Protein 5IKY (pdb70)

Sequence (1048 aa):
VKTFYITAAPVGAVPKFLDPLEPKFIPHALLELLPADRREATIKALEANGWEAVPAGGIVREYGYDAPIDLTDYASATVHDALRNNGWTPSGSVWHRTQTSPSLAQPPLITRNTLERLSSVDLVRQIVLQLTTFGWTATEDGSLTWAHDRIHTYLSPDFVERMRADNAAVLDSLFENGWRMCGAGHWQPGKARSPYLPITANGIVDASREALREGAAVVHLHTRATDDQATLAIPGLNTPIGIGSQRNHIVLDDYDRIMPTLLDLEPSAILNLSTSARGDRRASQSPLRRAHLKRYGHAQLAPDVASFSPGPVVFQAGGGYDNPNAFLADQLAHFAEVGVRPEIEVFNHTIVENSVTLYQSPLVKAGVPVLFMLVAAVDQYHRDPVSGDTSDDSLIDVPTRKAIAKLLQAGTDDAHEKAVELAATQLRPTVEKLRDNFPSCKISLLLPGPFQALLVDVAIALDLDGIRVGLEDALNVFDARVPGGVRKACGTGDQVRWLRRELERRGIGIVDAETLRDELGMSRPDVALFRQAEAALAHYPADERLVSADTILDALHPIVDTYRKIEDRLAAHLASAPADPAALAEHVLTAARSFGITIRSFVEELDRYEDHEYLVARYIQIPQALNFARELLVPRGYSIEAYDRALEDYSYSVRVDQFKPLPLRCLEYLVGIPCRYNSDYSNVVNLGLRQSPRYSATMALLYHALRELTLELRDRSNASRKACGPLWTVLETVRRDVAPDELAAAIASVDWVVLPSTPTTNYPLGIKLSNGMAQLFHGFVAQIAADPPLRLLAITHSGRRDDGETVIEASMLHNRFALNADPSGIYFSEESQLIYERLILPRLVDKPAKLAYTERQLRINAEQIERLPLLKCFAHSSGIATAQQLDVQACRDGERLGLTGDELRAFFDRALLVSFGSAADIHLDWLGTSVVDVTAFNDVRSLAGTTSRHYVIQPGEHADVLQHCLVHTQPADYRYDHATPVWQDGRQGKIVARLTGVFLLDDHARLDDGHSIRRYLAASPLWLRQWIARFHDAPADTGAHAILRELQ

CATH classification: 3.20.20.70

Radius of gyration: 34.57 Å; Cα contacts (8 Å, |Δi|>4): 2018; chains: 1; bounding box: 98×86×72 Å

B-factor: mean 77.92, std 25.6, range [35.19, 280.39]

Secondary structure (DSSP, 8-state):
--EEEEEE--S-SS-EE--TTS-SEEEHHHHHTS-HHHHHHHHHHHHHTT-EEE-S--EEEEES-B--EEGGG---HHHHHHHHHTTEEEETTEEEE------SSS--EE-HHHHHT-S-HHHHHHHHHHHHHTT-EE-TTS-EE--SS-EEEEE-HHHHHHHHHHHTTTHHHHHHTT-EE--SEEE---TTEETT---SHHHHHHHHHHHHHTT-SEEEE--B--TT-EEE--TTBSSPEEE----B---HHHHHHHHHHHHHH-TTPEEEE----TT-GGGTT-THHHHT-S-BTTTTBPPSEEEE-SS-EEBTTS-EE---HHHHHHHHHHHHHHTPEEEEEE-BHHHHHHHTTTTHHHHHHT-SSEEEEEETT--BEEE-TTT--EEE-BSS-HHHHHHHHHHHHH--HHHHHHHHHHHHHHHHHHHHHHHHH-SSEEEEEE--GGGGGGHHHHHHHTT-SEEEESTTT-SEEE-TTSTTSEEE-SSHHHHHHHHHHHHHHTT-EE--HHHHHHHTT---HHHHHHHHHHHHTTTS-S-TTS--HHHHHHHTHHHHHHHHHHHHHHHHHHT----SSTTHHHHHHHHHHHTT------GGGGGG-TT-TT--STT-HHHHHHHHHHHHHGGGT---SSS-GGGG----PPPGGGSPPHHHHHHHHHTTSTTEE-TTSS-EE--GGGGSTTHHHHHHHHHHHHHHHHHHHHTTTTPPPP-BS-EEEEEE---EEE--SS-SHHHHH-SEEE---SS--SSHHHHHHHHHHHHHHHHHHHHHHS-----EEEEE--SB-TT--B--HHHHHHHHHHHHT-SSS----HHHHHHHHHHTGGGGSSS---B-TTS-B----GGGTTTSPPEEEEEEETHHHHHHHHHHHHHHHHHHH---HHHHHHHHTTEEEEEEEE-S---TTSS--EEEEE--TT-HHHHHT---GGG---SSHHHHHHHHHHH-S-GGG---TT-EEEEEE-TTS-EEEEEES-----TTSSS-STT-HHHHHHT--HHHHHHHHHHHS--S--HHHHHHHTT-

Solvent-accessible surface area: 42222 Å² total; per-residue (Å²): 190,58,61,0,17,0,3,0,0,0,0,0,17,78,8,53,64,9,48,28,76,23,0,3,6,0,22,98,4,8,5,70,21,8,50,72,80,120,63,61,57,14,48,145,22,0,90,78,17,31,8,68,69,17,92,59,21,0,0,8,8,21,71,30,3,57,22,98,1,45,41,107,98,76,107,54,82,76,8,59,90,33,3,125,133,42,13,8,46,44,74,75,50,51,5,73,47,81,50,96,13,74,55,25,85,147,78,17,81,17,53,65,115,25,3,94,148,8,96,45,83,73,2,7,89,58,5,0,43,24,0,4,7,2,7,1,54,32,40,92,100,0,4,0,26,3,87,71,119,85,0,11,1,0,2,6,11,80,14,3,106,79,2,115,90,41,41,66,31,6,3,69,36,9,79,87,76,12,9,92,94,18,28,41,4,14,24,4,4,3,140,59,20,0,15,61,5,12,22,83,18,120,24,0,11,80,10,0,50,56,0,21,111,27,6,5,0,9,0,2,0,9,2,3,9,80,111,62,119,47,94,25,83,7,6,3,21,60,25,62,2,34,30,15,52,32,62,11,52,15,34,67,112,28,2,63,49,0,0,36,49,0,20,54,27,23,15,14,4,1,0,1,0,6,4,10,9,64,49,49,188,97,28,9,122,32,88,48,10,48,41,0,1,84,116,8,34,72,53,84,33,16,0,14,4,0,4,4,6,1,5,61,1,37,9,50,108,43,55,5,11,64,6,33,100,76,10,4,57,74,2,22,66,54,3,80,75,17,59,6,23,3,13,0,11,0,16,2,76,30,0,3,96,38,0,16,91,133,19,46,76,51,1,57,185,30,23,78,16,3,10,1,0,0,9,0,7,33,28,0,71,75,131,49,122,142,76,32,99,54,64,62,17,5,3,3,41,19,94,19,44,123,42,1,30,149,46,33,156,64,64,70,116,115,9,52,126,42,0,22,55,65,2,3,88,54,0,94,81,3,7,91,90,0,73,119,48,3,132,48,16,45,0,0,0,7,2,31,27,91,15,9,36,2,0,6,33,0,0,64,47,11,92,0,28,0,0,8,0,0,2,40,20,7,24,49,7,85,13,101,137,3,10,19,23,15,26,18,0,65,5,1,4,28,1,0,78,45,0,10,143,30,0,95,178,89,63,15,34,48,12,68,12,37,63,0,7,69,81,3,60,20,44,20,81,24,13,44,10,0,92,81,0,22,71,39,0,38,180,64,53,17,30,52,176,119,16,56,4,110,51,0,30,110,24,0,132,79,0,16,57,52,3,78,117,44,0,44,107,0,0,48,58,15,42,71,118,131,42,82,94,62,46,6,10,60,76,0,46,78,5,0,65,24,16,23,8,72,32,46,96,52,52,22,19,34,18,25,9,94,64,40,101,95,24,71,49,222,42,26,67,32,7,23,0,10,4,25,0,16,6,0,0,52,81,76,68,85,84,35,89,67,9,60,34,10,96,91,56,111,86,28,40,0,37,96,83,7,24,21,56,48,43,1,20,0,1,42,17,0,18,27,2,4,6,42,38,0,37,50,44,13,58,5,7,4,25,40,5,1,61,28,139,64,0,12,8,0,1,0,0,0,27,9,0,9,14,79,22,42,12,94,8,20,113,119,28,73,17,34,83,9,50,94,15,16,65,37,18,27,7,43,128,141,26,71,68,64,87,32,102,105,56,74,77,14,35,88,79,18,50,0,2,4,3,2,2,1,34,3,0,8,7,92,59,0,56,57,67,7,60,33,19,0,99,78,0,13,41,16,0,38,58,17,74,90,67,178,169,22,13,1,1,3,2,4,2,1,0,77,47,113,119,34,53,20,0,4,35,3,1,9,5,3,10,3,1,7,0,20,41,13,118,63,34,122,23,79,12,50,3,1,67,27,0,2,31,44,3,18,36,71,32,30,48,86,69,143,90,66,78,57,120,71,54,26,42,123,68,84,64,71,104,49,21,74,77,30,83,32,15,19,11,0,0,12,1,4,0,0,1,7,6,3,0,7,12,9,8,0,28,60,50,2,71,91,55,29,41,66,45,74,20,12,111,45,11,13,38,16,14,2,4,1,0,0,0,0,0,0,24,12,27,40,78,31,35,7,11,12,1,2,0,0,3,0,10,0,0,34,66,0,0,14,1,0,41,22,172,72,7,34,29,121,44,20,146,40,21,46,46,18,52,131,22,16,120,45,90,61,38,105,101,24,121,0,81,44,7,65,40,48,64,37,112,12,199,69,42,4,24,0,0,14,1,18,5,2,0,1,12,12,108,147,9,80,0,51,74,4,38,32,15,42,58,0,9,72,10,0,0,143,66,0,62,115,34,1,32,62,11,38,118,41,104,97,51,26,2,38,56,33,2,58,73,37,93,134

Foldseek 3Di:
DFAFAEEAEAAAFFFAADALPDAFWDAPLLLVLADPVVSVVQVVQCVVFQKDWAFWQKKKFWADWFDKFQSVVGHDPVNVVQCVVVAWDDDPRIIGHPDGWDFCPDKDKAAQVLLVLFDDLVLSVLVQAQLVQSPWDADLLQITIDDDRTHHGMDGSVNRVSCCVRPVVSNVVCVVRGMDIGGIGIGHSQVSYHNQRDAALVSLLVLVVLQQQLRHQEYEDWHFDCPFWDWADTGGTPDTHTGDDSGTDQDQVSLLRNVLVCCQAPVLRQYEYELFCWRHQVCQLPPSSCPNQFFHFLQRAGHAEYEAFPAWWAAPVGTTYGHDDVSSVVVLVSCQVHNYQYAYECFFVVSLVCCLPVCLVVNVVSAPPHHYEDAALTWTWDADPPPRDTDTGGLQGPVLSVQLVVLLVVVDPVSLVVSLCSRLVSNQVSLVSCCVSRVTYAYEYEAAESCVSNQPVNCVSSVGRYYYDYSNRYQKAADPSHSSRIHGQNHSSSRSNRVQVVCVVVVYHYDHSQRVCVVRVNHDPLLVLLVQLLVLCVPPFLDLVGDALVRSLVSCVVSLVVVLVLLVSLLVVLLPDCDQPLCRLVVQQLSCVSSLHHQDDDPCPLLQPAPSVQAPCVPLSSLSSLLVSVLSHVVVPGDSPSGVSVVVDRVSHGDPLLRQDSSLSSLSSSLQSAQHARSPQFDTDNLVLLQDPSQLSSQLSSLSSNLVRNLVSSVPGPGWQFAFFKWKWKFFDCTDIDTDDADPVLQVVALEEEFAAQQLEGTDSNVVVQVVLQNLVQVLLVVLVPPCSHMYMTMGFTQADPVGRGRHNSNLLSLQSSLQNDPALADADPRLQSCQCRRPVVLADDDDADADPSRGGPHCPLVCLLVQAAHEYEAAHSRLVSQSNSLSVCCVVHVVNNDDLVSLLSNQQSYAYEYALQLHEDPQADRHHAYEYHHALLSSNSSSSYNDPQNHDGNDDLSVVLVVLQPDPDQLVAAPPVWDWDWDAYNSGHIYTDTHSHAFADNNSRRPPGRDVNRSSSNYDPLVSVLVVCSSPDDSDTNCVSVVVSVD

Structure (mmCIF, N/CA/C/O backbone):
data_5IKY
#
_entry.id   5IKY
#
_cell.length_a   230.810
_cell.length_b   230.810
_cell.length_c   253.732
_cell.angle_alpha   90.000
_cell.angle_beta   90.000
_cell.angle_gamma   120.000
#
_symmetry.space_group_name_H-M   'H 3 2'
#
loop_
_entity.id
_entity.type
_entity.pdbx_description
1 polymer 'Oxalate biosynthetic component 1'
2 non-polymer 'MAGNESIUM ION'
3 water water
#
loop_
_atom_site.group_PDB
_atom_site.id
_atom_site.type_symbol
_atom_site.label_atom_id
_atom_site.label_alt_id
_atom_site.label_comp_id
_atom_site.label_asym_id
_atom_site.label_entity_id
_atom_site.label_seq_id
_atom_site.pdbx_PDB_ins_code
_atom_site.Cartn_x
_atom_site.Cartn_y
_atom_site.Cartn_z
_atom_site.occupancy
_atom_site.B_iso_or_equiv
_atom_site.auth_seq_id
_atom_site.auth_comp_id
_atom_site.auth_asym_id
_atom_site.auth_atom_id
_atom_site.pdbx_PDB_model_num
ATOM 1 N N . VAL A 1 2 ? 23.808 -35.036 6.293 1.00 92.76 2 VAL A N 1
ATOM 2 C CA . VAL A 1 2 ? 23.237 -33.956 5.497 1.00 97.43 2 VAL A CA 1
ATOM 3 C C . VAL A 1 2 ? 21.714 -34.084 5.408 1.00 103.10 2 VAL A C 1
ATOM 4 O O . VAL A 1 2 ? 20.991 -33.104 5.591 1.00 117.47 2 VAL A O 1
ATOM 8 N N . LYS A 1 3 ? 21.233 -35.294 5.140 1.00 83.19 3 LYS A N 1
ATOM 9 C CA . LYS A 1 3 ? 19.797 -35.554 5.081 1.00 74.79 3 LYS A CA 1
ATOM 10 C C . LYS A 1 3 ? 19.241 -35.895 6.461 1.00 66.05 3 LYS A C 1
ATOM 11 O O . LYS A 1 3 ? 19.776 -36.756 7.160 1.00 72.74 3 LYS A O 1
ATOM 17 N N . THR A 1 4 ? 18.170 -35.212 6.854 1.00 69.05 4 THR A N 1
ATOM 18 C CA . THR A 1 4 ? 17.541 -35.459 8.148 1.00 66.53 4 THR A CA 1
ATOM 19 C C . THR A 1 4 ? 16.028 -35.593 8.034 1.00 55.68 4 THR A C 1
ATOM 20 O O . THR A 1 4 ? 15.394 -34.929 7.216 1.00 60.87 4 THR A O 1
ATOM 24 N N . PHE A 1 5 ? 15.460 -36.459 8.866 1.00 58.39 5 PHE A N 1
ATOM 25 C CA . PHE A 1 5 ? 14.014 -36.551 9.026 1.00 53.11 5 PHE A CA 1
ATOM 26 C C . PHE A 1 5 ? 13.635 -36.099 10.427 1.00 58.36 5 PHE A C 1
ATOM 27 O O . PHE A 1 5 ? 14.447 -36.189 11.345 1.00 54.84 5 PHE A O 1
ATOM 35 N N . TYR A 1 6 ? 12.409 -35.619 10.603 1.00 55.02 6 TYR A N 1
ATOM 36 C CA . TYR A 1 6 ? 11.883 -35.470 11.953 1.00 41.46 6 TYR A CA 1
ATOM 37 C C . TYR A 1 6 ? 10.847 -36.563 12.193 1.00 44.24 6 TYR A C 1
ATOM 38 O O . TYR A 1 6 ? 10.037 -36.865 11.319 1.00 57.31 6 TYR A O 1
ATOM 47 N N . ILE A 1 7 ? 10.899 -37.175 13.371 1.00 53.52 7 ILE A N 1
ATOM 48 C CA . ILE A 1 7 ? 10.047 -38.317 13.670 1.00 39.34 7 ILE A CA 1
ATOM 49 C C . ILE A 1 7 ? 8.823 -37.927 14.485 1.00 42.49 7 ILE A C 1
ATOM 50 O O . ILE A 1 7 ? 8.936 -37.303 15.542 1.00 48.07 7 ILE A O 1
ATOM 55 N N . THR A 1 8 ? 7.652 -38.299 13.978 1.00 42.61 8 THR A N 1
ATOM 56 C CA . THR A 1 8 ? 6.407 -38.133 14.712 1.00 46.08 8 THR A CA 1
ATOM 57 C C . THR A 1 8 ? 6.025 -39.456 15.360 1.00 44.72 8 THR A C 1
ATOM 58 O O . THR A 1 8 ? 6.054 -40.501 14.711 1.00 51.01 8 THR A O 1
ATOM 62 N N . ALA A 1 9 ? 5.683 -39.409 16.643 1.00 44.60 9 ALA A N 1
ATOM 63 C CA . ALA A 1 9 ? 5.255 -40.602 17.364 1.00 38.68 9 ALA A CA 1
ATOM 64 C C . ALA A 1 9 ? 3.762 -40.532 17.664 1.00 55.77 9 ALA A C 1
ATOM 65 O O . ALA A 1 9 ? 3.277 -39.533 18.199 1.00 47.03 9 ALA A O 1
ATOM 67 N N . ALA A 1 10 ? 3.042 -41.592 17.307 1.00 47.38 10 ALA A N 1
ATOM 68 C CA . ALA A 1 10 ? 1.598 -41.661 17.516 1.00 45.05 10 ALA A CA 1
ATOM 69 C C . ALA A 1 10 ? 1.239 -42.859 18.395 1.00 44.88 10 ALA A C 1
ATOM 70 O O . ALA A 1 10 ? 0.911 -43.932 17.886 1.00 45.89 10 ALA A O 1
ATOM 72 N N . PRO A 1 11 ? 1.301 -42.674 19.721 1.00 43.65 11 PRO A N 1
ATOM 73 C CA . PRO A 1 11 ? 1.216 -43.777 20.688 1.00 45.36 11 PRO A CA 1
ATOM 74 C C . PRO A 1 11 ? -0.183 -44.333 20.975 1.00 47.03 11 PRO A C 1
ATOM 75 O O . PRO A 1 11 ? -0.268 -45.402 21.574 1.00 63.53 11 PRO A O 1
ATOM 79 N N . VAL A 1 12 ? -1.250 -43.648 20.573 1.00 51.31 12 VAL A N 1
ATOM 80 C CA . VAL A 1 12 ? -2.587 -44.073 20.990 1.00 48.05 12 VAL A CA 1
ATOM 81 C C . VAL A 1 12 ? -3.491 -44.460 19.824 1.00 47.79 12 VAL A C 1
ATOM 82 O O . VAL A 1 12 ? -3.849 -45.628 19.665 1.00 54.82 12 VAL A O 1
ATOM 86 N N . GLY A 1 13 ? -3.881 -43.476 19.024 1.00 54.55 13 GLY A N 1
ATOM 87 C CA . GLY A 1 13 ? -4.704 -43.738 17.860 1.00 41.22 13 GLY A CA 1
ATOM 88 C C . GLY A 1 13 ? -6.172 -43.962 18.167 1.00 44.33 13 GLY A C 1
ATOM 89 O O . GLY A 1 13 ? -6.637 -43.698 19.277 1.00 49.24 13 GLY A O 1
ATOM 90 N N . ALA A 1 14 ? -6.898 -44.467 17.176 1.00 50.43 14 ALA A N 1
ATOM 91 C CA . ALA A 1 14 ? -8.343 -44.631 17.281 1.00 62.78 14 ALA A CA 1
ATOM 92 C C . ALA A 1 14 ? -8.772 -46.097 17.253 1.00 52.28 14 ALA A C 1
ATOM 93 O O . ALA A 1 14 ? -9.737 -46.481 17.915 1.00 61.00 14 ALA A O 1
ATOM 95 N N . VAL A 1 15 ? -8.057 -46.911 16.484 1.00 47.00 15 VAL A N 1
ATOM 96 C CA . VAL A 1 15 ? -8.496 -48.280 16.210 1.00 61.06 15 VAL A CA 1
ATOM 97 C C . VAL A 1 15 ? -7.974 -49.355 17.178 1.00 62.43 15 VAL A C 1
ATOM 98 O O . VAL A 1 15 ? -8.777 -50.115 17.725 1.00 65.62 15 VAL A O 1
ATOM 102 N N . PRO A 1 16 ? -6.644 -49.438 17.394 1.00 50.72 16 PRO A N 1
ATOM 103 C CA . PRO A 1 16 ? -6.188 -50.566 18.219 1.00 44.72 16 PRO A CA 1
ATOM 104 C C . PRO A 1 16 ? -6.707 -50.496 19.651 1.00 47.05 16 PRO A C 1
ATOM 105 O O . PRO A 1 16 ? -7.093 -49.422 20.113 1.00 47.36 16 PRO A O 1
ATOM 109 N N . LYS A 1 17 ? -6.721 -51.631 20.340 1.00 44.35 17 LYS A N 1
ATOM 110 C CA . LYS A 1 17 ? -7.242 -51.685 21.701 1.00 48.55 17 LYS A CA 1
ATOM 111 C C . LYS A 1 17 ? -6.242 -52.301 22.669 1.00 55.19 17 LYS A C 1
ATOM 112 O O . LYS A 1 17 ? -5.370 -53.074 22.273 1.00 49.44 17 LYS A O 1
ATOM 118 N N . PHE A 1 18 ? -6.379 -51.952 23.943 1.00 45.28 18 PHE A N 1
ATOM 119 C CA . PHE A 1 18 ? -5.552 -52.538 24.988 1.00 49.70 18 PHE A CA 1
ATOM 120 C C . PHE A 1 18 ? -6.080 -53.909 25.403 1.00 43.61 18 PHE A C 1
ATOM 121 O O . PHE A 1 18 ? -7.283 -54.091 25.587 1.00 66.80 18 PHE A O 1
ATOM 129 N N . LEU A 1 19 ? -5.173 -54.872 25.536 1.00 47.44 19 LEU A N 1
ATOM 130 C CA . LEU A 1 19 ? -5.524 -56.202 26.023 1.00 50.94 19 LEU A CA 1
ATOM 131 C C . LEU A 1 19 ? -4.664 -56.576 27.230 1.00 52.64 19 LEU A C 1
ATOM 132 O O . LEU A 1 19 ? -3.449 -56.733 27.113 1.00 56.55 19 LEU A O 1
ATOM 137 N N . ASP A 1 20 ? -5.305 -56.712 28.387 1.00 50.64 20 ASP A N 1
ATOM 138 C CA . ASP A 1 20 ? -4.611 -57.029 29.633 1.00 46.05 20 ASP A CA 1
ATOM 139 C C . ASP A 1 20 ? -3.953 -58.408 29.574 1.00 53.54 20 ASP A C 1
ATOM 140 O O . ASP A 1 20 ? -4.637 -59.419 29.409 1.00 55.89 20 ASP A O 1
ATOM 145 N N . PRO A 1 21 ? -2.617 -58.453 29.721 1.00 48.82 21 PRO A N 1
ATOM 146 C CA . PRO A 1 21 ? -1.872 -59.715 29.686 1.00 52.35 21 PRO A CA 1
ATOM 147 C C . PRO A 1 21 ? -2.255 -60.641 30.831 1.00 55.33 21 PRO A C 1
ATOM 148 O O . PRO A 1 21 ? -2.020 -61.844 30.748 1.00 56.28 21 PRO A O 1
ATOM 152 N N . LEU A 1 22 ? -2.829 -60.074 31.889 1.00 49.28 22 LEU A N 1
ATOM 153 C CA . LEU A 1 22 ? -3.156 -60.836 33.087 1.00 55.07 22 LEU A CA 1
ATOM 154 C C . LEU A 1 22 ? -4.622 -61.263 33.121 1.00 55.22 22 LEU A C 1
ATOM 155 O O . LEU A 1 22 ? -5.127 -61.690 34.158 1.00 79.94 22 LEU A O 1
ATOM 160 N N . GLU A 1 23 ? -5.300 -61.145 31.985 1.00 54.60 23 GLU A N 1
ATOM 161 C CA . GLU A 1 23 ? -6.655 -61.661 31.842 1.00 54.04 23 GLU A CA 1
ATOM 162 C C . GLU A 1 23 ? -6.616 -63.033 31.188 1.00 55.29 23 GLU A C 1
ATOM 163 O O . GLU A 1 23 ? -5.760 -63.289 30.340 1.00 65.14 23 GLU A O 1
ATOM 169 N N . PRO A 1 24 ? -7.536 -63.925 31.586 1.00 57.83 24 PRO A N 1
ATOM 170 C CA . PRO A 1 24 ? -7.652 -65.229 30.923 1.00 66.36 24 PRO A CA 1
ATOM 171 C C . PRO A 1 24 ? -7.877 -65.074 29.420 1.00 62.45 24 PRO A C 1
ATOM 172 O O . PRO A 1 24 ? -8.550 -64.137 28.991 1.00 51.65 24 PRO A O 1
ATOM 176 N N . LYS A 1 25 ? -7.303 -65.980 28.635 1.00 56.05 25 LYS A N 1
ATOM 177 C CA . LYS A 1 25 ? -7.377 -65.892 27.182 1.00 64.68 25 LYS A CA 1
ATOM 178 C C . LYS A 1 25 ? -8.186 -67.042 26.591 1.00 64.27 25 LYS A C 1
ATOM 179 O O . LYS A 1 25 ? -8.305 -67.169 25.372 1.00 72.25 25 LYS A O 1
ATOM 185 N N . PHE A 1 26 ? -8.742 -67.876 27.462 1.00 69.18 26 PHE A N 1
ATOM 186 C CA . PHE A 1 26 ? -9.568 -68.994 27.026 1.00 64.19 26 PHE A CA 1
ATOM 187 C C . PHE A 1 26 ? -10.631 -69.324 28.063 1.00 65.42 26 PHE A C 1
ATOM 188 O O . PHE A 1 26 ? -10.343 -69.411 29.255 1.00 60.82 26 PHE A O 1
ATOM 196 N N . ILE A 1 27 ? -11.865 -69.494 27.601 1.00 67.09 27 ILE A N 1
ATOM 197 C CA . ILE A 1 27 ? -12.952 -69.916 28.472 1.00 70.00 27 ILE A CA 1
ATOM 198 C C . ILE A 1 27 ? -13.581 -71.199 27.949 1.00 68.52 27 ILE A C 1
ATOM 199 O O . ILE A 1 27 ? -14.246 -71.188 26.911 1.00 80.14 27 ILE A O 1
ATOM 204 N N . PRO A 1 28 ? -13.363 -72.312 28.666 1.00 72.28 28 PRO A N 1
ATOM 205 C CA . PRO A 1 28 ? -13.921 -73.618 28.304 1.00 77.91 28 PRO A CA 1
ATOM 206 C C . PRO A 1 28 ? -15.435 -73.563 28.183 1.00 81.36 28 PRO A C 1
ATOM 207 O O . PRO A 1 28 ? -16.072 -72.773 28.886 1.00 73.76 28 PRO A O 1
ATOM 211 N N . HIS A 1 29 ? -15.998 -74.387 27.307 1.00 85.12 29 HIS A N 1
ATOM 212 C CA . HIS A 1 29 ? -17.439 -74.427 27.117 1.00 74.84 29 HIS A CA 1
ATOM 213 C C . HIS A 1 29 ? -18.201 -74.610 28.430 1.00 80.15 29 HIS A C 1
ATOM 214 O O . HIS A 1 29 ? -19.141 -73.861 28.712 1.00 67.27 29 HIS A O 1
ATOM 221 N N . ALA A 1 30 ? -17.782 -75.593 29.226 1.00 65.13 30 ALA A N 1
ATOM 222 C CA . ALA A 1 30 ? -18.433 -75.929 30.497 1.00 75.19 30 ALA A CA 1
ATOM 223 C C . ALA A 1 30 ? -18.670 -74.737 31.427 1.00 77.35 30 ALA A C 1
ATOM 224 O O . ALA A 1 30 ? -19.724 -74.644 32.056 1.00 88.84 30 ALA A O 1
ATOM 226 N N . LEU A 1 31 ? -17.697 -73.835 31.517 1.00 84.99 31 LEU A N 1
ATOM 227 C CA . LEU A 1 31 ? -17.801 -72.703 32.434 1.00 79.61 31 LEU A CA 1
ATOM 228 C C . LEU A 1 31 ? -18.964 -71.785 32.063 1.00 77.69 31 LEU A C 1
ATOM 229 O O . LEU A 1 31 ? -19.649 -71.251 32.937 1.00 84.05 31 LEU A O 1
ATOM 234 N N . LEU A 1 32 ? -19.188 -71.616 30.763 1.00 75.70 32 LEU A N 1
ATOM 235 C CA . LEU A 1 32 ? -20.288 -70.790 30.274 1.00 79.68 32 LEU A CA 1
ATOM 236 C C . LEU A 1 32 ? -21.618 -71.537 30.328 1.00 85.07 32 LEU A C 1
ATOM 237 O O . LEU A 1 32 ? -22.633 -70.982 30.748 1.00 81.25 32 LEU A O 1
ATOM 242 N N . GLU A 1 33 ? -21.598 -72.801 29.909 1.00 80.39 33 GLU A N 1
ATOM 243 C CA . GLU A 1 33 ? -22.794 -73.644 29.881 1.00 82.99 33 GLU A CA 1
ATOM 244 C C . GLU A 1 33 ? -23.381 -73.823 31.278 1.00 84.67 33 GLU A C 1
ATOM 245 O O . GLU A 1 33 ? -24.542 -74.197 31.440 1.00 96.47 33 GLU A O 1
ATOM 251 N N . LEU A 1 34 ? -22.555 -73.546 32.280 1.00 88.92 34 LEU A N 1
ATOM 252 C CA . LEU A 1 34 ? -22.926 -73.657 33.682 1.00 81.16 34 LEU A CA 1
ATOM 253 C C . LEU A 1 34 ? -23.842 -72.510 34.123 1.00 83.28 34 LEU A C 1
ATOM 254 O O . LEU A 1 34 ? -24.539 -72.609 35.133 1.00 93.02 34 LEU A O 1
ATOM 259 N N . LEU A 1 35 ? -23.836 -71.424 33.357 1.00 94.34 35 LEU A N 1
ATOM 260 C CA . LEU A 1 35 ? -24.680 -70.266 33.644 1.00 91.21 35 LEU A CA 1
ATOM 261 C C . LEU A 1 35 ? -26.140 -70.521 33.276 1.00 92.29 35 LEU A C 1
ATOM 262 O O . LEU A 1 35 ? -26.435 -71.418 32.488 1.00 104.77 35 LEU A O 1
ATOM 267 N N . PRO A 1 36 ? -27.064 -69.739 33.860 1.00 82.99 36 PRO A N 1
ATOM 268 C CA . PRO A 1 36 ? -28.449 -69.766 33.380 1.00 79.24 36 PRO A CA 1
ATOM 269 C C . PRO A 1 36 ? -28.534 -69.258 31.942 1.00 95.54 36 PRO A C 1
ATOM 270 O O . PRO A 1 36 ? -27.689 -68.460 31.532 1.00 93.48 36 PRO A O 1
ATOM 274 N N . ALA A 1 37 ? -29.539 -69.713 31.200 1.00 101.89 37 ALA A N 1
ATOM 275 C CA . ALA A 1 37 ? -29.657 -69.430 29.769 1.00 91.68 37 ALA A CA 1
ATOM 276 C C . ALA A 1 37 ? -29.607 -67.940 29.438 1.00 97.99 37 ALA A C 1
ATOM 277 O O . ALA A 1 37 ? -28.982 -67.538 28.456 1.00 95.24 37 ALA A O 1
ATOM 279 N N . ASP A 1 38 ? -30.270 -67.127 30.253 1.00 102.27 38 ASP A N 1
ATOM 280 C CA . ASP A 1 38 ? -30.291 -65.685 30.034 1.00 93.04 38 ASP A CA 1
ATOM 281 C C . ASP A 1 38 ? -28.896 -65.087 30.192 1.00 96.95 38 ASP A C 1
ATOM 282 O O . ASP A 1 38 ? -28.385 -64.434 29.283 1.00 98.01 38 ASP A O 1
ATOM 284 N N . ARG A 1 39 ? -28.283 -65.321 31.348 1.00 108.47 39 ARG A N 1
ATOM 285 C CA . ARG A 1 39 ? -26.957 -64.787 31.639 1.00 89.15 39 ARG A CA 1
ATOM 286 C C . ARG A 1 39 ? -25.890 -65.364 30.712 1.00 85.07 39 ARG A C 1
ATOM 287 O O . ARG A 1 39 ? -24.922 -64.683 30.374 1.00 83.61 39 ARG A O 1
ATOM 295 N N . ARG A 1 40 ? -26.064 -66.618 30.305 1.00 77.15 40 ARG A N 1
ATOM 296 C CA . ARG A 1 40 ? -25.121 -67.245 29.384 1.00 71.71 40 ARG A CA 1
ATOM 297 C C . ARG A 1 40 ? -25.153 -66.552 28.025 1.00 75.30 40 ARG A C 1
ATOM 298 O O . ARG A 1 40 ? -24.111 -66.323 27.409 1.00 77.99 40 ARG A O 1
ATOM 306 N N . GLU A 1 41 ? -26.353 -66.208 27.568 1.00 77.32 41 GLU A N 1
ATOM 307 C CA . GLU A 1 41 ? -26.523 -65.533 26.287 1.00 78.48 41 GLU A CA 1
ATOM 308 C C . GLU A 1 41 ? -25.899 -64.141 26.313 1.00 74.62 41 GLU A C 1
ATOM 309 O O . GLU A 1 41 ? -25.233 -63.730 25.362 1.00 75.55 41 GLU A O 1
ATOM 311 N N . ALA A 1 42 ? -26.117 -63.421 27.408 1.00 67.72 42 ALA A N 1
ATOM 312 C CA . ALA A 1 42 ? -25.579 -62.074 27.562 1.00 67.77 42 ALA A CA 1
ATOM 313 C C . ALA A 1 42 ? -24.054 -62.093 27.626 1.00 74.52 42 ALA A C 1
ATOM 314 O O . ALA A 1 42 ? -23.386 -61.283 26.982 1.00 75.00 42 ALA A O 1
ATOM 316 N N . THR A 1 43 ? -23.514 -63.023 28.406 1.00 72.71 43 THR A N 1
ATOM 317 C CA . THR A 1 43 ? -22.070 -63.160 28.564 1.00 66.37 43 THR A CA 1
ATOM 318 C C . THR A 1 43 ? -21.385 -63.481 27.237 1.00 69.98 43 THR A C 1
ATOM 319 O O . THR A 1 43 ? -20.394 -62.846 26.870 1.00 70.76 43 THR A O 1
ATOM 323 N N . ILE A 1 44 ? -21.924 -64.462 26.518 1.00 68.75 44 ILE A N 1
ATOM 324 C CA . ILE A 1 44 ? -21.328 -64.904 25.262 1.00 73.92 44 ILE A CA 1
ATOM 325 C C . ILE A 1 44 ? -21.344 -63.803 24.204 1.00 72.35 44 ILE A C 1
ATOM 326 O O . ILE A 1 44 ? -20.338 -63.568 23.533 1.00 75.57 44 ILE A O 1
ATOM 331 N N . LYS A 1 45 ? -22.474 -63.117 24.063 1.00 75.31 45 LYS A N 1
ATOM 332 C CA . LYS A 1 45 ? -22.582 -62.067 23.055 1.00 82.64 45 LYS A CA 1
ATOM 333 C C . LYS A 1 45 ? -21.708 -60.869 23.416 1.00 81.24 45 LYS A C 1
ATOM 334 O O . LYS A 1 45 ? -21.261 -60.132 22.536 1.00 84.37 45 LYS A O 1
ATOM 340 N N . ALA A 1 46 ? -21.457 -60.681 24.709 1.00 72.14 46 ALA A N 1
ATOM 341 C CA . ALA A 1 46 ? -20.573 -59.611 25.159 1.00 62.23 46 ALA A CA 1
ATOM 342 C C . ALA A 1 46 ? -19.124 -59.975 24.864 1.00 75.22 46 ALA A C 1
ATOM 343 O O . ALA A 1 46 ? -18.328 -59.124 24.471 1.00 73.57 46 ALA A O 1
ATOM 345 N N . LEU A 1 47 ? -18.790 -61.249 25.053 1.00 69.37 47 LEU A N 1
ATOM 346 C CA . LEU A 1 47 ? -17.454 -61.745 24.746 1.00 57.18 47 LEU A CA 1
ATOM 347 C C . LEU A 1 47 ? -17.160 -61.638 23.252 1.00 70.98 47 LEU A C 1
ATOM 348 O O . LEU A 1 47 ? -16.110 -61.132 22.850 1.00 63.54 47 LEU A O 1
ATOM 353 N N . GLU A 1 48 ? -18.097 -62.108 22.434 1.00 71.55 48 GLU A N 1
ATOM 354 C CA . GLU A 1 48 ? -17.911 -62.123 20.987 1.00 75.54 48 GLU A CA 1
ATOM 355 C C . GLU A 1 48 ? -17.842 -60.711 20.411 1.00 77.13 48 GLU A C 1
ATOM 356 O O . GLU A 1 48 ? -17.218 -60.487 19.373 1.00 77.20 48 GLU A O 1
ATOM 362 N N . ALA A 1 49 ? -18.472 -59.760 21.093 1.00 57.78 49 ALA A N 1
ATOM 363 C CA . ALA A 1 49 ? -18.416 -58.362 20.679 1.00 56.65 49 ALA A CA 1
ATOM 364 C C . ALA A 1 49 ? -17.059 -57.753 21.015 1.00 65.77 49 ALA A C 1
ATOM 365 O O . ALA A 1 49 ? -16.691 -56.706 20.485 1.00 67.60 49 ALA A O 1
ATOM 367 N N . ASN A 1 50 ? -16.318 -58.414 21.899 1.00 68.07 50 ASN A N 1
ATOM 368 C CA . ASN A 1 50 ? -15.005 -57.929 22.307 1.00 55.69 50 ASN A CA 1
ATOM 369 C C . ASN A 1 50 ? -13.867 -58.811 21.796 1.00 56.44 50 ASN A C 1
ATOM 370 O O . ASN A 1 50 ? -12.812 -58.905 22.425 1.00 67.58 50 ASN A O 1
ATOM 375 N N . GLY A 1 51 ? -14.089 -59.459 20.656 1.00 56.84 51 GLY A N 1
ATOM 376 C CA . GLY A 1 51 ? -13.034 -60.193 19.979 1.00 49.53 51 GLY A CA 1
ATOM 377 C C . GLY A 1 51 ? -12.983 -61.688 20.241 1.00 76.63 51 GLY A C 1
ATOM 378 O O . GLY A 1 51 ? -12.284 -62.416 19.536 1.00 65.11 51 GLY A O 1
ATOM 379 N N . TRP A 1 52 ? -13.711 -62.153 21.252 1.00 51.09 52 TRP A N 1
ATOM 380 C CA . TRP A 1 52 ? -13.706 -63.573 21.588 1.00 70.12 52 TRP A CA 1
ATOM 381 C C . TRP A 1 52 ? -14.349 -64.408 20.487 1.00 70.38 52 TRP A C 1
ATOM 382 O O . TRP A 1 52 ? -15.423 -64.075 19.988 1.00 64.70 52 TRP A O 1
ATOM 393 N N . GLU A 1 53 ? -13.675 -65.491 20.112 1.00 69.54 53 GLU A N 1
ATOM 394 C CA . GLU A 1 53 ? -14.158 -66.370 19.055 1.00 64.79 53 GLU A CA 1
ATOM 395 C C . GLU A 1 53 ? -14.403 -67.780 19.572 1.00 62.29 53 GLU A C 1
ATOM 396 O O . GLU A 1 53 ? -13.541 -68.367 20.229 1.00 88.63 53 GLU A O 1
ATOM 402 N N . ALA A 1 54 ? -15.582 -68.318 19.279 1.00 75.90 54 ALA A N 1
ATOM 403 C CA . ALA A 1 54 ? -15.885 -69.704 19.614 1.00 69.13 54 ALA A CA 1
ATOM 404 C C . ALA A 1 54 ? -14.928 -70.619 18.860 1.00 66.50 54 ALA A C 1
ATOM 405 O O . ALA A 1 54 ? -14.590 -70.361 17.704 1.00 68.69 54 ALA A O 1
ATOM 407 N N . VAL A 1 55 ? -14.484 -71.680 19.520 1.00 60.17 55 VAL A N 1
ATOM 408 C CA . VAL A 1 55 ? -13.439 -72.522 18.962 1.00 64.46 55 VAL A CA 1
ATOM 409 C C . VAL A 1 55 ? -13.631 -73.973 19.415 1.00 73.19 55 VAL A C 1
ATOM 410 O O . VAL A 1 55 ? -13.974 -74.229 20.571 1.00 97.71 55 VAL A O 1
ATOM 414 N N . PRO A 1 56 ? -13.453 -74.932 18.490 1.00 77.76 56 PRO A N 1
ATOM 415 C CA . PRO A 1 56 ? -13.613 -76.350 18.839 1.00 78.02 56 PRO A CA 1
ATOM 416 C C . PRO A 1 56 ? -12.484 -76.882 19.719 1.00 74.28 56 PRO A C 1
ATOM 417 O O . PRO A 1 56 ? -11.519 -76.171 19.996 1.00 84.70 56 PRO A O 1
ATOM 421 N N . ALA A 1 57 ? -12.614 -78.131 20.150 1.00 69.45 57 ALA A N 1
ATOM 422 C CA . ALA A 1 57 ? -11.572 -78.783 20.933 1.00 78.90 57 ALA A CA 1
ATOM 423 C C . ALA A 1 57 ? -10.312 -78.971 20.095 1.00 84.12 57 ALA A C 1
ATOM 424 O O . ALA A 1 57 ? -10.357 -78.894 18.866 1.00 87.09 57 ALA A O 1
ATOM 426 N N . GLY A 1 58 ? -9.186 -79.211 20.762 1.00 70.97 58 GLY A N 1
ATOM 427 C CA . GLY A 1 58 ? -7.935 -79.446 20.064 1.00 80.15 58 GLY A CA 1
ATOM 428 C C . GLY A 1 58 ? -6.853 -78.417 20.331 1.00 87.95 58 GLY A C 1
ATOM 429 O O . GLY A 1 58 ? -5.711 -78.592 19.907 1.00 87.44 58 GLY A O 1
ATOM 430 N N . GLY A 1 59 ? -7.208 -77.342 21.030 1.00 80.43 59 GLY A N 1
ATOM 431 C CA . GLY A 1 59 ? -6.250 -76.309 21.381 1.00 75.93 59 GLY A CA 1
ATOM 432 C C . GLY A 1 59 ? -5.479 -76.632 22.649 1.00 91.69 59 GLY A C 1
ATOM 433 O O . GLY A 1 59 ? -5.914 -77.457 23.452 1.00 117.06 59 GLY A O 1
ATOM 434 N N . ILE A 1 60 ? -4.332 -75.982 22.832 1.00 80.39 60 ILE A N 1
ATOM 435 C CA . ILE A 1 60 ? -3.511 -76.208 24.019 1.00 82.91 60 ILE A CA 1
ATOM 436 C C . ILE A 1 60 ? -3.452 -74.966 24.902 1.00 72.33 60 ILE A C 1
ATOM 437 O O . ILE A 1 60 ? -3.590 -73.844 24.416 1.00 64.92 60 ILE A O 1
ATOM 442 N N . VAL A 1 61 ? -3.247 -75.169 26.201 1.00 76.08 61 VAL A N 1
ATOM 443 C CA . VAL A 1 61 ? -3.211 -74.056 27.145 1.00 68.20 61 VAL A CA 1
ATOM 444 C C . VAL A 1 61 ? -2.111 -74.222 28.195 1.00 73.43 61 VAL A C 1
ATOM 445 O O . VAL A 1 61 ? -1.759 -75.339 28.581 1.00 84.31 61 VAL A O 1
ATOM 449 N N . ARG A 1 62 ? -1.554 -73.096 28.628 1.00 59.73 62 ARG A N 1
ATOM 450 C CA . ARG A 1 62 ? -0.626 -73.060 29.750 1.00 59.95 62 ARG A CA 1
ATOM 451 C C . ARG A 1 62 ? -1.187 -72.118 30.805 1.00 63.91 62 ARG A C 1
ATOM 452 O O . ARG A 1 62 ? -1.034 -70.900 30.704 1.00 77.08 62 ARG A O 1
ATOM 460 N N . GLU A 1 63 ? -1.853 -72.682 31.807 1.00 63.71 63 GLU A N 1
ATOM 461 C CA . GLU A 1 63 ? -2.530 -71.873 32.812 1.00 59.27 63 GLU A CA 1
ATOM 462 C C . GLU A 1 63 ? -2.043 -72.167 34.225 1.00 60.02 63 GLU A C 1
ATOM 463 O O . GLU A 1 63 ? -1.664 -73.293 34.540 1.00 72.25 63 GLU A O 1
ATOM 469 N N . TYR A 1 64 ? -2.062 -71.137 35.066 1.00 61.73 64 TYR A N 1
ATOM 470 C CA . TYR A 1 64 ? -1.734 -71.272 36.480 1.00 59.97 64 TYR A CA 1
ATOM 471 C C . TYR A 1 64 ? -2.142 -70.018 37.248 1.00 69.05 64 TYR A C 1
ATOM 472 O O . TYR A 1 64 ? -1.740 -68.908 36.897 1.00 65.84 64 TYR A O 1
ATOM 481 N N . GLY A 1 65 ? -2.951 -70.202 38.287 1.00 59.65 65 GLY A N 1
ATOM 482 C CA . GLY A 1 65 ? -3.293 -69.126 39.201 1.00 59.06 65 GLY A CA 1
ATOM 483 C C . GLY A 1 65 ? -4.627 -68.443 38.959 1.00 58.31 65 GLY A C 1
ATOM 484 O O . GLY A 1 65 ? -4.930 -67.441 39.601 1.00 57.74 65 GLY A O 1
ATOM 485 N N . TYR A 1 66 ? -5.437 -68.984 38.055 1.00 58.39 66 TYR A N 1
ATOM 486 C CA . TYR A 1 66 ? -6.676 -68.312 37.664 1.00 57.68 66 TYR A CA 1
ATOM 487 C C . TYR A 1 66 ? -7.948 -69.036 38.101 1.00 60.91 66 TYR A C 1
ATOM 488 O O . TYR A 1 66 ? -9.044 -68.682 37.663 1.00 71.32 66 TYR A O 1
ATOM 497 N N . ASP A 1 67 ? -7.804 -70.036 38.967 1.00 60.17 67 ASP A N 1
ATOM 498 C CA . ASP A 1 67 ? -8.947 -70.822 39.422 1.00 61.07 67 ASP A CA 1
ATOM 499 C C . ASP A 1 67 ? -9.752 -70.113 40.510 1.00 61.09 67 ASP A C 1
ATOM 500 O O . ASP A 1 67 ? -9.207 -69.361 41.315 1.00 60.75 67 ASP A O 1
ATOM 505 N N . ALA A 1 68 ? -11.056 -70.365 40.518 1.00 61.56 68 ALA A N 1
ATOM 506 C CA . ALA A 1 68 ? -11.948 -69.880 41.565 1.00 61.87 68 ALA A CA 1
ATOM 507 C C . ALA A 1 68 ? -13.050 -70.912 41.785 1.00 63.21 68 ALA A C 1
ATOM 508 O O . ALA A 1 68 ? -13.476 -71.569 40.836 1.00 69.00 68 ALA A O 1
ATOM 510 N N . PRO A 1 69 ? -13.514 -71.068 43.034 1.00 64.22 69 PRO A N 1
ATOM 511 C CA . PRO A 1 69 ? -14.526 -72.096 43.293 1.00 66.04 69 PRO A CA 1
ATOM 512 C C . PRO A 1 69 ? -15.848 -71.772 42.610 1.00 66.74 69 PRO A C 1
ATOM 513 O O . PRO A 1 69 ? -16.197 -70.602 42.464 1.00 64.27 69 PRO A O 1
ATOM 517 N N . ILE A 1 70 ? -16.566 -72.804 42.189 1.00 71.24 70 ILE A N 1
ATOM 518 C CA . ILE A 1 70 ? -17.860 -72.616 41.552 1.00 72.00 70 ILE A CA 1
ATOM 519 C C . ILE A 1 70 ? -18.987 -73.104 42.451 1.00 72.28 70 ILE A C 1
ATOM 520 O O . ILE A 1 70 ? -19.148 -74.307 42.656 1.00 83.54 70 ILE A O 1
ATOM 525 N N . ASP A 1 71 ? -19.760 -72.168 42.990 1.00 78.89 71 ASP A N 1
ATOM 526 C CA . ASP A 1 71 ? -20.933 -72.517 43.780 1.00 77.83 71 ASP A CA 1
ATOM 527 C C . ASP A 1 71 ? -22.168 -72.462 42.889 1.00 75.07 71 ASP A C 1
ATOM 528 O O . ASP A 1 71 ? -22.576 -71.388 42.456 1.00 87.52 71 ASP A O 1
ATOM 533 N N . LEU A 1 72 ? -22.759 -73.621 42.618 1.00 93.88 72 LEU A N 1
ATOM 534 C CA . LEU A 1 72 ? -23.919 -73.699 41.734 1.00 92.30 72 LEU A CA 1
ATOM 535 C C . LEU A 1 72 ? -25.144 -73.020 42.339 1.00 100.44 72 LEU A C 1
ATOM 536 O O . LEU A 1 72 ? -26.112 -72.729 41.636 1.00 109.12 72 LEU A O 1
ATOM 541 N N . THR A 1 73 ? -25.096 -72.771 43.645 1.00 103.46 73 THR A N 1
ATOM 542 C CA . THR A 1 73 ? -26.157 -72.045 44.331 1.00 107.43 73 THR A CA 1
ATOM 543 C C . THR A 1 73 ? -26.236 -70.609 43.814 1.00 118.35 73 THR A C 1
ATOM 544 O O . THR A 1 73 ? -27.302 -69.992 43.812 1.00 119.96 73 THR A O 1
ATOM 548 N N . ASP A 1 74 ? -25.097 -70.088 43.365 1.00 115.42 74 ASP A N 1
ATOM 549 C CA . ASP A 1 74 ? -25.034 -68.757 42.770 1.00 97.63 74 ASP A CA 1
ATOM 550 C C . ASP A 1 74 ? -25.831 -68.682 41.471 1.00 100.39 74 ASP A C 1
ATOM 551 O O . ASP A 1 74 ? -26.255 -67.604 41.053 1.00 96.36 74 ASP A O 1
ATOM 556 N N . TYR A 1 75 ? -26.029 -69.832 40.836 1.00 110.03 75 TYR A N 1
ATOM 557 C CA . TYR A 1 75 ? -26.693 -69.885 39.540 1.00 100.70 75 TYR A CA 1
ATOM 558 C C . TYR A 1 75 ? -27.952 -70.745 39.593 1.00 109.88 75 TYR A C 1
ATOM 559 O O . TYR A 1 75 ? -28.264 -71.468 38.646 1.00 116.98 75 TYR A O 1
ATOM 568 N N . ALA A 1 80 ? -26.683 -79.827 38.919 1.00 103.66 80 ALA A N 1
ATOM 569 C CA . ALA A 1 80 ? -25.893 -79.611 37.713 1.00 110.36 80 ALA A CA 1
ATOM 570 C C . ALA A 1 80 ? -26.509 -80.327 36.515 1.00 134.62 80 ALA A C 1
ATOM 571 O O . ALA A 1 80 ? -27.667 -80.741 36.556 1.00 140.85 80 ALA A O 1
ATOM 573 N N . SER A 1 81 ? -25.727 -80.466 35.449 1.00 137.31 81 SER A N 1
ATOM 574 C CA . SER A 1 81 ? -26.180 -81.156 34.246 1.00 116.18 81 SER A CA 1
ATOM 575 C C . SER A 1 81 ? -25.176 -82.223 33.830 1.00 115.68 81 SER A C 1
ATOM 576 O O . SER A 1 81 ? -23.969 -82.026 33.956 1.00 121.62 81 SER A O 1
ATOM 578 N N . ALA A 1 82 ? -25.684 -83.347 33.332 1.00 108.35 82 ALA A N 1
ATOM 579 C CA . ALA A 1 82 ? -24.843 -84.466 32.917 1.00 100.62 82 ALA A CA 1
ATOM 580 C C . ALA A 1 82 ? -23.825 -84.047 31.858 1.00 108.49 82 ALA A C 1
ATOM 581 O O . ALA A 1 82 ? -22.677 -84.492 31.881 1.00 98.01 82 ALA A O 1
ATOM 583 N N . THR A 1 83 ? -24.251 -83.190 30.936 1.00 122.17 83 THR A N 1
ATOM 584 C CA . THR A 1 83 ? -23.357 -82.661 29.913 1.00 128.39 83 THR A CA 1
ATOM 585 C C . THR A 1 83 ? -22.310 -81.757 30.552 1.00 146.54 83 THR A C 1
ATOM 586 O O . THR A 1 83 ? -21.137 -81.785 30.178 1.00 148.15 83 THR A O 1
ATOM 588 N N . VAL A 1 84 ? -22.743 -80.958 31.520 1.00 149.62 84 VAL A N 1
ATOM 589 C CA . VAL A 1 84 ? -21.836 -80.091 32.258 1.00 128.18 84 VAL A CA 1
ATOM 590 C C . VAL A 1 84 ? -20.943 -80.912 33.189 1.00 118.52 84 VAL A C 1
ATOM 591 O O . VAL A 1 84 ? -19.727 -80.939 33.021 1.00 112.39 84 VAL A O 1
ATOM 593 N N . HIS A 1 85 ? -21.570 -81.590 34.150 1.00 105.70 85 HIS A N 1
ATOM 594 C CA . HIS A 1 85 ? -20.885 -82.343 35.206 1.00 94.48 85 HIS A CA 1
ATOM 595 C C . HIS A 1 85 ? -19.677 -83.170 34.736 1.00 93.39 85 HIS A C 1
ATOM 596 O O . HIS A 1 85 ? -18.667 -83.259 35.439 1.00 85.15 85 HIS A O 1
ATOM 603 N N . ASP A 1 86 ? -19.800 -83.791 33.563 1.00 105.61 86 ASP A N 1
ATOM 604 C CA . ASP A 1 86 ? -18.733 -84.629 33.008 1.00 112.27 86 ASP A CA 1
ATOM 605 C C . ASP A 1 86 ? -17.592 -83.797 32.445 1.00 96.93 86 ASP A C 1
ATOM 606 O O . ASP A 1 86 ? -16.431 -84.184 32.547 1.00 93.15 86 ASP A O 1
ATOM 611 N N . ALA A 1 87 ? -17.946 -82.666 31.850 1.00 96.05 87 ALA A N 1
ATOM 612 C CA . ALA A 1 87 ? -16.976 -81.744 31.317 1.00 91.82 87 ALA A CA 1
ATOM 613 C C . ALA A 1 87 ? -16.114 -81.165 32.422 1.00 95.78 87 ALA A C 1
ATOM 614 O O . ALA A 1 87 ? -14.899 -81.071 32.269 1.00 84.27 87 ALA A O 1
ATOM 616 N N . LEU A 1 88 ? -16.756 -80.748 33.513 1.00 99.14 88 LEU A N 1
ATOM 617 C CA . LEU A 1 88 ? -16.045 -80.193 34.659 1.00 90.45 88 LEU A CA 1
ATOM 618 C C . LEU A 1 88 ? -15.051 -81.193 35.237 1.00 83.44 88 LEU A C 1
ATOM 619 O O . LEU A 1 88 ? -13.913 -80.840 35.553 1.00 82.07 88 LEU A O 1
ATOM 624 N N . ARG A 1 89 ? -15.485 -82.440 35.373 1.00 87.54 89 ARG A N 1
ATOM 625 C CA . ARG A 1 89 ? -14.629 -83.484 35.919 1.00 102.83 89 ARG A CA 1
ATOM 626 C C . ARG A 1 89 ? -13.498 -83.820 34.950 1.00 100.39 89 ARG A C 1
ATOM 627 O O . ARG A 1 89 ? -12.376 -84.117 35.367 1.00 84.17 89 ARG A O 1
ATOM 635 N N . ASN A 1 90 ? -13.799 -83.762 33.657 1.00 108.81 90 ASN A N 1
ATOM 636 C CA . ASN A 1 90 ? -12.804 -84.038 32.630 1.00 123.57 90 ASN A CA 1
ATOM 637 C C . ASN A 1 90 ? -11.791 -82.902 32.537 1.00 126.10 90 ASN A C 1
ATOM 638 O O . ASN A 1 90 ? -10.623 -83.122 32.221 1.00 130.92 90 ASN A O 1
ATOM 643 N N . ASN A 1 91 ? -12.249 -81.686 32.824 1.00 118.93 91 ASN A N 1
ATOM 644 C CA . ASN A 1 91 ? -11.372 -80.522 32.874 1.00 100.82 91 ASN A CA 1
ATOM 645 C C . ASN A 1 91 ? -10.781 -80.306 34.267 1.00 94.38 91 ASN A C 1
ATOM 646 O O . ASN A 1 91 ? -10.229 -79.244 34.555 1.00 87.25 91 ASN A O 1
ATOM 651 N N . GLY A 1 92 ? -10.919 -81.307 35.131 1.00 86.86 92 GLY A N 1
ATOM 652 C CA . GLY A 1 92 ? -10.216 -81.324 36.402 1.00 75.23 92 GLY A CA 1
ATOM 653 C C . GLY A 1 92 ? -10.909 -80.697 37.598 1.00 78.75 92 GLY A C 1
ATOM 654 O O . GLY A 1 92 ? -10.248 -80.259 38.540 1.00 78.45 92 GLY A O 1
ATOM 655 N N . TRP A 1 93 ? -12.237 -80.661 37.577 1.00 75.31 93 TRP A N 1
ATOM 656 C CA . TRP A 1 93 ? -12.992 -80.137 38.711 1.00 81.00 93 TRP A CA 1
ATOM 657 C C . TRP A 1 93 ? -13.649 -81.262 39.507 1.00 86.47 93 TRP A C 1
ATOM 658 O O . TRP A 1 93 ? -14.202 -82.198 38.931 1.00 98.95 93 TRP A O 1
ATOM 669 N N . THR A 1 94 ? -13.583 -81.171 40.831 1.00 73.69 94 THR A N 1
ATOM 670 C CA . THR A 1 94 ? -14.272 -82.128 41.690 1.00 87.22 94 THR A CA 1
ATOM 671 C C . THR A 1 94 ? -15.372 -81.437 42.481 1.00 82.13 94 THR A C 1
ATOM 672 O O . THR A 1 94 ? -15.174 -80.337 42.998 1.00 85.09 94 THR A O 1
ATOM 676 N N . PRO A 1 95 ? -16.543 -82.083 42.574 1.00 88.80 95 PRO A N 1
ATOM 677 C CA . PRO A 1 95 ? -17.687 -81.515 43.288 1.00 83.40 95 PRO A CA 1
ATOM 678 C C . PRO A 1 95 ? -17.625 -81.770 44.788 1.00 84.86 95 PRO A C 1
ATOM 679 O O . PRO A 1 95 ? -16.943 -82.685 45.246 1.00 80.19 95 PRO A O 1
ATOM 683 N N . SER A 1 96 ? -18.343 -80.950 45.542 1.00 90.35 96 SER A N 1
ATOM 684 C CA . SER A 1 96 ? -18.450 -81.112 46.982 1.00 78.84 96 SER A CA 1
ATOM 685 C C . SER A 1 96 ? -19.764 -80.482 47.421 1.00 96.05 96 SER A C 1
ATOM 686 O O . SER A 1 96 ? -19.788 -79.421 48.049 1.00 81.56 96 SER A O 1
ATOM 689 N N . GLY A 1 97 ? -20.860 -81.147 47.068 1.00 85.07 97 GLY A N 1
ATOM 690 C CA . GLY A 1 97 ? -22.184 -80.591 47.254 1.00 80.06 97 GLY A CA 1
ATOM 691 C C . GLY A 1 97 ? -22.509 -79.647 46.114 1.00 89.91 97 GLY A C 1
ATOM 692 O O . GLY A 1 97 ? -22.527 -80.044 44.949 1.00 92.20 97 GLY A O 1
ATOM 693 N N . SER A 1 98 ? -22.757 -78.387 46.451 1.00 87.32 98 SER A N 1
ATOM 694 C CA . SER A 1 98 ? -23.051 -77.373 45.448 1.00 83.92 98 SER A CA 1
ATOM 695 C C . SER A 1 98 ? -21.775 -76.707 44.938 1.00 92.31 98 SER A C 1
ATOM 696 O O . SER A 1 98 ? -21.789 -76.023 43.914 1.00 97.13 98 SER A O 1
ATOM 699 N N . VAL A 1 99 ? -20.674 -76.915 45.655 1.00 87.67 99 VAL A N 1
ATOM 700 C CA . VAL A 1 99 ? -19.422 -76.227 45.354 1.00 77.17 99 VAL A CA 1
ATOM 701 C C . VAL A 1 99 ? -18.443 -77.079 44.550 1.00 72.76 99 VAL A C 1
ATOM 702 O O . VAL A 1 99 ? -18.078 -78.180 44.958 1.00 82.10 99 VAL A O 1
ATOM 706 N N . TRP A 1 100 ? -18.020 -76.553 43.405 1.00 84.07 100 TRP A N 1
ATOM 707 C CA . TRP A 1 100 ? -16.965 -77.169 42.611 1.00 79.91 100 TRP A CA 1
ATOM 708 C C . TRP A 1 100 ? -15.650 -76.427 42.827 1.00 85.10 100 TRP A C 1
ATOM 709 O O . TRP A 1 100 ? -15.642 -75.212 43.022 1.00 90.47 100 TRP A O 1
ATOM 720 N N . HIS A 1 101 ? -14.542 -77.158 42.789 1.00 78.27 101 HIS A N 1
ATOM 721 C CA . HIS A 1 101 ? -13.223 -76.539 42.872 1.00 73.26 101 HIS A CA 1
ATOM 722 C C . HIS A 1 101 ? -12.187 -77.397 42.156 1.00 73.66 101 HIS A C 1
ATOM 723 O O . HIS A 1 101 ? -12.352 -78.610 42.036 1.00 71.93 101 HIS A O 1
ATOM 730 N N . ARG A 1 102 ? -11.123 -76.763 41.672 1.00 73.43 102 ARG A N 1
ATOM 731 C CA . ARG A 1 102 ? -10.102 -77.478 40.915 1.00 73.27 102 ARG A CA 1
ATOM 732 C C . ARG A 1 102 ? -9.074 -78.154 41.809 1.00 86.37 102 ARG A C 1
ATOM 733 O O . ARG A 1 102 ? -8.384 -77.501 42.591 1.00 97.61 102 ARG A O 1
ATOM 741 N N . THR A 1 103 ? -8.980 -79.471 41.675 1.00 110.28 103 THR A N 1
ATOM 742 C CA . THR A 1 103 ? -8.002 -80.259 42.411 1.00 109.57 103 THR A CA 1
ATOM 743 C C . THR A 1 103 ? -6.836 -80.613 41.496 1.00 103.59 103 THR A C 1
ATOM 744 O O . THR A 1 103 ? -5.716 -80.843 41.954 1.00 98.86 103 THR A O 1
ATOM 748 N N . GLN A 1 104 ? -7.117 -80.662 40.198 1.00 99.08 104 GLN A N 1
ATOM 749 C CA . GLN A 1 104 ? -6.078 -80.759 39.182 1.00 108.27 104 GLN A CA 1
ATOM 750 C C . GLN A 1 104 ? -5.314 -79.444 39.127 1.00 114.40 104 GLN A C 1
ATOM 751 O O . GLN A 1 104 ? -5.920 -78.374 39.137 1.00 142.54 104 GLN A O 1
ATOM 757 N N . THR A 1 105 ? -3.988 -79.513 39.074 1.00 115.35 105 THR A N 1
ATOM 758 C CA . THR A 1 105 ? -3.186 -78.297 39.026 1.00 131.29 105 THR A CA 1
ATOM 759 C C . THR A 1 105 ? -1.957 -78.472 38.134 1.00 120.37 105 THR A C 1
ATOM 760 O O . THR A 1 105 ? -1.320 -79.526 38.132 1.00 124.15 105 THR A O 1
ATOM 764 N N . SER A 1 106 ? -1.643 -77.423 37.379 1.00 107.12 106 SER A N 1
ATOM 765 C CA . SER A 1 106 ? -0.522 -77.413 36.446 1.00 97.00 106 SER A CA 1
ATOM 766 C C . SER A 1 106 ? 0.792 -77.097 37.166 1.00 84.07 106 SER A C 1
ATOM 767 O O . SER A 1 106 ? 0.777 -76.753 38.349 1.00 72.12 106 SER A O 1
ATOM 770 N N . PRO A 1 107 ? 1.934 -77.233 36.465 1.00 77.70 107 PRO A N 1
ATOM 771 C CA . PRO A 1 107 ? 3.200 -76.778 37.053 1.00 74.09 107 PRO A CA 1
ATOM 772 C C . PRO A 1 107 ? 3.170 -75.300 37.427 1.00 69.58 107 PRO A C 1
ATOM 773 O O . PRO A 1 107 ? 2.603 -74.489 36.694 1.00 64.02 107 PRO A O 1
ATOM 777 N N . SER A 1 108 ? 3.773 -74.963 38.562 1.00 70.05 108 SER A N 1
ATOM 778 C CA . SER A 1 108 ? 3.830 -73.583 39.020 1.00 73.42 108 SER A CA 1
ATOM 779 C C . SER A 1 108 ? 4.778 -72.765 38.156 1.00 72.87 108 SER A C 1
ATOM 780 O O . SER A 1 108 ? 5.428 -73.295 37.257 1.00 77.52 108 SER A O 1
ATOM 783 N N . LEU A 1 109 ? 4.857 -71.471 38.441 1.00 71.65 109 LEU A N 1
ATOM 784 C CA . LEU A 1 109 ? 5.760 -70.586 37.719 1.00 61.23 109 LEU A CA 1
ATOM 785 C C . LEU A 1 109 ? 6.995 -70.248 38.540 1.00 61.68 109 LEU A C 1
ATOM 786 O O . LEU A 1 109 ? 7.475 -69.114 38.509 1.00 86.53 109 LEU A O 1
ATOM 791 N N . ALA A 1 110 ? 7.499 -71.235 39.276 1.00 76.88 110 ALA A N 1
ATOM 792 C CA . ALA A 1 110 ? 8.702 -71.064 40.086 1.00 81.95 110 ALA A CA 1
ATOM 793 C C . ALA A 1 110 ? 9.870 -70.700 39.208 1.00 93.02 110 ALA A C 1
ATOM 794 O O . ALA A 1 110 ? 10.787 -70.002 39.611 1.00 107.23 110 ALA A O 1
ATOM 796 N N . GLN A 1 111 ? 9.796 -71.190 37.981 1.00 91.04 111 GLN A N 1
ATOM 797 C CA . GLN A 1 111 ? 10.854 -71.024 37.010 1.00 101.78 111 GLN A CA 1
ATOM 798 C C . GLN A 1 111 ? 10.150 -70.618 35.705 1.00 82.85 111 GLN A C 1
ATOM 799 O O . GLN A 1 111 ? 9.224 -71.305 35.259 1.00 83.05 111 GLN A O 1
ATOM 805 N N . PRO A 1 112 ? 10.505 -69.414 35.179 1.00 67.17 112 PRO A N 1
ATOM 806 C CA . PRO A 1 112 ? 9.751 -68.809 34.066 1.00 72.66 112 PRO A CA 1
ATOM 807 C C . PRO A 1 112 ? 9.597 -69.732 32.870 1.00 62.67 112 PRO A C 1
ATOM 808 O O . PRO A 1 112 ? 10.582 -70.349 32.485 1.00 75.19 112 PRO A O 1
ATOM 812 N N . PRO A 1 113 ? 8.376 -69.830 32.308 1.00 66.84 113 PRO A N 1
ATOM 813 C CA . PRO A 1 113 ? 8.140 -70.556 31.055 1.00 63.42 113 PRO A CA 1
ATOM 814 C C . PRO A 1 113 ? 9.045 -70.043 29.943 1.00 63.50 113 PRO A C 1
ATOM 815 O O . PRO A 1 113 ? 9.110 -68.835 29.720 1.00 75.34 113 PRO A O 1
ATOM 819 N N . LEU A 1 114 ? 9.740 -70.947 29.263 1.00 70.22 114 LEU A N 1
ATOM 820 C CA . LEU A 1 114 ? 10.691 -70.550 28.236 1.00 66.66 114 LEU A CA 1
ATOM 821 C C . LEU A 1 114 ? 10.587 -71.435 27.005 1.00 60.82 114 LEU A C 1
ATOM 822 O O . LEU A 1 114 ? 10.783 -72.648 27.080 1.00 73.67 114 LEU A O 1
ATOM 827 N N . ILE A 1 115 ? 10.263 -70.817 25.876 1.00 59.94 115 ILE A N 1
ATOM 828 C CA . ILE A 1 115 ? 10.310 -71.491 24.589 1.00 65.44 115 ILE A CA 1
ATOM 829 C C . ILE A 1 115 ? 11.570 -71.036 23.862 1.00 70.82 115 ILE A C 1
ATOM 830 O O . ILE A 1 115 ? 11.636 -69.916 23.349 1.00 65.78 115 ILE A O 1
ATOM 835 N N . THR A 1 116 ? 12.572 -71.908 23.839 1.00 70.79 116 THR A N 1
ATOM 836 C CA . THR A 1 116 ? 13.890 -71.553 23.324 1.00 77.91 116 THR A CA 1
ATOM 837 C C . THR A 1 116 ? 13.879 -71.256 21.830 1.00 79.87 116 THR A C 1
ATOM 838 O O . THR A 1 116 ? 13.023 -71.742 21.091 1.00 82.22 116 THR A O 1
ATOM 842 N N . ARG A 1 117 ? 14.846 -70.451 21.403 1.00 77.25 117 ARG A N 1
ATOM 843 C CA . ARG A 1 117 ? 15.016 -70.108 19.997 1.00 78.39 117 ARG A CA 1
ATOM 844 C C . ARG A 1 117 ? 15.247 -71.358 19.153 1.00 77.96 117 ARG A C 1
ATOM 845 O O . ARG A 1 117 ? 14.742 -71.467 18.035 1.00 78.14 117 ARG A O 1
ATOM 853 N N . ASN A 1 118 ? 16.003 -72.305 19.700 1.00 78.40 118 ASN A N 1
ATOM 854 C CA . ASN A 1 118 ? 16.263 -73.566 19.016 1.00 85.04 118 ASN A CA 1
ATOM 855 C C . ASN A 1 118 ? 14.986 -74.370 18.784 1.00 88.17 118 ASN A C 1
ATOM 856 O O . ASN A 1 118 ? 14.831 -75.014 17.746 1.00 100.90 118 ASN A O 1
ATOM 861 N N . THR A 1 119 ? 14.075 -74.329 19.751 1.00 77.72 119 THR A N 1
ATOM 862 C CA . THR A 1 119 ? 12.801 -75.032 19.632 1.00 78.33 119 THR A CA 1
ATOM 863 C C . THR A 1 119 ? 11.962 -74.466 18.490 1.00 86.29 119 THR A C 1
ATOM 864 O O . THR A 1 119 ? 11.392 -75.214 17.695 1.00 92.41 119 THR A O 1
ATOM 868 N N . LEU A 1 120 ? 11.898 -73.142 18.411 1.00 80.86 120 LEU A N 1
ATOM 869 C CA . LEU A 1 120 ? 11.128 -72.473 17.369 1.00 93.60 120 LEU A CA 1
ATOM 870 C C . LEU A 1 120 ? 11.735 -72.693 15.986 1.00 91.43 120 LEU A C 1
ATOM 871 O O . LEU A 1 120 ? 11.014 -72.908 15.011 1.00 86.60 120 LEU A O 1
ATOM 876 N N . GLU A 1 121 ? 13.061 -72.643 15.909 1.00 84.52 121 GLU A N 1
ATOM 877 C CA . GLU A 1 121 ? 13.759 -72.785 14.634 1.00 89.90 121 GLU A CA 1
ATOM 878 C C . GLU A 1 121 ? 13.629 -74.194 14.063 1.00 92.94 121 GLU A C 1
ATOM 879 O O . GLU A 1 121 ? 13.911 -74.422 12.885 1.00 99.42 121 GLU A O 1
ATOM 885 N N . ARG A 1 122 ? 13.202 -75.135 14.900 1.00 78.81 122 ARG A N 1
ATOM 886 C CA . ARG A 1 122 ? 12.942 -76.498 14.450 1.00 82.60 122 ARG A CA 1
ATOM 887 C C . ARG A 1 122 ? 11.801 -76.537 13.442 1.00 88.79 122 ARG A C 1
ATOM 888 O O . ARG A 1 122 ? 11.781 -77.380 12.545 1.00 101.50 122 ARG A O 1
ATOM 896 N N . LEU A 1 123 ? 10.847 -75.626 13.601 1.00 79.68 123 LEU A N 1
ATOM 897 C CA . LEU A 1 123 ? 9.719 -75.537 12.685 1.00 80.96 123 LEU A CA 1
ATOM 898 C C . LEU A 1 123 ? 10.188 -75.116 11.295 1.00 84.33 123 LEU A C 1
ATOM 899 O O . LEU A 1 123 ? 11.019 -74.219 11.153 1.00 90.94 123 LEU A O 1
ATOM 904 N N . SER A 1 124 ? 9.655 -75.777 10.273 1.00 85.51 124 SER A N 1
ATOM 905 C CA . SER A 1 124 ? 10.056 -75.512 8.897 1.00 80.90 124 SER A CA 1
ATOM 906 C C . SER A 1 124 ? 9.444 -74.216 8.379 1.00 84.93 124 SER A C 1
ATOM 907 O O . SER A 1 124 ? 10.151 -73.343 7.876 1.00 84.57 124 SER A O 1
ATOM 910 N N . SER A 1 125 ? 8.126 -74.100 8.508 1.00 87.89 125 SER A N 1
ATOM 911 C CA . SER A 1 125 ? 7.400 -72.932 8.021 1.00 89.14 125 SER A CA 1
ATOM 912 C C . SER A 1 125 ? 7.770 -71.672 8.795 1.00 101.07 125 SER A C 1
ATOM 913 O O . SER A 1 125 ? 7.579 -71.601 10.008 1.00 121.87 125 SER A O 1
ATOM 916 N N . VAL A 1 126 ? 8.296 -70.677 8.088 1.00 97.01 126 VAL A N 1
ATOM 917 C CA . VAL A 1 126 ? 8.668 -69.414 8.714 1.00 84.30 126 VAL A CA 1
ATOM 918 C C . VAL A 1 126 ? 7.420 -68.584 9.020 1.00 81.20 126 VAL A C 1
ATOM 919 O O . VAL A 1 126 ? 7.423 -67.752 9.928 1.00 84.60 126 VAL A O 1
ATOM 923 N N . ASP A 1 127 ? 6.347 -68.827 8.274 1.00 72.71 127 ASP A N 1
ATOM 924 C CA . ASP A 1 127 ? 5.100 -68.104 8.487 1.00 77.75 127 ASP A CA 1
ATOM 925 C C . ASP A 1 127 ? 4.433 -68.563 9.777 1.00 89.33 127 ASP A C 1
ATOM 926 O O . ASP A 1 127 ? 3.839 -67.761 10.499 1.00 101.13 127 ASP A O 1
ATOM 931 N N . LEU A 1 128 ? 4.538 -69.857 10.062 1.00 92.03 128 LEU A N 1
ATOM 932 C CA . LEU A 1 128 ? 3.989 -70.422 11.288 1.00 78.81 128 LEU A CA 1
ATOM 933 C C . LEU A 1 128 ? 4.708 -69.867 12.514 1.00 77.58 128 LEU A C 1
ATOM 934 O O . LEU A 1 128 ? 4.078 -69.548 13.521 1.00 85.71 128 LEU A O 1
ATOM 939 N N . VAL A 1 129 ? 6.030 -69.754 12.417 1.00 77.65 129 VAL A N 1
ATOM 940 C CA . VAL A 1 129 ? 6.844 -69.236 13.511 1.00 75.98 129 VAL A CA 1
ATOM 941 C C . VAL A 1 129 ? 6.432 -67.815 13.886 1.00 79.15 129 VAL A C 1
ATOM 942 O O . VAL A 1 129 ? 6.289 -67.494 15.067 1.00 69.90 129 VAL A O 1
ATOM 946 N N . ARG A 1 130 ? 6.233 -66.974 12.874 1.00 70.00 130 ARG A N 1
ATOM 947 C CA . ARG A 1 130 ? 5.826 -65.589 13.089 1.00 63.44 130 ARG A CA 1
ATOM 948 C C . ARG A 1 130 ? 4.516 -65.494 13.856 1.00 78.11 130 ARG A C 1
ATOM 949 O O . ARG A 1 130 ? 4.413 -64.756 14.836 1.00 92.34 130 ARG A O 1
ATOM 957 N N . GLN A 1 131 ? 3.519 -66.244 13.399 1.00 64.01 131 GLN A N 1
ATOM 958 C CA . GLN A 1 131 ? 2.198 -66.215 14.011 1.00 72.93 131 GLN A CA 1
ATOM 959 C C . GLN A 1 131 ? 2.253 -66.683 15.460 1.00 78.02 131 GLN A C 1
ATOM 960 O O . GLN A 1 131 ? 1.511 -66.189 16.308 1.00 79.82 131 GLN A O 1
ATOM 966 N N . ILE A 1 132 ? 3.145 -67.629 15.738 1.00 62.47 132 ILE A N 1
ATOM 967 C CA . ILE A 1 132 ? 3.369 -68.090 17.101 1.00 60.38 132 ILE A CA 1
ATOM 968 C C . ILE A 1 132 ? 3.999 -66.980 17.934 1.00 64.49 132 ILE A C 1
ATOM 969 O O . ILE A 1 132 ? 3.506 -66.640 19.010 1.00 66.88 132 ILE A O 1
ATOM 974 N N . VAL A 1 133 ? 5.089 -66.415 17.423 1.00 58.28 133 VAL A N 1
ATOM 975 C CA . VAL A 1 133 ? 5.771 -65.313 18.090 1.00 64.38 133 VAL A CA 1
ATOM 976 C C . VAL A 1 133 ? 4.833 -64.125 18.286 1.00 63.69 133 VAL A C 1
ATOM 977 O O . VAL A 1 133 ? 4.817 -63.510 19.352 1.00 62.08 133 VAL A O 1
ATOM 981 N N . LEU A 1 134 ? 4.040 -63.817 17.265 1.00 69.48 134 LEU A N 1
ATOM 982 C CA . LEU A 1 134 ? 3.106 -62.699 17.349 1.00 59.05 134 LEU A CA 1
ATOM 983 C C . LEU A 1 134 ? 1.973 -62.974 18.334 1.00 57.08 134 LEU A C 1
ATOM 984 O O . LEU A 1 134 ? 1.521 -62.066 19.029 1.00 61.95 134 LEU A O 1
ATOM 989 N N . GLN A 1 135 ? 1.516 -64.222 18.397 1.00 57.26 135 GLN A N 1
ATOM 990 C CA . GLN A 1 135 ? 0.446 -64.577 19.325 1.00 54.90 135 GLN A CA 1
ATOM 991 C C . GLN A 1 135 ? 0.908 -64.520 20.775 1.00 62.08 135 GLN A C 1
ATOM 992 O O . GLN A 1 135 ? 0.219 -63.964 21.630 1.00 55.18 135 GLN A O 1
ATOM 998 N N . LEU A 1 136 ? 2.073 -65.096 21.051 1.00 52.12 136 LEU A N 1
ATOM 999 C CA . LEU A 1 136 ? 2.578 -65.133 22.417 1.00 61.11 136 LEU A CA 1
ATOM 1000 C C . LEU A 1 136 ? 2.945 -63.734 22.906 1.00 62.76 136 LEU A C 1
ATOM 1001 O O . LEU A 1 136 ? 2.671 -63.385 24.054 1.00 58.47 136 LEU A O 1
ATOM 1006 N N . THR A 1 137 ? 3.547 -62.927 22.038 1.00 50.39 137 THR A N 1
ATOM 1007 C CA . THR A 1 137 ? 3.935 -61.575 22.431 1.00 60.07 137 THR A CA 1
ATOM 1008 C C . THR A 1 137 ? 2.712 -60.671 22.577 1.00 48.97 137 THR A C 1
ATOM 1009 O O . THR A 1 137 ? 2.736 -59.711 23.350 1.00 50.46 137 THR A O 1
ATOM 1013 N N . THR A 1 138 ? 1.649 -60.978 21.838 1.00 48.50 138 THR A N 1
ATOM 1014 C CA . THR A 1 138 ? 0.373 -60.289 22.015 1.00 47.82 138 THR A CA 1
ATOM 1015 C C . THR A 1 138 ? -0.177 -60.597 23.403 1.00 51.56 138 THR A C 1
ATOM 1016 O O . THR A 1 138 ? -0.793 -59.746 24.042 1.00 49.94 138 THR A O 1
ATOM 1020 N N . PHE A 1 139 ? 0.074 -61.817 23.870 1.00 48.97 139 PHE A N 1
ATOM 1021 C CA . PHE A 1 139 ? -0.421 -62.272 25.162 1.00 54.12 139 PHE A CA 1
ATOM 1022 C C . PHE A 1 139 ? 0.454 -61.816 26.323 1.00 62.63 139 PHE A C 1
ATOM 1023 O O . PHE A 1 139 ? 0.127 -62.066 27.483 1.00 52.49 139 PHE A O 1
ATOM 1031 N N . GLY A 1 140 ? 1.568 -61.159 26.016 1.00 48.71 140 GLY A N 1
ATOM 1032 C CA . GLY A 1 140 ? 2.441 -60.645 27.056 1.00 54.26 140 GLY A CA 1
ATOM 1033 C C . GLY A 1 140 ? 3.770 -61.365 27.208 1.00 54.16 140 GLY A C 1
ATOM 1034 O O . GLY A 1 140 ? 4.582 -60.991 28.057 1.00 56.13 140 GLY A O 1
ATOM 1035 N N . TRP A 1 141 ? 3.995 -62.403 26.406 1.00 52.09 141 TRP A N 1
ATOM 1036 C CA . TRP A 1 141 ? 5.305 -63.047 26.362 1.00 63.90 141 TRP A CA 1
ATOM 1037 C C . TRP A 1 141 ? 6.312 -62.063 25.784 1.00 58.89 141 TRP A C 1
ATOM 1038 O O . TRP A 1 141 ? 5.951 -61.195 24.992 1.00 57.06 141 TRP A O 1
ATOM 1049 N N . THR A 1 142 ? 7.573 -62.191 26.176 1.00 53.65 142 THR A N 1
ATOM 1050 C CA . THR A 1 142 ? 8.602 -61.297 25.660 1.00 53.75 142 THR A CA 1
ATOM 1051 C C . THR A 1 142 ? 9.744 -62.063 25.006 1.00 67.13 142 THR A C 1
ATOM 1052 O O . THR A 1 142 ? 9.938 -63.253 25.257 1.00 76.02 142 THR A O 1
ATOM 1056 N N . ALA A 1 143 ? 10.495 -61.364 24.162 1.00 64.64 143 ALA A N 1
ATOM 1057 C CA . ALA A 1 143 ? 11.648 -61.947 23.493 1.00 58.57 143 ALA A CA 1
ATOM 1058 C C . ALA A 1 143 ? 12.916 -61.690 24.297 1.00 61.94 143 ALA A C 1
ATOM 1059 O O . ALA A 1 143 ? 13.163 -60.569 24.742 1.00 54.46 143 ALA A O 1
ATOM 1061 N N . THR A 1 144 ? 13.714 -62.734 24.488 1.00 62.76 144 THR A N 1
ATOM 1062 C CA . THR A 1 144 ? 14.985 -62.596 25.185 1.00 63.34 144 THR A CA 1
ATOM 1063 C C . THR A 1 144 ? 16.051 -62.101 24.215 1.00 75.62 144 THR A C 1
ATOM 1064 O O . THR A 1 144 ? 15.826 -62.068 23.004 1.00 71.78 144 THR A O 1
ATOM 1068 N N . GLU A 1 145 ? 17.207 -61.711 24.746 1.00 83.50 145 GLU A N 1
ATOM 1069 C CA . GLU A 1 145 ? 18.328 -61.297 23.909 1.00 77.80 145 GLU A CA 1
ATOM 1070 C C . GLU A 1 145 ? 18.753 -62.458 23.020 1.00 77.99 145 GLU A C 1
ATOM 1071 O O . GLU A 1 145 ? 19.188 -62.267 21.884 1.00 85.05 145 GLU A O 1
ATOM 1073 N N . ASP A 1 146 ? 18.606 -63.663 23.557 1.00 82.24 146 ASP A N 1
ATOM 1074 C CA . ASP A 1 146 ? 18.893 -64.897 22.838 1.00 81.19 146 ASP A CA 1
ATOM 1075 C C . ASP A 1 146 ? 17.975 -65.068 21.629 1.00 81.45 146 ASP A C 1
ATOM 1076 O O . ASP A 1 146 ? 18.376 -65.617 20.604 1.00 83.72 146 ASP A O 1
ATOM 1081 N N . GLY A 1 147 ? 16.740 -64.593 21.757 1.00 85.23 147 GLY A N 1
ATOM 1082 C CA . GLY A 1 147 ? 15.758 -64.733 20.699 1.00 69.99 147 GLY A CA 1
ATOM 1083 C C . GLY A 1 147 ? 14.665 -65.718 21.066 1.00 75.92 147 GLY A C 1
ATOM 1084 O O . GLY A 1 147 ? 13.894 -66.152 20.213 1.00 73.77 147 GLY A O 1
ATOM 1085 N N . SER A 1 148 ? 14.604 -66.074 22.346 1.00 78.00 148 SER A N 1
ATOM 1086 C CA . SER A 1 148 ? 13.593 -67.000 22.842 1.00 58.94 148 SER A CA 1
ATOM 1087 C C . SER A 1 148 ? 12.372 -66.252 23.365 1.00 68.33 148 SER A C 1
ATOM 1088 O O . SER A 1 148 ? 12.398 -65.031 23.510 1.00 70.46 148 SER A O 1
ATOM 1091 N N . LEU A 1 149 ? 11.304 -66.991 23.646 1.00 70.19 149 LEU A N 1
ATOM 1092 C CA . LEU A 1 149 ? 10.096 -66.407 24.218 1.00 61.88 149 LEU A CA 1
ATOM 1093 C C . LEU A 1 149 ? 9.955 -66.819 25.681 1.00 63.03 149 LEU A C 1
ATOM 1094 O O . LEU A 1 149 ? 10.156 -67.984 26.027 1.00 71.95 149 LEU A O 1
ATOM 1099 N N . THR A 1 150 ? 9.615 -65.862 26.539 1.00 62.53 150 THR A N 1
ATOM 1100 C CA . THR A 1 150 ? 9.511 -66.131 27.968 1.00 63.34 150 THR A CA 1
ATOM 1101 C C . THR A 1 150 ? 8.347 -65.388 28.619 1.00 62.82 150 THR A C 1
ATOM 1102 O O . THR A 1 150 ? 7.828 -64.414 28.072 1.00 63.31 150 THR A O 1
ATOM 1106 N N . TRP A 1 151 ? 7.951 -65.861 29.796 1.00 77.06 151 TRP A N 1
ATOM 1107 C CA . TRP A 1 151 ? 6.854 -65.273 30.556 1.00 62.18 151 TRP A CA 1
ATOM 1108 C C . TRP A 1 151 ? 7.331 -64.934 31.967 1.00 66.42 151 TRP A C 1
ATOM 1109 O O . TRP A 1 151 ? 7.870 -65.791 32.667 1.00 69.20 151 TRP A O 1
ATOM 1120 N N . ALA A 1 152 ? 7.125 -63.687 32.384 1.00 57.50 152 ALA A N 1
ATOM 1121 C CA . ALA A 1 152 ? 7.753 -63.178 33.604 1.00 59.22 152 ALA A CA 1
ATOM 1122 C C . ALA A 1 152 ? 6.830 -63.115 34.823 1.00 57.79 152 ALA A C 1
ATOM 1123 O O . ALA A 1 152 ? 7.303 -63.036 35.957 1.00 73.08 152 ALA A O 1
ATOM 1125 N N . HIS A 1 153 ? 5.522 -63.149 34.594 1.00 57.52 153 HIS A N 1
ATOM 1126 C CA . HIS A 1 153 ? 4.554 -62.914 35.665 1.00 53.08 153 HIS A CA 1
ATOM 1127 C C . HIS A 1 153 ? 4.274 -64.165 36.502 1.00 64.74 153 HIS A C 1
ATOM 1128 O O . HIS A 1 153 ? 4.612 -65.278 36.097 1.00 61.97 153 HIS A O 1
ATOM 1135 N N . ASP A 1 154 ? 3.661 -63.977 37.670 1.00 62.80 154 ASP A N 1
ATOM 1136 C CA . ASP A 1 154 ? 3.442 -65.082 38.606 1.00 76.07 154 ASP A CA 1
ATOM 1137 C C . ASP A 1 154 ? 2.134 -65.821 38.333 1.00 56.23 154 ASP A C 1
ATOM 1138 O O . ASP A 1 154 ? 1.807 -66.797 39.007 1.00 73.50 154 ASP A O 1
ATOM 1143 N N . ARG A 1 155 ? 1.385 -65.330 37.354 1.00 73.27 155 ARG A N 1
ATOM 1144 C CA . ARG A 1 155 ? 0.222 -66.033 36.831 1.00 64.64 155 ARG A CA 1
ATOM 1145 C C . ARG A 1 155 ? 0.443 -66.260 35.346 1.00 63.69 155 ARG A C 1
ATOM 1146 O O . ARG A 1 155 ? 1.265 -65.582 34.730 1.00 75.13 155 ARG A O 1
ATOM 1154 N N . ILE A 1 156 ? -0.285 -67.206 34.768 1.00 55.59 156 ILE A N 1
ATOM 1155 C CA . ILE A 1 156 ? -0.243 -67.390 33.326 1.00 55.27 156 ILE A CA 1
ATOM 1156 C C . ILE A 1 156 ? -1.541 -68.014 32.829 1.00 55.59 156 ILE A C 1
ATOM 1157 O O . ILE A 1 156 ? -2.182 -68.794 33.530 1.00 64.80 156 ILE A O 1
ATOM 1162 N N . HIS A 1 157 ? -1.933 -67.630 31.621 1.00 54.88 157 HIS A N 1
ATOM 1163 C CA . HIS A 1 157 ? -3.133 -68.148 30.988 1.00 61.48 157 HIS A CA 1
ATOM 1164 C C . HIS A 1 157 ? -3.014 -67.960 29.482 1.00 54.69 157 HIS A C 1
ATOM 1165 O O . HIS A 1 157 ? -3.685 -67.115 28.893 1.00 65.45 157 HIS A O 1
ATOM 1172 N N . THR A 1 158 ? -2.140 -68.752 28.869 1.00 58.22 158 THR A N 1
ATOM 1173 C CA . THR A 1 158 ? -1.854 -68.634 27.445 1.00 58.21 158 THR A CA 1
ATOM 1174 C C . THR A 1 158 ? -2.443 -69.804 26.667 1.00 62.89 158 THR A C 1
ATOM 1175 O O . THR A 1 158 ? -2.204 -70.965 26.995 1.00 64.54 158 THR A O 1
ATOM 1179 N N . TYR A 1 159 ? -3.211 -69.485 25.630 1.00 56.23 159 TYR A N 1
ATOM 1180 C CA . TYR A 1 159 ? -3.905 -70.497 24.844 1.00 62.40 159 TYR A CA 1
ATOM 1181 C C . TYR A 1 159 ? -3.551 -70.395 23.364 1.00 62.37 159 TYR A C 1
ATOM 1182 O O . TYR A 1 159 ? -3.305 -69.307 22.847 1.00 60.37 159 TYR A O 1
ATOM 1191 N N . LEU A 1 160 ? -3.525 -71.540 22.690 1.00 65.90 160 LEU A N 1
ATOM 1192 C CA . LEU A 1 160 ? -3.335 -71.578 21.246 1.00 64.51 160 LEU A CA 1
ATOM 1193 C C . LEU A 1 160 ? -4.451 -72.391 20.602 1.00 63.72 160 LEU A C 1
ATOM 1194 O O . LEU A 1 160 ? -4.786 -73.478 21.070 1.00 69.98 160 LEU A O 1
ATOM 1199 N N . SER A 1 161 ? -5.021 -71.854 19.529 1.00 66.40 161 SER A N 1
ATOM 1200 C CA . SER A 1 161 ? -6.137 -72.493 18.838 1.00 68.82 161 SER A CA 1
ATOM 1201 C C . SER A 1 161 ? -5.757 -73.849 18.245 1.00 72.35 161 SER A C 1
ATOM 1202 O O . SER A 1 161 ? -4.579 -74.113 18.000 1.00 64.95 161 SER A O 1
ATOM 1205 N N . PRO A 1 162 ? -6.757 -74.722 18.034 1.00 69.69 162 PRO A N 1
ATOM 1206 C CA . PRO A 1 162 ? -6.566 -76.005 17.350 1.00 76.05 162 PRO A CA 1
ATOM 1207 C C . PRO A 1 162 ? -5.793 -75.831 16.051 1.00 83.29 162 PRO A C 1
ATOM 1208 O O . PRO A 1 162 ? -4.949 -76.659 15.714 1.00 84.67 162 PRO A O 1
ATOM 1212 N N . ASP A 1 163 ? -6.088 -74.744 15.343 1.00 86.51 163 ASP A N 1
ATOM 1213 C CA . ASP A 1 163 ? -5.419 -74.419 14.092 1.00 92.44 163 ASP A CA 1
ATOM 1214 C C . ASP A 1 163 ? -3.907 -74.327 14.288 1.00 87.18 163 ASP A C 1
ATOM 1215 O O . ASP A 1 163 ? -3.135 -74.819 13.464 1.00 87.27 163 ASP A O 1
ATOM 1220 N N . PHE A 1 164 ? -3.493 -73.701 15.386 1.00 78.30 164 PHE A N 1
ATOM 1221 C CA . PHE A 1 164 ? -2.078 -73.632 15.740 1.00 70.01 164 PHE A CA 1
ATOM 1222 C C . PHE A 1 164 ? -1.506 -75.019 16.009 1.00 79.19 164 PHE A C 1
ATOM 1223 O O . PHE A 1 164 ? -0.421 -75.357 15.536 1.00 93.31 164 PHE A O 1
ATOM 1231 N N . VAL A 1 165 ? -2.248 -75.816 16.772 1.00 64.96 165 VAL A N 1
ATOM 1232 C CA . VAL A 1 165 ? -1.789 -77.132 17.199 1.00 77.07 165 VAL A CA 1
ATOM 1233 C C . VAL A 1 165 ? -1.597 -78.084 16.020 1.00 82.68 165 VAL A C 1
ATOM 1234 O O . VAL A 1 165 ? -0.598 -78.803 15.952 1.00 88.05 165 VAL A O 1
ATOM 1238 N N . GLU A 1 166 ? -2.555 -78.084 15.097 1.00 85.89 166 GLU A N 1
ATOM 1239 C CA . GLU A 1 166 ? -2.482 -78.928 13.907 1.00 90.19 166 GLU A CA 1
ATOM 1240 C C . GLU A 1 166 ? -1.243 -78.617 13.080 1.00 90.82 166 GLU A C 1
ATOM 1241 O O . GLU A 1 166 ? -0.441 -79.502 12.781 1.00 108.19 166 GLU A O 1
ATOM 1247 N N . ARG A 1 167 ? -1.101 -77.348 12.712 1.00 87.81 167 ARG A N 1
ATOM 1248 C CA . ARG A 1 167 ? 0.013 -76.900 11.889 1.00 86.64 167 ARG A CA 1
ATOM 1249 C C . ARG A 1 167 ? 1.346 -77.154 12.583 1.00 82.35 167 ARG A C 1
ATOM 1250 O O . ARG A 1 167 ? 2.337 -77.480 11.933 1.00 92.28 167 ARG A O 1
ATOM 1258 N N . MET A 1 168 ? 1.361 -77.016 13.905 1.00 82.75 168 MET A N 1
ATOM 1259 C CA . MET A 1 168 ? 2.551 -77.330 14.686 1.00 84.53 168 MET A CA 1
ATOM 1260 C C . MET A 1 168 ? 2.864 -78.820 14.601 1.00 95.55 168 MET A C 1
ATOM 1261 O O . MET A 1 168 ? 4.009 -79.209 14.375 1.00 97.57 168 MET A O 1
ATOM 1266 N N . ARG A 1 169 ? 1.838 -79.648 14.778 1.00 87.27 169 ARG A N 1
ATOM 1267 C CA . ARG A 1 169 ? 1.999 -81.097 14.718 1.00 93.11 169 ARG A CA 1
ATOM 1268 C C . ARG A 1 169 ? 2.382 -81.560 13.316 1.00 102.19 169 ARG A C 1
ATOM 1269 O O . ARG A 1 169 ? 3.177 -82.485 13.153 1.00 94.15 169 ARG A O 1
ATOM 1277 N N . ALA A 1 170 ? 1.807 -80.911 12.307 1.00 98.53 170 ALA A N 1
ATOM 1278 C CA . ALA A 1 170 ? 2.077 -81.259 10.917 1.00 80.43 170 ALA A CA 1
ATOM 1279 C C . ALA A 1 170 ? 3.489 -80.852 10.509 1.00 92.00 170 ALA A C 1
ATOM 1280 O O . ALA A 1 170 ? 4.231 -81.652 9.937 1.00 109.54 170 ALA A O 1
ATOM 1282 N N . ASP A 1 171 ? 3.852 -79.606 10.803 1.00 91.89 171 ASP A N 1
ATOM 1283 C CA . ASP A 1 171 ? 5.190 -79.103 10.504 1.00 97.07 171 ASP A CA 1
ATOM 1284 C C . ASP A 1 171 ? 6.241 -79.897 11.267 1.00 92.35 171 ASP A C 1
ATOM 1285 O O . ASP A 1 171 ? 7.210 -80.386 10.687 1.00 99.08 171 ASP A O 1
ATOM 1290 N N . ASN A 1 172 ? 6.047 -80.017 12.575 1.00 95.98 172 ASN A N 1
ATOM 1291 C CA . ASN A 1 172 ? 6.977 -80.767 13.404 1.00 99.61 172 ASN A CA 1
ATOM 1292 C C . ASN A 1 172 ? 6.296 -81.247 14.687 1.00 100.70 172 ASN A C 1
ATOM 1293 O O . ASN A 1 172 ? 6.166 -80.488 15.655 1.00 104.93 172 ASN A O 1
ATOM 1298 N N . ALA A 1 173 ? 5.863 -82.507 14.681 1.00 109.70 173 ALA A N 1
ATOM 1299 C CA . ALA A 1 173 ? 5.175 -83.097 15.820 1.00 105.55 173 ALA A CA 1
ATOM 1300 C C . ALA A 1 173 ? 6.092 -83.216 17.059 1.00 101.55 173 ALA A C 1
ATOM 1301 O O . ALA A 1 173 ? 5.633 -83.583 18.131 1.00 108.41 173 ALA A O 1
ATOM 1303 N N . ALA A 1 174 ? 7.378 -82.896 16.915 1.00 96.97 174 ALA A N 1
ATOM 1304 C CA . ALA A 1 174 ? 8.221 -82.611 18.068 1.00 87.46 174 ALA A CA 1
ATOM 1305 C C . ALA A 1 174 ? 7.710 -81.306 18.661 1.00 107.83 174 ALA A C 1
ATOM 1306 O O . ALA A 1 174 ? 6.683 -81.327 19.331 1.00 128.14 174 ALA A O 1
ATOM 1308 N N . VAL A 1 175 ? 8.396 -80.188 18.394 1.00 94.62 175 VAL A N 1
ATOM 1309 C CA . VAL A 1 175 ? 8.037 -78.824 18.879 1.00 93.76 175 VAL A CA 1
ATOM 1310 C C . VAL A 1 175 ? 6.787 -78.704 19.765 1.00 89.91 175 VAL A C 1
ATOM 1311 O O . VAL A 1 175 ? 6.838 -78.096 20.846 1.00 98.15 175 VAL A O 1
ATOM 1315 N N . LEU A 1 176 ? 5.686 -79.311 19.318 1.00 73.92 176 LEU A N 1
ATOM 1316 C CA . LEU A 1 176 ? 4.489 -79.478 20.146 1.00 76.10 176 LEU A CA 1
ATOM 1317 C C . LEU A 1 176 ? 4.788 -80.325 21.388 1.00 100.05 176 LEU A C 1
ATOM 1318 O O . LEU A 1 176 ? 4.040 -80.311 22.359 1.00 99.37 176 LEU A O 1
ATOM 1323 N N . ASP A 1 177 ? 5.884 -81.072 21.340 1.00 110.46 177 ASP A N 1
ATOM 1324 C CA . ASP A 1 177 ? 6.231 -82.020 22.388 1.00 99.30 177 ASP A CA 1
ATOM 1325 C C . ASP A 1 177 ? 6.577 -81.274 23.639 1.00 89.42 177 ASP A C 1
ATOM 1326 O O . ASP A 1 177 ? 6.160 -81.645 24.743 1.00 87.00 177 ASP A O 1
ATOM 1331 N N . SER A 1 178 ? 7.391 -80.243 23.429 1.00 95.80 178 SER A N 1
ATOM 1332 C CA . SER A 1 178 ? 8.044 -79.535 24.509 1.00 86.80 178 SER A CA 1
ATOM 1333 C C . SER A 1 178 ? 7.033 -78.758 25.335 1.00 80.04 178 SER A C 1
ATOM 1334 O O . SER A 1 178 ? 7.201 -78.563 26.545 1.00 90.39 178 SER A O 1
ATOM 1337 N N . LEU A 1 179 ? 5.985 -78.298 24.668 1.00 69.91 179 LEU A N 1
ATOM 1338 C CA . LEU A 1 179 ? 4.930 -77.584 25.358 1.00 83.00 179 LEU A CA 1
ATOM 1339 C C . LEU A 1 179 ? 4.245 -78.528 26.336 1.00 80.41 179 LEU A C 1
ATOM 1340 O O . LEU A 1 179 ? 4.028 -78.183 27.497 1.00 82.89 179 LEU A O 1
ATOM 1345 N N . PHE A 1 180 ? 3.930 -79.728 25.862 1.00 69.97 180 PHE A N 1
ATOM 1346 C CA . PHE A 1 180 ? 3.358 -80.768 26.707 1.00 84.50 180 PHE A CA 1
ATOM 1347 C C . PHE A 1 180 ? 4.300 -81.144 27.850 1.00 75.86 180 PHE A C 1
ATOM 1348 O O . PHE A 1 180 ? 3.861 -81.360 28.979 1.00 73.91 180 PHE A O 1
ATOM 1356 N N . GLU A 1 181 ? 5.595 -81.206 27.555 1.00 72.88 181 GLU A N 1
ATOM 1357 C CA . GLU A 1 181 ? 6.594 -81.537 28.565 1.00 76.96 181 GLU A CA 1
ATOM 1358 C C . GLU A 1 181 ? 6.847 -80.365 29.514 1.00 88.26 181 GLU A C 1
ATOM 1359 O O . GLU A 1 181 ? 7.480 -80.528 30.558 1.00 91.64 181 GLU A O 1
ATOM 1361 N N . ASN A 1 182 ? 6.348 -79.186 29.149 1.00 73.87 182 ASN A N 1
ATOM 1362 C CA . ASN A 1 182 ? 6.533 -77.991 29.969 1.00 79.44 182 ASN A CA 1
ATOM 1363 C C . ASN A 1 182 ? 5.232 -77.427 30.534 1.00 79.48 182 ASN A C 1
ATOM 1364 O O . ASN A 1 182 ? 5.145 -76.233 30.821 1.00 87.90 182 ASN A O 1
ATOM 1369 N N . GLY A 1 183 ? 4.222 -78.277 30.686 1.00 73.30 183 GLY A N 1
ATOM 1370 C CA . GLY A 1 183 ? 3.006 -77.882 31.375 1.00 74.36 183 GLY A CA 1
ATOM 1371 C C . GLY A 1 183 ? 1.795 -77.551 30.519 1.00 75.07 183 GLY A C 1
ATOM 1372 O O . GLY A 1 183 ? 0.694 -77.401 31.047 1.00 87.48 183 GLY A O 1
ATOM 1373 N N . TRP A 1 184 ? 1.983 -77.421 29.209 1.00 70.72 184 TRP A N 1
ATOM 1374 C CA . TRP A 1 184 ? 0.857 -77.165 28.313 1.00 69.83 184 TRP A CA 1
ATOM 1375 C C . TRP A 1 184 ? -0.011 -78.414 28.207 1.00 66.37 184 TRP A C 1
ATOM 1376 O O . TRP A 1 184 ? 0.488 -79.532 28.330 1.00 72.98 184 TRP A O 1
ATOM 1387 N N . ARG A 1 185 ? -1.306 -78.229 27.970 1.00 69.95 185 ARG A N 1
ATOM 1388 C CA . ARG A 1 185 ? -2.213 -79.366 27.871 1.00 66.71 185 ARG A CA 1
ATOM 1389 C C . ARG A 1 185 ? -3.422 -79.084 26.979 1.00 70.77 185 ARG A C 1
ATOM 1390 O O . ARG A 1 185 ? -3.776 -77.930 26.738 1.00 74.80 185 ARG A O 1
ATOM 1398 N N . MET A 1 186 ? -4.048 -80.155 26.496 1.00 78.30 186 MET A N 1
ATOM 1399 C CA . MET A 1 186 ? -5.168 -80.062 25.562 1.00 80.50 186 MET A CA 1
ATOM 1400 C C . MET A 1 186 ? -6.433 -79.511 26.212 1.00 76.20 186 MET A C 1
ATOM 1401 O O . MET A 1 186 ? -6.675 -79.720 27.401 1.00 82.66 186 MET A O 1
ATOM 1406 N N . CYS A 1 187 ? -7.242 -78.817 25.417 1.00 65.98 187 CYS A N 1
ATOM 1407 C CA . CYS A 1 187 ? -8.485 -78.229 25.904 1.00 68.37 187 CYS A CA 1
ATOM 1408 C C . CYS A 1 187 ? -9.685 -78.739 25.121 1.00 73.36 187 CYS A C 1
ATOM 1409 O O . CYS A 1 187 ? -9.537 -79.296 24.032 1.00 72.28 187 CYS A O 1
ATOM 1412 N N . GLY A 1 188 ? -10.874 -78.533 25.676 1.00 69.50 188 GLY A N 1
ATOM 1413 C CA . GLY A 1 188 ? -12.101 -78.829 24.963 1.00 71.27 188 GLY A CA 1
ATOM 1414 C C . GLY A 1 188 ? -12.536 -77.629 24.146 1.00 75.50 188 GLY A C 1
ATOM 1415 O O . GLY A 1 188 ? -11.737 -76.734 23.867 1.00 75.23 188 GLY A O 1
ATOM 1416 N N . ALA A 1 189 ? -13.804 -77.606 23.754 1.00 78.58 189 ALA A N 1
ATOM 1417 C CA . ALA A 1 189 ? -14.349 -76.461 23.041 1.00 68.93 189 ALA A CA 1
ATOM 1418 C C . ALA A 1 189 ? -14.558 -75.304 24.011 1.00 78.50 189 ALA A C 1
ATOM 1419 O O . ALA A 1 189 ? -14.593 -75.502 25.226 1.00 83.18 189 ALA A O 1
ATOM 1421 N N . GLY A 1 190 ? -14.693 -74.097 23.471 1.00 82.91 190 GLY A N 1
ATOM 1422 C CA . GLY A 1 190 ? -14.899 -72.917 24.291 1.00 80.62 190 GLY A CA 1
ATOM 1423 C C . GLY A 1 190 ? -14.648 -71.637 23.521 1.00 78.05 190 GLY A C 1
ATOM 1424 O O . GLY A 1 190 ? -14.706 -71.622 22.292 1.00 68.95 190 GLY A O 1
ATOM 1425 N N . HIS A 1 191 ? -14.370 -70.557 24.242 1.00 76.77 191 HIS A N 1
ATOM 1426 C CA . HIS A 1 191 ? -14.102 -69.274 23.604 1.00 63.42 191 HIS A CA 1
ATOM 1427 C C . HIS A 1 191 ? -12.662 -68.823 23.821 1.00 66.24 191 HIS A C 1
ATOM 1428 O O . HIS A 1 191 ? -12.028 -69.158 24.821 1.00 67.08 191 HIS A O 1
ATOM 1435 N N . TRP A 1 192 ? -12.167 -68.045 22.868 1.00 74.17 192 TRP A N 1
ATOM 1436 C CA . TRP A 1 192 ? -10.755 -67.710 22.776 1.00 55.25 192 TRP A CA 1
ATOM 1437 C C . TRP A 1 192 ? -10.585 -66.236 22.432 1.00 64.21 192 TRP A C 1
ATOM 1438 O O . TRP A 1 192 ? -11.364 -65.688 21.655 1.00 64.70 192 TRP A O 1
ATOM 1449 N N . GLN A 1 193 ? -9.579 -65.595 23.019 1.00 62.47 193 GLN A N 1
ATOM 1450 C CA . GLN A 1 193 ? -9.261 -64.206 22.698 1.00 55.57 193 GLN A CA 1
ATOM 1451 C C . GLN A 1 193 ? -7.963 -64.127 21.895 1.00 60.08 193 GLN A C 1
ATOM 1452 O O . GLN A 1 193 ? -6.872 -64.162 22.463 1.00 67.01 193 GLN A O 1
ATOM 1458 N N . PRO A 1 194 ? -8.082 -64.030 20.561 1.00 66.23 194 PRO A N 1
ATOM 1459 C CA . PRO A 1 194 ? -6.933 -63.951 19.651 1.00 60.05 194 PRO A CA 1
ATOM 1460 C C . PRO A 1 194 ? -6.151 -62.649 19.810 1.00 60.40 194 PRO A C 1
ATOM 1461 O O . PRO A 1 194 ? -4.960 -62.602 19.506 1.00 66.78 194 PRO A O 1
ATOM 1465 N N . GLY A 1 195 ? -6.821 -61.602 20.280 1.00 49.17 195 GLY A N 1
ATOM 1466 C CA . GLY A 1 195 ? -6.184 -60.311 20.454 1.00 56.44 195 GLY A CA 1
ATOM 1467 C C . GLY A 1 195 ? -5.903 -59.622 19.133 1.00 69.33 195 GLY A C 1
ATOM 1468 O O . GLY A 1 195 ? -4.870 -58.973 18.968 1.00 63.51 195 GLY A O 1
ATOM 1469 N N . LYS A 1 196 ? -6.822 -59.764 18.184 1.00 58.22 196 LYS A N 1
ATOM 1470 C CA . LYS A 1 196 ? -6.670 -59.121 16.886 1.00 54.13 196 LYS A CA 1
ATOM 1471 C C . LYS A 1 196 ? -6.832 -57.613 17.020 1.00 59.01 196 LYS A C 1
ATOM 1472 O O . LYS A 1 196 ? -7.760 -57.136 17.678 1.00 58.71 196 LYS A O 1
ATOM 1478 N N . ALA A 1 197 ? -5.911 -56.875 16.400 1.00 57.15 197 ALA A N 1
ATOM 1479 C CA . ALA A 1 197 ? -5.846 -55.418 16.513 1.00 54.27 197 ALA A CA 1
ATOM 1480 C C . ALA A 1 197 ? -5.779 -54.982 17.975 1.00 50.66 197 ALA A C 1
ATOM 1481 O O . ALA A 1 197 ? -6.302 -53.932 18.347 1.00 54.27 197 ALA A O 1
ATOM 1483 N N . ARG A 1 198 ? -5.138 -55.804 18.799 1.00 56.15 198 ARG A N 1
ATOM 1484 C CA . ARG A 1 198 ? -5.000 -55.511 20.220 1.00 56.59 198 ARG A CA 1
ATOM 1485 C C . ARG A 1 198 ? -3.558 -55.683 20.672 1.00 51.80 198 ARG A C 1
ATOM 1486 O O . ARG A 1 198 ? -2.781 -56.404 20.044 1.00 50.48 198 ARG A O 1
ATOM 1494 N N . SER A 1 199 ? -3.207 -55.008 21.760 1.00 44.00 199 SER A N 1
ATOM 1495 C CA . SER A 1 199 ? -1.856 -55.064 22.297 1.00 44.00 199 SER A CA 1
ATOM 1496 C C . SER A 1 199 ? -1.853 -54.775 23.790 1.00 58.11 199 SER A C 1
ATOM 1497 O O . SER A 1 199 ? -2.617 -53.934 24.264 1.00 53.14 199 SER A O 1
ATOM 1500 N N . PRO A 1 200 ? -0.990 -55.475 24.537 1.00 44.31 200 PRO A N 1
ATOM 1501 C CA . PRO A 1 200 ? -0.829 -55.237 25.973 1.00 51.89 200 PRO A CA 1
ATOM 1502 C C . PRO A 1 200 ? -0.044 -53.960 26.268 1.00 54.98 200 PRO A C 1
ATOM 1503 O O . PRO A 1 200 ? 0.158 -53.619 27.432 1.00 49.60 200 PRO A O 1
ATOM 1507 N N . TYR A 1 201 ? 0.390 -53.263 25.223 1.00 43.04 201 TYR A N 1
ATOM 1508 C CA . TYR A 1 201 ? 1.249 -52.099 25.400 1.00 58.12 201 TYR A CA 1
ATOM 1509 C C . TYR A 1 201 ? 0.565 -50.801 24.984 1.00 47.64 201 TYR A C 1
ATOM 1510 O O . TYR A 1 201 ? 1.147 -49.723 25.098 1.00 47.55 201 TYR A O 1
ATOM 1519 N N . LEU A 1 202 ? -0.671 -50.905 24.508 1.00 41.59 202 LEU A N 1
ATOM 1520 C CA . LEU A 1 202 ? -1.409 -49.720 24.093 1.00 61.08 202 LEU A CA 1
ATOM 1521 C C . LEU A 1 202 ? -1.916 -48.937 25.297 1.00 57.65 202 LEU A C 1
ATOM 1522 O O . LEU A 1 202 ? -2.662 -49.465 26.120 1.00 54.61 202 LEU A O 1
ATOM 1527 N N . PRO A 1 203 ? -1.510 -47.666 25.397 1.00 50.84 203 PRO A N 1
ATOM 1528 C CA . PRO A 1 203 ? -1.916 -46.785 26.495 1.00 42.03 203 PRO A CA 1
ATOM 1529 C C . PRO A 1 203 ? -3.268 -46.122 26.231 1.00 44.35 203 PRO A C 1
ATOM 1530 O O . PRO A 1 203 ? -3.434 -45.464 25.205 1.00 55.40 203 PRO A O 1
ATOM 1534 N N . ILE A 1 204 ? -4.223 -46.293 27.140 1.00 52.58 204 ILE A N 1
ATOM 1535 C CA . ILE A 1 204 ? -5.537 -45.672 26.974 1.00 58.15 204 ILE A CA 1
ATOM 1536 C C . ILE A 1 204 ? -5.925 -44.816 28.179 1.00 57.83 204 ILE A C 1
ATOM 1537 O O . ILE A 1 204 ? -6.994 -44.208 28.197 1.00 66.08 204 ILE A O 1
ATOM 1542 N N . THR A 1 205 ? -5.056 -44.771 29.183 1.00 54.91 205 THR A N 1
ATOM 1543 C CA . THR A 1 205 ? -5.265 -43.886 30.324 1.00 54.08 205 THR A CA 1
ATOM 1544 C C . THR A 1 205 ? -4.287 -42.724 30.256 1.00 59.60 205 THR A C 1
ATOM 1545 O O . THR A 1 205 ? -3.268 -42.807 29.571 1.00 52.22 205 THR A O 1
ATOM 1549 N N . ALA A 1 206 ? -4.603 -41.646 30.969 1.00 50.56 206 ALA A N 1
ATOM 1550 C CA . ALA A 1 206 ? -3.776 -40.444 30.967 1.00 44.30 206 ALA A CA 1
ATOM 1551 C C . ALA A 1 206 ? -2.319 -40.746 31.317 1.00 53.05 206 ALA A C 1
ATOM 1552 O O . ALA A 1 206 ? -1.405 -40.360 30.585 1.00 60.22 206 ALA A O 1
ATOM 1554 N N . ASN A 1 207 ? -2.110 -41.442 32.431 1.00 47.13 207 ASN A N 1
ATOM 1555 C CA . ASN A 1 207 ? -0.762 -41.784 32.875 1.00 62.39 207 ASN A CA 1
ATOM 1556 C C . ASN A 1 207 ? -0.031 -42.682 31.884 1.00 59.39 207 ASN A C 1
ATOM 1557 O O . ASN A 1 207 ? 1.165 -42.512 31.651 1.00 44.34 207 ASN A O 1
ATOM 1562 N N . GLY A 1 208 ? -0.751 -43.636 31.303 1.00 40.31 208 GLY A N 1
ATOM 1563 C CA . GLY A 1 208 ? -0.172 -44.509 30.299 1.00 39.66 208 GLY A CA 1
ATOM 1564 C C . GLY A 1 208 ? 0.281 -43.729 29.079 1.00 57.31 208 GLY A C 1
ATOM 1565 O O . GLY A 1 208 ? 1.352 -43.985 28.526 1.00 42.48 208 GLY A O 1
ATOM 1566 N N . ILE A 1 209 ? -0.541 -42.768 28.668 1.00 44.00 209 ILE A N 1
ATOM 1567 C CA . ILE A 1 209 ? -0.262 -41.946 27.495 1.00 41.60 209 ILE A CA 1
ATOM 1568 C C . ILE A 1 209 ? 0.938 -41.029 27.729 1.00 49.94 209 ILE A C 1
ATOM 1569 O O . ILE A 1 209 ? 1.782 -40.855 26.846 1.00 48.81 209 ILE A O 1
ATOM 1574 N N . VAL A 1 210 ? 1.016 -40.448 28.921 1.00 51.28 210 VAL A N 1
ATOM 1575 C CA . VAL A 1 210 ? 2.173 -39.643 29.294 1.00 49.88 210 VAL A CA 1
ATOM 1576 C C . VAL A 1 210 ? 3.454 -40.470 29.215 1.00 55.52 210 VAL A C 1
ATOM 1577 O O . VAL A 1 210 ? 4.445 -40.038 28.630 1.00 46.42 210 VAL A O 1
ATOM 1581 N N . ASP A 1 211 ? 3.421 -41.671 29.786 1.00 46.98 211 ASP A N 1
ATOM 1582 C CA . ASP A 1 211 ? 4.589 -42.546 29.780 1.00 40.95 211 ASP A CA 1
ATOM 1583 C C . ASP A 1 211 ? 4.998 -42.960 28.368 1.00 51.96 211 ASP A C 1
ATOM 1584 O O . ASP A 1 211 ? 6.180 -42.934 28.029 1.00 43.58 211 ASP A O 1
ATOM 1589 N N . ALA A 1 212 ? 4.022 -43.337 27.548 1.00 42.76 212 ALA A N 1
ATOM 1590 C CA . ALA A 1 212 ? 4.305 -43.755 26.179 1.00 42.09 212 ALA A CA 1
ATOM 1591 C C . ALA A 1 212 ? 4.935 -42.615 25.384 1.00 50.59 212 ALA A C 1
ATOM 1592 O O . ALA A 1 212 ? 5.819 -42.837 24.554 1.00 49.38 212 ALA A O 1
ATOM 1594 N N . SER A 1 213 ? 4.479 -41.396 25.650 1.00 44.91 213 SER A N 1
ATOM 1595 C CA . SER A 1 213 ? 5.013 -40.212 24.988 1.00 37.67 213 SER A CA 1
ATOM 1596 C C . SER A 1 213 ? 6.466 -39.966 25.381 1.00 43.88 213 SER A C 1
ATOM 1597 O O . SER A 1 213 ? 7.317 -39.716 24.524 1.00 43.59 213 SER A O 1
ATOM 1600 N N . ARG A 1 214 ? 6.741 -40.040 26.681 1.00 41.14 214 ARG A N 1
ATOM 1601 C CA . ARG A 1 214 ? 8.090 -39.840 27.200 1.00 38.58 214 ARG A CA 1
ATOM 1602 C C . ARG A 1 214 ? 9.081 -40.836 26.599 1.00 43.79 214 ARG A C 1
ATOM 1603 O O . ARG A 1 214 ? 10.204 -40.470 26.239 1.00 45.80 214 ARG A O 1
ATOM 1611 N N . GLU A 1 215 ? 8.661 -42.093 26.491 1.00 44.54 215 GLU A N 1
ATOM 1612 C CA . GLU A 1 215 ? 9.505 -43.140 25.920 1.00 42.76 215 GLU A CA 1
ATOM 1613 C C . GLU A 1 215 ? 9.842 -42.832 24.467 1.00 54.07 215 GLU A C 1
ATOM 1614 O O . GLU A 1 215 ? 10.974 -43.018 24.025 1.00 59.74 215 GLU A O 1
ATOM 1620 N N . ALA A 1 216 ? 8.845 -42.355 23.732 1.00 46.42 216 ALA A N 1
ATOM 1621 C CA . ALA A 1 216 ? 9.015 -42.023 22.327 1.00 46.21 216 ALA A CA 1
ATOM 1622 C C . ALA A 1 216 ? 9.972 -40.849 22.147 1.00 56.88 216 ALA A C 1
ATOM 1623 O O . ALA A 1 216 ? 10.809 -40.850 21.244 1.00 42.51 216 ALA A O 1
ATOM 1625 N N . LEU A 1 217 ? 9.847 -39.852 23.018 1.00 41.00 217 LEU A N 1
ATOM 1626 C CA . LEU A 1 217 ? 10.660 -38.644 22.926 1.00 49.72 217 LEU A CA 1
ATOM 1627 C C . LEU A 1 217 ? 12.139 -38.903 23.225 1.00 56.46 217 LEU A C 1
ATOM 1628 O O . LEU A 1 217 ? 13.015 -38.344 22.562 1.00 56.24 217 LEU A O 1
ATOM 1633 N N . ARG A 1 218 ? 12.422 -39.750 24.211 1.00 48.98 218 ARG A N 1
ATOM 1634 C CA . ARG A 1 218 ? 13.811 -40.015 24.574 1.00 57.51 218 ARG A CA 1
ATOM 1635 C C . ARG A 1 218 ? 14.490 -40.911 23.541 1.00 49.53 218 ARG A C 1
ATOM 1636 O O . ARG A 1 218 ? 15.717 -40.998 23.497 1.00 60.66 218 ARG A O 1
ATOM 1644 N N . GLU A 1 219 ? 13.691 -41.563 22.702 1.00 46.56 219 GLU A N 1
ATOM 1645 C CA . GLU A 1 219 ? 14.238 -42.390 21.632 1.00 45.51 219 GLU A CA 1
ATOM 1646 C C . GLU A 1 219 ? 14.474 -41.592 20.352 1.00 50.77 219 GLU A C 1
ATOM 1647 O O . GLU A 1 219 ? 15.041 -42.109 19.392 1.00 48.55 219 GLU A O 1
ATOM 1653 N N . GLY A 1 220 ? 14.033 -40.337 20.333 1.00 44.27 220 GLY A N 1
ATOM 1654 C CA . GLY A 1 220 ? 14.336 -39.462 19.216 1.00 42.89 220 GLY A CA 1
ATOM 1655 C C . GLY A 1 220 ? 13.168 -38.761 18.546 1.00 45.18 220 GLY A C 1
ATOM 1656 O O . GLY A 1 220 ? 13.377 -37.950 17.650 1.00 50.04 220 GLY A O 1
ATOM 1657 N N . ALA A 1 221 ? 11.944 -39.064 18.965 1.00 46.03 221 ALA A N 1
ATOM 1658 C CA . ALA A 1 221 ? 10.774 -38.411 18.384 1.00 41.30 221 ALA A CA 1
ATOM 1659 C C . ALA A 1 221 ? 10.764 -36.925 18.719 1.00 48.96 221 ALA A C 1
ATOM 1660 O O . ALA A 1 221 ? 11.111 -36.531 19.832 1.00 49.75 221 ALA A O 1
ATOM 1662 N N . ALA A 1 222 ? 10.365 -36.106 17.750 1.00 43.56 222 ALA A N 1
ATOM 1663 C CA . ALA A 1 222 ? 10.283 -34.665 17.950 1.00 47.19 222 ALA A CA 1
ATOM 1664 C C . ALA A 1 222 ? 8.840 -34.222 18.155 1.00 44.14 222 ALA A C 1
ATOM 1665 O O . ALA A 1 222 ? 8.577 -33.216 18.812 1.00 41.66 222 ALA A O 1
ATOM 1667 N N . VAL A 1 223 ? 7.906 -34.973 17.579 1.00 42.44 223 VAL A N 1
ATOM 1668 C CA . VAL A 1 223 ? 6.489 -34.641 17.677 1.00 36.49 223 VAL A CA 1
ATOM 1669 C C . VAL A 1 223 ? 5.695 -35.806 18.267 1.00 52.65 223 VAL A C 1
ATOM 1670 O O . VAL A 1 223 ? 5.960 -36.962 17.972 1.00 39.39 223 VAL A O 1
ATOM 1674 N N . VAL A 1 224 ? 4.706 -35.506 19.096 1.00 42.02 224 VAL A N 1
ATOM 1675 C CA . VAL A 1 224 ? 3.856 -36.555 19.641 1.00 42.13 224 VAL A CA 1
ATOM 1676 C C . VAL A 1 224 ? 2.413 -36.353 19.182 1.00 48.91 224 VAL A C 1
ATOM 1677 O O . VAL A 1 224 ? 1.788 -35.397 19.504 1.00 44.87 224 VAL A O 1
ATOM 1681 N N . HIS A 1 225 ? 1.887 -37.312 18.434 1.00 56.50 225 HIS A N 1
ATOM 1682 C CA . HIS A 1 225 ? 0.481 -37.289 18.032 1.00 51.50 225 HIS A CA 1
ATOM 1683 C C . HIS A 1 225 ? -0.391 -37.863 19.147 1.00 47.21 225 HIS A C 1
ATOM 1684 O O . HIS A 1 225 ? -0.241 -39.052 19.427 1.00 58.83 225 HIS A O 1
ATOM 1691 N N . LEU A 1 226 ? -1.385 -37.125 19.655 1.00 47.46 226 LEU A N 1
ATOM 1692 C CA . LEU A 1 226 ? -2.179 -37.743 20.708 1.00 43.28 226 LEU A CA 1
ATOM 1693 C C . LEU A 1 226 ? -3.662 -37.985 20.381 1.00 45.31 226 LEU A C 1
ATOM 1694 O O . LEU A 1 226 ? -4.305 -37.190 19.692 1.00 45.35 226 LEU A O 1
ATOM 1699 N N . HIS A 1 227 ? -4.178 -39.102 20.901 1.00 40.29 227 HIS A N 1
ATOM 1700 C CA . HIS A 1 227 ? -5.615 -39.385 20.978 1.00 37.20 227 HIS A CA 1
ATOM 1701 C C . HIS A 1 227 ? -6.001 -39.709 22.428 1.00 47.96 227 HIS A C 1
ATOM 1702 O O . HIS A 1 227 ? -5.136 -39.982 23.268 1.00 40.99 227 HIS A O 1
ATOM 1709 N N . THR A 1 228 ? -7.299 -39.708 22.714 1.00 37.59 228 THR A N 1
ATOM 1710 C CA . THR A 1 228 ? -7.799 -40.212 23.991 1.00 42.22 228 THR A CA 1
ATOM 1711 C C . THR A 1 228 ? -8.954 -41.187 23.758 1.00 46.03 228 THR A C 1
ATOM 1712 O O . THR A 1 228 ? -9.546 -41.214 22.680 1.00 55.91 228 THR A O 1
ATOM 1716 N N . ARG A 1 229 ? -9.266 -41.993 24.768 1.00 52.69 229 ARG A N 1
ATOM 1717 C CA . ARG A 1 229 ? -10.295 -43.020 24.632 1.00 42.81 229 ARG A CA 1
ATOM 1718 C C . ARG A 1 229 ? -11.357 -42.906 25.718 1.00 43.39 229 ARG A C 1
ATOM 1719 O O . ARG A 1 229 ? -11.038 -42.745 26.896 1.00 49.61 229 ARG A O 1
ATOM 1727 N N . ALA A 1 230 ? -12.620 -43.005 25.315 1.00 53.40 230 ALA A N 1
ATOM 1728 C CA . ALA A 1 230 ? -13.734 -42.947 26.253 1.00 46.48 230 ALA A CA 1
ATOM 1729 C C . ALA A 1 230 ? -13.802 -44.208 27.105 1.00 55.70 230 ALA A C 1
ATOM 1730 O O . ALA A 1 230 ? -13.330 -45.268 26.697 1.00 58.62 230 ALA A O 1
ATOM 1732 N N . THR A 1 231 ? -14.397 -44.086 28.288 1.00 66.84 231 THR A N 1
ATOM 1733 C CA . THR A 1 231 ? -14.560 -45.218 29.194 1.00 59.71 231 THR A CA 1
ATOM 1734 C C . THR A 1 231 ? -16.000 -45.336 29.686 1.00 63.22 231 THR A C 1
ATOM 1735 O O . THR A 1 231 ? -16.263 -45.956 30.716 1.00 68.35 231 THR A O 1
ATOM 1739 N N . ASP A 1 232 ? -16.928 -44.742 28.944 1.00 70.13 232 ASP A N 1
ATOM 1740 C CA . ASP A 1 232 ? -18.326 -44.689 29.362 1.00 67.23 232 ASP A CA 1
ATOM 1741 C C . ASP A 1 232 ? -19.004 -46.059 29.333 1.00 68.09 232 ASP A C 1
ATOM 1742 O O . ASP A 1 232 ? -19.946 -46.306 30.086 1.00 77.75 232 ASP A O 1
ATOM 1747 N N . ASP A 1 233 ? -18.526 -46.946 28.466 1.00 53.44 233 ASP A N 1
ATOM 1748 C CA . ASP A 1 233 ? -19.106 -48.282 28.351 1.00 58.66 233 ASP A CA 1
ATOM 1749 C C . ASP A 1 233 ? -18.178 -49.353 28.924 1.00 67.01 233 ASP A C 1
ATOM 1750 O O . ASP A 1 233 ? -18.225 -50.514 28.517 1.00 65.67 233 ASP A O 1
ATOM 1755 N N . GLN A 1 234 ? -17.341 -48.954 29.875 1.00 75.47 234 GLN A N 1
ATOM 1756 C CA . GLN A 1 234 ? -16.373 -49.858 30.483 1.00 66.33 234 GLN A CA 1
ATOM 1757 C C . GLN A 1 234 ? -17.047 -50.789 31.485 1.00 68.44 234 GLN A C 1
ATOM 1758 O O . GLN A 1 234 ? -17.794 -50.340 32.354 1.00 85.36 234 GLN A O 1
ATOM 1764 N N . ALA A 1 235 ? -16.779 -52.085 31.361 1.00 64.25 235 ALA A N 1
ATOM 1765 C CA . ALA A 1 235 ? -17.367 -53.077 32.254 1.00 63.86 235 ALA A CA 1
ATOM 1766 C C . ALA A 1 235 ? -16.486 -54.318 32.367 1.00 66.34 235 ALA A C 1
ATOM 1767 O O . ALA A 1 235 ? -15.545 -54.493 31.594 1.00 63.51 235 ALA A O 1
ATOM 1769 N N . THR A 1 236 ? -16.793 -55.174 33.339 1.00 77.55 236 THR A N 1
ATOM 1770 C CA . THR A 1 236 ? -16.070 -56.429 33.516 1.00 80.19 236 THR A CA 1
ATOM 1771 C C . THR A 1 236 ? -17.028 -57.614 33.583 1.00 77.01 236 THR A C 1
ATOM 1772 O O . THR A 1 236 ? -18.067 -57.547 34.238 1.00 74.76 236 THR A O 1
ATOM 1776 N N . LEU A 1 237 ? -16.672 -58.696 32.897 1.00 67.97 237 LEU A N 1
ATOM 1777 C CA . LEU A 1 237 ? -17.448 -59.929 32.950 1.00 59.64 237 LEU A CA 1
ATOM 1778 C C . LEU A 1 237 ? -16.895 -60.878 34.001 1.00 72.99 237 LEU A C 1
ATOM 1779 O O . LEU A 1 237 ? -15.705 -61.188 33.995 1.00 72.28 237 LEU A O 1
ATOM 1784 N N . ALA A 1 238 ? -17.759 -61.341 34.899 1.00 62.86 238 ALA A N 1
ATOM 1785 C CA . ALA A 1 238 ? -17.381 -62.379 35.850 1.00 64.86 238 ALA A CA 1
ATOM 1786 C C . ALA A 1 238 ? -17.682 -63.752 35.264 1.00 60.44 238 ALA A C 1
ATOM 1787 O O . ALA A 1 238 ? -18.832 -64.067 34.961 1.00 83.27 238 ALA A O 1
ATOM 1789 N N . ILE A 1 239 ? -16.642 -64.563 35.100 1.00 62.83 239 ILE A N 1
ATOM 1790 C CA . ILE A 1 239 ? -16.789 -65.907 34.550 1.00 63.95 239 ILE A CA 1
ATOM 1791 C C . ILE A 1 239 ? -16.658 -66.959 35.655 1.00 65.19 239 ILE A C 1
ATOM 1792 O O . ILE A 1 239 ? -15.725 -66.907 36.458 1.00 66.49 239 ILE A O 1
ATOM 1797 N N . PRO A 1 240 ? -17.605 -67.910 35.711 1.00 66.37 240 PRO A N 1
ATOM 1798 C CA . PRO A 1 240 ? -17.550 -68.987 36.708 1.00 61.69 240 PRO A CA 1
ATOM 1799 C C . PRO A 1 240 ? -16.242 -69.773 36.648 1.00 69.10 240 PRO A C 1
ATOM 1800 O O . PRO A 1 240 ? -15.829 -70.194 35.566 1.00 69.16 240 PRO A O 1
ATOM 1804 N N . GLY A 1 241 ? -15.594 -69.950 37.796 1.00 64.03 241 GLY A N 1
ATOM 1805 C CA . GLY A 1 241 ? -14.364 -70.718 37.865 1.00 61.44 241 GLY A CA 1
ATOM 1806 C C . GLY A 1 241 ? -13.099 -69.930 37.576 1.00 60.22 241 GLY A C 1
ATOM 1807 O O . GLY A 1 241 ? -11.998 -70.476 37.637 1.00 65.64 241 GLY A O 1
ATOM 1808 N N . LEU A 1 242 ? -13.252 -68.648 37.257 1.00 61.23 242 LEU A N 1
ATOM 1809 C CA . LEU A 1 242 ? -12.105 -67.787 36.984 1.00 59.85 242 LEU A CA 1
ATOM 1810 C C . LEU A 1 242 ? -12.003 -66.657 38.005 1.00 57.24 242 LEU A C 1
ATOM 1811 O O . LEU A 1 242 ? -12.974 -65.942 38.246 1.00 63.69 242 LEU A O 1
ATOM 1816 N N . ASN A 1 243 ? -10.827 -66.498 38.605 1.00 57.12 243 ASN A N 1
ATOM 1817 C CA . ASN A 1 243 ? -10.647 -65.494 39.650 1.00 56.76 243 ASN A CA 1
ATOM 1818 C C . ASN A 1 243 ? -10.288 -64.118 39.098 1.00 55.31 243 ASN A C 1
ATOM 1819 O O . ASN A 1 243 ? -10.026 -63.187 39.858 1.00 69.65 243 ASN A O 1
ATOM 1824 N N . THR A 1 244 ? -10.267 -63.999 37.775 1.00 54.58 244 THR A N 1
ATOM 1825 C CA . THR A 1 244 ? -10.019 -62.717 37.131 1.00 53.24 244 THR A CA 1
ATOM 1826 C C . THR A 1 244 ? -11.087 -62.436 36.082 1.00 65.25 244 THR A C 1
ATOM 1827 O O . THR A 1 244 ? -11.283 -63.230 35.162 1.00 66.15 244 THR A O 1
ATOM 1831 N N . PRO A 1 245 ? -11.786 -61.300 36.221 1.00 61.85 245 PRO A N 1
ATOM 1832 C CA . PRO A 1 245 ? -12.864 -60.948 35.294 1.00 51.88 245 PRO A CA 1
ATOM 1833 C C . PRO A 1 245 ? -12.344 -60.514 33.929 1.00 58.54 245 PRO A C 1
ATOM 1834 O O . PRO A 1 245 ? -11.186 -60.113 33.813 1.00 58.79 245 PRO A O 1
ATOM 1838 N N . ILE A 1 246 ? -13.193 -60.596 32.909 1.00 57.40 246 ILE A N 1
ATOM 1839 C CA . ILE A 1 246 ? -12.819 -60.161 31.567 1.00 51.73 246 ILE A CA 1
ATOM 1840 C C . ILE A 1 246 ? -13.216 -58.708 31.329 1.00 61.72 246 ILE A C 1
ATOM 1841 O O . ILE A 1 246 ? -14.382 -58.343 31.473 1.00 62.29 246 ILE A O 1
ATOM 1846 N N . GLY A 1 247 ? -12.243 -57.881 30.966 1.00 53.14 247 GLY A N 1
ATOM 1847 C CA . GLY A 1 247 ? -12.507 -56.483 30.686 1.00 50.83 247 GLY A CA 1
ATOM 1848 C C . GLY A 1 247 ? -13.156 -56.296 29.330 1.00 55.87 247 GLY A C 1
ATOM 1849 O O . GLY A 1 247 ? -12.635 -56.760 28.314 1.00 57.66 247 GLY A O 1
ATOM 1850 N N . ILE A 1 248 ? -14.303 -55.624 29.315 1.00 48.48 248 ILE A N 1
ATOM 1851 C CA . ILE A 1 248 ? -15.005 -55.332 28.070 1.00 50.37 248 ILE A CA 1
ATOM 1852 C C . ILE A 1 248 ? -15.262 -53.833 27.928 1.00 64.26 248 ILE A C 1
ATOM 1853 O O . ILE A 1 248 ? -15.275 -53.095 28.913 1.00 63.41 248 ILE A O 1
ATOM 1858 N N . GLY A 1 249 ? -15.468 -53.393 26.692 1.00 51.90 249 GLY A N 1
ATOM 1859 C CA . GLY A 1 249 ? -15.665 -51.985 26.406 1.00 48.24 249 GLY A CA 1
ATOM 1860 C C . GLY A 1 249 ? -15.182 -51.661 25.010 1.00 56.97 249 GLY A C 1
ATOM 1861 O O . GLY A 1 249 ? -14.356 -52.381 24.449 1.00 66.82 249 GLY A O 1
ATOM 1862 N N . SER A 1 250 ? -15.695 -50.575 24.445 1.00 56.68 250 SER A N 1
ATOM 1863 C CA . SER A 1 250 ? -15.353 -50.197 23.079 1.00 53.76 250 SER A CA 1
ATOM 1864 C C . SER A 1 250 ? -13.966 -49.574 22.982 1.00 50.89 250 SER A C 1
ATOM 1865 O O . SER A 1 250 ? -13.328 -49.644 21.928 1.00 53.82 250 SER A O 1
ATOM 1868 N N . GLN A 1 251 ? -13.507 -48.974 24.081 1.00 50.17 251 GLN A N 1
ATOM 1869 C CA . GLN A 1 251 ? -12.283 -48.172 24.082 1.00 54.90 251 GLN A CA 1
ATOM 1870 C C . GLN A 1 251 ? -12.337 -47.179 22.926 1.00 57.06 251 GLN A C 1
ATOM 1871 O O . GLN A 1 251 ? -11.367 -47.007 22.188 1.00 54.70 251 GLN A O 1
ATOM 1877 N N . ARG A 1 252 ? -13.492 -46.538 22.780 1.00 55.03 252 ARG A N 1
ATOM 1878 C CA . ARG A 1 252 ? -13.802 -45.731 21.605 1.00 47.29 252 ARG A CA 1
ATOM 1879 C C . ARG A 1 252 ? -12.968 -44.464 21.514 1.00 52.06 252 ARG A C 1
ATOM 1880 O O . ARG A 1 252 ? -12.745 -43.780 22.514 1.00 53.86 252 ARG A O 1
ATOM 1888 N N . ASN A 1 253 ? -12.512 -44.158 20.304 1.00 51.03 253 ASN A N 1
ATOM 1889 C CA . ASN A 1 253 ? -11.842 -42.892 20.050 1.00 39.83 253 ASN A CA 1
ATOM 1890 C C . ASN A 1 253 ? -12.775 -41.746 20.391 1.00 40.80 253 ASN A C 1
ATOM 1891 O O . ASN A 1 253 ? -13.881 -41.652 19.861 1.00 53.58 253 ASN A O 1
ATOM 1896 N N . HIS A 1 254 ? -12.326 -40.887 21.296 1.00 40.57 254 HIS A N 1
ATOM 1897 C CA . HIS A 1 254 ? -13.156 -39.816 21.816 1.00 40.46 254 HIS A CA 1
ATOM 1898 C C . HIS A 1 254 ? -12.275 -38.771 22.473 1.00 51.83 254 HIS A C 1
ATOM 1899 O O . HIS A 1 254 ? -11.277 -39.104 23.110 1.00 57.22 254 HIS A O 1
ATOM 1906 N N . ILE A 1 255 ? -12.641 -37.507 22.320 1.00 44.39 255 ILE A N 1
ATOM 1907 C CA . ILE A 1 255 ? -11.877 -36.434 22.934 1.00 44.89 255 ILE A CA 1
ATOM 1908 C C . ILE A 1 255 ? -12.306 -36.278 24.392 1.00 47.66 255 ILE A C 1
ATOM 1909 O O . ILE A 1 255 ? -13.420 -35.842 24.682 1.00 52.06 255 ILE A O 1
ATOM 1914 N N . VAL A 1 256 ? -11.421 -36.673 25.303 1.00 49.50 256 VAL A N 1
ATOM 1915 C CA . VAL A 1 256 ? -11.708 -36.635 26.735 1.00 40.25 256 VAL A CA 1
ATOM 1916 C C . VAL A 1 256 ? -10.988 -35.457 27.380 1.00 45.72 256 VAL A C 1
ATOM 1917 O O . VAL A 1 256 ? -9.761 -35.455 27.494 1.00 47.49 256 VAL A O 1
ATOM 1921 N N . LEU A 1 257 ? -11.754 -34.458 27.802 1.00 43.57 257 LEU A N 1
ATOM 1922 C CA . LEU A 1 257 ? -11.176 -33.210 28.283 1.00 57.87 257 LEU A CA 1
ATOM 1923 C C . LEU A 1 257 ? -10.436 -33.383 29.607 1.00 52.22 257 LEU A C 1
ATOM 1924 O O . LEU A 1 257 ? -9.407 -32.746 29.834 1.00 60.02 257 LEU A O 1
ATOM 1929 N N . ASP A 1 258 ? -10.952 -34.246 30.475 1.00 47.27 258 ASP A N 1
ATOM 1930 C CA . ASP A 1 258 ? -10.310 -34.498 31.762 1.00 63.11 258 ASP A CA 1
ATOM 1931 C C . ASP A 1 258 ? -8.954 -35.178 31.593 1.00 56.23 258 ASP A C 1
ATOM 1932 O O . ASP A 1 258 ? -8.026 -34.915 32.356 1.00 55.97 258 ASP A O 1
ATOM 1937 N N . ASP A 1 259 ? -8.839 -36.051 30.596 1.00 49.74 259 ASP A N 1
ATOM 1938 C CA . ASP A 1 259 ? -7.559 -36.689 30.301 1.00 38.20 259 ASP A CA 1
ATOM 1939 C C . ASP A 1 259 ? -6.528 -35.665 29.833 1.00 49.09 259 ASP A C 1
ATOM 1940 O O . ASP A 1 259 ? -5.388 -35.672 30.297 1.00 48.25 259 ASP A O 1
ATOM 1945 N N . TYR A 1 260 ? -6.931 -34.778 28.927 1.00 37.87 260 TYR A N 1
ATOM 1946 C CA . TYR A 1 260 ? -6.018 -33.760 28.419 1.00 51.81 260 TYR A CA 1
ATOM 1947 C C . TYR A 1 260 ? -5.677 -32.727 29.489 1.00 41.40 260 TYR A C 1
ATOM 1948 O O . TYR A 1 260 ? -4.591 -32.147 29.472 1.00 54.60 260 TYR A O 1
ATOM 1957 N N . ASP A 1 261 ? -6.599 -32.507 30.422 1.00 44.30 261 ASP A N 1
ATOM 1958 C CA . ASP A 1 261 ? -6.345 -31.611 31.547 1.00 42.85 261 ASP A CA 1
ATOM 1959 C C . ASP A 1 261 ? -5.233 -32.163 32.432 1.00 46.74 261 ASP A C 1
ATOM 1960 O O . ASP A 1 261 ? -4.602 -31.419 33.183 1.00 54.30 261 ASP A O 1
ATOM 1965 N N . ARG A 1 262 ? -5.005 -33.470 32.341 1.00 45.72 262 ARG A N 1
ATOM 1966 C CA . ARG A 1 262 ? -3.936 -34.125 33.091 1.00 55.01 262 ARG A CA 1
ATOM 1967 C C . ARG A 1 262 ? -2.700 -34.335 32.218 1.00 44.80 262 ARG A C 1
ATOM 1968 O O . ARG A 1 262 ? -1.582 -34.019 32.626 1.00 56.76 262 ARG A O 1
ATOM 1970 N N . ILE A 1 263 ? -2.911 -34.860 31.015 1.00 46.66 263 ILE A N 1
ATOM 1971 C CA . ILE A 1 263 ? -1.818 -35.159 30.091 1.00 43.78 263 ILE A CA 1
ATOM 1972 C C . ILE A 1 263 ? -0.974 -33.935 29.726 1.00 44.20 263 ILE A C 1
ATOM 1973 O O . ILE A 1 263 ? 0.253 -33.959 29.850 1.00 45.17 263 ILE A O 1
ATOM 1978 N N . MET A 1 264 ? -1.632 -32.869 29.281 1.00 37.10 264 MET A N 1
ATOM 1979 C CA . MET A 1 264 ? -0.924 -31.704 28.754 1.00 36.40 264 MET A CA 1
ATOM 1980 C C . MET A 1 264 ? -0.031 -30.985 29.774 1.00 46.86 264 MET A C 1
ATOM 1981 O O . MET A 1 264 ? 1.138 -30.735 29.481 1.00 51.02 264 MET A O 1
ATOM 1986 N N . PRO A 1 265 ? -0.560 -30.648 30.970 1.00 52.85 265 PRO A N 1
ATOM 1987 C CA . PRO A 1 265 ? 0.344 -29.981 31.916 1.00 47.19 265 PRO A CA 1
ATOM 1988 C C . PRO A 1 265 ? 1.533 -30.850 32.320 1.00 40.99 265 PRO A C 1
ATOM 1989 O O . PRO A 1 265 ? 2.629 -30.328 32.523 1.00 49.78 265 PRO A O 1
ATOM 1993 N N . THR A 1 266 ? 1.316 -32.157 32.426 1.00 44.13 266 THR A N 1
ATOM 1994 C CA . THR A 1 266 ? 2.388 -33.086 32.774 1.00 39.06 266 THR A CA 1
ATOM 1995 C C . THR A 1 266 ? 3.486 -33.086 31.713 1.00 45.25 266 THR A C 1
ATOM 1996 O O . THR A 1 266 ? 4.670 -32.995 32.034 1.00 54.00 266 THR A O 1
ATOM 2000 N N . LEU A 1 267 ? 3.085 -33.178 30.448 1.00 43.41 267 LEU A N 1
ATOM 2001 C CA . LEU A 1 267 ? 4.039 -33.171 29.345 1.00 45.24 267 LEU A CA 1
ATOM 2002 C C . LEU A 1 267 ? 4.760 -31.830 29.225 1.00 50.56 267 LEU A C 1
ATOM 2003 O O . LEU A 1 267 ? 5.951 -31.791 28.928 1.00 49.31 267 LEU A O 1
ATOM 2008 N N . LEU A 1 268 ? 4.041 -30.735 29.456 1.00 45.82 268 LEU A N 1
ATOM 2009 C CA . LEU A 1 268 ? 4.652 -29.408 29.438 1.00 48.83 268 LEU A CA 1
ATOM 2010 C C . LEU A 1 268 ? 5.728 -29.277 30.519 1.00 51.04 268 LEU A C 1
ATOM 2011 O O . LEU A 1 268 ? 6.720 -28.573 30.335 1.00 58.89 268 LEU A O 1
ATOM 2016 N N . ASP A 1 269 ? 5.521 -29.958 31.644 1.00 47.96 269 ASP A N 1
ATOM 2017 C CA . ASP A 1 269 ? 6.477 -29.946 32.751 1.00 47.35 269 ASP A CA 1
ATOM 2018 C C . ASP A 1 269 ? 7.673 -30.861 32.503 1.00 49.57 269 ASP A C 1
ATOM 2019 O O . ASP A 1 269 ? 8.821 -30.471 32.720 1.00 48.43 269 ASP A O 1
ATOM 2024 N N . LEU A 1 270 ? 7.396 -32.082 32.056 1.00 44.93 270 LEU A N 1
ATOM 2025 C CA . LEU A 1 270 ? 8.428 -33.102 31.899 1.00 52.51 270 LEU A CA 1
ATOM 2026 C C . LEU A 1 270 ? 9.114 -33.044 30.535 1.00 64.48 270 LEU A C 1
ATOM 2027 O O . LEU A 1 270 ? 10.275 -33.435 30.400 1.00 61.68 270 LEU A O 1
ATOM 2032 N N . GLU A 1 271 ? 8.390 -32.569 29.526 1.00 48.31 271 GLU A N 1
ATOM 2033 C CA . GLU A 1 271 ? 8.914 -32.507 28.163 1.00 45.12 271 GLU A CA 1
ATOM 2034 C C . GLU A 1 271 ? 8.605 -31.159 27.505 1.00 43.15 271 GLU A C 1
ATOM 2035 O O . GLU A 1 271 ? 7.826 -31.100 26.556 1.00 48.41 271 GLU A O 1
ATOM 2041 N N . PRO A 1 272 ? 9.233 -30.078 27.999 1.00 56.74 272 PRO A N 1
ATOM 2042 C CA . PRO A 1 272 ? 8.904 -28.697 27.614 1.00 40.36 272 PRO A CA 1
ATOM 2043 C C . PRO A 1 272 ? 9.063 -28.388 26.124 1.00 39.27 272 PRO A C 1
ATOM 2044 O O . PRO A 1 272 ? 8.334 -27.544 25.600 1.00 47.72 272 PRO A O 1
ATOM 2048 N N . SER A 1 273 ? 10.001 -29.049 25.453 1.00 51.43 273 SER A N 1
ATOM 2049 C CA . SER A 1 273 ? 10.288 -28.737 24.055 1.00 42.38 273 SER A CA 1
ATOM 2050 C C . SER A 1 273 ? 9.508 -29.613 23.079 1.00 46.51 273 SER A C 1
ATOM 2051 O O . SER A 1 273 ? 9.419 -29.299 21.891 1.00 49.59 273 SER A O 1
ATOM 2054 N N . ALA A 1 274 ? 8.945 -30.705 23.584 1.00 41.54 274 ALA A N 1
ATOM 2055 C CA . ALA A 1 274 ? 8.205 -31.644 22.749 1.00 50.43 274 ALA A CA 1
ATOM 2056 C C . ALA A 1 274 ? 7.069 -30.952 22.011 1.00 44.15 274 ALA A C 1
ATOM 2057 O O . ALA A 1 274 ? 6.256 -30.257 22.618 1.00 50.52 274 ALA A O 1
ATOM 2059 N N . ILE A 1 275 ? 7.025 -31.136 20.696 1.00 40.33 275 ILE A N 1
ATOM 2060 C CA . ILE A 1 275 ? 5.940 -30.594 19.894 1.00 38.52 275 ILE A CA 1
ATOM 2061 C C . ILE A 1 275 ? 4.719 -31.488 20.064 1.00 40.20 275 ILE A C 1
ATOM 2062 O O . ILE A 1 275 ? 4.758 -32.677 19.753 1.00 44.65 275 ILE A O 1
ATOM 2067 N N . LEU A 1 276 ? 3.643 -30.908 20.581 1.00 38.80 276 LEU A N 1
ATOM 2068 C CA . LEU A 1 276 ? 2.449 -31.671 20.914 1.00 35.39 276 LEU A CA 1
ATOM 2069 C C . LEU A 1 276 ? 1.387 -31.500 19.840 1.00 45.11 276 LEU A C 1
ATOM 2070 O O . LEU A 1 276 ? 1.028 -30.380 19.465 1.00 38.06 276 LEU A O 1
ATOM 2075 N N . ASN A 1 277 ? 0.894 -32.629 19.349 1.00 46.60 277 ASN A N 1
ATOM 2076 C CA . ASN A 1 277 ? -0.063 -32.657 18.253 1.00 38.02 277 ASN A CA 1
ATOM 2077 C C . ASN A 1 277 ? -1.317 -33.415 18.678 1.00 49.19 277 ASN A C 1
ATOM 2078 O O . ASN A 1 277 ? -1.276 -34.628 18.889 1.00 45.26 277 ASN A O 1
ATOM 2083 N N . LEU A 1 278 ? -2.427 -32.696 18.817 1.00 38.73 278 LEU A N 1
ATOM 2084 C CA . LEU A 1 278 ? -3.670 -33.308 19.280 1.00 46.45 278 LEU A CA 1
ATOM 2085 C C . LEU A 1 278 ? -4.606 -33.628 18.123 1.00 46.38 278 LEU A C 1
ATOM 2086 O O . LEU A 1 278 ? -4.776 -32.831 17.200 1.00 50.06 278 LEU A O 1
ATOM 2091 N N . SER A 1 279 ? -5.212 -34.806 18.182 1.00 37.86 279 SER A N 1
ATOM 2092 C CA . SER A 1 279 ? -6.171 -35.227 17.174 1.00 47.71 279 SER A CA 1
ATOM 2093 C C . SER A 1 279 ? -7.499 -34.497 17.350 1.00 48.34 279 SER A C 1
ATOM 2094 O O . SER A 1 279 ? -7.965 -34.306 18.471 1.00 46.61 279 SER A O 1
ATOM 2097 N N . THR A 1 280 ? -8.098 -34.078 16.241 1.00 49.03 280 THR A N 1
ATOM 2098 C CA . THR A 1 280 ? -9.429 -33.484 16.275 1.00 37.40 280 THR A CA 1
ATOM 2099 C C . THR A 1 280 ? -10.411 -34.443 15.618 1.00 49.30 280 THR A C 1
ATOM 2100 O O . THR A 1 280 ? -11.574 -34.110 15.393 1.00 55.64 280 THR A O 1
ATOM 2104 N N . SER A 1 281 ? -9.917 -35.641 15.321 1.00 47.06 281 SER A N 1
ATOM 2105 C CA . SER A 1 281 ? -10.676 -36.660 14.607 1.00 54.05 281 SER A CA 1
ATOM 2106 C C . SER A 1 281 ? -11.971 -37.045 15.314 1.00 65.45 281 SER A C 1
ATOM 2107 O O . SER A 1 281 ? -12.022 -37.136 16.542 1.00 53.17 281 SER A O 1
ATOM 2110 N N . ALA A 1 282 ? -13.017 -37.268 14.525 1.00 63.08 282 ALA A N 1
ATOM 2111 C CA . ALA A 1 282 ? -14.286 -37.751 15.054 1.00 63.72 282 ALA A CA 1
ATOM 2112 C C . ALA A 1 282 ? -14.525 -39.194 14.617 1.00 69.41 282 ALA A C 1
ATOM 2113 O O . ALA A 1 282 ? -15.664 -39.658 14.565 1.00 68.30 282 ALA A O 1
ATOM 2115 N N . ARG A 1 283 ? -13.438 -39.895 14.302 1.00 66.82 283 ARG A N 1
ATOM 2116 C CA . ARG A 1 283 ? -13.499 -41.303 13.919 1.00 71.35 283 ARG A CA 1
ATOM 2117 C C . ARG A 1 283 ? -14.056 -42.151 15.056 1.00 81.72 283 ARG A C 1
ATOM 2118 O O . ARG A 1 283 ? -13.586 -42.066 16.190 1.00 74.58 283 ARG A O 1
ATOM 2126 N N . GLY A 1 284 ? -15.060 -42.966 14.748 1.00 96.72 284 GLY A N 1
ATOM 2127 C CA . GLY A 1 284 ? -15.713 -43.785 15.753 1.00 87.26 284 GLY A CA 1
ATOM 2128 C C . GLY A 1 284 ? -17.000 -43.152 16.244 1.00 94.77 284 GLY A C 1
ATOM 2129 O O . GLY A 1 284 ? -17.758 -43.762 16.998 1.00 96.60 284 GLY A O 1
ATOM 2130 N N . ASP A 1 285 ? -17.244 -41.919 15.808 1.00 89.93 285 ASP A N 1
ATOM 2131 C CA . ASP A 1 285 ? -18.439 -41.178 16.195 1.00 87.90 285 ASP A CA 1
ATOM 2132 C C . ASP A 1 285 ? -18.742 -40.097 15.160 1.00 88.67 285 ASP A C 1
ATOM 2133 O O . ASP A 1 285 ? -18.545 -38.906 15.409 1.00 81.74 285 ASP A O 1
ATOM 2138 N N . ARG A 1 286 ? -19.225 -40.527 13.998 1.00 88.54 286 ARG A N 1
ATOM 2139 C CA . ARG A 1 286 ? -19.443 -39.641 12.857 1.00 74.19 286 ARG A CA 1
ATOM 2140 C C . ARG A 1 286 ? -20.544 -38.608 13.089 1.00 83.41 286 ARG A C 1
ATOM 2141 O O . ARG A 1 286 ? -20.559 -37.556 12.451 1.00 84.13 286 ARG A O 1
ATOM 2149 N N . ARG A 1 287 ? -21.463 -38.908 14.002 1.00 85.23 287 ARG A N 1
ATOM 2150 C CA . ARG A 1 287 ? -22.591 -38.021 14.272 1.00 77.13 287 ARG A CA 1
ATOM 2151 C C . ARG A 1 287 ? -22.164 -36.750 15.010 1.00 84.97 287 ARG A C 1
ATOM 2152 O O . ARG A 1 287 ? -22.960 -35.827 15.183 1.00 94.67 287 ARG A O 1
ATOM 2154 N N . ALA A 1 288 ? -20.907 -36.709 15.440 1.00 78.14 288 ALA A N 1
ATOM 2155 C CA . ALA A 1 288 ? -20.374 -35.550 16.146 1.00 72.32 288 ALA A CA 1
ATOM 2156 C C . ALA A 1 288 ? -19.376 -34.785 15.280 1.00 65.63 288 ALA A C 1
ATOM 2157 O O . ALA A 1 288 ? -18.464 -34.139 15.796 1.00 63.93 288 ALA A O 1
ATOM 2159 N N . SER A 1 289 ? -19.561 -34.855 13.964 1.00 68.29 289 SER A N 1
ATOM 2160 C CA . SER A 1 289 ? -18.616 -34.266 13.017 1.00 61.39 289 SER A CA 1
ATOM 2161 C C . SER A 1 289 ? -18.551 -32.744 13.107 1.00 62.36 289 SER A C 1
ATOM 2162 O O . SER A 1 289 ? -17.518 -32.146 12.806 1.00 67.22 289 SER A O 1
ATOM 2165 N N . GLN A 1 290 ? -19.650 -32.120 13.520 1.00 60.46 290 GLN A N 1
ATOM 2166 C CA . GLN A 1 290 ? -19.703 -30.664 13.618 1.00 58.27 290 GLN A CA 1
ATOM 2167 C C . GLN A 1 290 ? -19.708 -30.182 15.065 1.00 51.52 290 GLN A C 1
ATOM 2168 O O . GLN A 1 290 ? -19.976 -29.011 15.336 1.00 51.42 290 GLN A O 1
ATOM 2174 N N . SER A 1 291 ? -19.411 -31.087 15.990 1.00 45.44 291 SER A N 1
ATOM 2175 C CA . SER A 1 291 ? -19.403 -30.753 17.409 1.00 60.16 291 SER A CA 1
ATOM 2176 C C . SER A 1 291 ? -18.220 -29.869 17.792 1.00 66.03 291 SER A C 1
ATOM 2177 O O . SER A 1 291 ? -17.092 -30.109 17.360 1.00 43.04 291 SER A O 1
ATOM 2180 N N . PRO A 1 292 ? -18.476 -28.844 18.619 1.00 63.57 292 PRO A N 1
ATOM 2181 C CA . PRO A 1 292 ? -17.416 -27.982 19.157 1.00 45.29 292 PRO A CA 1
ATOM 2182 C C . PRO A 1 292 ? -16.423 -28.755 20.031 1.00 48.43 292 PRO A C 1
ATOM 2183 O O . PRO A 1 292 ? -15.369 -28.223 20.381 1.00 50.97 292 PRO A O 1
ATOM 2187 N N . LEU A 1 293 ? -16.760 -29.995 20.375 1.00 44.73 293 LEU A N 1
ATOM 2188 C CA . LEU A 1 293 ? -15.864 -30.841 21.155 1.00 51.52 293 LEU A CA 1
ATOM 2189 C C . LEU A 1 293 ? -14.558 -31.083 20.404 1.00 55.13 293 LEU A C 1
ATOM 2190 O O . LEU A 1 293 ? -13.502 -31.264 21.011 1.00 53.74 293 LEU A O 1
ATOM 2195 N N . ARG A 1 294 ? -14.633 -31.051 19.077 1.00 48.46 294 ARG A N 1
ATOM 2196 C CA . ARG A 1 294 ? -13.472 -31.313 18.232 1.00 48.59 294 ARG A CA 1
ATOM 2197 C C . ARG A 1 294 ? -12.408 -30.214 18.321 1.00 47.31 294 ARG A C 1
ATOM 2198 O O . ARG A 1 294 ? -11.388 -30.281 17.637 1.00 47.45 294 ARG A O 1
ATOM 2206 N N . ARG A 1 295 ? -12.647 -29.211 19.162 1.00 45.08 295 ARG A N 1
ATOM 2207 C CA . ARG A 1 295 ? -11.660 -28.161 19.404 1.00 46.72 295 ARG A CA 1
ATOM 2208 C C . ARG A 1 295 ? -11.632 -27.724 20.871 1.00 42.83 295 ARG A C 1
ATOM 2209 O O . ARG A 1 295 ? -10.875 -26.830 21.242 1.00 48.92 295 ARG A O 1
ATOM 2217 N N . ALA A 1 296 ? -12.449 -28.367 21.699 1.00 38.36 296 ALA A N 1
ATOM 2218 C CA . ALA A 1 296 ? -12.544 -28.016 23.115 1.00 44.28 296 ALA A CA 1
ATOM 2219 C C . ALA A 1 296 ? -11.245 -28.297 23.871 1.00 42.93 296 ALA A C 1
ATOM 2220 O O . ALA A 1 296 ? -10.957 -27.657 24.881 1.00 50.41 296 ALA A O 1
ATOM 2222 N N . HIS A 1 297 ? -10.463 -29.253 23.380 1.00 43.06 297 HIS A N 1
ATOM 2223 C CA . HIS A 1 297 ? -9.186 -29.588 24.005 1.00 43.12 297 HIS A CA 1
ATOM 2224 C C . HIS A 1 297 ? -8.055 -28.685 23.517 1.00 46.75 297 HIS A C 1
ATOM 2225 O O . HIS A 1 297 ? -6.936 -28.747 24.025 1.00 45.20 297 HIS A O 1
ATOM 2232 N N . LEU A 1 298 ? -8.353 -27.837 22.540 1.00 48.66 298 LEU A N 1
ATOM 2233 C CA . LEU A 1 298 ? -7.360 -26.909 22.019 1.00 46.30 298 LEU A CA 1
ATOM 2234 C C . LEU A 1 298 ? -7.416 -25.593 22.784 1.00 40.03 298 LEU A C 1
ATOM 2235 O O . LEU A 1 298 ? -8.071 -24.638 22.369 1.00 45.96 298 LEU A O 1
ATOM 2240 N N . LYS A 1 299 ? -6.729 -25.567 23.919 1.00 48.87 299 LYS A N 1
ATOM 2241 C CA . LYS A 1 299 ? -6.723 -24.410 24.800 1.00 45.90 299 LYS A CA 1
ATOM 2242 C C . LYS A 1 299 ? -5.356 -24.250 25.447 1.00 46.06 299 LYS A C 1
ATOM 2243 O O . LYS A 1 299 ? -4.427 -25.000 25.152 1.00 54.48 299 LYS A O 1
ATOM 2249 N N . ARG A 1 300 ? -5.236 -23.272 26.335 1.00 53.93 300 ARG A N 1
ATOM 2250 C CA . ARG A 1 300 ? -3.990 -23.060 27.059 1.00 43.29 300 ARG A CA 1
ATOM 2251 C C . ARG A 1 300 ? -3.954 -23.928 28.315 1.00 52.00 300 ARG A C 1
ATOM 2252 O O . ARG A 1 300 ? -4.915 -23.955 29.086 1.00 50.61 300 ARG A O 1
ATOM 2260 N N . TYR A 1 301 ? -2.847 -24.645 28.505 1.00 51.36 301 TYR A N 1
ATOM 2261 C CA . TYR A 1 301 ? -2.701 -25.566 29.633 1.00 45.10 301 TYR A CA 1
ATOM 2262 C C . TYR A 1 301 ? -1.609 -25.138 30.608 1.00 47.60 301 TYR A C 1
ATOM 2263 O O . TYR A 1 301 ? -0.620 -24.517 30.218 1.00 49.65 301 TYR A O 1
ATOM 2272 N N . GLY A 1 302 ? -1.793 -25.490 31.877 1.00 61.92 302 GLY A N 1
ATOM 2273 C CA . GLY A 1 302 ? -0.778 -25.282 32.894 1.00 37.90 302 GLY A CA 1
ATOM 2274 C C . GLY A 1 302 ? -0.574 -23.837 33.307 1.00 62.11 302 GLY A C 1
ATOM 2275 O O . GLY A 1 302 ? -1.250 -22.932 32.815 1.00 58.30 302 GLY A O 1
ATOM 2276 N N . HIS A 1 303 ? 0.369 -23.624 34.221 1.00 54.55 303 HIS A N 1
ATOM 2277 C CA . HIS A 1 303 ? 0.685 -22.285 34.707 1.00 64.67 303 HIS A CA 1
ATOM 2278 C C . HIS A 1 303 ? 1.341 -21.443 33.621 1.00 56.46 303 HIS A C 1
ATOM 2279 O O . HIS A 1 303 ? 1.194 -20.223 33.597 1.00 55.65 303 HIS A O 1
ATOM 2286 N N . ALA A 1 304 ? 2.063 -22.103 32.722 1.00 57.58 304 ALA A N 1
ATOM 2287 C CA . ALA A 1 304 ? 2.740 -21.412 31.631 1.00 51.89 304 ALA A CA 1
ATOM 2288 C C . ALA A 1 304 ? 1.749 -20.972 30.557 1.00 61.80 304 ALA A C 1
ATOM 2289 O O . ALA A 1 304 ? 2.104 -20.212 29.654 1.00 61.50 304 ALA A O 1
ATOM 2291 N N . GLN A 1 305 ? 0.512 -21.458 30.666 1.00 50.61 305 GLN A N 1
ATOM 2292 C CA . GLN A 1 305 ? -0.563 -21.113 29.737 1.00 60.30 305 GLN A CA 1
ATOM 2293 C C . GLN A 1 305 ? -0.184 -21.383 28.282 1.00 48.75 305 GLN A C 1
ATOM 2294 O O . GLN A 1 305 ? -0.365 -20.532 27.414 1.00 60.74 305 GLN A O 1
ATOM 2300 N N . LEU A 1 306 ? 0.347 -22.573 28.023 1.00 52.42 306 LEU A N 1
ATOM 2301 C CA . LEU A 1 306 ? 0.753 -22.945 26.675 1.00 46.41 306 LEU A CA 1
ATOM 2302 C C . LEU A 1 306 ? -0.303 -23.812 26.003 1.00 58.39 306 LEU A C 1
ATOM 2303 O O . LEU A 1 306 ? -0.956 -24.635 26.646 1.00 60.14 306 LEU A O 1
ATOM 2308 N N . ALA A 1 307 ? -0.466 -23.611 24.702 1.00 60.63 307 ALA A N 1
ATOM 2309 C CA . ALA A 1 307 ? -1.427 -24.365 23.912 1.00 57.41 307 ALA A CA 1
ATOM 2310 C C . ALA A 1 307 ? -0.719 -25.492 23.178 1.00 35.37 307 ALA A C 1
ATOM 2311 O O . ALA A 1 307 ? 0.507 -25.479 23.064 1.00 61.53 307 ALA A O 1
ATOM 2313 N N . PRO A 1 308 ? -1.481 -26.487 22.697 1.00 47.34 308 PRO A N 1
ATOM 2314 C CA . PRO A 1 308 ? -0.846 -27.462 21.807 1.00 35.70 308 PRO A CA 1
ATOM 2315 C C . PRO A 1 308 ? -0.366 -26.762 20.547 1.00 37.62 308 PRO A C 1
ATOM 2316 O O . PRO A 1 308 ? -0.955 -25.763 20.141 1.00 50.23 308 PRO A O 1
ATOM 2320 N N . ASP A 1 309 ? 0.703 -27.266 19.948 1.00 42.10 309 ASP A N 1
ATOM 2321 C CA . ASP A 1 309 ? 1.311 -26.593 18.815 1.00 35.19 309 ASP A CA 1
ATOM 2322 C C . ASP A 1 309 ? 0.598 -26.939 17.517 1.00 45.05 309 ASP A C 1
ATOM 2323 O O . ASP A 1 309 ? 0.488 -26.112 16.615 1.00 43.36 309 ASP A O 1
ATOM 2328 N N . VAL A 1 310 ? 0.108 -28.169 17.427 1.00 40.57 310 VAL A N 1
ATOM 2329 C CA . VAL A 1 310 ? -0.479 -28.662 16.191 1.00 36.73 310 VAL A CA 1
ATOM 2330 C C . VAL A 1 310 ? -1.774 -29.423 16.463 1.00 39.07 310 VAL A C 1
ATOM 2331 O O . VAL A 1 310 ? -1.894 -30.103 17.479 1.00 43.82 310 VAL A O 1
ATOM 2335 N N . ALA A 1 311 ? -2.748 -29.289 15.565 1.00 42.74 311 ALA A N 1
ATOM 2336 C CA . ALA A 1 311 ? -3.978 -30.071 15.642 1.00 40.61 311 ALA A CA 1
ATOM 2337 C C . ALA A 1 311 ? -4.379 -30.603 14.263 1.00 41.25 311 ALA A C 1
ATOM 2338 O O . ALA A 1 311 ? -4.148 -29.953 13.243 1.00 45.69 311 ALA A O 1
ATOM 2340 N N . SER A 1 312 ? -4.980 -31.788 14.244 1.00 43.81 312 SER A N 1
ATOM 2341 C CA . SER A 1 312 ? -5.391 -32.430 13.000 1.00 41.73 312 SER A CA 1
ATOM 2342 C C . SER A 1 312 ? -6.430 -31.608 12.248 1.00 38.80 312 SER A C 1
ATOM 2343 O O . SER A 1 312 ? -7.296 -30.969 12.846 1.00 49.90 312 SER A O 1
ATOM 2346 N N . PHE A 1 313 ? -6.335 -31.639 10.924 1.00 42.19 313 PHE A N 1
ATOM 2347 C CA . PHE A 1 313 ? -7.200 -30.847 10.067 1.00 43.31 313 PHE A CA 1
ATOM 2348 C C . PHE A 1 313 ? -7.354 -31.548 8.720 1.00 49.35 313 PHE A C 1
ATOM 2349 O O . PHE A 1 313 ? -6.373 -31.758 8.010 1.00 57.72 313 PHE A O 1
ATOM 2357 N N . SER A 1 314 ? -8.582 -31.926 8.378 1.00 46.56 314 SER A N 1
ATOM 2358 C CA . SER A 1 314 ? -8.843 -32.584 7.101 1.00 52.38 314 SER A CA 1
ATOM 2359 C C . SER A 1 314 ? -9.877 -31.816 6.286 1.00 45.74 314 SER A C 1
ATOM 2360 O O . SER A 1 314 ? -11.069 -31.861 6.583 1.00 47.04 314 SER A O 1
ATOM 2363 N N . PRO A 1 315 ? -9.420 -31.100 5.250 1.00 51.66 315 PRO A N 1
ATOM 2364 C CA . PRO A 1 315 ? -10.338 -30.314 4.422 1.00 51.17 315 PRO A CA 1
ATOM 2365 C C . PRO A 1 315 ? -11.151 -31.193 3.474 1.00 58.52 315 PRO A C 1
ATOM 2366 O O . PRO A 1 315 ? -11.012 -31.086 2.256 1.00 61.83 315 PRO A O 1
ATOM 2370 N N . GLY A 1 316 ? -11.988 -32.056 4.041 1.00 46.27 316 GLY A N 1
ATOM 2371 C CA . GLY A 1 316 ? -12.839 -32.933 3.258 1.00 52.11 316 GLY A CA 1
ATOM 2372 C C . GLY A 1 316 ? -13.238 -34.167 4.044 1.00 67.10 316 GLY A C 1
ATOM 2373 O O . GLY A 1 316 ? -12.672 -34.438 5.103 1.00 54.22 316 GLY A O 1
ATOM 2374 N N . PRO A 1 317 ? -14.215 -34.927 3.527 1.00 56.73 317 PRO A N 1
ATOM 2375 C CA . PRO A 1 317 ? -14.714 -36.132 4.199 1.00 52.26 317 PRO A CA 1
ATOM 2376 C C . PRO A 1 317 ? -13.650 -37.218 4.323 1.00 49.69 317 PRO A C 1
ATOM 2377 O O . PRO A 1 317 ? -12.817 -37.370 3.431 1.00 54.86 317 PRO A O 1
ATOM 2381 N N . VAL A 1 318 ? -13.681 -37.962 5.422 1.00 49.13 318 VAL A N 1
ATOM 2382 C CA . VAL A 1 318 ? -12.803 -39.111 5.583 1.00 46.62 318 VAL A CA 1
ATOM 2383 C C . VAL A 1 318 ? -13.653 -40.372 5.635 1.00 57.58 318 VAL A C 1
ATOM 2384 O O . VAL A 1 318 ? -14.380 -40.596 6.600 1.00 61.27 318 VAL A O 1
ATOM 2388 N N . VAL A 1 319 ? -13.575 -41.185 4.587 1.00 59.58 319 VAL A N 1
ATOM 2389 C CA . VAL A 1 319 ? -14.411 -42.375 4.489 1.00 57.40 319 VAL A CA 1
ATOM 2390 C C . VAL A 1 319 ? -13.573 -43.635 4.287 1.00 53.34 319 VAL A C 1
ATOM 2391 O O . VAL A 1 319 ? -13.110 -43.911 3.179 1.00 59.84 319 VAL A O 1
ATOM 2395 N N . PHE A 1 320 ? -13.384 -44.397 5.360 1.00 64.33 320 PHE A N 1
ATOM 2396 C CA . PHE A 1 320 ? -12.597 -45.624 5.295 1.00 62.48 320 PHE A CA 1
ATOM 2397 C C . PHE A 1 320 ? -13.374 -46.737 4.602 1.00 61.80 320 PHE A C 1
ATOM 2398 O O . PHE A 1 320 ? -14.556 -46.943 4.879 1.00 66.38 320 PHE A O 1
ATOM 2406 N N . GLN A 1 321 ? -12.705 -47.452 3.700 1.00 52.64 321 GLN A N 1
ATOM 2407 C CA . GLN A 1 321 ? -13.306 -48.612 3.052 1.00 64.71 321 GLN A CA 1
ATOM 2408 C C . GLN A 1 321 ? -13.580 -49.716 4.067 1.00 70.97 321 GLN A C 1
ATOM 2409 O O . GLN A 1 321 ? -14.541 -50.472 3.931 1.00 99.06 321 GLN A O 1
ATOM 2415 N N . ALA A 1 322 ? -12.729 -49.800 5.085 1.00 81.92 322 ALA A N 1
ATOM 2416 C CA . ALA A 1 322 ? -12.888 -50.788 6.146 1.00 72.16 322 ALA A CA 1
ATOM 2417 C C . ALA A 1 322 ? -14.009 -50.388 7.097 1.00 63.30 322 ALA A C 1
ATOM 2418 O O . ALA A 1 322 ? -14.347 -51.129 8.018 1.00 86.10 322 ALA A O 1
ATOM 2420 N N . GLY A 1 323 ? -14.581 -49.211 6.871 1.00 61.22 323 GLY A N 1
ATOM 2421 C CA . GLY A 1 323 ? -15.705 -48.753 7.662 1.00 50.59 323 GLY A CA 1
ATOM 2422 C C . GLY A 1 323 ? -15.348 -47.625 8.605 1.00 61.27 323 GLY A C 1
ATOM 2423 O O . GLY A 1 323 ? -14.192 -47.471 9.007 1.00 63.38 323 GLY A O 1
ATOM 2424 N N . GLY A 1 324 ? -16.351 -46.835 8.968 1.00 51.94 324 GLY A N 1
ATOM 2425 C CA . GLY A 1 324 ? -16.140 -45.707 9.851 1.00 71.20 324 GLY A CA 1
ATOM 2426 C C . GLY A 1 324 ? -15.708 -44.481 9.076 1.00 86.84 324 GLY A C 1
ATOM 2427 O O . GLY A 1 324 ? -15.728 -44.468 7.843 1.00 66.96 324 GLY A O 1
ATOM 2428 N N . GLY A 1 325 ? -15.308 -43.447 9.805 1.00 74.55 325 GLY A N 1
ATOM 2429 C CA . GLY A 1 325 ? -14.918 -42.194 9.194 1.00 52.18 325 GLY A CA 1
ATOM 2430 C C . GLY A 1 325 ? -15.728 -41.039 9.745 1.00 59.03 325 GLY A C 1
ATOM 2431 O O . GLY A 1 325 ? -16.557 -41.219 10.637 1.00 67.27 325 GLY A O 1
ATOM 2432 N N . TYR A 1 326 ? -15.492 -39.850 9.208 1.00 54.92 326 TYR A N 1
ATOM 2433 C CA . TYR A 1 326 ? -16.153 -38.648 9.696 1.00 52.64 326 TYR A CA 1
ATOM 2434 C C . TYR A 1 326 ? -16.159 -37.576 8.616 1.00 57.09 326 TYR A C 1
ATOM 2435 O O . TYR A 1 326 ? -15.319 -37.580 7.716 1.00 59.36 326 TYR A O 1
ATOM 2444 N N . ASP A 1 327 ? -17.119 -36.664 8.704 1.00 60.45 327 ASP A N 1
ATOM 2445 C CA . ASP A 1 327 ? -17.236 -35.595 7.727 1.00 51.42 327 ASP A CA 1
ATOM 2446 C C . ASP A 1 327 ? -16.588 -34.319 8.259 1.00 69.32 327 ASP A C 1
ATOM 2447 O O . ASP A 1 327 ? -16.454 -34.139 9.469 1.00 61.80 327 ASP A O 1
ATOM 2452 N N . ASN A 1 328 ? -16.172 -33.445 7.351 1.00 60.60 328 ASN A N 1
ATOM 2453 C CA . ASN A 1 328 ? -15.613 -32.156 7.734 1.00 57.53 328 ASN A CA 1
ATOM 2454 C C . ASN A 1 328 ? -16.226 -31.022 6.914 1.00 58.21 328 ASN A C 1
ATOM 2455 O O . ASN A 1 328 ? -15.613 -30.540 5.962 1.00 52.17 328 ASN A O 1
ATOM 2460 N N . PRO A 1 329 ? -17.447 -30.600 7.279 1.00 56.80 329 PRO A N 1
ATOM 2461 C CA . PRO A 1 329 ? -18.144 -29.516 6.578 1.00 52.22 329 PRO A CA 1
ATOM 2462 C C . PRO A 1 329 ? -17.350 -28.212 6.598 1.00 59.67 329 PRO A C 1
ATOM 2463 O O . PRO A 1 329 ? -16.557 -27.985 7.513 1.00 61.24 329 PRO A O 1
ATOM 2467 N N . ASN A 1 330 ? -17.578 -27.367 5.598 1.00 49.76 330 ASN A N 1
ATOM 2468 C CA . ASN A 1 330 ? -16.780 -26.164 5.397 1.00 49.87 330 ASN A CA 1
ATOM 2469 C C . ASN A 1 330 ? -16.920 -25.122 6.508 1.00 61.82 330 ASN A C 1
ATOM 2470 O O . ASN A 1 330 ? -15.924 -24.545 6.945 1.00 74.32 330 ASN A O 1
ATOM 2475 N N . ALA A 1 331 ? -18.148 -24.876 6.958 1.00 49.87 331 ALA A N 1
ATOM 2476 C CA . ALA A 1 331 ? -18.373 -23.915 8.037 1.00 56.98 331 ALA A CA 1
ATOM 2477 C C . ALA A 1 331 ? -17.705 -24.379 9.323 1.00 65.91 331 ALA A C 1
ATOM 2478 O O . ALA A 1 331 ? -17.174 -23.572 10.085 1.00 69.52 331 ALA A O 1
ATOM 2480 N N . PHE A 1 332 ? -17.748 -25.685 9.560 1.00 57.58 332 PHE A N 1
ATOM 2481 C CA . PHE A 1 332 ? -17.093 -26.274 10.718 1.00 50.72 332 PHE A CA 1
ATOM 2482 C C . PHE A 1 332 ? -15.592 -26.041 10.655 1.00 55.86 332 PHE A C 1
ATOM 2483 O O . PHE A 1 332 ? -14.987 -25.559 11.614 1.00 54.53 332 PHE A O 1
ATOM 2491 N N . LEU A 1 333 ? -15.000 -26.386 9.515 1.00 41.23 333 LEU A N 1
ATOM 2492 C CA . LEU A 1 333 ? -13.569 -26.204 9.300 1.00 59.02 333 LEU A CA 1
ATOM 2493 C C . LEU A 1 333 ? -13.154 -24.744 9.434 1.00 55.80 333 LEU A C 1
ATOM 2494 O O . LEU A 1 333 ? -12.056 -24.446 9.904 1.00 55.37 333 LEU A O 1
ATOM 2499 N N . ALA A 1 334 ? -14.037 -23.840 9.025 1.00 41.14 334 ALA A N 1
ATOM 2500 C CA . ALA A 1 334 ? -13.778 -22.411 9.150 1.00 46.90 334 ALA A CA 1
ATOM 2501 C C . ALA A 1 334 ? -13.779 -22.001 10.619 1.00 59.32 334 ALA A C 1
ATOM 2502 O O . ALA A 1 334 ? -12.986 -21.159 11.037 1.00 61.34 334 ALA A O 1
ATOM 2504 N N . ASP A 1 335 ? -14.674 -22.599 11.400 1.00 51.03 335 ASP A N 1
ATOM 2505 C CA . ASP A 1 335 ? -14.707 -22.357 12.838 1.00 59.92 335 ASP A CA 1
ATOM 2506 C C . ASP A 1 335 ? -13.456 -22.917 13.504 1.00 71.37 335 ASP A C 1
ATOM 2507 O O . ASP A 1 335 ? -12.929 -22.328 14.448 1.00 53.93 335 ASP A O 1
ATOM 2512 N N . GLN A 1 336 ? -12.991 -24.061 13.006 1.00 39.32 336 GLN A N 1
ATOM 2513 C CA . GLN A 1 336 ? -11.750 -24.661 13.479 1.00 44.18 336 GLN A CA 1
ATOM 2514 C C . GLN A 1 336 ? -10.579 -23.706 13.263 1.00 55.07 336 GLN A C 1
ATOM 2515 O O . GLN A 1 336 ? -9.899 -23.323 14.215 1.00 55.59 336 GLN A O 1
ATOM 2521 N N . LEU A 1 337 ? -10.361 -23.313 12.011 1.00 48.46 337 LEU A N 1
ATOM 2522 C CA . LEU A 1 337 ? -9.250 -22.431 11.668 1.00 54.45 337 LEU A CA 1
ATOM 2523 C C . LEU A 1 337 ? -9.305 -21.114 12.434 1.00 46.13 337 LEU A C 1
ATOM 2524 O O . LEU A 1 337 ? -8.270 -20.584 12.839 1.00 56.53 337 LEU A O 1
ATOM 2529 N N . ALA A 1 338 ? -10.508 -20.591 12.639 1.00 38.89 338 ALA A N 1
ATOM 2530 C CA . ALA A 1 338 ? -10.663 -19.348 13.384 1.00 43.97 338 ALA A CA 1
ATOM 2531 C C . ALA A 1 338 ? -10.212 -19.553 14.823 1.00 55.13 338 ALA A C 1
ATOM 2532 O O . ALA A 1 338 ? -9.520 -18.711 15.395 1.00 50.76 338 ALA A O 1
ATOM 2534 N N . HIS A 1 339 ? -10.599 -20.691 15.389 1.00 44.63 339 HIS A N 1
ATOM 2535 C CA . HIS A 1 339 ? -10.234 -21.043 16.753 1.00 42.49 339 HIS A CA 1
ATOM 2536 C C . HIS A 1 339 ? -8.739 -21.348 16.889 1.00 51.59 339 HIS A C 1
ATOM 2537 O O . HIS A 1 339 ? -8.104 -20.911 17.850 1.00 47.56 339 HIS A O 1
ATOM 2544 N N . PHE A 1 340 ? -8.187 -22.094 15.931 1.00 45.12 340 PHE A N 1
ATOM 2545 C CA . PHE A 1 340 ? -6.750 -22.384 15.901 1.00 39.92 340 PHE A CA 1
ATOM 2546 C C . PHE A 1 340 ? -5.930 -21.098 16.005 1.00 53.31 340 PHE A C 1
ATOM 2547 O O . PHE A 1 340 ? -4.905 -21.047 16.685 1.00 50.58 340 PHE A O 1
ATOM 2555 N N . ALA A 1 341 ? -6.398 -20.062 15.320 1.00 37.67 341 ALA A N 1
ATOM 2556 C CA . ALA A 1 341 ? -5.675 -18.798 15.232 1.00 52.65 341 ALA A CA 1
ATOM 2557 C C . ALA A 1 341 ? -5.691 -18.033 16.552 1.00 43.30 341 ALA A C 1
ATOM 2558 O O . ALA A 1 341 ? -4.691 -17.430 16.936 1.00 56.32 341 ALA A O 1
ATOM 2560 N N . GLU A 1 342 ? -6.826 -18.058 17.243 1.00 44.46 342 GLU A N 1
ATOM 2561 C CA . GLU A 1 342 ? -6.963 -17.339 18.505 1.00 56.20 342 GLU A CA 1
ATOM 2562 C C . GLU A 1 342 ? -6.136 -17.986 19.612 1.00 44.31 342 GLU A C 1
ATOM 2563 O O . GLU A 1 342 ? -5.771 -17.334 20.588 1.00 68.96 342 GLU A O 1
ATOM 2565 N N . VAL A 1 343 ? -5.837 -19.269 19.450 1.00 45.35 343 VAL A N 1
ATOM 2566 C CA . VAL A 1 343 ? -5.182 -20.041 20.499 1.00 49.89 343 VAL A CA 1
ATOM 2567 C C . VAL A 1 343 ? -3.703 -20.272 20.161 1.00 40.61 343 VAL A C 1
ATOM 2568 O O . VAL A 1 343 ? -2.882 -20.515 21.044 1.00 56.63 343 VAL A O 1
ATOM 2572 N N . GLY A 1 344 ? -3.362 -20.167 18.880 1.00 55.32 344 GLY A N 1
ATOM 2573 C CA . GLY A 1 344 ? -1.981 -20.304 18.450 1.00 35.98 344 GLY A CA 1
ATOM 2574 C C . GLY A 1 344 ? -1.650 -21.694 17.946 1.00 57.14 344 GLY A C 1
ATOM 2575 O O . GLY A 1 344 ? -0.507 -22.145 18.025 1.00 49.34 344 GLY A O 1
ATOM 2576 N N . VAL A 1 345 ? -2.656 -22.376 17.415 1.00 46.73 345 VAL A N 1
ATOM 2577 C CA . VAL A 1 345 ? -2.481 -23.739 16.941 1.00 39.50 345 VAL A CA 1
ATOM 2578 C C . VAL A 1 345 ? -2.303 -23.785 15.424 1.00 51.46 345 VAL A C 1
ATOM 2579 O O . VAL A 1 345 ? -3.064 -23.172 14.679 1.00 42.84 345 VAL A O 1
ATOM 2583 N N . ARG A 1 346 ? -1.279 -24.507 14.982 1.00 35.81 346 ARG A N 1
ATOM 2584 C CA . ARG A 1 346 ? -1.029 -24.732 13.565 1.00 42.74 346 ARG A CA 1
ATOM 2585 C C . ARG A 1 346 ? -1.689 -26.032 13.130 1.00 42.92 346 ARG A C 1
ATOM 2586 O O . ARG A 1 346 ? -1.495 -27.066 13.759 1.00 48.68 346 ARG A O 1
ATOM 2594 N N . PRO A 1 347 ? -2.486 -25.989 12.057 1.00 42.63 347 PRO A N 1
ATOM 2595 C CA . PRO A 1 347 ? -3.111 -27.237 11.607 1.00 42.29 347 PRO A CA 1
ATOM 2596 C C . PRO A 1 347 ? -2.105 -28.193 10.977 1.00 38.06 347 PRO A C 1
ATOM 2597 O O . PRO A 1 347 ? -1.124 -27.747 10.386 1.00 50.57 347 PRO A O 1
ATOM 2601 N N . GLU A 1 348 ? -2.338 -29.493 11.124 1.00 48.19 348 GLU A N 1
ATOM 2602 C CA . GLU A 1 348 ? -1.626 -30.477 10.321 1.00 41.51 348 GLU A CA 1
ATOM 2603 C C . GLU A 1 348 ? -2.622 -31.149 9.403 1.00 50.81 348 GLU A C 1
ATOM 2604 O O . GLU A 1 348 ? -3.566 -31.796 9.860 1.00 50.73 348 GLU A O 1
ATOM 2610 N N . ILE A 1 349 ? -2.415 -30.990 8.104 1.00 50.11 349 ILE A N 1
ATOM 2611 C CA . ILE A 1 349 ? -3.345 -31.541 7.137 1.00 48.07 349 ILE A CA 1
ATOM 2612 C C . ILE A 1 349 ? -3.184 -33.047 7.049 1.00 51.69 349 ILE A C 1
ATOM 2613 O O . ILE A 1 349 ? -2.170 -33.545 6.562 1.00 44.51 349 ILE A O 1
ATOM 2618 N N . GLU A 1 350 ? -4.183 -33.772 7.536 1.00 41.69 350 GLU A N 1
ATOM 2619 C CA . GLU A 1 350 ? -4.191 -35.218 7.396 1.00 45.32 350 GLU A CA 1
ATOM 2620 C C . GLU A 1 350 ? -4.702 -35.561 6.004 1.00 47.37 350 GLU A C 1
ATOM 2621 O O . GLU A 1 350 ? -5.897 -35.462 5.728 1.00 52.41 350 GLU A O 1
ATOM 2627 N N . VAL A 1 351 ? -3.785 -35.935 5.120 1.00 50.23 351 VAL A N 1
ATOM 2628 C CA . VAL A 1 351 ? -4.132 -36.218 3.736 1.00 47.11 351 VAL A CA 1
ATOM 2629 C C . VAL A 1 351 ? -4.574 -37.671 3.571 1.00 47.15 351 VAL A C 1
ATOM 2630 O O . VAL A 1 351 ? -3.759 -38.558 3.317 1.00 57.41 351 VAL A O 1
ATOM 2634 N N . PHE A 1 352 ? -5.872 -37.906 3.727 1.00 63.16 352 PHE A N 1
ATOM 2635 C CA . PHE A 1 352 ? -6.422 -39.252 3.635 1.00 58.45 352 PHE A CA 1
ATOM 2636 C C . PHE A 1 352 ? -6.682 -39.680 2.195 1.00 59.94 352 PHE A C 1
ATOM 2637 O O . PHE A 1 352 ? -6.468 -40.840 1.840 1.00 54.13 352 PHE A O 1
ATOM 2645 N N . ASN A 1 353 ? -7.149 -38.746 1.372 1.00 60.96 353 ASN A N 1
ATOM 2646 C CA . ASN A 1 353 ? -7.569 -39.075 0.012 1.00 58.72 353 ASN A CA 1
ATOM 2647 C C . ASN A 1 353 ? -7.265 -37.967 -0.994 1.00 54.41 353 ASN A C 1
ATOM 2648 O O . ASN A 1 353 ? -6.827 -36.878 -0.621 1.00 68.11 353 ASN A O 1
ATOM 2653 N N . HIS A 1 354 ? -7.511 -38.250 -2.270 1.00 47.06 354 HIS A N 1
ATOM 2654 C CA . HIS A 1 354 ? -7.244 -37.291 -3.339 1.00 49.39 354 HIS A CA 1
ATOM 2655 C C . HIS A 1 354 ? -8.154 -36.068 -3.264 1.00 47.45 354 HIS A C 1
ATOM 2656 O O . HIS A 1 354 ? -7.785 -34.987 -3.722 1.00 49.97 354 HIS A O 1
ATOM 2663 N N . THR A 1 355 ? -9.337 -36.237 -2.685 1.00 47.37 355 THR A N 1
ATOM 2664 C CA . THR A 1 355 ? -10.257 -35.118 -2.519 1.00 58.20 355 THR A CA 1
ATOM 2665 C C . THR A 1 355 ? -9.692 -34.104 -1.523 1.00 52.71 355 THR A C 1
ATOM 2666 O O . THR A 1 355 ? -9.872 -32.897 -1.687 1.00 59.82 355 THR A O 1
ATOM 2670 N N . ILE A 1 356 ? -9.000 -34.601 -0.498 1.00 50.04 356 ILE A N 1
ATOM 2671 C CA . ILE A 1 356 ? -8.319 -33.735 0.461 1.00 48.12 356 ILE A CA 1
ATOM 2672 C C . ILE A 1 356 ? -7.246 -32.904 -0.236 1.00 48.39 356 ILE A C 1
ATOM 2673 O O . ILE A 1 356 ? -7.164 -31.690 -0.044 1.00 47.52 356 ILE A O 1
ATOM 2678 N N . VAL A 1 357 ? -6.425 -33.572 -1.043 1.00 46.60 357 VAL A N 1
ATOM 2679 C CA . VAL A 1 357 ? -5.382 -32.909 -1.821 1.00 58.69 357 VAL A CA 1
ATOM 2680 C C . VAL A 1 357 ? -5.967 -31.799 -2.682 1.00 59.62 357 VAL A C 1
ATOM 2681 O O . VAL A 1 357 ? -5.509 -30.656 -2.661 1.00 60.20 357 VAL A O 1
ATOM 2685 N N . GLU A 1 358 ? -6.999 -32.160 -3.433 1.00 52.48 358 GLU A N 1
ATOM 2686 C CA . GLU A 1 358 ? -7.624 -31.267 -4.394 1.00 55.30 358 GLU A CA 1
ATOM 2687 C C . GLU A 1 358 ? -8.316 -30.090 -3.708 1.00 59.51 358 GLU A C 1
ATOM 2688 O O . GLU A 1 358 ? -8.319 -28.971 -4.227 1.00 68.49 358 GLU A O 1
ATOM 2694 N N . ASN A 1 359 ? -8.883 -30.334 -2.530 1.00 51.61 359 ASN A N 1
ATOM 2695 C CA . ASN A 1 359 ? -9.476 -29.256 -1.747 1.00 45.53 359 ASN A CA 1
ATOM 2696 C C . ASN A 1 359 ? -8.403 -28.361 -1.137 1.00 63.13 359 ASN A C 1
ATOM 2697 O O . ASN A 1 359 ? -8.599 -27.156 -0.986 1.00 56.03 359 ASN A O 1
ATOM 2702 N N . SER A 1 360 ? -7.264 -28.959 -0.798 1.00 46.69 360 SER A N 1
ATOM 2703 C CA . SER A 1 360 ? -6.165 -28.229 -0.174 1.00 44.84 360 SER A CA 1
ATOM 2704 C C . SER A 1 360 ? -5.487 -27.249 -1.126 1.00 51.85 360 SER A C 1
ATOM 2705 O O . SER A 1 360 ? -5.165 -26.128 -0.737 1.00 51.19 360 SER A O 1
ATOM 2708 N N . VAL A 1 361 ? -5.262 -27.670 -2.368 1.00 44.73 361 VAL A N 1
ATOM 2709 C CA . VAL A 1 361 ? -4.491 -26.855 -3.302 1.00 50.45 361 VAL A CA 1
ATOM 2710 C C . VAL A 1 361 ? -5.362 -25.852 -4.049 1.00 58.35 361 VAL A C 1
ATOM 2711 O O . VAL A 1 361 ? -4.856 -25.035 -4.822 1.00 61.01 361 VAL A O 1
ATOM 2715 N N . THR A 1 362 ? -6.669 -25.910 -3.824 1.00 46.19 362 THR A N 1
ATOM 2716 C CA . THR A 1 362 ? -7.569 -24.963 -4.466 1.00 59.17 362 THR A CA 1
ATOM 2717 C C . THR A 1 362 ? -8.264 -24.079 -3.440 1.00 50.54 362 THR A C 1
ATOM 2718 O O . THR A 1 362 ? -7.800 -22.984 -3.129 1.00 63.54 362 THR A O 1
ATOM 2722 N N . LEU A 1 363 ? -9.372 -24.573 -2.906 1.00 46.98 363 LEU A N 1
ATOM 2723 C CA . LEU A 1 363 ? -10.251 -23.765 -2.076 1.00 51.05 363 LEU A CA 1
ATOM 2724 C C . LEU A 1 363 ? -9.646 -23.401 -0.722 1.00 65.36 363 LEU A C 1
ATOM 2725 O O . LEU A 1 363 ? -9.904 -22.319 -0.190 1.00 44.60 363 LEU A O 1
ATOM 2730 N N . TYR A 1 364 ? -8.848 -24.305 -0.165 1.00 56.95 364 TYR A N 1
ATOM 2731 C CA . TYR A 1 364 ? -8.256 -24.089 1.151 1.00 47.18 364 TYR A CA 1
ATOM 2732 C C . TYR A 1 364 ? -6.813 -23.608 1.078 1.00 52.86 364 TYR A C 1
ATOM 2733 O O . TYR A 1 364 ? -6.176 -23.401 2.110 1.00 57.77 364 TYR A O 1
ATOM 2742 N N . GLN A 1 365 ? -6.303 -23.423 -0.136 1.00 54.87 365 GLN A N 1
ATOM 2743 C CA . GLN A 1 365 ? -4.910 -23.030 -0.322 1.00 54.48 365 GLN A CA 1
ATOM 2744 C C . GLN A 1 365 ? -4.594 -21.749 0.435 1.00 55.69 365 GLN A C 1
ATOM 2745 O O . GLN A 1 365 ? -3.639 -21.694 1.209 1.00 57.03 365 GLN A O 1
ATOM 2751 N N . SER A 1 366 ? -5.410 -20.725 0.221 1.00 51.30 366 SER A N 1
ATOM 2752 C CA . SER A 1 366 ? -5.203 -19.443 0.884 1.00 63.21 366 SER A CA 1
ATOM 2753 C C . SER A 1 366 ? -5.498 -19.490 2.399 1.00 52.65 366 SER A C 1
ATOM 2754 O O . SER A 1 366 ? -4.682 -19.013 3.185 1.00 56.01 366 SER A O 1
ATOM 2757 N N . PRO A 1 367 ? -6.650 -20.056 2.820 1.00 46.49 367 PRO A N 1
ATOM 2758 C CA . PRO A 1 367 ? -6.879 -20.122 4.272 1.00 54.47 367 PRO A CA 1
ATOM 2759 C C . PRO A 1 367 ? -5.815 -20.904 5.049 1.00 56.32 367 PRO A C 1
ATOM 2760 O O . PRO A 1 367 ? -5.558 -20.586 6.212 1.00 60.17 367 PRO A O 1
ATOM 2764 N N . LEU A 1 368 ? -5.208 -21.905 4.418 1.00 49.31 368 LEU A N 1
ATOM 2765 C CA . LEU A 1 368 ? -4.194 -22.721 5.084 1.00 43.82 368 LEU A CA 1
ATOM 2766 C C . LEU A 1 368 ? -2.861 -21.991 5.208 1.00 44.25 368 LEU A C 1
ATOM 2767 O O . LEU A 1 368 ? -2.162 -22.131 6.211 1.00 50.10 368 LEU A O 1
ATOM 2772 N N . VAL A 1 369 ? -2.506 -21.220 4.184 1.00 52.09 369 VAL A N 1
ATOM 2773 C CA . VAL A 1 369 ? -1.308 -20.391 4.248 1.00 47.42 369 VAL A CA 1
ATOM 2774 C C . VAL A 1 369 ? -1.474 -19.359 5.357 1.00 58.98 369 VAL A C 1
ATOM 2775 O O . VAL A 1 369 ? -0.580 -19.169 6.185 1.00 43.24 369 VAL A O 1
ATOM 2779 N N . LYS A 1 370 ? -2.641 -18.721 5.383 1.00 43.77 370 LYS A N 1
ATOM 2780 C CA . LYS A 1 370 ? -2.977 -17.738 6.411 1.00 44.12 370 LYS A CA 1
ATOM 2781 C C . LYS A 1 370 ? -2.927 -18.345 7.813 1.00 46.41 370 LYS A C 1
ATOM 2782 O O . LYS A 1 370 ? -2.707 -17.638 8.797 1.00 56.60 370 LYS A O 1
ATOM 2788 N N . ALA A 1 371 ? -3.121 -19.657 7.898 1.00 46.33 371 ALA A N 1
ATOM 2789 C CA . ALA A 1 371 ? -3.117 -20.351 9.182 1.00 38.05 371 ALA A CA 1
ATOM 2790 C C . ALA A 1 371 ? -1.702 -20.517 9.735 1.00 58.14 371 ALA A C 1
ATOM 2791 O O . ALA A 1 371 ? -1.523 -20.969 10.867 1.00 41.50 371 ALA A O 1
ATOM 2793 N N . GLY A 1 372 ? -0.702 -20.161 8.933 1.00 42.95 372 GLY A N 1
ATOM 2794 C CA . GLY A 1 372 ? 0.679 -20.198 9.380 1.00 37.62 372 GLY A CA 1
ATOM 2795 C C . GLY A 1 372 ? 1.594 -21.084 8.554 1.00 44.16 372 GLY A C 1
ATOM 2796 O O . GLY A 1 372 ? 1.231 -22.201 8.180 1.00 58.20 372 GLY A O 1
ATOM 2797 N N . VAL A 1 373 ? 2.794 -20.583 8.282 1.00 53.36 373 VAL A N 1
ATOM 2798 C CA . VAL A 1 373 ? 3.764 -21.297 7.463 1.00 54.44 373 VAL A CA 1
ATOM 2799 C C . VAL A 1 373 ? 5.000 -21.676 8.284 1.00 46.15 373 VAL A C 1
ATOM 2800 O O . VAL A 1 373 ? 5.345 -20.983 9.239 1.00 54.27 373 VAL A O 1
ATOM 2804 N N . PRO A 1 374 ? 5.664 -22.788 7.926 1.00 62.34 374 PRO A N 1
ATOM 2805 C CA . PRO A 1 374 ? 5.325 -23.722 6.842 1.00 56.73 374 PRO A CA 1
ATOM 2806 C C . PRO A 1 374 ? 4.074 -24.561 7.114 1.00 57.44 374 PRO A C 1
ATOM 2807 O O . PRO A 1 374 ? 3.771 -24.891 8.261 1.00 42.38 374 PRO A O 1
ATOM 2811 N N . VAL A 1 375 ? 3.352 -24.882 6.046 1.00 44.56 375 VAL A N 1
ATOM 2812 C CA . VAL A 1 375 ? 2.142 -25.681 6.138 1.00 43.12 375 VAL A CA 1
ATOM 2813 C C . VAL A 1 375 ? 2.527 -27.139 6.335 1.00 42.90 375 VAL A C 1
ATOM 2814 O O . VAL A 1 375 ? 3.402 -27.655 5.643 1.00 49.83 375 VAL A O 1
ATOM 2818 N N . LEU A 1 376 ? 1.881 -27.800 7.289 1.00 41.07 376 LEU A N 1
ATOM 2819 C CA . LEU A 1 376 ? 2.251 -29.164 7.651 1.00 38.01 376 LEU A CA 1
ATOM 2820 C C . LEU A 1 376 ? 1.324 -30.194 7.021 1.00 43.61 376 LEU A C 1
ATOM 2821 O O . LEU A 1 376 ? 0.102 -30.084 7.126 1.00 43.69 376 LEU A O 1
ATOM 2826 N N . PHE A 1 377 ? 1.902 -31.204 6.379 1.00 48.95 377 PHE A N 1
ATOM 2827 C CA . PHE A 1 377 ? 1.105 -32.235 5.727 1.00 50.23 377 PHE A CA 1
ATOM 2828 C C . PHE A 1 377 ? 1.427 -33.633 6.235 1.00 51.02 377 PHE A C 1
ATOM 2829 O O . PHE A 1 377 ? 2.585 -33.974 6.473 1.00 50.26 377 PHE A O 1
ATOM 2837 N N . MET A 1 378 ? 0.376 -34.434 6.385 1.00 61.93 378 MET A N 1
ATOM 2838 C CA . MET A 1 378 ? 0.482 -35.821 6.814 1.00 47.33 378 MET A CA 1
ATOM 2839 C C . MET A 1 378 ? -0.101 -36.742 5.745 1.00 50.47 378 MET A C 1
ATOM 2840 O O . MET A 1 378 ? -1.308 -36.722 5.498 1.00 53.64 378 MET A O 1
ATOM 2845 N N . LEU A 1 379 ? 0.747 -37.543 5.109 1.00 45.61 379 LEU A N 1
ATOM 2846 C CA . LEU A 1 379 ? 0.274 -38.470 4.084 1.00 52.14 379 LEU A CA 1
ATOM 2847 C C . LEU A 1 379 ? -0.153 -39.799 4.688 1.00 54.71 379 LEU A C 1
ATOM 2848 O O . LEU A 1 379 ? 0.683 -40.608 5.091 1.00 55.54 379 LEU A O 1
ATOM 2853 N N . VAL A 1 380 ? -1.462 -40.017 4.747 1.00 48.64 380 VAL A N 1
ATOM 2854 C CA . VAL A 1 380 ? -2.007 -41.279 5.228 1.00 52.37 380 VAL A CA 1
ATOM 2855 C C . VAL A 1 380 ? -2.034 -42.289 4.088 1.00 48.59 380 VAL A C 1
ATOM 2856 O O . VAL A 1 380 ? -3.067 -42.497 3.453 1.00 64.46 380 VAL A O 1
ATOM 2860 N N . ALA A 1 381 ? -0.889 -42.910 3.828 1.00 44.69 381 ALA A N 1
ATOM 2861 C CA . ALA A 1 381 ? -0.737 -43.785 2.670 1.00 48.63 381 ALA A CA 1
ATOM 2862 C C . ALA A 1 381 ? -1.094 -45.234 2.986 1.00 54.12 381 ALA A C 1
ATOM 2863 O O . ALA A 1 381 ? -1.019 -45.663 4.136 1.00 52.89 381 ALA A O 1
ATOM 2865 N N . ALA A 1 382 ? -1.490 -45.968 1.946 1.00 54.60 382 ALA A N 1
ATOM 2866 C CA . ALA A 1 382 ? -1.815 -47.392 2.033 1.00 54.50 382 ALA A CA 1
ATOM 2867 C C . ALA A 1 382 ? -3.027 -47.674 2.923 1.00 46.35 382 ALA A C 1
ATOM 2868 O O . ALA A 1 382 ? -3.206 -48.794 3.395 1.00 58.88 382 ALA A O 1
ATOM 2870 N N . VAL A 1 383 ? -3.857 -46.660 3.140 1.00 52.58 383 VAL A N 1
ATOM 2871 C CA . VAL A 1 383 ? -5.116 -46.832 3.859 1.00 53.80 383 VAL A CA 1
ATOM 2872 C C . VAL A 1 383 ? -6.287 -46.628 2.902 1.00 55.89 383 VAL A C 1
ATOM 2873 O O . VAL A 1 383 ? -6.510 -45.521 2.415 1.00 71.18 383 VAL A O 1
ATOM 2877 N N . ASP A 1 384 ? -7.029 -47.699 2.635 1.00 71.04 384 ASP A N 1
ATOM 2878 C CA . ASP A 1 384 ? -8.088 -47.671 1.627 1.00 70.93 384 ASP A CA 1
ATOM 2879 C C . ASP A 1 384 ? -9.198 -46.675 1.958 1.00 64.65 384 ASP A C 1
ATOM 2880 O O . ASP A 1 384 ? -9.801 -46.728 3.030 1.00 56.02 384 ASP A O 1
ATOM 2885 N N . GLN A 1 385 ? -9.460 -45.775 1.014 1.00 52.80 385 GLN A N 1
ATOM 2886 C CA . GLN A 1 385 ? -10.443 -44.713 1.191 1.00 61.10 385 GLN A CA 1
ATOM 2887 C C . GLN A 1 385 ? -11.537 -44.753 0.129 1.00 60.66 385 GLN A C 1
ATOM 2888 O O . GLN A 1 385 ? -11.314 -45.198 -0.998 1.00 60.65 385 GLN A O 1
ATOM 2894 N N . TYR A 1 386 ? -12.719 -44.277 0.502 1.00 59.78 386 TYR A N 1
ATOM 2895 C CA . TYR A 1 386 ? -13.828 -44.127 -0.432 1.00 58.31 386 TYR A CA 1
ATOM 2896 C C . TYR A 1 386 ? -14.131 -42.657 -0.699 1.00 62.39 386 TYR A C 1
ATOM 2897 O O . TYR A 1 386 ? -14.043 -41.822 0.200 1.00 70.99 386 TYR A O 1
ATOM 2906 N N . HIS A 1 387 ? -14.481 -42.344 -1.939 1.00 62.05 387 HIS A N 1
ATOM 2907 C CA . HIS A 1 387 ? -15.212 -41.119 -2.218 1.00 50.76 387 HIS A CA 1
ATOM 2908 C C . HIS A 1 387 ? -16.658 -41.510 -2.463 1.00 54.67 387 HIS A C 1
ATOM 2909 O O . HIS A 1 387 ? -16.927 -42.499 -3.143 1.00 63.67 387 HIS A O 1
ATOM 2916 N N . ARG A 1 388 ? -17.588 -40.748 -1.903 1.00 56.55 388 ARG A N 1
ATOM 2917 C CA . ARG A 1 388 ? -18.999 -41.058 -2.071 1.00 59.14 388 ARG A CA 1
ATOM 2918 C C . ARG A 1 388 ? -19.716 -39.987 -2.877 1.00 68.62 388 ARG A C 1
ATOM 2919 O O . ARG A 1 388 ? -19.706 -38.810 -2.518 1.00 83.99 388 ARG A O 1
ATOM 2927 N N . ASP A 1 389 ? -20.331 -40.409 -3.976 1.00 72.75 389 ASP A N 1
ATOM 2928 C CA . ASP A 1 389 ? -21.140 -39.514 -4.789 1.00 72.70 389 ASP A CA 1
ATOM 2929 C C . ASP A 1 389 ? -22.360 -39.052 -4.001 1.00 65.74 389 ASP A C 1
ATOM 2930 O O . ASP A 1 389 ? -23.176 -39.869 -3.576 1.00 62.83 389 ASP A O 1
ATOM 2935 N N . PRO A 1 390 ? -22.478 -37.732 -3.793 1.00 69.47 390 PRO A N 1
ATOM 2936 C CA . PRO A 1 390 ? -23.585 -37.151 -3.024 1.00 55.40 390 PRO A CA 1
ATOM 2937 C C . PRO A 1 390 ? -24.958 -37.457 -3.619 1.00 63.18 390 PRO A C 1
ATOM 2938 O O . PRO A 1 390 ? -25.934 -37.546 -2.876 1.00 73.67 390 PRO A O 1
ATOM 2942 N N . VAL A 1 391 ? -25.026 -37.617 -4.937 1.00 60.23 391 VAL A N 1
ATOM 2943 C CA . VAL A 1 391 ? -26.299 -37.833 -5.619 1.00 65.23 391 VAL A CA 1
ATOM 2944 C C . VAL A 1 391 ? -26.782 -39.282 -5.535 1.00 68.81 391 VAL A C 1
ATOM 2945 O O . VAL A 1 391 ? -27.916 -39.540 -5.134 1.00 67.21 391 VAL A O 1
ATOM 2949 N N . SER A 1 392 ? -25.924 -40.223 -5.920 1.00 69.65 392 SER A N 1
ATOM 2950 C CA . SER A 1 392 ? -26.316 -41.630 -5.987 1.00 61.52 392 SER A CA 1
ATOM 2951 C C . SER A 1 392 ? -25.967 -42.386 -4.713 1.00 67.51 392 SER A C 1
ATOM 2952 O O . SER A 1 392 ? -26.714 -43.258 -4.273 1.00 81.15 392 SER A O 1
ATOM 2955 N N . GLY A 1 393 ? -24.827 -42.051 -4.121 1.00 65.40 393 GLY A N 1
ATOM 2956 C CA . GLY A 1 393 ? -24.366 -42.744 -2.933 1.00 57.55 393 GLY A CA 1
ATOM 2957 C C . GLY A 1 393 ? -23.324 -43.785 -3.285 1.00 57.49 393 GLY A C 1
ATOM 2958 O O . GLY A 1 393 ? -22.775 -44.450 -2.409 1.00 70.62 393 GLY A O 1
ATOM 2959 N N . ASP A 1 394 ? -23.059 -43.926 -4.580 1.00 67.68 394 ASP A N 1
ATOM 2960 C CA . ASP A 1 394 ? -22.043 -44.851 -5.067 1.00 71.86 394 ASP A CA 1
ATOM 2961 C C . ASP A 1 394 ? -20.669 -44.474 -4.537 1.00 76.12 394 ASP A C 1
ATOM 2962 O O . ASP A 1 394 ? -20.381 -43.299 -4.305 1.00 85.19 394 ASP A O 1
ATOM 2967 N N . THR A 1 395 ? -19.822 -45.477 -4.347 1.00 60.75 395 THR A N 1
ATOM 2968 C CA . THR A 1 395 ? -18.481 -45.242 -3.839 1.00 55.50 395 THR A CA 1
ATOM 2969 C C . THR A 1 395 ? -17.425 -45.602 -4.875 1.00 68.31 395 THR A C 1
ATOM 2970 O O . THR A 1 395 ? -17.628 -46.480 -5.713 1.00 72.78 395 THR A O 1
ATOM 2974 N N . SER A 1 396 ? -16.298 -44.906 -4.812 1.00 75.40 396 SER A N 1
ATOM 2975 C CA . SER A 1 396 ? -15.167 -45.193 -5.679 1.00 64.61 396 SER A CA 1
ATOM 2976 C C . SER A 1 396 ? -13.881 -45.042 -4.881 1.00 54.07 396 SER A C 1
ATOM 2977 O O . SER A 1 396 ? -13.880 -44.451 -3.802 1.00 67.18 396 SER A O 1
ATOM 2980 N N . ASP A 1 397 ? -12.791 -45.582 -5.412 1.00 64.64 397 ASP A N 1
ATOM 2981 C CA . ASP A 1 397 ? -11.512 -45.562 -4.716 1.00 65.54 397 ASP A CA 1
ATOM 2982 C C . ASP A 1 397 ? -10.860 -44.185 -4.789 1.00 76.29 397 ASP A C 1
ATOM 2983 O O . ASP A 1 397 ? -10.503 -43.715 -5.869 1.00 81.00 397 ASP A O 1
ATOM 2988 N N . ASP A 1 398 ? -10.705 -43.546 -3.633 1.00 71.03 398 ASP A N 1
ATOM 2989 C CA . ASP A 1 398 ? -10.105 -42.219 -3.568 1.00 61.96 398 ASP A CA 1
ATOM 2990 C C . ASP A 1 398 ? -8.765 -42.265 -2.841 1.00 57.22 398 ASP A C 1
ATOM 2991 O O . ASP A 1 398 ? -8.221 -41.230 -2.457 1.00 71.18 398 ASP A O 1
ATOM 2996 N N . SER A 1 399 ? -8.241 -43.472 -2.657 1.00 59.54 399 SER A N 1
ATOM 2997 C CA . SER A 1 399 ? -7.020 -43.678 -1.883 1.00 49.39 399 SER A CA 1
ATOM 2998 C C . SER A 1 399 ? -5.802 -43.069 -2.568 1.00 51.48 399 SER A C 1
ATOM 2999 O O . SER A 1 399 ? -5.736 -43.016 -3.797 1.00 70.06 399 SER A O 1
ATOM 3002 N N . LEU A 1 400 ? -4.844 -42.607 -1.768 1.00 61.06 400 LEU A N 1
ATOM 3003 C CA . LEU A 1 400 ? -3.593 -42.070 -2.294 1.00 57.40 400 LEU A CA 1
ATOM 3004 C C . LEU A 1 400 ? -2.866 -43.141 -3.093 1.00 66.22 400 LEU A C 1
ATOM 3005 O O . LEU A 1 400 ? -2.371 -42.888 -4.190 1.00 66.84 400 LEU A O 1
ATOM 3010 N N . ILE A 1 401 ? -2.808 -44.340 -2.525 1.00 55.67 401 ILE A N 1
ATOM 3011 C CA . ILE A 1 401 ? -2.361 -45.517 -3.253 1.00 60.28 401 ILE A CA 1
ATOM 3012 C C . ILE A 1 401 ? -3.592 -46.348 -3.582 1.00 60.20 401 ILE A C 1
ATOM 3013 O O . ILE A 1 401 ? -4.275 -46.820 -2.674 1.00 69.85 401 ILE A O 1
ATOM 3018 N N . ASP A 1 402 ? -3.891 -46.513 -4.868 1.00 68.74 402 ASP A N 1
ATOM 3019 C CA . ASP A 1 402 ? -5.109 -47.217 -5.258 1.00 77.37 402 ASP A CA 1
ATOM 3020 C C . ASP A 1 402 ? -5.093 -48.641 -4.716 1.00 63.15 402 ASP A C 1
ATOM 3021 O O . ASP A 1 402 ? -4.033 -49.252 -4.580 1.00 71.03 402 ASP A O 1
ATOM 3026 N N . VAL A 1 403 ? -6.278 -49.144 -4.387 1.00 70.91 403 VAL A N 1
ATOM 3027 C CA . VAL A 1 403 ? -6.435 -50.462 -3.777 1.00 75.42 403 VAL A CA 1
ATOM 3028 C C . VAL A 1 403 ? -5.773 -51.607 -4.566 1.00 73.07 403 VAL A C 1
ATOM 3029 O O . VAL A 1 403 ? -5.127 -52.463 -3.959 1.00 90.41 403 VAL A O 1
ATOM 3033 N N . PRO A 1 404 ? -5.920 -51.634 -5.908 1.00 79.39 404 PRO A N 1
ATOM 3034 C CA . PRO A 1 404 ? -5.187 -52.682 -6.632 1.00 78.38 404 PRO A CA 1
ATOM 3035 C C . PRO A 1 404 ? -3.675 -52.624 -6.411 1.00 68.63 404 PRO A C 1
ATOM 3036 O O . PRO A 1 404 ? -3.032 -53.668 -6.299 1.00 81.57 404 PRO A O 1
ATOM 3040 N N . THR A 1 405 ? -3.122 -51.417 -6.341 1.00 65.32 405 THR A N 1
ATOM 3041 C CA . THR A 1 405 ? -1.689 -51.254 -6.132 1.00 67.49 405 THR A CA 1
ATOM 3042 C C . THR A 1 405 ? -1.298 -51.623 -4.702 1.00 73.74 405 THR A C 1
ATOM 3043 O O . THR A 1 405 ? -0.234 -52.201 -4.478 1.00 76.93 405 THR A O 1
ATOM 3047 N N . ARG A 1 406 ? -2.158 -51.302 -3.738 1.00 67.87 406 ARG A N 1
ATOM 3048 C CA . ARG A 1 406 ? -1.887 -51.664 -2.350 1.00 67.27 406 ARG A CA 1
ATOM 3049 C C . ARG A 1 406 ? -1.844 -53.177 -2.186 1.00 79.42 406 ARG A C 1
ATOM 3050 O O . ARG A 1 406 ? -0.952 -53.716 -1.531 1.00 103.48 406 ARG A O 1
ATOM 3058 N N . LYS A 1 407 ? -2.820 -53.854 -2.783 1.00 79.63 407 LYS A N 1
ATOM 3059 C CA . LYS A 1 407 ? -2.896 -55.306 -2.715 1.00 74.17 407 LYS A CA 1
ATOM 3060 C C . LYS A 1 407 ? -1.685 -55.943 -3.386 1.00 72.77 407 LYS A C 1
ATOM 3061 O O . LYS A 1 407 ? -1.162 -56.953 -2.913 1.00 76.48 407 LYS A O 1
ATOM 3067 N N . ALA A 1 408 ? -1.241 -55.340 -4.483 1.00 61.60 408 ALA A N 1
ATOM 3068 C CA . ALA A 1 408 ? -0.042 -55.796 -5.174 1.00 65.22 408 ALA A CA 1
ATOM 3069 C C . ALA A 1 408 ? 1.179 -55.654 -4.271 1.00 77.14 408 ALA A C 1
ATOM 3070 O O . ALA A 1 408 ? 1.915 -56.617 -4.058 1.00 93.82 408 ALA A O 1
ATOM 3072 N N . ILE A 1 409 ? 1.376 -54.450 -3.738 1.00 87.41 409 ILE A N 1
ATOM 3073 C CA . ILE A 1 409 ? 2.492 -54.154 -2.841 1.00 80.13 409 ILE A CA 1
ATOM 3074 C C . ILE A 1 409 ? 2.542 -55.097 -1.637 1.00 76.07 409 ILE A C 1
ATOM 3075 O O . ILE A 1 409 ? 3.614 -55.569 -1.250 1.00 69.98 409 ILE A O 1
ATOM 3080 N N . ALA A 1 410 ? 1.377 -55.377 -1.060 1.00 71.10 410 ALA A N 1
ATOM 3081 C CA . ALA A 1 410 ? 1.280 -56.259 0.098 1.00 68.21 410 ALA A CA 1
ATOM 3082 C C . ALA A 1 410 ? 1.812 -57.656 -0.212 1.00 83.43 410 ALA A C 1
ATOM 3083 O O . ALA A 1 410 ? 2.365 -58.325 0.662 1.00 95.75 410 ALA A O 1
ATOM 3085 N N . LYS A 1 411 ? 1.646 -58.092 -1.457 1.00 70.95 411 LYS A N 1
ATOM 3086 C CA . LYS A 1 411 ? 2.114 -59.413 -1.862 1.00 86.96 411 LYS A CA 1
ATOM 3087 C C . LYS A 1 411 ? 3.632 -59.474 -1.994 1.00 92.26 411 LYS A C 1
ATOM 3088 O O . LYS A 1 411 ? 4.254 -60.466 -1.615 1.00 110.35 411 LYS A O 1
ATOM 3094 N N . LEU A 1 412 ? 4.226 -58.415 -2.536 1.00 84.15 412 LEU A N 1
ATOM 3095 C CA . LEU A 1 412 ? 5.675 -58.364 -2.694 1.00 86.60 412 LEU A CA 1
ATOM 3096 C C . LEU A 1 412 ? 6.366 -58.322 -1.335 1.00 86.72 412 LEU A C 1
ATOM 3097 O O . LEU A 1 412 ? 7.474 -58.835 -1.175 1.00 84.98 412 LEU A O 1
ATOM 3102 N N . LEU A 1 413 ? 5.704 -57.712 -0.359 1.00 80.03 413 LEU A N 1
ATOM 3103 C CA . LEU A 1 413 ? 6.225 -57.666 1.001 1.00 82.14 413 LEU A CA 1
ATOM 3104 C C . LEU A 1 413 ? 6.291 -59.068 1.597 1.00 81.67 413 LEU A C 1
ATOM 3105 O O . LEU A 1 413 ? 7.219 -59.395 2.336 1.00 80.24 413 LEU A O 1
ATOM 3110 N N . GLN A 1 414 ? 5.303 -59.892 1.262 1.00 84.51 414 GLN A N 1
ATOM 3111 C CA . GLN A 1 414 ? 5.253 -61.267 1.746 1.00 87.34 414 GLN A CA 1
ATOM 3112 C C . GLN A 1 414 ? 6.328 -62.133 1.097 1.00 88.94 414 GLN A C 1
ATOM 3113 O O . GLN A 1 414 ? 6.789 -63.107 1.691 1.00 98.13 414 GLN A O 1
ATOM 3119 N N . ALA A 1 415 ? 6.720 -61.775 -0.123 1.00 86.78 415 ALA A N 1
ATOM 3120 C CA . ALA A 1 415 ? 7.769 -62.496 -0.837 1.00 79.16 415 ALA A CA 1
ATOM 3121 C C . ALA A 1 415 ? 9.086 -62.436 -0.069 1.00 94.19 415 ALA A C 1
ATOM 3122 O O . ALA A 1 415 ? 9.890 -63.367 -0.119 1.00 97.30 415 ALA A O 1
ATOM 3124 N N . GLY A 1 416 ? 9.302 -61.329 0.636 1.00 89.64 416 GLY A N 1
ATOM 3125 C CA . GLY A 1 416 ? 10.436 -61.195 1.532 1.00 89.70 416 GLY A CA 1
ATOM 3126 C C . GLY A 1 416 ? 11.789 -61.023 0.866 1.00 91.29 416 GLY A C 1
ATOM 3127 O O . GLY A 1 416 ? 12.787 -60.773 1.542 1.00 95.84 416 GLY A O 1
ATOM 3128 N N . THR A 1 417 ? 11.831 -61.155 -0.456 1.00 88.59 417 THR A N 1
ATOM 3129 C CA . THR A 1 417 ? 13.087 -61.017 -1.182 1.00 96.86 417 THR A CA 1
ATOM 3130 C C . THR A 1 417 ? 13.393 -59.550 -1.472 1.00 96.23 417 THR A C 1
ATOM 3131 O O . THR A 1 417 ? 12.490 -58.713 -1.516 1.00 94.88 417 THR A O 1
ATOM 3135 N N . ASP A 1 418 ? 14.674 -59.247 -1.659 1.00 99.10 418 ASP A N 1
ATOM 3136 C CA . ASP A 1 418 ? 15.127 -57.876 -1.873 1.00 100.29 418 ASP A CA 1
ATOM 3137 C C . ASP A 1 418 ? 14.582 -57.274 -3.165 1.00 96.17 418 ASP A C 1
ATOM 3138 O O . ASP A 1 418 ? 14.385 -56.062 -3.257 1.00 97.99 418 ASP A O 1
ATOM 3143 N N . ASP A 1 419 ? 14.343 -58.121 -4.160 1.00 98.33 419 ASP A N 1
ATOM 3144 C CA . ASP A 1 419 ? 13.839 -57.654 -5.447 1.00 103.38 419 ASP A CA 1
ATOM 3145 C C . ASP A 1 419 ? 12.365 -57.273 -5.366 1.00 101.89 419 ASP A C 1
ATOM 3146 O O . ASP A 1 419 ? 11.925 -56.327 -6.022 1.00 92.37 419 ASP A O 1
ATOM 3151 N N . ALA A 1 420 ? 11.604 -58.007 -4.561 1.00 91.60 420 ALA A N 1
ATOM 3152 C CA . ALA A 1 420 ? 10.199 -57.683 -4.355 1.00 82.31 420 ALA A CA 1
ATOM 3153 C C . ALA A 1 420 ? 10.070 -56.403 -3.542 1.00 84.35 420 ALA A C 1
ATOM 3154 O O . ALA A 1 420 ? 9.077 -55.684 -3.650 1.00 88.68 420 ALA A O 1
ATOM 3156 N N . HIS A 1 421 ? 11.083 -56.125 -2.729 1.00 82.06 421 HIS A N 1
ATOM 3157 C CA . HIS A 1 421 ? 11.097 -54.923 -1.908 1.00 80.60 421 HIS A CA 1
ATOM 3158 C C . HIS A 1 421 ? 11.226 -53.673 -2.769 1.00 90.01 421 HIS A C 1
ATOM 3159 O O . HIS A 1 421 ? 10.469 -52.717 -2.603 1.00 95.53 421 HIS A O 1
ATOM 3166 N N . GLU A 1 422 ? 12.192 -53.687 -3.684 1.00 81.53 422 GLU A N 1
ATOM 3167 C CA . GLU A 1 422 ? 12.427 -52.555 -4.575 1.00 75.12 422 GLU A CA 1
ATOM 3168 C C . GLU A 1 422 ? 11.205 -52.268 -5.440 1.00 76.73 422 GLU A C 1
ATOM 3169 O O . GLU A 1 422 ? 10.822 -51.112 -5.622 1.00 84.61 422 GLU A O 1
ATOM 3175 N N . LYS A 1 423 ? 10.597 -53.326 -5.967 1.00 67.28 423 LYS A N 1
ATOM 3176 C CA . LYS A 1 423 ? 9.383 -53.189 -6.763 1.00 84.58 423 LYS A CA 1
ATOM 3177 C C . LYS A 1 423 ? 8.254 -52.619 -5.911 1.00 83.64 423 LYS A C 1
ATOM 3178 O O . LYS A 1 423 ? 7.435 -51.835 -6.391 1.00 81.85 423 LYS A O 1
ATOM 3180 N N . ALA A 1 424 ? 8.222 -53.010 -4.641 1.00 62.77 424 ALA A N 1
ATOM 3181 C CA . ALA A 1 424 ? 7.228 -52.491 -3.710 1.00 61.60 424 ALA A CA 1
ATOM 3182 C C . ALA A 1 424 ? 7.454 -51.004 -3.454 1.00 72.34 424 ALA A C 1
ATOM 3183 O O . ALA A 1 424 ? 6.502 -50.225 -3.383 1.00 69.08 424 ALA A O 1
ATOM 3185 N N . VAL A 1 425 ? 8.719 -50.618 -3.319 1.00 71.76 425 VAL A N 1
ATOM 3186 C CA . VAL A 1 425 ? 9.076 -49.224 -3.080 1.00 67.91 425 VAL A CA 1
ATOM 3187 C C . VAL A 1 425 ? 8.726 -48.360 -4.285 1.00 71.46 425 VAL A C 1
ATOM 3188 O O . VAL A 1 425 ? 8.154 -47.278 -4.139 1.00 82.33 425 VAL A O 1
ATOM 3192 N N . GLU A 1 426 ? 9.063 -48.848 -5.475 1.00 77.61 426 GLU A N 1
ATOM 3193 C CA . GLU A 1 426 ? 8.778 -48.125 -6.709 1.00 74.62 426 GLU A CA 1
ATOM 3194 C C . GLU A 1 426 ? 7.277 -47.927 -6.896 1.00 81.18 426 GLU A C 1
ATOM 3195 O O . GLU A 1 426 ? 6.830 -46.848 -7.285 1.00 82.46 426 GLU A O 1
ATOM 3197 N N . LEU A 1 427 ? 6.504 -48.972 -6.613 1.00 64.50 427 LEU A N 1
ATOM 3198 C CA . LEU A 1 427 ? 5.050 -48.904 -6.725 1.00 66.71 427 LEU A CA 1
ATOM 3199 C C . LEU A 1 427 ? 4.472 -47.844 -5.793 1.00 78.19 427 LEU A C 1
ATOM 3200 O O . LEU A 1 427 ? 3.611 -47.059 -6.187 1.00 77.23 427 LEU A O 1
ATOM 3205 N N . ALA A 1 428 ? 4.957 -47.827 -4.556 1.00 72.43 428 ALA A N 1
ATOM 3206 C CA . ALA A 1 428 ? 4.471 -46.885 -3.555 1.00 63.39 428 ALA A CA 1
ATOM 3207 C C . ALA A 1 428 ? 4.868 -45.451 -3.898 1.00 64.10 428 ALA A C 1
ATOM 3208 O O . ALA A 1 428 ? 4.054 -44.532 -3.794 1.00 58.25 428 ALA A O 1
ATOM 3210 N N . ALA A 1 429 ? 6.117 -45.268 -4.314 1.00 58.88 429 ALA A N 1
ATOM 3211 C CA . ALA A 1 429 ? 6.637 -43.941 -4.627 1.00 57.21 429 ALA A CA 1
ATOM 3212 C C . ALA A 1 429 ? 5.979 -43.337 -5.867 1.00 60.12 429 ALA A C 1
ATOM 3213 O O . ALA A 1 429 ? 5.649 -42.151 -5.888 1.00 74.43 429 ALA A O 1
ATOM 3215 N N . THR A 1 430 ? 5.792 -44.156 -6.897 1.00 69.03 430 THR A N 1
ATOM 3216 C CA . THR A 1 430 ? 5.190 -43.698 -8.147 1.00 67.65 430 THR A CA 1
ATOM 3217 C C . THR A 1 430 ? 3.750 -43.232 -7.935 1.00 69.72 430 THR A C 1
ATOM 3218 O O . THR A 1 430 ? 3.297 -42.273 -8.559 1.00 81.94 430 THR A O 1
ATOM 3222 N N . GLN A 1 431 ? 3.041 -43.907 -7.036 1.00 56.55 431 GLN A N 1
ATOM 3223 C CA . GLN A 1 431 ? 1.659 -43.560 -6.725 1.00 55.54 431 GLN A CA 1
ATOM 3224 C C . GLN A 1 431 ? 1.554 -42.293 -5.876 1.00 71.24 431 GLN A C 1
ATOM 3225 O O . GLN A 1 431 ? 0.598 -41.528 -6.004 1.00 68.90 431 GLN A O 1
ATOM 3231 N N . LEU A 1 432 ? 2.538 -42.078 -5.008 1.00 59.74 432 LEU A N 1
ATOM 3232 C CA . LEU A 1 432 ? 2.503 -40.955 -4.077 1.00 53.19 432 LEU A CA 1
ATOM 3233 C C . LEU A 1 432 ? 3.115 -39.687 -4.664 1.00 63.21 432 LEU A C 1
ATOM 3234 O O . LEU A 1 432 ? 2.736 -38.577 -4.285 1.00 57.25 432 LEU A O 1
ATOM 3239 N N . ARG A 1 433 ? 4.059 -39.859 -5.586 1.00 62.24 433 ARG A N 1
ATOM 3240 C CA . ARG A 1 433 ? 4.792 -38.736 -6.175 1.00 68.66 433 ARG A CA 1
ATOM 3241 C C . ARG A 1 433 ? 3.916 -37.609 -6.750 1.00 65.70 433 ARG A C 1
ATOM 3242 O O . ARG A 1 433 ? 4.221 -36.435 -6.527 1.00 61.80 433 ARG A O 1
ATOM 3250 N N . PRO A 1 434 ? 2.838 -37.945 -7.491 1.00 61.54 434 PRO A N 1
ATOM 3251 C CA . PRO A 1 434 ? 2.009 -36.840 -7.994 1.00 62.02 434 PRO A CA 1
ATOM 3252 C C . PRO A 1 434 ? 1.381 -36.021 -6.871 1.00 64.41 434 PRO A C 1
ATOM 3253 O O . PRO A 1 434 ? 1.277 -34.800 -6.992 1.00 64.05 434 PRO A O 1
ATOM 3257 N N . THR A 1 435 ? 0.974 -36.688 -5.795 1.00 61.30 435 THR A N 1
ATOM 3258 C CA . THR A 1 435 ? 0.392 -36.001 -4.647 1.00 54.98 435 THR A CA 1
ATOM 3259 C C . THR A 1 435 ? 1.423 -35.108 -3.957 1.00 63.52 435 THR A C 1
ATOM 3260 O O . THR A 1 435 ? 1.142 -33.948 -3.648 1.00 61.37 435 THR A O 1
ATOM 3264 N N . VAL A 1 436 ? 2.615 -35.651 -3.724 1.00 46.40 436 VAL A N 1
ATOM 3265 C CA . VAL A 1 436 ? 3.695 -34.887 -3.113 1.00 54.09 436 VAL A CA 1
ATOM 3266 C C . VAL A 1 436 ? 4.032 -33.656 -3.949 1.00 57.33 436 VAL A C 1
ATOM 3267 O O . VAL A 1 436 ? 4.059 -32.536 -3.439 1.00 59.51 436 VAL A O 1
ATOM 3271 N N . GLU A 1 437 ? 4.275 -33.869 -5.238 1.00 56.55 437 GLU A N 1
ATOM 3272 C CA . GLU A 1 437 ? 4.617 -32.778 -6.143 1.00 65.20 437 GLU A CA 1
ATOM 3273 C C . GLU A 1 437 ? 3.512 -31.728 -6.218 1.00 54.51 437 GLU A C 1
ATOM 3274 O O . GLU A 1 437 ? 3.788 -30.532 -6.291 1.00 48.95 437 GLU A O 1
ATOM 3280 N N . LYS A 1 438 ? 2.263 -32.177 -6.187 1.00 53.81 438 LYS A N 1
ATOM 3281 C CA . LYS A 1 438 ? 1.127 -31.265 -6.238 1.00 53.46 438 LYS A CA 1
ATOM 3282 C C . LYS A 1 438 ? 1.106 -30.340 -5.022 1.00 58.65 438 LYS A C 1
ATOM 3283 O O . LYS A 1 438 ? 0.831 -29.146 -5.146 1.00 58.87 438 LYS A O 1
ATOM 3289 N N . LEU A 1 439 ? 1.410 -30.895 -3.853 1.00 53.45 439 LEU A N 1
ATOM 3290 C CA . LEU A 1 439 ? 1.419 -30.122 -2.613 1.00 52.26 439 LEU A CA 1
ATOM 3291 C C . LEU A 1 439 ? 2.566 -29.109 -2.574 1.00 44.22 439 LEU A C 1
ATOM 3292 O O . LEU A 1 439 ? 2.381 -27.976 -2.136 1.00 67.59 439 LEU A O 1
ATOM 3297 N N . ARG A 1 440 ? 3.746 -29.521 -3.029 1.00 57.97 440 ARG A N 1
ATOM 3298 C CA . ARG A 1 440 ? 4.903 -28.626 -3.078 1.00 64.45 440 ARG A CA 1
ATOM 3299 C C . ARG A 1 440 ? 4.692 -27.480 -4.069 1.00 62.93 440 ARG A C 1
ATOM 3300 O O . ARG A 1 440 ? 5.148 -26.361 -3.839 1.00 69.21 440 ARG A O 1
ATOM 3308 N N . ASP A 1 441 ? 4.006 -27.764 -5.173 1.00 56.36 441 ASP A N 1
ATOM 3309 C CA . ASP A 1 441 ? 3.789 -26.763 -6.215 1.00 55.29 441 ASP A CA 1
ATOM 3310 C C . ASP A 1 441 ? 2.810 -25.675 -5.783 1.00 52.23 441 ASP A C 1
ATOM 3311 O O . ASP A 1 441 ? 2.909 -24.531 -6.226 1.00 78.65 441 ASP A O 1
ATOM 3316 N N . ASN A 1 442 ? 1.867 -26.033 -4.918 1.00 60.49 442 ASN A N 1
ATOM 3317 C CA . ASN A 1 442 ? 0.867 -25.079 -4.452 1.00 54.17 442 ASN A CA 1
ATOM 3318 C C . ASN A 1 442 ? 1.175 -24.508 -3.069 1.00 61.55 442 ASN A C 1
ATOM 3319 O O . ASN A 1 442 ? 0.492 -23.599 -2.599 1.00 67.11 442 ASN A O 1
ATOM 3324 N N . PHE A 1 443 ? 2.207 -25.036 -2.422 1.00 47.17 443 PHE A N 1
ATOM 3325 C CA . PHE A 1 443 ? 2.622 -24.530 -1.120 1.00 51.57 443 PHE A CA 1
ATOM 3326 C C . PHE A 1 443 ? 4.135 -24.352 -1.083 1.00 64.06 443 PHE A C 1
ATOM 3327 O O . PHE A 1 443 ? 4.868 -25.296 -0.782 1.00 56.59 443 PHE A O 1
ATOM 3335 N N . PRO A 1 444 ? 4.604 -23.134 -1.400 1.00 64.92 444 PRO A N 1
ATOM 3336 C CA . PRO A 1 444 ? 6.034 -22.803 -1.458 1.00 76.53 444 PRO A CA 1
ATOM 3337 C C . PRO A 1 444 ? 6.761 -23.104 -0.150 1.00 67.42 444 PRO A C 1
ATOM 3338 O O . PRO A 1 444 ? 7.941 -23.451 -0.170 1.00 88.84 444 PRO A O 1
ATOM 3342 N N . SER A 1 445 ? 6.060 -22.977 0.971 1.00 58.93 445 SER A N 1
ATOM 3343 C CA . SER A 1 445 ? 6.630 -23.335 2.265 1.00 51.90 445 SER A CA 1
ATOM 3344 C C . SER A 1 445 ? 5.777 -24.398 2.951 1.00 56.49 445 SER A C 1
ATOM 3345 O O . SER A 1 445 ? 4.729 -24.089 3.520 1.00 57.55 445 SER A O 1
ATOM 3348 N N . CYS A 1 446 ? 6.221 -25.650 2.894 1.00 50.28 446 CYS A N 1
ATOM 3349 C CA . CYS A 1 446 ? 5.468 -26.735 3.509 1.00 63.57 446 CYS A CA 1
ATOM 3350 C C . CYS A 1 446 ? 6.343 -27.920 3.907 1.00 43.89 446 CYS A C 1
ATOM 3351 O O . CYS A 1 446 ? 7.389 -28.166 3.309 1.00 62.35 446 CYS A O 1
ATOM 3354 N N . LYS A 1 447 ? 5.894 -28.649 4.924 1.00 58.36 447 LYS A N 1
ATOM 3355 C CA . LYS A 1 447 ? 6.541 -29.886 5.353 1.00 43.67 447 LYS A CA 1
ATOM 3356 C C . LYS A 1 447 ? 5.613 -31.062 5.094 1.00 48.07 447 LYS A C 1
ATOM 3357 O O . LYS A 1 447 ? 4.414 -30.981 5.358 1.00 55.01 447 LYS A O 1
ATOM 3363 N N . ILE A 1 448 ? 6.166 -32.154 4.574 1.00 57.59 448 ILE A N 1
ATOM 3364 C CA . ILE A 1 448 ? 5.371 -33.340 4.280 1.00 48.52 448 ILE A CA 1
ATOM 3365 C C . ILE A 1 448 ? 5.928 -34.572 4.981 1.00 53.03 448 ILE A C 1
ATOM 3366 O O . ILE A 1 448 ? 7.104 -34.904 4.827 1.00 46.50 448 ILE A O 1
ATOM 3371 N N . SER A 1 449 ? 5.079 -35.246 5.751 1.00 40.52 449 SER A N 1
ATOM 3372 C CA . SER A 1 449 ? 5.477 -36.469 6.437 1.00 47.99 449 SER A CA 1
ATOM 3373 C C . SER A 1 449 ? 4.697 -37.677 5.925 1.00 53.29 449 SER A C 1
ATOM 3374 O O . SER A 1 449 ? 3.656 -37.536 5.281 1.00 44.62 449 SER A O 1
ATOM 3377 N N . LEU A 1 450 ? 5.209 -38.867 6.225 1.00 52.91 450 LEU A N 1
ATOM 3378 C CA . LEU A 1 450 ? 4.608 -40.107 5.752 1.00 41.49 450 LEU A CA 1
ATOM 3379 C C . LEU A 1 450 ? 4.295 -41.072 6.890 1.00 41.81 450 LEU A C 1
ATOM 3380 O O . LEU A 1 450 ? 5.088 -41.230 7.819 1.00 47.56 450 LEU A O 1
ATOM 3385 N N . LEU A 1 451 ? 3.134 -41.714 6.815 1.00 45.32 451 LEU A N 1
ATOM 3386 C CA . LEU A 1 451 ? 2.830 -42.830 7.699 1.00 64.64 451 LEU A CA 1
ATOM 3387 C C . LEU A 1 451 ? 2.401 -44.030 6.861 1.00 60.17 451 LEU A C 1
ATOM 3388 O O . LEU A 1 451 ? 1.853 -43.875 5.771 1.00 58.70 451 LEU A O 1
ATOM 3393 N N . LEU A 1 452 ? 2.665 -45.226 7.370 1.00 68.63 452 LEU A N 1
ATOM 3394 C CA . LEU A 1 452 ? 2.234 -46.451 6.715 1.00 43.46 452 LEU A CA 1
ATOM 3395 C C . LEU A 1 452 ? 1.738 -47.438 7.767 1.00 54.32 452 LEU A C 1
ATOM 3396 O O . LEU A 1 452 ? 2.383 -47.622 8.798 1.00 69.86 452 LEU A O 1
ATOM 3401 N N . PRO A 1 453 ? 0.583 -48.071 7.508 1.00 73.70 453 PRO A N 1
ATOM 3402 C CA . PRO A 1 453 ? -0.060 -49.004 8.441 1.00 63.47 453 PRO A CA 1
ATOM 3403 C C . PRO A 1 453 ? 0.506 -50.422 8.386 1.00 56.69 453 PRO A C 1
ATOM 3404 O O . PRO A 1 453 ? 0.721 -50.956 7.298 1.00 86.25 453 PRO A O 1
ATOM 3408 N N . GLY A 1 454 ? 0.763 -51.006 9.553 1.00 69.94 454 GLY A N 1
ATOM 3409 C CA . GLY A 1 454 ? 1.139 -52.407 9.663 1.00 64.89 454 GLY A CA 1
ATOM 3410 C C . GLY A 1 454 ? 2.355 -52.871 8.879 1.00 65.90 454 GLY A C 1
ATOM 3411 O O . GLY A 1 454 ? 3.468 -52.400 9.111 1.00 83.71 454 GLY A O 1
ATOM 3412 N N . PRO A 1 455 ? 2.142 -53.810 7.944 1.00 73.30 455 PRO A N 1
ATOM 3413 C CA . PRO A 1 455 ? 3.190 -54.488 7.167 1.00 79.01 455 PRO A CA 1
ATOM 3414 C C . PRO A 1 455 ? 3.997 -53.562 6.260 1.00 73.77 455 PRO A C 1
ATOM 3415 O O . PRO A 1 455 ? 5.179 -53.815 6.024 1.00 75.86 455 PRO A O 1
ATOM 3419 N N . PHE A 1 456 ? 3.365 -52.505 5.761 1.00 58.65 456 PHE A N 1
ATOM 3420 C CA . PHE A 1 456 ? 4.001 -51.611 4.797 1.00 55.62 456 PHE A CA 1
ATOM 3421 C C . PHE A 1 456 ? 5.128 -50.777 5.411 1.00 58.54 456 PHE A C 1
ATOM 3422 O O . PHE A 1 456 ? 5.841 -50.072 4.697 1.00 75.44 456 PHE A O 1
ATOM 3430 N N . GLN A 1 457 ? 5.291 -50.859 6.730 1.00 53.66 457 GLN A N 1
ATOM 3431 C CA . GLN A 1 457 ? 6.306 -50.070 7.429 1.00 62.01 457 GLN A CA 1
ATOM 3432 C C . GLN A 1 457 ? 7.724 -50.454 7.018 1.00 70.27 457 GLN A C 1
ATOM 3433 O O . GLN A 1 457 ? 8.681 -49.745 7.329 1.00 82.63 457 GLN A O 1
ATOM 3439 N N . ALA A 1 458 ? 7.853 -51.571 6.312 1.00 64.87 458 ALA A N 1
ATOM 3440 C CA . ALA A 1 458 ? 9.130 -51.960 5.736 1.00 64.44 458 ALA A CA 1
ATOM 3441 C C . ALA A 1 458 ? 9.496 -51.032 4.579 1.00 62.84 458 ALA A C 1
ATOM 3442 O O . ALA A 1 458 ? 10.647 -50.986 4.150 1.00 80.84 458 ALA A O 1
ATOM 3444 N N . LEU A 1 459 ? 8.507 -50.292 4.083 1.00 66.40 459 LEU A N 1
ATOM 3445 C CA . LEU A 1 459 ? 8.709 -49.368 2.970 1.00 65.03 459 LEU A CA 1
ATOM 3446 C C . LEU A 1 459 ? 8.892 -47.935 3.451 1.00 66.52 459 LEU A C 1
ATOM 3447 O O . LEU A 1 459 ? 9.211 -47.043 2.666 1.00 65.23 459 LEU A O 1
ATOM 3452 N N . LEU A 1 460 ? 8.688 -47.730 4.747 1.00 57.53 460 LEU A N 1
ATOM 3453 C CA . LEU A 1 460 ? 8.624 -46.396 5.331 1.00 55.29 460 LEU A CA 1
ATOM 3454 C C . LEU A 1 460 ? 9.847 -45.537 5.019 1.00 56.36 460 LEU A C 1
ATOM 3455 O O . LEU A 1 460 ? 9.719 -44.437 4.484 1.00 57.74 460 LEU A O 1
ATOM 3460 N N . VAL A 1 461 ? 11.031 -46.042 5.340 1.00 57.96 461 VAL A N 1
ATOM 3461 C CA . VAL A 1 461 ? 12.257 -45.280 5.128 1.00 50.50 461 VAL A CA 1
ATOM 3462 C C . VAL A 1 461 ? 12.570 -45.086 3.643 1.00 56.77 461 VAL A C 1
ATOM 3463 O O . VAL A 1 461 ? 12.814 -43.964 3.201 1.00 59.84 461 VAL A O 1
ATOM 3467 N N . ASP A 1 462 ? 12.551 -46.174 2.878 1.00 62.46 462 ASP A N 1
ATOM 3468 C CA . ASP A 1 462 ? 12.907 -46.123 1.460 1.00 60.19 462 ASP A CA 1
ATOM 3469 C C . ASP A 1 462 ? 11.979 -45.214 0.655 1.00 70.33 462 ASP A C 1
ATOM 3470 O O . ASP A 1 462 ? 12.436 -44.468 -0.212 1.00 72.96 462 ASP A O 1
ATOM 3475 N N . VAL A 1 463 ? 10.682 -45.274 0.940 1.00 60.66 463 VAL A N 1
ATOM 3476 C CA . VAL A 1 463 ? 9.719 -44.433 0.235 1.00 61.40 463 VAL A CA 1
ATOM 3477 C C . VAL A 1 463 ? 9.894 -42.967 0.623 1.00 68.34 463 VAL A C 1
ATOM 3478 O O . VAL A 1 463 ? 9.864 -42.084 -0.237 1.00 65.88 463 VAL A O 1
ATOM 3482 N N . ALA A 1 464 ? 10.093 -42.715 1.915 1.00 53.45 464 ALA A N 1
ATOM 3483 C CA . ALA A 1 464 ? 10.287 -41.353 2.408 1.00 45.09 464 ALA A CA 1
ATOM 3484 C C . ALA A 1 464 ? 11.525 -40.702 1.798 1.00 60.22 464 ALA A C 1
ATOM 3485 O O . ALA A 1 464 ? 11.515 -39.512 1.478 1.00 55.63 464 ALA A O 1
ATOM 3487 N N . ILE A 1 465 ? 12.591 -41.483 1.643 1.00 56.04 465 ILE A N 1
ATOM 3488 C CA . ILE A 1 465 ? 13.807 -40.996 1.000 1.00 58.22 465 ILE A CA 1
ATOM 3489 C C . ILE A 1 465 ? 13.550 -40.674 -0.466 1.00 57.90 465 ILE A C 1
ATOM 3490 O O . ILE A 1 465 ? 13.945 -39.615 -0.957 1.00 50.13 465 ILE A O 1
ATOM 3495 N N . ALA A 1 466 ? 12.879 -41.594 -1.154 1.00 59.40 466 ALA A N 1
ATOM 3496 C CA . ALA A 1 466 ? 12.604 -41.458 -2.583 1.00 65.74 466 ALA A CA 1
ATOM 3497 C C . ALA A 1 466 ? 11.796 -40.205 -2.894 1.00 56.30 466 ALA A C 1
ATOM 3498 O O . ALA A 1 466 ? 12.018 -39.549 -3.910 1.00 79.60 466 ALA A O 1
ATOM 3500 N N . LEU A 1 467 ? 10.859 -39.878 -2.013 1.00 64.93 467 LEU A N 1
ATOM 3501 C CA . LEU A 1 467 ? 9.989 -38.729 -2.211 1.00 55.82 467 LEU A CA 1
ATOM 3502 C C . LEU A 1 467 ? 10.591 -37.467 -1.603 1.00 57.52 467 LEU A C 1
ATOM 3503 O O . LEU A 1 467 ? 10.007 -36.387 -1.697 1.00 58.82 467 LEU A O 1
ATOM 3508 N N . ASP A 1 468 ? 11.762 -37.617 -0.987 1.00 58.35 468 ASP A N 1
ATOM 3509 C CA . ASP A 1 468 ? 12.463 -36.504 -0.351 1.00 55.51 468 ASP A CA 1
ATOM 3510 C C . ASP A 1 468 ? 11.562 -35.808 0.667 1.00 49.27 468 ASP A C 1
ATOM 3511 O O . ASP A 1 468 ? 11.449 -34.582 0.681 1.00 61.21 468 ASP A O 1
ATOM 3516 N N . LEU A 1 469 ? 10.914 -36.601 1.513 1.00 58.76 469 LEU A N 1
ATOM 3517 C CA . LEU A 1 469 ? 9.984 -36.058 2.495 1.00 43.11 469 LEU A CA 1
ATOM 3518 C C . LEU A 1 469 ? 10.715 -35.485 3.702 1.00 43.91 469 LEU A C 1
ATOM 3519 O O . LEU A 1 469 ? 11.918 -35.690 3.872 1.00 42.93 469 LEU A O 1
ATOM 3524 N N . ASP A 1 470 ? 9.979 -34.766 4.541 1.00 44.44 470 ASP A N 1
ATOM 3525 C CA . ASP A 1 470 ? 10.578 -34.058 5.663 1.00 41.21 470 ASP A CA 1
ATOM 3526 C C . ASP A 1 470 ? 10.480 -34.846 6.963 1.00 49.54 470 ASP A C 1
ATOM 3527 O O . ASP A 1 470 ? 11.339 -34.726 7.838 1.00 50.34 470 ASP A O 1
ATOM 3532 N N . GLY A 1 471 ? 9.435 -35.659 7.084 1.00 45.65 471 GLY A N 1
ATOM 3533 C CA . GLY A 1 471 ? 9.186 -36.382 8.315 1.00 45.45 471 GLY A CA 1
ATOM 3534 C C . GLY A 1 471 ? 8.652 -37.787 8.122 1.00 49.61 471 GLY A C 1
ATOM 3535 O O . GLY A 1 471 ? 8.066 -38.113 7.092 1.00 46.85 471 GLY A O 1
ATOM 3536 N N . ILE A 1 472 ? 8.871 -38.625 9.129 1.00 52.82 472 ILE A N 1
ATOM 3537 C CA . ILE A 1 472 ? 8.360 -39.989 9.131 1.00 43.06 472 ILE A CA 1
ATOM 3538 C C . ILE A 1 472 ? 7.600 -40.239 10.427 1.00 48.64 472 ILE A C 1
ATOM 3539 O O . ILE A 1 472 ? 8.072 -39.879 11.507 1.00 48.34 472 ILE A O 1
ATOM 3544 N N . ARG A 1 473 ? 6.423 -40.846 10.322 1.00 50.61 473 ARG A N 1
ATOM 3545 C CA . ARG A 1 473 ? 5.617 -41.139 11.501 1.00 55.40 473 ARG A CA 1
ATOM 3546 C C . ARG A 1 473 ? 5.543 -42.635 11.801 1.00 55.10 473 ARG A C 1
ATOM 3547 O O . ARG A 1 473 ? 5.370 -43.450 10.897 1.00 47.71 473 ARG A O 1
ATOM 3555 N N . VAL A 1 474 ? 5.685 -42.983 13.077 1.00 46.22 474 VAL A N 1
ATOM 3556 C CA . VAL A 1 474 ? 5.463 -44.348 13.550 1.00 47.75 474 VAL A CA 1
ATOM 3557 C C . VAL A 1 474 ? 4.650 -44.323 14.845 1.00 48.48 474 VAL A C 1
ATOM 3558 O O . VAL A 1 474 ? 4.347 -43.255 15.377 1.00 50.28 474 VAL A O 1
ATOM 3562 N N . GLY A 1 475 ? 4.303 -45.500 15.353 1.00 49.71 475 GLY A N 1
ATOM 3563 C CA . GLY A 1 475 ? 3.552 -45.590 16.593 1.00 44.88 475 GLY A CA 1
ATOM 3564 C C . GLY A 1 475 ? 2.530 -46.708 16.582 1.00 50.19 475 GLY A C 1
ATOM 3565 O O . GLY A 1 475 ? 2.228 -47.276 15.531 1.00 52.26 475 GLY A O 1
ATOM 3566 N N . LEU A 1 476 ? 1.989 -47.022 17.756 1.00 49.97 476 LEU A N 1
ATOM 3567 C CA . LEU A 1 476 ? 1.020 -48.105 17.880 1.00 40.48 476 LEU A CA 1
ATOM 3568 C C . LEU A 1 476 ? -0.273 -47.788 17.135 1.00 50.66 476 LEU A C 1
ATOM 3569 O O . LEU A 1 476 ? -1.022 -48.693 16.770 1.00 47.28 476 LEU A O 1
ATOM 3574 N N . GLU A 1 477 ? -0.527 -46.502 16.910 1.00 42.94 477 GLU A N 1
ATOM 3575 C CA . GLU A 1 477 ? -1.675 -46.077 16.116 1.00 46.61 477 GLU A CA 1
ATOM 3576 C C . GLU A 1 477 ? -1.655 -46.701 14.726 1.00 43.08 477 GLU A C 1
ATOM 3577 O O . GLU A 1 477 ? -2.697 -47.077 14.187 1.00 65.06 477 GLU A O 1
ATOM 3583 N N . ASP A 1 478 ? -0.461 -46.820 14.156 1.00 50.24 478 ASP A N 1
ATOM 3584 C CA . ASP A 1 478 ? -0.309 -47.307 12.789 1.00 52.63 478 ASP A CA 1
ATOM 3585 C C . ASP A 1 478 ? -0.017 -48.803 12.739 1.00 62.36 478 ASP A C 1
ATOM 3586 O O . ASP A 1 478 ? -0.612 -49.533 11.946 1.00 74.85 478 ASP A O 1
ATOM 3591 N N . ALA A 1 479 ? 0.903 -49.255 13.586 1.00 59.89 479 ALA A N 1
ATOM 3592 C CA . ALA A 1 479 ? 1.308 -50.656 13.597 1.00 47.15 479 ALA A CA 1
ATOM 3593 C C . ALA A 1 479 ? 1.584 -51.137 15.014 1.00 55.13 479 ALA A C 1
ATOM 3594 O O . ALA A 1 479 ? 2.093 -50.385 15.844 1.00 61.37 479 ALA A O 1
ATOM 3596 N N . LEU A 1 480 ? 1.256 -52.396 15.283 1.00 61.70 480 LEU A N 1
ATOM 3597 C CA . LEU A 1 480 ? 1.427 -52.961 16.616 1.00 53.54 480 LEU A CA 1
ATOM 3598 C C . LEU A 1 480 ? 2.676 -53.827 16.721 1.00 47.21 480 LEU A C 1
ATOM 3599 O O . LEU A 1 480 ? 3.040 -54.272 17.809 1.00 57.60 480 LEU A O 1
ATOM 3604 N N . ASN A 1 481 ? 3.329 -54.067 15.589 1.00 49.49 481 ASN A N 1
ATOM 3605 C CA . ASN A 1 481 ? 4.534 -54.887 15.572 1.00 54.80 481 ASN A CA 1
ATOM 3606 C C . ASN A 1 481 ? 5.790 -54.060 15.334 1.00 52.87 481 ASN A C 1
ATOM 3607 O O . ASN A 1 481 ? 5.716 -52.882 14.982 1.00 50.88 481 ASN A O 1
ATOM 3612 N N . VAL A 1 482 ? 6.943 -54.689 15.530 1.00 57.52 482 VAL A N 1
ATOM 3613 C CA . VAL A 1 482 ? 8.228 -54.062 15.247 1.00 53.94 482 VAL A CA 1
ATOM 3614 C C . VAL A 1 482 ? 9.191 -55.122 14.714 1.00 58.25 482 VAL A C 1
ATOM 3615 O O . VAL A 1 482 ? 9.157 -56.278 15.140 1.00 58.61 482 VAL A O 1
ATOM 3619 N N . PHE A 1 483 ? 10.033 -54.738 13.763 1.00 61.20 483 PHE A N 1
ATOM 3620 C CA . PHE A 1 483 ? 10.985 -55.679 13.193 1.00 65.07 483 PHE A CA 1
ATOM 3621 C C . PHE A 1 483 ? 12.178 -55.876 14.121 1.00 59.07 483 PHE A C 1
ATOM 3622 O O . PHE A 1 483 ? 12.785 -54.913 14.588 1.00 66.55 483 PHE A O 1
ATOM 3630 N N . ASP A 1 484 ? 12.494 -57.139 14.389 1.00 53.12 484 ASP A N 1
ATOM 3631 C CA . ASP A 1 484 ? 13.619 -57.497 15.240 1.00 52.39 484 ASP A CA 1
ATOM 3632 C C . ASP A 1 484 ? 14.308 -58.731 14.669 1.00 64.75 484 ASP A C 1
ATOM 3633 O O . ASP A 1 484 ? 13.745 -59.827 14.679 1.00 58.07 484 ASP A O 1
ATOM 3638 N N . ALA A 1 485 ? 15.527 -58.544 14.175 1.00 67.68 485 ALA A N 1
ATOM 3639 C CA . ALA A 1 485 ? 16.265 -59.614 13.510 1.00 70.16 485 ALA A CA 1
ATOM 3640 C C . ALA A 1 485 ? 16.655 -60.742 14.468 1.00 69.79 485 ALA A C 1
ATOM 3641 O O . ALA A 1 485 ? 16.882 -61.874 14.042 1.00 62.08 485 ALA A O 1
ATOM 3643 N N . ARG A 1 486 ? 16.724 -60.433 15.760 1.00 63.29 486 ARG A N 1
ATOM 3644 C CA . ARG A 1 486 ? 17.098 -61.422 16.767 1.00 60.80 486 ARG A CA 1
ATOM 3645 C C . ARG A 1 486 ? 15.999 -62.459 16.988 1.00 59.25 486 ARG A C 1
ATOM 3646 O O . ARG A 1 486 ? 16.242 -63.530 17.546 1.00 81.89 486 ARG A O 1
ATOM 3654 N N . VAL A 1 487 ? 14.792 -62.132 16.544 1.00 65.98 487 VAL A N 1
ATOM 3655 C CA . VAL A 1 487 ? 13.632 -62.987 16.752 1.00 69.23 487 VAL A CA 1
ATOM 3656 C C . VAL A 1 487 ? 13.369 -63.867 15.533 1.00 70.75 487 VAL A C 1
ATOM 3657 O O . VAL A 1 487 ? 13.407 -63.386 14.399 1.00 78.95 487 VAL A O 1
ATOM 3661 N N . PRO A 1 488 ? 13.115 -65.166 15.760 1.00 75.11 488 PRO A N 1
ATOM 3662 C CA . PRO A 1 488 ? 12.731 -66.060 14.663 1.00 64.23 488 PRO A CA 1
ATOM 3663 C C . PRO A 1 488 ? 11.454 -65.576 13.987 1.00 76.38 488 PRO A C 1
ATOM 3664 O O . PRO A 1 488 ? 10.412 -65.474 14.635 1.00 86.57 488 PRO A O 1
ATOM 3668 N N . GLY A 1 489 ? 11.545 -65.274 12.696 1.00 69.49 489 GLY A N 1
ATOM 3669 C CA . GLY A 1 489 ? 10.433 -64.692 11.970 1.00 69.86 489 GLY A CA 1
ATOM 3670 C C . GLY A 1 489 ? 10.692 -63.227 11.677 1.00 63.04 489 GLY A C 1
ATOM 3671 O O . GLY A 1 489 ? 10.128 -62.660 10.742 1.00 70.71 489 GLY A O 1
ATOM 3672 N N . GLY A 1 490 ? 11.547 -62.614 12.492 1.00 59.04 490 GLY A N 1
ATOM 3673 C CA . GLY A 1 490 ? 11.975 -61.243 12.277 1.00 54.04 490 GLY A CA 1
ATOM 3674 C C . GLY A 1 490 ? 11.026 -60.175 12.789 1.00 63.43 490 GLY A C 1
ATOM 3675 O O . GLY A 1 490 ? 11.336 -58.984 12.729 1.00 60.27 490 GLY A O 1
ATOM 3676 N N . VAL A 1 491 ? 9.871 -60.594 13.295 1.00 58.35 491 VAL A N 1
ATOM 3677 C CA . VAL A 1 491 ? 8.866 -59.645 13.763 1.00 55.07 491 VAL A CA 1
ATOM 3678 C C . VAL A 1 491 ? 8.287 -60.056 15.123 1.00 57.49 491 VAL A C 1
ATOM 3679 O O . VAL A 1 491 ? 8.169 -61.244 15.432 1.00 73.24 491 VAL A O 1
ATOM 3683 N N . ARG A 1 492 ? 7.954 -59.061 15.942 1.00 52.77 492 ARG A N 1
ATOM 3684 C CA . ARG A 1 492 ? 7.342 -59.294 17.247 1.00 56.39 492 ARG A CA 1
ATOM 3685 C C . ARG A 1 492 ? 6.447 -58.122 17.628 1.00 48.48 492 ARG A C 1
ATOM 3686 O O . ARG A 1 492 ? 6.431 -57.100 16.946 1.00 65.33 492 ARG A O 1
ATOM 3694 N N . LYS A 1 493 ? 5.705 -58.275 18.719 1.00 53.75 493 LYS A N 1
ATOM 3695 C CA . LYS A 1 493 ? 4.865 -57.196 19.224 1.00 46.38 493 LYS A CA 1
ATOM 3696 C C . LYS A 1 493 ? 5.737 -56.050 19.721 1.00 55.95 493 LYS A C 1
ATOM 3697 O O . LYS A 1 493 ? 6.736 -56.275 20.406 1.00 66.72 493 LYS A O 1
ATOM 3703 N N . ALA A 1 494 ? 5.361 -54.824 19.371 1.00 53.47 494 ALA A N 1
ATOM 3704 C CA . ALA A 1 494 ? 6.108 -53.649 19.797 1.00 59.41 494 ALA A CA 1
ATOM 3705 C C . ALA A 1 494 ? 5.824 -53.342 21.264 1.00 43.80 494 ALA A C 1
ATOM 3706 O O . ALA A 1 494 ? 4.668 -53.260 21.675 1.00 52.93 494 ALA A O 1
ATOM 3708 N N . CYS A 1 495 ? 6.883 -53.164 22.048 1.00 43.92 495 CYS A N 1
ATOM 3709 C CA . CYS A 1 495 ? 6.747 -52.915 23.482 1.00 54.95 495 CYS A CA 1
ATOM 3710 C C . CYS A 1 495 ? 6.401 -51.457 23.773 1.00 52.49 495 CYS A C 1
ATOM 3711 O O . CYS A 1 495 ? 6.689 -50.943 24.852 1.00 91.92 495 CYS A O 1
ATOM 3714 N N . GLY A 1 496 ? 5.772 -50.800 22.808 1.00 48.58 496 GLY A N 1
ATOM 3715 C CA . GLY A 1 496 ? 5.434 -49.397 22.931 1.00 52.73 496 GLY A CA 1
ATOM 3716 C C . GLY A 1 496 ? 5.896 -48.654 21.696 1.00 57.02 496 GLY A C 1
ATOM 3717 O O . GLY A 1 496 ? 6.598 -49.217 20.854 1.00 48.35 496 GLY A O 1
ATOM 3718 N N . THR A 1 497 ? 5.505 -47.390 21.584 1.00 48.01 497 THR A N 1
ATOM 3719 C CA . THR A 1 497 ? 5.892 -46.575 20.441 1.00 46.21 497 THR A CA 1
ATOM 3720 C C . THR A 1 497 ? 7.396 -46.313 20.453 1.00 53.58 497 THR A C 1
ATOM 3721 O O . THR A 1 497 ? 8.039 -46.291 19.400 1.00 50.11 497 THR A O 1
ATOM 3725 N N . GLY A 1 498 ? 7.953 -46.140 21.649 1.00 43.18 498 GLY A N 1
ATOM 3726 C CA . GLY A 1 498 ? 9.379 -45.920 21.805 1.00 54.75 498 GLY A CA 1
ATOM 3727 C C . GLY A 1 498 ? 10.196 -47.044 21.198 1.00 48.57 498 GLY A C 1
ATOM 3728 O O . GLY A 1 498 ? 11.295 -46.826 20.689 1.00 53.71 498 GLY A O 1
ATOM 3729 N N . ASP A 1 499 ? 9.648 -48.253 21.255 1.00 48.32 499 ASP A N 1
ATOM 3730 C CA . ASP A 1 499 ? 10.268 -49.414 20.634 1.00 42.77 499 ASP A CA 1
ATOM 3731 C C . ASP A 1 499 ? 10.409 -49.192 19.128 1.00 57.21 499 ASP A C 1
ATOM 3732 O O . ASP A 1 499 ? 11.460 -49.455 18.544 1.00 46.46 499 ASP A O 1
ATOM 3737 N N . GLN A 1 500 ? 9.342 -48.690 18.512 1.00 44.46 500 GLN A N 1
ATOM 3738 C CA . GLN A 1 500 ? 9.312 -48.466 17.071 1.00 53.73 500 GLN A CA 1
ATOM 3739 C C . GLN A 1 500 ? 10.133 -47.248 16.652 1.00 60.38 500 GLN A C 1
ATOM 3740 O O . GLN A 1 500 ? 10.730 -47.238 15.575 1.00 47.01 500 GLN A O 1
ATOM 3746 N N . VAL A 1 501 ? 10.159 -46.221 17.498 1.00 45.79 501 VAL A N 1
ATOM 3747 C CA . VAL A 1 501 ? 10.984 -45.047 17.238 1.00 52.35 501 VAL A CA 1
ATOM 3748 C C . VAL A 1 501 ? 12.458 -45.438 17.263 1.00 53.86 501 VAL A C 1
ATOM 3749 O O . VAL A 1 501 ? 13.254 -44.964 16.452 1.00 53.31 501 VAL A O 1
ATOM 3753 N N . ARG A 1 502 ? 12.808 -46.320 18.193 1.00 51.72 502 ARG A N 1
ATOM 3754 C CA . ARG A 1 502 ? 14.170 -46.823 18.298 1.00 47.21 502 ARG A CA 1
ATOM 3755 C C . ARG A 1 502 ? 14.565 -47.567 17.029 1.00 49.31 502 ARG A C 1
ATOM 3756 O O . ARG A 1 502 ? 15.658 -47.376 16.496 1.00 57.79 502 ARG A O 1
ATOM 3764 N N . TRP A 1 503 ? 13.662 -48.415 16.550 1.00 50.87 503 TRP A N 1
ATOM 3765 C CA . TRP A 1 503 ? 13.884 -49.155 15.317 1.00 44.75 503 TRP A CA 1
ATOM 3766 C C . TRP A 1 503 ? 14.074 -48.208 14.133 1.00 51.97 503 TRP A C 1
ATOM 3767 O O . TRP A 1 503 ? 14.985 -48.389 13.326 1.00 58.72 503 TRP A O 1
ATOM 3778 N N . LEU A 1 504 ? 13.214 -47.199 14.040 1.00 47.95 504 LEU A N 1
ATOM 3779 C CA . LEU A 1 504 ? 13.285 -46.223 12.957 1.00 52.22 504 LEU A CA 1
ATOM 3780 C C . LEU A 1 504 ? 14.576 -45.413 13.015 1.00 61.45 504 LEU A C 1
ATOM 3781 O O . LEU A 1 504 ? 15.203 -45.155 11.987 1.00 57.60 504 LEU A O 1
ATOM 3786 N N . ARG A 1 505 ? 14.969 -45.015 14.223 1.00 52.45 505 ARG A N 1
ATOM 3787 C CA . ARG A 1 505 ? 16.184 -44.230 14.413 1.00 51.67 505 ARG A CA 1
ATOM 3788 C C . ARG A 1 505 ? 17.434 -45.001 13.999 1.00 57.71 505 ARG A C 1
ATOM 3789 O O . ARG A 1 505 ? 18.286 -44.468 13.291 1.00 60.33 505 ARG A O 1
ATOM 3797 N N . ARG A 1 506 ? 17.544 -46.251 14.440 1.00 53.78 506 ARG A N 1
ATOM 3798 C CA . ARG A 1 506 ? 18.705 -47.072 14.104 1.00 54.69 506 ARG A CA 1
ATOM 3799 C C . ARG A 1 506 ? 18.739 -47.363 12.608 1.00 59.61 506 ARG A C 1
ATOM 3800 O O . ARG A 1 506 ? 19.809 -47.493 12.011 1.00 60.41 506 ARG A O 1
ATOM 3808 N N . GLU A 1 507 ? 17.559 -47.456 12.007 1.00 57.07 507 GLU A N 1
ATOM 3809 C CA . GLU A 1 507 ? 17.443 -47.682 10.575 1.00 47.04 507 GLU A CA 1
ATOM 3810 C C . GLU A 1 507 ? 18.002 -46.494 9.794 1.00 62.16 507 GLU A C 1
ATOM 3811 O O . GLU A 1 507 ? 18.684 -46.667 8.785 1.00 58.59 507 GLU A O 1
ATOM 3817 N N . LEU A 1 508 ? 17.709 -45.288 10.271 1.00 55.89 508 LEU A N 1
ATOM 3818 C CA . LEU A 1 508 ? 18.212 -44.073 9.642 1.00 55.67 508 LEU A CA 1
ATOM 3819 C C . LEU A 1 508 ? 19.714 -43.909 9.879 1.00 63.14 508 LEU A C 1
ATOM 3820 O O . LEU A 1 508 ? 20.439 -43.443 9.000 1.00 60.79 508 LEU A O 1
ATOM 3825 N N . GLU A 1 509 ? 20.170 -44.291 11.070 1.00 63.02 509 GLU A N 1
ATOM 3826 C CA . GLU A 1 509 ? 21.591 -44.242 11.407 1.00 58.83 509 GLU A CA 1
ATOM 3827 C C . GLU A 1 509 ? 22.396 -45.136 10.470 1.00 62.76 509 GLU A C 1
ATOM 3828 O O . GLU A 1 509 ? 23.492 -44.777 10.040 1.00 65.39 509 GLU A O 1
ATOM 3834 N N . ARG A 1 510 ? 21.836 -46.303 10.164 1.00 58.54 510 ARG A N 1
ATOM 3835 C CA . ARG A 1 510 ? 22.447 -47.249 9.236 1.00 63.32 510 ARG A CA 1
ATOM 3836 C C . ARG A 1 510 ? 22.755 -46.612 7.884 1.00 70.94 510 ARG A C 1
ATOM 3837 O O . ARG A 1 510 ? 23.745 -46.955 7.238 1.00 73.58 510 ARG A O 1
ATOM 3845 N N . ARG A 1 511 ? 21.901 -45.684 7.466 1.00 63.28 511 ARG A N 1
ATOM 3846 C CA . ARG A 1 511 ? 22.005 -45.074 6.147 1.00 55.91 511 ARG A CA 1
ATOM 3847 C C . ARG A 1 511 ? 22.693 -43.712 6.182 1.00 60.42 511 ARG A C 1
ATOM 3848 O O . ARG A 1 511 ? 22.783 -43.029 5.162 1.00 72.37 511 ARG A O 1
ATOM 3856 N N . GLY A 1 512 ? 23.174 -43.319 7.356 1.00 58.51 512 GLY A N 1
ATOM 3857 C CA . GLY A 1 512 ? 23.827 -42.031 7.513 1.00 52.60 512 GLY A CA 1
ATOM 3858 C C . GLY A 1 512 ? 22.845 -40.873 7.547 1.00 57.33 512 GLY A C 1
ATOM 3859 O O . GLY A 1 512 ? 23.222 -39.719 7.346 1.00 65.69 512 GLY A O 1
ATOM 3860 N N . ILE A 1 513 ? 21.579 -41.184 7.806 1.00 58.60 513 ILE A N 1
ATOM 3861 C CA . ILE A 1 513 ? 20.541 -40.164 7.893 1.00 47.81 513 ILE A CA 1
ATOM 3862 C C . ILE A 1 513 ? 20.257 -39.807 9.347 1.00 52.80 513 ILE A C 1
ATOM 3863 O O . ILE A 1 513 ? 19.944 -40.679 10.158 1.00 56.69 513 ILE A O 1
ATOM 3868 N N . GLY A 1 514 ? 20.366 -38.523 9.672 1.00 46.38 514 GLY A N 1
ATOM 3869 C CA . GLY A 1 514 ? 20.143 -38.064 11.032 1.00 49.71 514 GLY A CA 1
ATOM 3870 C C . GLY A 1 514 ? 18.690 -37.737 11.317 1.00 57.84 514 GLY A C 1
ATOM 3871 O O . GLY A 1 514 ? 17.846 -37.774 10.421 1.00 51.63 514 GLY A O 1
ATOM 3872 N N . ILE A 1 515 ? 18.392 -37.423 12.574 1.00 51.66 515 ILE A N 1
ATOM 3873 C CA . ILE A 1 515 ? 17.041 -37.027 12.952 1.00 58.18 515 ILE A CA 1
ATOM 3874 C C . ILE A 1 515 ? 17.037 -35.656 13.615 1.00 45.86 515 ILE A C 1
ATOM 3875 O O . ILE A 1 515 ? 18.049 -35.215 14.159 1.00 50.06 515 ILE A O 1
ATOM 3880 N N . VAL A 1 516 ? 15.893 -34.984 13.559 1.00 50.05 516 VAL A N 1
ATOM 3881 C CA . VAL A 1 516 ? 15.755 -33.650 14.130 1.00 41.75 516 VAL A CA 1
ATOM 3882 C C . VAL A 1 516 ? 15.046 -33.701 15.480 1.00 50.82 516 VAL A C 1
ATOM 3883 O O . VAL A 1 516 ? 13.946 -34.244 15.593 1.00 64.22 516 VAL A O 1
ATOM 3887 N N . ASP A 1 517 ? 15.680 -33.141 16.504 1.00 46.99 517 ASP A N 1
ATOM 3888 C CA . ASP A 1 517 ? 15.070 -33.077 17.827 1.00 51.61 517 ASP A CA 1
ATOM 3889 C C . ASP A 1 517 ? 14.004 -31.987 17.874 1.00 57.23 517 ASP A C 1
ATOM 3890 O O . ASP A 1 517 ? 13.929 -31.138 16.982 1.00 50.79 517 ASP A O 1
ATOM 3895 N N . ALA A 1 518 ? 13.191 -32.015 18.926 1.00 43.42 518 ALA A N 1
ATOM 3896 C CA . ALA A 1 518 ? 12.068 -31.096 19.071 1.00 40.50 518 ALA A CA 1
ATOM 3897 C C . ALA A 1 518 ? 12.494 -29.627 19.048 1.00 45.90 518 ALA A C 1
ATOM 3898 O O . ALA A 1 518 ? 11.892 -28.819 18.345 1.00 62.15 518 ALA A O 1
ATOM 3900 N N . GLU A 1 519 ? 13.532 -29.290 19.809 1.00 47.18 519 GLU A N 1
ATOM 3901 C CA . GLU A 1 519 ? 14.007 -27.910 19.906 1.00 50.99 519 GLU A CA 1
ATOM 3902 C C . GLU A 1 519 ? 14.402 -27.344 18.548 1.00 48.07 519 GLU A C 1
ATOM 3903 O O . GLU A 1 519 ? 14.037 -26.220 18.205 1.00 52.76 519 GLU A O 1
ATOM 3909 N N . THR A 1 520 ? 15.153 -28.127 17.781 1.00 42.62 520 THR A N 1
ATOM 3910 C CA . THR A 1 520 ? 15.574 -27.713 16.449 1.00 45.51 520 THR A CA 1
ATOM 3911 C C . THR A 1 520 ? 14.371 -27.560 15.523 1.00 50.45 520 THR A C 1
ATOM 3912 O O . THR A 1 520 ? 14.301 -26.619 14.729 1.00 60.54 520 THR A O 1
ATOM 3916 N N . LEU A 1 521 ? 13.419 -28.480 15.639 1.00 44.00 521 LEU A N 1
ATOM 3917 C CA . LEU A 1 521 ? 12.252 -28.482 14.766 1.00 47.11 521 LEU A CA 1
ATOM 3918 C C . LEU A 1 521 ? 11.357 -27.278 15.033 1.00 48.51 521 LEU A C 1
ATOM 3919 O O . LEU A 1 521 ? 10.786 -26.706 14.102 1.00 44.96 521 LEU A O 1
ATOM 3924 N N . ARG A 1 522 ? 11.243 -26.890 16.300 1.00 36.94 522 ARG A N 1
ATOM 3925 C CA . ARG A 1 522 ? 10.441 -25.725 16.660 1.00 56.24 522 ARG A CA 1
ATOM 3926 C C . ARG A 1 522 ? 10.976 -24.469 15.976 1.00 48.22 522 ARG A C 1
ATOM 3927 O O . ARG A 1 522 ? 10.212 -23.560 15.653 1.00 56.14 522 ARG A O 1
ATOM 3935 N N . ASP A 1 523 ? 12.286 -24.426 15.746 1.00 47.13 523 ASP A N 1
ATOM 3936 C CA . ASP A 1 523 ? 12.885 -23.324 14.997 1.00 43.70 523 ASP A CA 1
ATOM 3937 C C . ASP A 1 523 ? 12.522 -23.415 13.518 1.00 54.37 523 ASP A C 1
ATOM 3938 O O . ASP A 1 523 ? 12.171 -22.413 12.898 1.00 50.55 523 ASP A O 1
ATOM 3943 N N . GLU A 1 524 ? 12.606 -24.619 12.961 1.00 46.34 524 GLU A N 1
ATOM 3944 C CA . GLU A 1 524 ? 12.301 -24.837 11.549 1.00 57.11 524 GLU A CA 1
ATOM 3945 C C . GLU A 1 524 ? 10.841 -24.540 11.209 1.00 55.62 524 GLU A C 1
ATOM 3946 O O . GLU A 1 524 ? 10.530 -24.142 10.088 1.00 63.66 524 GLU A O 1
ATOM 3952 N N . LEU A 1 525 ? 9.950 -24.740 12.174 1.00 46.02 525 LEU A N 1
ATOM 3953 C CA . LEU A 1 525 ? 8.519 -24.581 11.934 1.00 50.16 525 LEU A CA 1
ATOM 3954 C C . LEU A 1 525 ? 8.002 -23.245 12.454 1.00 38.74 525 LEU A C 1
ATOM 3955 O O . LEU A 1 525 ? 6.831 -22.911 12.271 1.00 50.39 525 LEU A O 1
ATOM 3960 N N . GLY A 1 526 ? 8.877 -22.486 13.104 1.00 46.88 526 GLY A N 1
ATOM 3961 C CA . GLY A 1 526 ? 8.488 -21.229 13.714 1.00 36.90 526 GLY A CA 1
ATOM 3962 C C . GLY A 1 526 ? 7.610 -21.429 14.936 1.00 56.19 526 GLY A C 1
ATOM 3963 O O . GLY A 1 526 ? 6.578 -20.778 15.074 1.00 42.80 526 GLY A O 1
ATOM 3964 N N . MET A 1 527 ? 8.020 -22.332 15.824 1.00 42.09 527 MET A N 1
ATOM 3965 C CA . MET A 1 527 ? 7.236 -22.655 17.015 1.00 47.00 527 MET A CA 1
ATOM 3966 C C . MET A 1 527 ? 8.075 -22.637 18.285 1.00 47.12 527 MET A C 1
ATOM 3967 O O . MET A 1 527 ? 7.835 -23.427 19.200 1.00 50.81 527 MET A O 1
ATOM 3972 N N . SER A 1 528 ? 9.060 -21.749 18.343 1.00 46.29 528 SER A N 1
ATOM 3973 C CA . SER A 1 528 ? 9.947 -21.686 19.500 1.00 54.15 528 SER A CA 1
ATOM 3974 C C . SER A 1 528 ? 9.166 -21.345 20.766 1.00 46.99 528 SER A C 1
ATOM 3975 O O . SER A 1 528 ? 8.194 -20.594 20.722 1.00 40.49 528 SER A O 1
ATOM 3978 N N . ARG A 1 529 ? 9.588 -21.922 21.886 1.00 42.45 529 ARG A N 1
ATOM 3979 C CA . ARG A 1 529 ? 8.953 -21.676 23.177 1.00 36.59 529 ARG A CA 1
ATOM 3980 C C . ARG A 1 529 ? 9.138 -20.222 23.606 1.00 50.94 529 ARG A C 1
ATOM 3981 O O . ARG A 1 529 ? 10.105 -19.576 23.202 1.00 42.94 529 ARG A O 1
ATOM 3989 N N . PRO A 1 530 ? 8.205 -19.699 24.420 1.00 54.09 530 PRO A N 1
ATOM 3990 C CA . PRO A 1 530 ? 8.262 -18.303 24.876 1.00 43.80 530 PRO A CA 1
ATOM 3991 C C . PRO A 1 530 ? 9.571 -17.917 25.571 1.00 51.43 530 PRO A C 1
ATOM 3992 O O . PRO A 1 530 ? 10.089 -16.830 25.310 1.00 60.03 530 PRO A O 1
ATOM 3996 N N . ASP A 1 531 ? 10.099 -18.780 26.435 1.00 53.14 531 ASP A N 1
ATOM 3997 C CA . ASP A 1 531 ? 11.316 -18.448 27.173 1.00 52.65 531 ASP A CA 1
ATOM 3998 C C . ASP A 1 531 ? 12.536 -18.433 26.249 1.00 49.36 531 ASP A C 1
ATOM 3999 O O . ASP A 1 531 ? 13.435 -17.608 26.414 1.00 47.79 531 ASP A O 1
ATOM 4004 N N . VAL A 1 532 ? 12.558 -19.336 25.273 1.00 46.31 532 VAL A N 1
ATOM 4005 C CA . VAL A 1 532 ? 13.604 -19.336 24.253 1.00 42.46 532 VAL A CA 1
ATOM 4006 C C . VAL A 1 532 ? 13.531 -18.055 23.425 1.00 53.24 532 VAL A C 1
ATOM 4007 O O . VAL A 1 532 ? 14.555 -17.449 23.096 1.00 56.56 532 VAL A O 1
ATOM 4011 N N . ALA A 1 533 ? 12.309 -17.637 23.111 1.00 45.89 533 ALA A N 1
ATOM 4012 C CA . ALA A 1 533 ? 12.086 -16.418 22.344 1.00 58.20 533 ALA A CA 1
ATOM 4013 C C . ALA A 1 533 ? 12.506 -15.184 23.137 1.00 55.56 533 ALA A C 1
ATOM 4014 O O . ALA A 1 533 ? 13.047 -14.229 22.577 1.00 49.32 533 ALA A O 1
ATOM 4016 N N . LEU A 1 534 ? 12.257 -15.210 24.442 1.00 48.65 534 LEU A N 1
ATOM 4017 C CA . LEU A 1 534 ? 12.582 -14.076 25.298 1.00 46.71 534 LEU A CA 1
ATOM 4018 C C . LEU A 1 534 ? 14.092 -13.889 25.413 1.00 54.25 534 LEU A C 1
ATOM 4019 O O . LEU A 1 534 ? 14.586 -12.760 25.393 1.00 46.19 534 LEU A O 1
ATOM 4024 N N . PHE A 1 535 ? 14.823 -14.995 25.522 1.00 48.63 535 PHE A N 1
ATOM 4025 C CA . PHE A 1 535 ? 16.280 -14.939 25.594 1.00 41.12 535 PHE A CA 1
ATOM 4026 C C . PHE A 1 535 ? 16.880 -14.407 24.292 1.00 45.78 535 PHE A C 1
ATOM 4027 O O . PHE A 1 535 ? 17.811 -13.599 24.313 1.00 48.83 535 PHE A O 1
ATOM 4035 N N . ARG A 1 536 ? 16.350 -14.865 23.162 1.00 40.36 536 ARG A N 1
ATOM 4036 C CA . ARG A 1 536 ? 16.810 -14.392 21.858 1.00 55.18 536 ARG A CA 1
ATOM 4037 C C . ARG A 1 536 ? 16.464 -12.921 21.653 1.00 56.43 536 ARG A C 1
ATOM 4038 O O . ARG A 1 536 ? 17.130 -12.218 20.893 1.00 52.58 536 ARG A O 1
ATOM 4046 N N . GLN A 1 537 ? 15.420 -12.466 22.336 1.00 40.64 537 GLN A N 1
ATOM 4047 C CA . GLN A 1 537 ? 15.035 -11.063 22.304 1.00 53.28 537 GLN A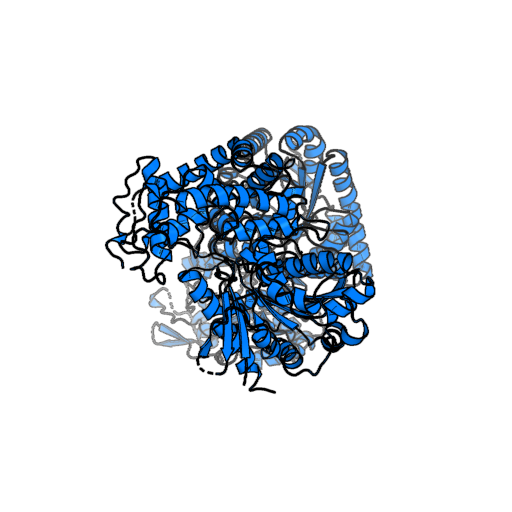 CA 1
ATOM 4048 C C . GLN A 1 537 ? 16.068 -10.213 23.050 1.00 58.80 537 GLN A C 1
ATOM 4049 O O . GLN A 1 537 ? 16.344 -9.073 22.667 1.00 56.81 537 GLN A O 1
ATOM 4055 N N . ALA A 1 538 ? 16.641 -10.778 24.112 1.00 46.80 538 ALA A N 1
ATOM 4056 C CA . ALA A 1 538 ? 17.699 -10.105 24.866 1.00 47.32 538 ALA A CA 1
ATOM 4057 C C . ALA A 1 538 ? 18.991 -10.133 24.086 1.00 51.38 538 ALA A C 1
ATOM 4058 O O . ALA A 1 538 ? 19.731 -9.150 24.046 1.00 57.75 538 ALA A O 1
ATOM 4060 N N . GLU A 1 539 ? 19.254 -11.277 23.467 1.00 50.62 539 GLU A N 1
ATOM 4061 C CA . GLU A 1 539 ? 20.424 -11.448 22.627 1.00 53.43 539 GLU A CA 1
ATOM 4062 C C . GLU A 1 539 ? 20.416 -10.416 21.505 1.00 58.40 539 GLU A C 1
ATOM 4063 O O . GLU A 1 539 ? 21.450 -9.832 21.175 1.00 67.24 539 GLU A O 1
ATOM 4069 N N . ALA A 1 540 ? 19.233 -10.175 20.946 1.00 54.27 540 ALA A N 1
ATOM 4070 C CA . ALA A 1 540 ? 19.068 -9.195 19.878 1.00 53.78 540 ALA A CA 1
ATOM 4071 C C . ALA A 1 540 ? 19.248 -7.767 20.388 1.00 50.59 540 ALA A C 1
ATOM 4072 O O . ALA A 1 540 ? 19.867 -6.938 19.725 1.00 51.19 540 ALA A O 1
ATOM 4074 N N . ALA A 1 541 ? 18.706 -7.483 21.567 1.00 59.32 541 ALA A N 1
ATOM 4075 C CA . ALA A 1 541 ? 18.760 -6.134 22.126 1.00 53.47 541 ALA A CA 1
ATOM 4076 C C . ALA A 1 541 ? 20.175 -5.724 22.534 1.00 46.67 541 ALA A C 1
ATOM 4077 O O . ALA A 1 541 ? 20.485 -4.536 22.608 1.00 57.22 541 ALA A O 1
ATOM 4079 N N . LEU A 1 542 ? 21.029 -6.707 22.798 1.00 50.15 542 LEU A N 1
ATOM 4080 C CA . LEU A 1 542 ? 22.398 -6.439 23.228 1.00 55.05 542 LEU A CA 1
ATOM 4081 C C . LEU A 1 542 ? 23.406 -6.733 22.120 1.00 58.73 542 LEU A C 1
ATOM 4082 O O . LEU A 1 542 ? 24.613 -6.738 22.357 1.00 51.75 542 LEU A O 1
ATOM 4087 N N . ALA A 1 543 ? 22.900 -6.965 20.912 1.00 46.17 543 ALA A N 1
ATOM 4088 C CA . ALA A 1 543 ? 23.714 -7.459 19.802 1.00 48.54 543 ALA A CA 1
ATOM 4089 C C . ALA A 1 543 ? 24.864 -6.536 19.413 1.00 47.45 543 ALA A C 1
ATOM 4090 O O . ALA A 1 543 ? 25.903 -7.000 18.947 1.00 76.80 543 ALA A O 1
ATOM 4092 N N . HIS A 1 544 ? 24.680 -5.235 19.601 1.00 60.10 544 HIS A N 1
ATOM 4093 C CA . HIS A 1 544 ? 25.667 -4.265 19.139 1.00 66.72 544 HIS A CA 1
ATOM 4094 C C . HIS A 1 544 ? 26.613 -3.817 20.241 1.00 64.47 544 HIS A C 1
ATOM 4095 O O . HIS A 1 544 ? 27.491 -2.983 20.013 1.00 74.48 544 HIS A O 1
ATOM 4102 N N . TYR A 1 545 ? 26.440 -4.377 21.433 1.00 55.61 545 TYR A N 1
ATOM 4103 C CA . TYR A 1 545 ? 27.322 -4.056 22.546 1.00 60.53 545 TYR A CA 1
ATOM 4104 C C . TYR A 1 545 ? 28.450 -5.073 22.654 1.00 51.05 545 TYR A C 1
ATOM 4105 O O . TYR A 1 545 ? 28.225 -6.273 22.510 1.00 64.33 545 TYR A O 1
ATOM 4114 N N . PRO A 1 546 ? 29.675 -4.589 22.904 1.00 62.14 546 PRO A N 1
ATOM 4115 C CA . PRO A 1 546 ? 30.838 -5.454 23.113 1.00 61.70 546 PRO A CA 1
ATOM 4116 C C . PRO A 1 546 ? 30.780 -6.154 24.466 1.00 63.20 546 PRO A C 1
ATOM 4117 O O . PRO A 1 546 ? 30.209 -5.610 25.410 1.00 74.87 546 PRO A O 1
ATOM 4121 N N . ALA A 1 547 ? 31.373 -7.339 24.557 1.00 69.25 547 ALA A N 1
ATOM 4122 C CA . ALA A 1 547 ? 31.374 -8.099 25.803 1.00 55.54 547 ALA A CA 1
ATOM 4123 C C . ALA A 1 547 ? 32.444 -7.595 26.768 1.00 62.86 547 ALA A C 1
ATOM 4124 O O . ALA A 1 547 ? 32.641 -8.164 27.842 1.00 86.08 547 ALA A O 1
ATOM 4126 N N . ASP A 1 548 ? 33.132 -6.526 26.382 1.00 74.79 548 ASP A N 1
ATOM 4127 C CA . ASP A 1 548 ? 34.166 -5.934 27.222 1.00 67.44 548 ASP A CA 1
ATOM 4128 C C . ASP A 1 548 ? 33.551 -5.029 28.285 1.00 71.60 548 ASP A C 1
ATOM 4129 O O . ASP A 1 548 ? 32.823 -4.090 27.967 1.00 90.67 548 ASP A O 1
ATOM 4134 N N . GLU A 1 549 ? 33.854 -5.315 29.547 1.00 69.31 549 GLU A N 1
ATOM 4135 C CA . GLU A 1 549 ? 33.312 -4.549 30.666 1.00 75.69 549 GLU A CA 1
ATOM 4136 C C . GLU A 1 549 ? 33.822 -3.110 30.680 1.00 79.34 549 GLU A C 1
ATOM 4137 O O . GLU A 1 549 ? 33.226 -2.236 31.309 1.00 69.60 549 GLU A O 1
ATOM 4143 N N . ARG A 1 550 ? 34.927 -2.871 29.983 1.00 75.38 550 ARG A N 1
ATOM 4144 C CA . ARG A 1 550 ? 35.520 -1.541 29.920 1.00 67.11 550 ARG A CA 1
ATOM 4145 C C . ARG A 1 550 ? 34.795 -0.646 28.921 1.00 74.53 550 ARG A C 1
ATOM 4146 O O . ARG A 1 550 ? 34.974 0.572 28.928 1.00 83.62 550 ARG A O 1
ATOM 4154 N N . LEU A 1 551 ? 33.971 -1.249 28.069 1.00 59.21 551 LEU A N 1
ATOM 4155 C CA . LEU A 1 551 ? 33.371 -0.523 26.953 1.00 66.33 551 LEU A CA 1
ATOM 4156 C C . LEU A 1 551 ? 31.859 -0.362 27.054 1.00 57.46 551 LEU A C 1
ATOM 4157 O O . LEU A 1 551 ? 31.230 0.174 26.142 1.00 82.22 551 LEU A O 1
ATOM 4162 N N . VAL A 1 552 ? 31.273 -0.823 28.153 1.00 57.10 552 VAL A N 1
ATOM 4163 C CA . VAL A 1 552 ? 29.827 -0.731 28.322 1.00 58.87 552 VAL A CA 1
ATOM 4164 C C . VAL A 1 552 ? 29.443 -0.714 29.804 1.00 67.74 552 VAL A C 1
ATOM 4165 O O . VAL A 1 552 ? 30.078 -1.370 30.633 1.00 69.08 552 VAL A O 1
ATOM 4169 N N . SER A 1 553 ? 28.414 0.061 30.134 1.00 67.87 553 SER A N 1
ATOM 4170 C CA . SER A 1 553 ? 27.965 0.198 31.516 1.00 60.62 553 SER A CA 1
ATOM 4171 C C . SER A 1 553 ? 26.737 -0.657 31.780 1.00 60.07 553 SER A C 1
ATOM 4172 O O . SER A 1 553 ? 26.012 -1.020 30.853 1.00 56.80 553 SER A O 1
ATOM 4175 N N . ALA A 1 554 ? 26.504 -0.968 33.051 1.00 63.11 554 ALA A N 1
ATOM 4176 C CA . ALA A 1 554 ? 25.342 -1.757 33.445 1.00 59.14 554 ALA A CA 1
ATOM 4177 C C . ALA A 1 554 ? 24.042 -1.002 33.177 1.00 58.99 554 ALA A C 1
ATOM 4178 O O . ALA A 1 554 ? 23.034 -1.601 32.797 1.00 55.86 554 ALA A O 1
ATOM 4180 N N . ASP A 1 555 ? 24.071 0.313 33.373 1.00 54.95 555 ASP A N 1
ATOM 4181 C CA . ASP A 1 555 ? 22.906 1.151 33.112 1.00 70.96 555 ASP A CA 1
ATOM 4182 C C . ASP A 1 555 ? 22.476 1.068 31.651 1.00 71.18 555 ASP A C 1
ATOM 4183 O O . ASP A 1 555 ? 21.284 1.008 31.349 1.00 64.42 555 ASP A O 1
ATOM 4188 N N . THR A 1 556 ? 23.454 1.062 30.750 1.00 70.72 556 THR A N 1
ATOM 4189 C CA . THR A 1 556 ? 23.176 0.956 29.323 1.00 59.33 556 THR A CA 1
ATOM 4190 C C . THR A 1 556 ? 22.576 -0.408 28.993 1.00 51.48 556 THR A C 1
ATOM 4191 O O . THR A 1 556 ? 21.606 -0.506 28.240 1.00 64.72 556 THR A O 1
ATOM 4195 N N . ILE A 1 557 ? 23.153 -1.458 29.569 1.00 57.86 557 ILE A N 1
ATOM 4196 C CA . ILE A 1 557 ? 22.653 -2.815 29.374 1.00 57.07 557 ILE A CA 1
ATOM 4197 C C . ILE A 1 557 ? 21.226 -2.953 29.897 1.00 53.30 557 ILE A C 1
ATOM 4198 O O . ILE A 1 557 ? 20.350 -3.479 29.209 1.00 58.09 557 ILE A O 1
ATOM 4203 N N . LEU A 1 558 ? 21.002 -2.472 31.116 1.00 63.78 558 LEU A N 1
ATOM 4204 C CA . LEU A 1 558 ? 19.677 -2.504 31.727 1.00 64.29 558 LEU A CA 1
ATOM 4205 C C . LEU A 1 558 ? 18.669 -1.700 30.914 1.00 63.90 558 LEU A C 1
ATOM 4206 O O . LEU A 1 558 ? 17.502 -2.076 30.809 1.00 75.80 558 LEU A O 1
ATOM 4211 N N . ASP A 1 559 ? 19.130 -0.593 30.340 1.00 65.68 559 ASP A N 1
ATOM 4212 C CA . ASP A 1 559 ? 18.275 0.272 29.537 1.00 63.17 559 ASP A CA 1
ATOM 4213 C C . ASP A 1 559 ? 17.799 -0.442 28.273 1.00 65.73 559 ASP A C 1
ATOM 4214 O O . ASP A 1 559 ? 16.656 -0.276 27.846 1.00 71.66 559 ASP A O 1
ATOM 4219 N N . ALA A 1 560 ? 18.677 -1.246 27.684 1.00 61.50 560 ALA A N 1
ATOM 4220 C CA . ALA A 1 560 ? 18.348 -1.962 26.456 1.00 58.24 560 ALA A CA 1
ATOM 4221 C C . ALA A 1 560 ? 17.388 -3.126 26.709 1.00 60.51 560 ALA A C 1
ATOM 4222 O O . ALA A 1 560 ? 16.700 -3.578 25.794 1.00 61.19 560 ALA A O 1
ATOM 4224 N N . LEU A 1 561 ? 17.345 -3.605 27.949 1.00 63.76 561 LEU A N 1
ATOM 4225 C CA . LEU A 1 561 ? 16.520 -4.759 28.302 1.00 59.52 561 LEU A CA 1
ATOM 4226 C C . LEU A 1 561 ? 15.162 -4.356 28.864 1.00 64.23 561 LEU A C 1
ATOM 4227 O O . LEU A 1 561 ? 14.421 -5.199 29.373 1.00 64.60 561 LEU A O 1
ATOM 4232 N N . HIS A 1 562 ? 14.841 -3.071 28.773 1.00 65.82 562 HIS A N 1
ATOM 4233 C CA . HIS A 1 562 ? 13.624 -2.538 29.383 1.00 64.32 562 HIS A CA 1
ATOM 4234 C C . HIS A 1 562 ? 12.334 -3.261 28.957 1.00 62.74 562 HIS A C 1
ATOM 4235 O O . HIS A 1 562 ? 11.522 -3.605 29.816 1.00 82.56 562 HIS A O 1
ATOM 4242 N N . PRO A 1 563 ? 12.133 -3.499 27.643 1.00 68.84 563 PRO A N 1
ATOM 4243 C CA . PRO A 1 563 ? 10.882 -4.190 27.296 1.00 62.23 563 PRO A CA 1
ATOM 4244 C C . PRO A 1 563 ? 10.838 -5.635 27.786 1.00 61.46 563 PRO A C 1
ATOM 4245 O O . PRO A 1 563 ? 9.761 -6.194 27.983 1.00 83.42 563 PRO A O 1
ATOM 4249 N N . ILE A 1 564 ? 12.007 -6.230 27.980 1.00 65.62 564 ILE A N 1
ATOM 4250 C CA . ILE A 1 564 ? 12.098 -7.611 28.438 1.00 58.39 564 ILE A CA 1
ATOM 4251 C C . ILE A 1 564 ? 11.845 -7.719 29.936 1.00 58.52 564 ILE A C 1
ATOM 4252 O O . ILE A 1 564 ? 11.211 -8.669 30.406 1.00 49.75 564 ILE A O 1
ATOM 4257 N N . VAL A 1 565 ? 12.329 -6.730 30.678 1.00 59.23 565 VAL A N 1
ATOM 4258 C CA . VAL A 1 565 ? 12.033 -6.635 32.099 1.00 62.24 565 VAL A CA 1
ATOM 4259 C C . VAL A 1 565 ? 10.523 -6.577 32.309 1.00 60.65 565 VAL A C 1
ATOM 4260 O O . VAL A 1 565 ? 9.985 -7.233 33.201 1.00 62.40 565 VAL A O 1
ATOM 4264 N N . ASP A 1 566 ? 9.842 -5.810 31.462 1.00 68.40 566 ASP A N 1
ATOM 4265 C CA . ASP A 1 566 ? 8.392 -5.692 31.553 1.00 74.51 566 ASP A CA 1
ATOM 4266 C C . ASP A 1 566 ? 7.727 -7.036 31.279 1.00 67.24 566 ASP A C 1
ATOM 4267 O O . ASP A 1 566 ? 6.778 -7.420 31.965 1.00 70.27 566 ASP A O 1
ATOM 4272 N N . THR A 1 567 ? 8.234 -7.747 30.276 1.00 56.22 567 THR A N 1
ATOM 4273 C CA . THR A 1 567 ? 7.741 -9.082 29.956 1.00 54.58 567 THR A CA 1
ATOM 4274 C C . THR A 1 567 ? 7.887 -10.017 31.155 1.00 61.08 567 THR A C 1
ATOM 4275 O O . THR A 1 567 ? 6.967 -10.766 31.486 1.00 67.06 567 THR A O 1
ATOM 4279 N N . TYR A 1 568 ? 9.042 -9.957 31.811 1.00 63.16 568 TYR A N 1
ATOM 4280 C CA . TYR A 1 568 ? 9.293 -10.788 32.983 1.00 57.04 568 TYR A CA 1
ATOM 4281 C C . TYR A 1 568 ? 8.390 -10.407 34.151 1.00 59.46 568 TYR A C 1
ATOM 4282 O O . TYR A 1 568 ? 7.898 -11.276 34.869 1.00 72.11 568 TYR A O 1
ATOM 4291 N N . ARG A 1 569 ? 8.189 -9.107 34.340 1.00 58.70 569 ARG A N 1
ATOM 4292 C CA . ARG A 1 569 ? 7.366 -8.604 35.436 1.00 55.59 569 ARG A CA 1
ATOM 4293 C C . ARG A 1 569 ? 5.959 -9.196 35.406 1.00 67.35 569 ARG A C 1
ATOM 4294 O O . ARG A 1 569 ? 5.382 -9.501 36.450 1.00 90.59 569 ARG A O 1
ATOM 4302 N N . LYS A 1 570 ? 5.415 -9.362 34.203 1.00 52.03 570 LYS A N 1
ATOM 4303 C CA . LYS A 1 570 ? 4.086 -9.939 34.038 1.00 60.26 570 LYS A CA 1
ATOM 4304 C C . LYS A 1 570 ? 4.072 -11.407 34.454 1.00 74.00 570 LYS A C 1
ATOM 4305 O O . LYS A 1 570 ? 3.103 -11.885 35.045 1.00 84.65 570 LYS A O 1
ATOM 4311 N N . ILE A 1 571 ? 5.152 -12.117 34.143 1.00 68.20 571 ILE A N 1
ATOM 4312 C CA . ILE A 1 571 ? 5.303 -13.505 34.563 1.00 58.06 571 ILE A CA 1
ATOM 4313 C C . ILE A 1 571 ? 5.375 -13.598 36.084 1.00 60.61 571 ILE A C 1
ATOM 4314 O O . ILE A 1 571 ? 4.735 -14.451 36.699 1.00 65.21 571 ILE A O 1
ATOM 4319 N N . GLU A 1 572 ? 6.154 -12.705 36.683 1.00 59.71 572 GLU A N 1
ATOM 4320 C CA . GLU A 1 572 ? 6.339 -12.694 38.128 1.00 68.54 572 GLU A CA 1
ATOM 4321 C C . GLU A 1 572 ? 5.035 -12.354 38.846 1.00 71.37 572 GLU A C 1
ATOM 4322 O O . GLU A 1 572 ? 4.765 -12.867 39.933 1.00 80.24 572 GLU A O 1
ATOM 4328 N N . ASP A 1 573 ? 4.230 -11.491 38.230 1.00 76.67 573 ASP A N 1
ATOM 4329 C CA . ASP A 1 573 ? 2.915 -11.143 38.762 1.00 70.19 573 ASP A CA 1
ATOM 4330 C C . ASP A 1 573 ? 2.026 -12.378 38.879 1.00 78.63 573 ASP A C 1
ATOM 4331 O O . ASP A 1 573 ? 1.311 -12.552 39.867 1.00 78.64 573 ASP A O 1
ATOM 4336 N N . ARG A 1 574 ? 2.082 -13.233 37.864 1.00 65.67 574 ARG A N 1
ATOM 4337 C CA . ARG A 1 574 ? 1.283 -14.451 37.837 1.00 66.67 574 ARG A CA 1
ATOM 4338 C C . ARG A 1 574 ? 1.753 -15.452 38.889 1.00 81.02 574 ARG A C 1
ATOM 4339 O O . ARG A 1 574 ? 0.948 -16.187 39.463 1.00 86.25 574 ARG A O 1
ATOM 4347 N N . LEU A 1 575 ? 3.059 -15.482 39.138 1.00 80.31 575 LEU A N 1
ATOM 4348 C CA . LEU A 1 575 ? 3.607 -16.345 40.176 1.00 71.82 575 LEU A CA 1
ATOM 4349 C C . LEU A 1 575 ? 3.234 -15.808 41.551 1.00 70.61 575 LEU A C 1
ATOM 4350 O O . LEU A 1 575 ? 2.921 -16.573 42.461 1.00 70.74 575 LEU A O 1
ATOM 4355 N N . ALA A 1 576 ? 3.260 -14.486 41.689 1.00 59.29 576 ALA A N 1
ATOM 4356 C CA . ALA A 1 576 ? 2.929 -13.839 42.953 1.00 74.73 576 ALA A CA 1
ATOM 4357 C C . ALA A 1 576 ? 1.467 -14.065 43.328 1.00 91.34 576 ALA A C 1
ATOM 4358 O O . ALA A 1 576 ? 1.148 -14.316 44.489 1.00 89.69 576 ALA A O 1
ATOM 4360 N N . ALA A 1 577 ? 0.584 -13.976 42.338 1.00 99.63 577 ALA A N 1
ATOM 4361 C CA . ALA A 1 577 ? -0.843 -14.168 42.569 1.00 80.81 577 ALA A CA 1
ATOM 4362 C C . ALA A 1 577 ? -1.145 -15.610 42.963 1.00 81.98 577 ALA A C 1
ATOM 4363 O O . ALA A 1 577 ? -1.976 -15.864 43.836 1.00 86.94 577 ALA A O 1
ATOM 4365 N N . HIS A 1 578 ? -0.465 -16.551 42.316 1.00 66.62 578 HIS A N 1
ATOM 4366 C CA . HIS A 1 578 ? -0.649 -17.965 42.617 1.00 73.34 578 HIS A CA 1
ATOM 4367 C C . HIS A 1 578 ? -0.183 -18.300 44.031 1.00 80.52 578 HIS A C 1
ATOM 4368 O O . HIS A 1 578 ? -0.784 -19.133 44.709 1.00 81.43 578 HIS A O 1
ATOM 4375 N N . LEU A 1 579 ? 0.890 -17.648 44.470 1.00 85.32 579 LEU A N 1
ATOM 4376 C CA . LEU A 1 579 ? 1.419 -17.864 45.814 1.00 95.13 579 LEU A CA 1
ATOM 4377 C C . LEU A 1 579 ? 0.546 -17.189 46.867 1.00 109.03 579 LEU A C 1
ATOM 4378 O O . LEU A 1 579 ? 0.521 -17.607 48.025 1.00 114.20 579 LEU A O 1
ATOM 4383 N N . ALA A 1 580 ? -0.168 -16.145 46.459 1.00 101.37 580 ALA A N 1
ATOM 4384 C CA . ALA A 1 580 ? -1.054 -15.425 47.365 1.00 78.88 580 ALA A CA 1
ATOM 4385 C C . ALA A 1 580 ? -2.469 -15.998 47.323 1.00 102.22 580 ALA A C 1
ATOM 4386 O O . ALA A 1 580 ? -3.432 -15.333 47.708 1.00 104.89 580 ALA A O 1
ATOM 4388 N N . SER A 1 581 ? -2.586 -17.234 46.848 1.00 113.65 581 SER A N 1
ATOM 4389 C CA . SER A 1 581 ? -3.864 -17.934 46.818 1.00 101.42 581 SER A CA 1
ATOM 4390 C C . SER A 1 581 ? -3.880 -19.034 47.874 1.00 106.76 581 SER A C 1
ATOM 4391 O O . SER A 1 581 ? -3.437 -20.156 47.622 1.00 97.01 581 SER A O 1
ATOM 4393 N N . ALA A 1 582 ? -4.390 -18.700 49.056 1.00 118.23 582 ALA A N 1
ATOM 4394 C CA . ALA A 1 582 ? -4.390 -19.614 50.195 1.00 108.00 582 ALA A CA 1
ATOM 4395 C C . ALA A 1 582 ? -5.207 -20.874 49.923 1.00 111.05 582 ALA A C 1
ATOM 4396 O O . ALA A 1 582 ? -4.926 -21.938 50.478 1.00 101.69 582 ALA A O 1
ATOM 4398 N N . PRO A 1 586 ? -2.831 -24.436 52.399 1.00 136.12 586 PRO A N 1
ATOM 4399 C CA . PRO A 1 586 ? -1.412 -24.309 52.048 1.00 140.52 586 PRO A CA 1
ATOM 4400 C C . PRO A 1 586 ? -0.536 -25.300 52.812 1.00 140.83 586 PRO A C 1
ATOM 4401 O O . PRO A 1 586 ? -0.603 -26.503 52.557 1.00 142.19 586 PRO A O 1
ATOM 4405 N N . ALA A 1 587 ? 0.275 -24.793 53.735 1.00 124.89 587 ALA A N 1
ATOM 4406 C CA . ALA A 1 587 ? 1.129 -25.641 54.556 1.00 108.24 587 ALA A CA 1
ATOM 4407 C C . ALA A 1 587 ? 1.560 -24.912 55.824 1.00 121.89 587 ALA A C 1
ATOM 4408 O O . ALA A 1 587 ? 1.458 -23.688 55.915 1.00 126.66 587 ALA A O 1
ATOM 4410 N N . ASP A 1 588 ? 2.039 -25.674 56.801 1.00 120.93 588 ASP A N 1
ATOM 4411 C CA . ASP A 1 588 ? 2.495 -25.111 58.068 1.00 128.68 588 ASP A CA 1
ATOM 4412 C C . ASP A 1 588 ? 3.989 -25.353 58.339 1.00 140.86 588 ASP A C 1
ATOM 4413 O O . ASP A 1 588 ? 4.691 -24.424 58.744 1.00 134.87 588 ASP A O 1
ATOM 4415 N N . PRO A 1 589 ? 4.491 -26.589 58.124 1.00 146.69 589 PRO A N 1
ATOM 4416 C CA . PRO A 1 589 ? 5.930 -26.756 58.367 1.00 139.16 589 PRO A CA 1
ATOM 4417 C C . PRO A 1 589 ? 6.793 -26.097 57.294 1.00 138.51 589 PRO A C 1
ATOM 4418 O O . PRO A 1 589 ? 6.310 -25.260 56.531 1.00 147.21 589 PRO A O 1
ATOM 4422 N N . ALA A 1 590 ? 8.063 -26.486 57.230 1.00 122.80 590 ALA A N 1
ATOM 4423 C CA . ALA A 1 590 ? 8.974 -25.954 56.223 1.00 105.52 590 ALA A CA 1
ATOM 4424 C C . ALA A 1 590 ? 8.770 -26.639 54.873 1.00 118.11 590 ALA A C 1
ATOM 4425 O O . ALA A 1 590 ? 9.715 -26.812 54.104 1.00 121.24 590 ALA A O 1
ATOM 4427 N N . ALA A 1 591 ? 7.529 -27.031 54.599 1.00 127.91 591 ALA A N 1
ATOM 4428 C CA . ALA A 1 591 ? 7.162 -27.612 53.316 1.00 121.42 591 ALA A CA 1
ATOM 4429 C C . ALA A 1 591 ? 6.628 -26.528 52.389 1.00 124.08 591 ALA A C 1
ATOM 4430 O O . ALA A 1 591 ? 6.238 -26.804 51.254 1.00 116.19 591 ALA A O 1
ATOM 4432 N N . LEU A 1 592 ? 6.602 -25.295 52.889 1.00 121.38 592 LEU A N 1
ATOM 4433 C CA . LEU A 1 592 ? 6.271 -24.137 52.067 1.00 114.31 592 LEU A CA 1
ATOM 4434 C C . LEU A 1 592 ? 7.277 -24.011 50.933 1.00 109.81 592 LEU A C 1
ATOM 4435 O O . LEU A 1 592 ? 6.925 -23.642 49.813 1.00 113.46 592 LEU A O 1
ATOM 4440 N N . ALA A 1 593 ? 8.531 -24.324 51.243 1.00 98.80 593 ALA A N 1
ATOM 4441 C CA . ALA A 1 593 ? 9.607 -24.297 50.261 1.00 106.08 593 ALA A CA 1
ATOM 4442 C C . ALA A 1 593 ? 9.313 -25.240 49.100 1.00 117.34 593 ALA A C 1
ATOM 4443 O O . ALA A 1 593 ? 9.535 -24.896 47.939 1.00 122.97 593 ALA A O 1
ATOM 4445 N N . GLU A 1 594 ? 8.809 -26.427 49.421 1.00 122.55 594 GLU A N 1
ATOM 4446 C CA . GLU A 1 594 ? 8.443 -27.404 48.403 1.00 116.10 594 GLU A CA 1
ATOM 4447 C C . GLU A 1 594 ? 7.290 -26.884 47.551 1.00 113.07 594 GLU A C 1
ATOM 4448 O O . GLU A 1 594 ? 7.215 -27.164 46.356 1.00 114.56 594 GLU A O 1
ATOM 4450 N N . HIS A 1 595 ? 6.396 -26.122 48.174 1.00 97.91 595 HIS A N 1
ATOM 4451 C CA . HIS A 1 595 ? 5.275 -25.525 47.461 1.00 93.52 595 HIS A CA 1
ATOM 4452 C C . HIS A 1 595 ? 5.754 -24.390 46.564 1.00 100.84 595 HIS A C 1
ATOM 4453 O O . HIS A 1 595 ? 5.369 -24.302 45.398 1.00 97.56 595 HIS A O 1
ATOM 4460 N N . VAL A 1 596 ? 6.599 -23.526 47.120 1.00 101.34 596 VAL A N 1
ATOM 4461 C CA . VAL A 1 596 ? 7.138 -22.386 46.387 1.00 93.62 596 VAL A CA 1
ATOM 4462 C C . VAL A 1 596 ? 7.972 -22.834 45.191 1.00 87.05 596 VAL A C 1
ATOM 4463 O O . VAL A 1 596 ? 7.759 -22.374 44.068 1.00 87.26 596 VAL A O 1
ATOM 4467 N N . LEU A 1 597 ? 8.913 -23.741 45.437 1.00 86.23 597 LEU A N 1
ATOM 4468 C CA . LEU A 1 597 ? 9.804 -24.237 44.392 1.00 91.31 597 LEU A CA 1
ATOM 4469 C C . LEU A 1 597 ? 9.048 -24.899 43.241 1.00 96.55 597 LEU A C 1
ATOM 4470 O O . LEU A 1 597 ? 9.417 -24.737 42.078 1.00 92.43 597 LEU A O 1
ATOM 4475 N N . THR A 1 598 ? 7.995 -25.643 43.566 1.00 108.73 598 THR A N 1
ATOM 4476 C CA . THR A 1 598 ? 7.171 -26.279 42.542 1.00 108.12 598 THR A CA 1
ATOM 4477 C C . THR A 1 598 ? 6.412 -25.234 41.734 1.00 97.77 598 THR A C 1
ATOM 4478 O O . THR A 1 598 ? 6.273 -25.358 40.517 1.00 92.60 598 THR A O 1
ATOM 4482 N N . ALA A 1 599 ? 5.922 -24.206 42.419 1.00 85.09 599 ALA A N 1
ATOM 4483 C CA . ALA A 1 599 ? 5.227 -23.111 41.755 1.00 84.69 599 ALA A CA 1
ATOM 4484 C C . ALA A 1 599 ? 6.191 -22.340 40.861 1.00 94.15 599 ALA A C 1
ATOM 4485 O O . ALA A 1 599 ? 5.868 -22.011 39.723 1.00 103.00 599 ALA A O 1
ATOM 4487 N N . ALA A 1 600 ? 7.382 -22.070 41.383 1.00 93.48 600 ALA A N 1
ATOM 4488 C CA . ALA A 1 600 ? 8.397 -21.335 40.640 1.00 85.76 600 ALA A CA 1
ATOM 4489 C C . ALA A 1 600 ? 8.812 -22.078 39.373 1.00 89.93 600 ALA A C 1
ATOM 4490 O O . ALA A 1 600 ? 8.820 -21.500 38.285 1.00 108.97 600 ALA A O 1
ATOM 4492 N N . ARG A 1 601 ? 9.155 -23.355 39.518 1.00 83.67 601 ARG A N 1
ATOM 4493 C CA . ARG A 1 601 ? 9.596 -24.171 38.388 1.00 88.55 601 ARG A CA 1
ATOM 4494 C C . ARG A 1 601 ? 8.540 -24.251 37.290 1.00 99.50 601 ARG A C 1
ATOM 4495 O O . ARG A 1 601 ? 8.866 -24.239 36.104 1.00 100.25 601 ARG A O 1
ATOM 4503 N N . SER A 1 602 ? 7.276 -24.329 37.693 1.00 106.11 602 SER A N 1
ATOM 4504 C CA . SER A 1 602 ? 6.177 -24.454 36.742 1.00 105.66 602 SER A CA 1
ATOM 4505 C C . SER A 1 602 ? 5.953 -23.162 35.960 1.00 105.48 602 SER A C 1
ATOM 4506 O O . SER A 1 602 ? 5.489 -23.192 34.819 1.00 94.25 602 SER A O 1
ATOM 4509 N N . PHE A 1 603 ? 6.281 -22.030 36.576 1.00 101.15 603 PHE A N 1
ATOM 4510 C CA . PHE A 1 603 ? 6.158 -20.736 35.911 1.00 82.49 603 PHE A CA 1
ATOM 4511 C C . PHE A 1 603 ? 7.417 -20.395 35.118 1.00 92.88 603 PHE A C 1
ATOM 4512 O O . PHE A 1 603 ? 7.503 -19.334 34.500 1.00 99.14 603 PHE A O 1
ATOM 4520 N N . GLY A 1 604 ? 8.392 -21.299 35.141 1.00 100.30 604 GLY A N 1
ATOM 4521 C CA . GLY A 1 604 ? 9.620 -21.119 34.388 1.00 106.27 604 GLY A CA 1
ATOM 4522 C C . GLY A 1 604 ? 10.718 -20.432 35.175 1.00 106.35 604 GLY A C 1
ATOM 4523 O O . GLY A 1 604 ? 11.865 -20.368 34.731 1.00 111.82 604 GLY A O 1
ATOM 4524 N N . ILE A 1 605 ? 10.367 -19.915 36.349 1.00 97.66 605 ILE A N 1
ATOM 4525 C CA . ILE A 1 605 ? 11.328 -19.234 37.208 1.00 86.87 605 ILE A CA 1
ATOM 4526 C C . ILE A 1 605 ? 12.091 -20.227 38.079 1.00 94.73 605 ILE A C 1
ATOM 4527 O O . ILE A 1 605 ? 11.510 -20.887 38.936 1.00 91.61 605 ILE A O 1
ATOM 4532 N N . THR A 1 606 ? 13.397 -20.329 37.860 1.00 108.43 606 THR A N 1
ATOM 4533 C CA . THR A 1 606 ? 14.217 -21.273 38.610 1.00 107.55 606 THR A CA 1
ATOM 4534 C C . THR A 1 606 ? 14.954 -20.592 39.758 1.00 105.30 606 THR A C 1
ATOM 4535 O O . THR A 1 606 ? 15.924 -19.867 39.539 1.00 112.74 606 THR A O 1
ATOM 4539 N N . ILE A 1 607 ? 14.486 -20.825 40.981 1.00 101.21 607 ILE A N 1
ATOM 4540 C CA . ILE A 1 607 ? 15.172 -20.319 42.163 1.00 101.11 607 ILE A CA 1
ATOM 4541 C C . ILE A 1 607 ? 16.514 -21.022 42.308 1.00 121.78 607 ILE A C 1
ATOM 4542 O O . ILE A 1 607 ? 16.569 -22.240 42.479 1.00 127.21 607 ILE A O 1
ATOM 4547 N N . ARG A 1 608 ? 17.594 -20.253 42.235 1.00 118.43 608 ARG A N 1
ATOM 4548 C CA . ARG A 1 608 ? 18.933 -20.827 42.270 1.00 114.61 608 ARG A CA 1
ATOM 4549 C C . ARG A 1 608 ? 19.529 -20.816 43.675 1.00 114.47 608 ARG A C 1
ATOM 4550 O O . ARG A 1 608 ? 19.257 -19.918 44.474 1.00 106.32 608 ARG A O 1
ATOM 4552 N N . SER A 1 609 ? 20.342 -21.825 43.966 1.00 111.50 609 SER A N 1
ATOM 4553 C CA . SER A 1 609 ? 21.022 -21.920 45.250 1.00 119.11 609 SER A CA 1
ATOM 4554 C C . SER A 1 609 ? 22.416 -21.307 45.166 1.00 124.13 609 SER A C 1
ATOM 4555 O O . SER A 1 609 ? 23.374 -21.966 44.764 1.00 126.14 609 SER A O 1
ATOM 4558 N N . PHE A 1 610 ? 22.518 -20.037 45.542 1.00 131.08 610 PHE A N 1
ATOM 4559 C CA . PHE A 1 610 ? 23.792 -19.331 45.524 1.00 124.49 610 PHE A CA 1
ATOM 4560 C C . PHE A 1 610 ? 24.571 -19.620 46.799 1.00 103.69 610 PHE A C 1
ATOM 4561 O O . PHE A 1 610 ? 24.009 -19.598 47.893 1.00 113.63 610 PHE A O 1
ATOM 4569 N N . VAL A 1 611 ? 25.862 -19.897 46.656 1.00 89.93 611 VAL A N 1
ATOM 4570 C CA . VAL A 1 611 ? 26.726 -20.089 47.814 1.00 90.88 611 VAL A CA 1
ATOM 4571 C C . VAL A 1 611 ? 26.819 -18.791 48.606 1.00 88.59 611 VAL A C 1
ATOM 4572 O O . VAL A 1 611 ? 26.837 -18.797 49.838 1.00 90.37 611 VAL A O 1
ATOM 4574 N N . GLU A 1 612 ? 26.863 -17.678 47.880 1.00 85.75 612 GLU A N 1
ATOM 4575 C CA . GLU A 1 612 ? 27.010 -16.359 48.483 1.00 82.49 612 GLU A CA 1
ATOM 4576 C C . GLU A 1 612 ? 25.662 -15.716 48.796 1.00 84.58 612 GLU A C 1
ATOM 4577 O O . GLU A 1 612 ? 25.574 -14.501 48.968 1.00 91.29 612 GLU A O 1
ATOM 4583 N N . GLU A 1 613 ? 24.616 -16.534 48.871 1.00 84.29 613 GLU A N 1
ATOM 4584 C CA . GLU A 1 613 ? 23.275 -16.041 49.171 1.00 89.60 613 GLU A CA 1
ATOM 4585 C C . GLU A 1 613 ? 23.197 -15.496 50.598 1.00 94.85 613 GLU A C 1
ATOM 4586 O O . GLU A 1 613 ? 22.347 -14.659 50.909 1.00 83.65 613 GLU A O 1
ATOM 4592 N N . LEU A 1 614 ? 24.100 -15.963 51.458 1.00 89.70 614 LEU A N 1
ATOM 4593 C CA . LEU A 1 614 ? 24.138 -15.528 52.852 1.00 93.11 614 LEU A CA 1
ATOM 4594 C C . LEU A 1 614 ? 24.546 -14.063 52.997 1.00 88.50 614 LEU A C 1
ATOM 4595 O O . LEU A 1 614 ? 24.379 -13.473 54.064 1.00 91.47 614 LEU A O 1
ATOM 4600 N N . ASP A 1 615 ? 25.079 -13.482 51.926 1.00 84.45 615 ASP A N 1
ATOM 4601 C CA . ASP A 1 615 ? 25.477 -12.077 51.932 1.00 81.97 615 ASP A CA 1
ATOM 4602 C C . ASP A 1 615 ? 24.276 -11.155 52.136 1.00 79.75 615 ASP A C 1
ATOM 4603 O O . ASP A 1 615 ? 24.424 -10.021 52.591 1.00 90.99 615 ASP A O 1
ATOM 4608 N N . ARG A 1 616 ? 23.089 -11.651 51.798 1.00 91.33 616 ARG A N 1
ATOM 4609 C CA . ARG A 1 616 ? 21.859 -10.882 51.946 1.00 101.21 616 ARG A CA 1
ATOM 4610 C C . ARG A 1 616 ? 21.238 -11.070 53.328 1.00 95.27 616 ARG A C 1
ATOM 4611 O O . ARG A 1 616 ? 20.321 -10.341 53.708 1.00 106.51 616 ARG A O 1
ATOM 4619 N N . TYR A 1 617 ? 21.740 -12.049 54.074 1.00 79.97 617 TYR A N 1
ATOM 4620 C CA . TYR A 1 617 ? 21.206 -12.354 55.399 1.00 88.14 617 TYR A CA 1
ATOM 4621 C C . TYR A 1 617 ? 21.926 -11.569 56.492 1.00 89.54 617 TYR A C 1
ATOM 4622 O O . TYR A 1 617 ? 23.155 -11.511 56.525 1.00 99.77 617 TYR A O 1
ATOM 4631 N N . GLU A 1 618 ? 21.146 -10.965 57.383 1.00 84.85 618 GLU A N 1
ATOM 4632 C CA . GLU A 1 618 ? 21.686 -10.132 58.452 1.00 90.67 618 GLU A CA 1
ATOM 4633 C C . GLU A 1 618 ? 22.481 -10.954 59.463 1.00 101.04 618 GLU A C 1
ATOM 4634 O 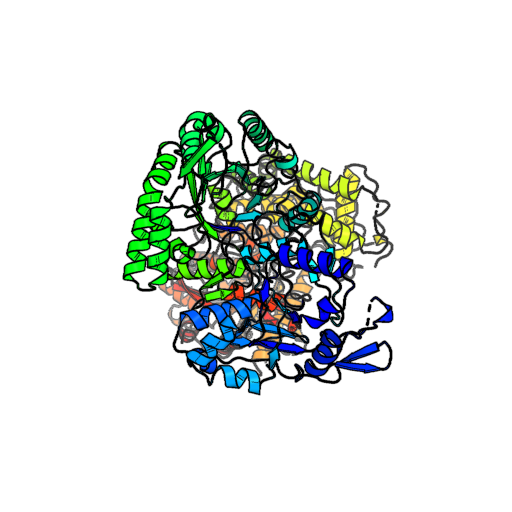O . GLU A 1 618 ? 23.618 -10.620 59.797 1.00 100.37 618 GLU A O 1
ATOM 4640 N N . ASP A 1 619 ? 21.872 -12.031 59.948 1.00 99.07 619 ASP A N 1
ATOM 4641 C CA . ASP A 1 619 ? 22.500 -12.886 60.949 1.00 103.46 619 ASP A CA 1
ATOM 4642 C C . ASP A 1 619 ? 23.159 -14.102 60.304 1.00 116.73 619 ASP A C 1
ATOM 4643 O O . ASP A 1 619 ? 22.843 -15.242 60.645 1.00 123.55 619 ASP A O 1
ATOM 4648 N N . HIS A 1 620 ? 24.076 -13.854 59.374 1.00 114.07 620 HIS A N 1
ATOM 4649 C CA . HIS A 1 620 ? 24.725 -14.936 58.641 1.00 106.47 620 HIS A CA 1
ATOM 4650 C C . HIS A 1 620 ? 25.765 -15.666 59.486 1.00 111.58 620 HIS A C 1
ATOM 4651 O O . HIS A 1 620 ? 25.986 -16.865 59.309 1.00 113.91 620 HIS A O 1
ATOM 4658 N N . GLU A 1 621 ? 26.398 -14.945 60.406 1.00 98.98 621 GLU A N 1
ATOM 4659 C CA . GLU A 1 621 ? 27.435 -15.527 61.252 1.00 101.58 621 GLU A CA 1
ATOM 4660 C C . GLU A 1 621 ? 26.871 -16.597 62.184 1.00 112.91 621 GLU A C 1
ATOM 4661 O O . GLU A 1 621 ? 27.590 -17.500 62.611 1.00 117.73 621 GLU A O 1
ATOM 4663 N N . TYR A 1 622 ? 25.582 -16.495 62.489 1.00 113.82 622 TYR A N 1
ATOM 4664 C CA . TYR A 1 622 ? 24.933 -17.441 63.389 1.00 103.91 622 TYR A CA 1
ATOM 4665 C C . TYR A 1 622 ? 24.009 -18.395 62.636 1.00 99.68 622 TYR A C 1
ATOM 4666 O O . TYR A 1 622 ? 23.066 -18.940 63.212 1.00 96.05 622 TYR A O 1
ATOM 4668 N N . LEU A 1 623 ? 24.285 -18.597 61.350 1.00 109.68 623 LEU A N 1
ATOM 4669 C CA . LEU A 1 623 ? 23.472 -19.481 60.518 1.00 103.91 623 LEU A CA 1
ATOM 4670 C C . LEU A 1 623 ? 24.235 -20.754 60.142 1.00 123.32 623 LEU A C 1
ATOM 4671 O O . LEU A 1 623 ? 25.438 -20.712 59.886 1.00 131.55 623 LEU A O 1
ATOM 4673 N N . VAL A 1 624 ? 23.523 -21.878 60.103 1.00 128.98 624 VAL A N 1
ATOM 4674 C CA . VAL A 1 624 ? 24.141 -23.188 59.891 1.00 124.39 624 VAL A CA 1
ATOM 4675 C C . VAL A 1 624 ? 24.414 -23.498 58.418 1.00 125.89 624 VAL A C 1
ATOM 4676 O O . VAL A 1 624 ? 25.328 -24.260 58.099 1.00 126.70 624 VAL A O 1
ATOM 4678 N N . ALA A 1 625 ? 23.593 -22.925 57.538 1.00 118.54 625 ALA A N 1
ATOM 4679 C CA . ALA A 1 625 ? 23.767 -22.999 56.081 1.00 112.81 625 ALA A CA 1
ATOM 4680 C C . ALA A 1 625 ? 23.535 -24.386 55.469 1.00 111.14 625 ALA A C 1
ATOM 4681 O O . ALA A 1 625 ? 23.510 -24.519 54.245 1.00 96.54 625 ALA A O 1
ATOM 4683 N N . ARG A 1 626 ? 23.364 -25.416 56.293 1.00 135.03 626 ARG A N 1
ATOM 4684 C CA . ARG A 1 626 ? 23.027 -26.733 55.758 1.00 144.41 626 ARG A CA 1
ATOM 4685 C C . ARG A 1 626 ? 21.526 -26.798 55.509 1.00 143.97 626 ARG A C 1
ATOM 4686 O O . ARG A 1 626 ? 21.050 -27.584 54.688 1.00 151.88 626 ARG A O 1
ATOM 4694 N N . TYR A 1 627 ? 20.788 -25.960 56.228 1.00 136.88 627 TYR A N 1
ATOM 4695 C CA . TYR A 1 627 ? 19.364 -25.777 55.988 1.00 132.16 627 TYR A CA 1
ATOM 4696 C C . TYR A 1 627 ? 19.137 -24.391 55.399 1.00 141.98 627 TYR A C 1
ATOM 4697 O O . TYR A 1 627 ? 18.349 -23.606 55.923 1.00 148.68 627 TYR A O 1
ATOM 4699 N N . ILE A 1 628 ? 19.846 -24.094 54.313 1.00 139.87 628 ILE A N 1
ATOM 4700 C CA . ILE A 1 628 ? 19.788 -22.776 53.688 1.00 121.50 628 ILE A CA 1
ATOM 4701 C C . ILE A 1 628 ? 18.903 -22.768 52.447 1.00 114.52 628 ILE A C 1
ATOM 4702 O O . ILE A 1 628 ? 18.654 -21.714 51.865 1.00 120.09 628 ILE A O 1
ATOM 4704 N N . GLN A 1 629 ? 18.430 -23.945 52.048 1.00 109.34 629 GLN A N 1
ATOM 4705 C CA . GLN A 1 629 ? 17.565 -24.065 50.879 1.00 100.22 629 GLN A CA 1
ATOM 4706 C C . GLN A 1 629 ? 16.128 -23.689 51.223 1.00 110.82 629 GLN A C 1
ATOM 4707 O O . GLN A 1 629 ? 15.453 -23.009 50.449 1.00 115.90 629 GLN A O 1
ATOM 4709 N N . ILE A 1 630 ? 15.666 -24.141 52.385 1.00 108.51 630 ILE A N 1
ATOM 4710 C CA . ILE A 1 630 ? 14.318 -23.829 52.854 1.00 106.16 630 ILE A CA 1
ATOM 4711 C C . ILE A 1 630 ? 14.060 -22.318 52.996 1.00 106.57 630 ILE A C 1
ATOM 4712 O O . ILE A 1 630 ? 13.041 -21.830 52.508 1.00 112.80 630 ILE A O 1
ATOM 4714 N N . PRO A 1 631 ? 14.970 -21.566 53.652 1.00 109.87 631 PRO A N 1
ATOM 4715 C CA . PRO A 1 631 ? 14.685 -20.130 53.763 1.00 115.66 631 PRO A CA 1
ATOM 4716 C C . PRO A 1 631 ? 14.871 -19.372 52.449 1.00 106.99 631 PRO A C 1
ATOM 4717 O O . PRO A 1 631 ? 14.319 -18.281 52.299 1.00 101.91 631 PRO A O 1
ATOM 4721 N N . GLN A 1 632 ? 15.649 -19.933 51.527 1.00 96.30 632 GLN A N 1
ATOM 4722 C CA . GLN A 1 632 ? 15.801 -19.347 50.199 1.00 91.83 632 GLN A CA 1
ATOM 4723 C C . GLN A 1 632 ? 14.439 -19.198 49.541 1.00 88.47 632 GLN A C 1
ATOM 4724 O O . GLN A 1 632 ? 14.074 -18.117 49.080 1.00 91.24 632 GLN A O 1
ATOM 4730 N N . ALA A 1 633 ? 13.689 -20.296 49.518 1.00 90.65 633 ALA A N 1
ATOM 4731 C CA . ALA A 1 633 ? 12.362 -20.318 48.916 1.00 90.05 633 ALA A CA 1
ATOM 4732 C C . ALA A 1 633 ? 11.380 -19.445 49.692 1.00 97.42 633 ALA A C 1
ATOM 4733 O O . ALA A 1 633 ? 10.513 -18.800 49.102 1.00 98.48 633 ALA A O 1
ATOM 4735 N N . LEU A 1 634 ? 11.520 -19.428 51.013 1.00 93.37 634 LEU A N 1
ATOM 4736 C CA . LEU A 1 634 ? 10.641 -18.634 51.862 1.00 92.05 634 LEU A CA 1
ATOM 4737 C C . LEU A 1 634 ? 10.826 -17.143 51.612 1.00 92.64 634 LEU A C 1
ATOM 4738 O O . LEU A 1 634 ? 9.859 -16.423 51.360 1.00 94.43 634 LEU A O 1
ATOM 4743 N N . ASN A 1 635 ? 12.072 -16.686 51.684 1.00 89.38 635 ASN A N 1
ATOM 4744 C CA . ASN A 1 635 ? 12.384 -15.284 51.441 1.00 94.56 635 ASN A CA 1
ATOM 4745 C C . ASN A 1 635 ? 12.059 -14.877 50.009 1.00 90.95 635 ASN A C 1
ATOM 4746 O O . ASN A 1 635 ? 11.682 -13.735 49.753 1.00 90.19 635 ASN A O 1
ATOM 4751 N N . PHE A 1 636 ? 12.209 -15.819 49.083 1.00 82.45 636 PHE A N 1
ATOM 4752 C CA . PHE A 1 636 ? 11.847 -15.593 47.690 1.00 79.19 636 PHE A CA 1
ATOM 4753 C C . PHE A 1 636 ? 10.373 -15.230 47.582 1.00 80.37 636 PHE A C 1
ATOM 4754 O O . PHE A 1 636 ? 10.003 -14.296 46.871 1.00 84.41 636 PHE A O 1
ATOM 4762 N N . ALA A 1 637 ? 9.541 -15.980 48.296 1.00 85.27 637 ALA A N 1
ATOM 4763 C CA . ALA A 1 637 ? 8.109 -15.720 48.332 1.00 88.82 637 ALA A CA 1
ATOM 4764 C C . ALA A 1 637 ? 7.834 -14.349 48.938 1.00 81.28 637 ALA A C 1
ATOM 4765 O O . ALA A 1 637 ? 7.032 -13.580 48.412 1.00 86.77 637 ALA A O 1
ATOM 4767 N N . ARG A 1 638 ? 8.509 -14.051 50.045 1.00 83.33 638 ARG A N 1
ATOM 4768 C CA . ARG A 1 638 ? 8.406 -12.743 50.681 1.00 77.74 638 ARG A CA 1
ATOM 4769 C C . ARG A 1 638 ? 8.862 -11.647 49.725 1.00 84.13 638 ARG A C 1
ATOM 4770 O O . ARG A 1 638 ? 8.286 -10.561 49.682 1.00 86.65 638 ARG A O 1
ATOM 4778 N N . GLU A 1 639 ? 9.899 -11.951 48.955 1.00 88.31 639 GLU A N 1
ATOM 4779 C CA . GLU A 1 639 ? 10.500 -10.990 48.040 1.00 94.96 639 GLU A CA 1
ATOM 4780 C C . GLU A 1 639 ? 9.553 -10.636 46.895 1.00 100.44 639 GLU A C 1
ATOM 4781 O O . GLU A 1 639 ? 9.654 -9.561 46.305 1.00 105.05 639 GLU A O 1
ATOM 4787 N N . LEU A 1 640 ? 8.631 -11.544 46.593 1.00 91.21 640 LEU A N 1
ATOM 4788 C CA . LEU A 1 640 ? 7.703 -11.357 45.482 1.00 85.10 640 LEU A CA 1
ATOM 4789 C C . LEU A 1 640 ? 6.366 -10.761 45.917 1.00 77.76 640 LEU A C 1
ATOM 4790 O O . LEU A 1 640 ? 5.734 -10.024 45.161 1.00 78.63 640 LEU A O 1
ATOM 4795 N N . LEU A 1 641 ? 5.939 -11.080 47.135 1.00 81.77 641 LEU A N 1
ATOM 4796 C CA . LEU A 1 641 ? 4.617 -10.679 47.602 1.00 85.76 641 LEU A CA 1
ATOM 4797 C C . LEU A 1 641 ? 4.606 -9.287 48.232 1.00 93.08 641 LEU A C 1
ATOM 4798 O O . LEU A 1 641 ? 3.651 -8.531 48.058 1.00 96.36 641 LEU A O 1
ATOM 4803 N N . VAL A 1 642 ? 5.666 -8.956 48.963 1.00 97.59 642 VAL A N 1
ATOM 4804 C CA . VAL A 1 642 ? 5.768 -7.660 49.636 1.00 96.78 642 VAL A CA 1
ATOM 4805 C C . VAL A 1 642 ? 5.662 -6.440 48.702 1.00 90.92 642 VAL A C 1
ATOM 4806 O O . VAL A 1 642 ? 4.906 -5.514 49.001 1.00 98.69 642 VAL A O 1
ATOM 4810 N N . PRO A 1 643 ? 6.403 -6.426 47.573 1.00 95.54 643 PRO A N 1
ATOM 4811 C CA . PRO A 1 643 ? 6.315 -5.219 46.738 1.00 95.74 643 PRO A CA 1
ATOM 4812 C C . PRO A 1 643 ? 4.924 -4.983 46.151 1.00 101.97 643 PRO A C 1
ATOM 4813 O O . PRO A 1 643 ? 4.581 -3.845 45.830 1.00 102.20 643 PRO A O 1
ATOM 4817 N N . ARG A 1 644 ? 4.137 -6.046 46.021 1.00 99.48 644 ARG A N 1
ATOM 4818 C CA . ARG A 1 644 ? 2.827 -5.953 45.388 1.00 100.28 644 ARG A CA 1
ATOM 4819 C C . ARG A 1 644 ? 1.720 -5.728 46.412 1.00 95.48 644 ARG A C 1
ATOM 4820 O O . ARG A 1 644 ? 0.580 -5.432 46.051 1.00 103.66 644 ARG A O 1
ATOM 4828 N N . GLY A 1 645 ? 2.060 -5.871 47.688 1.00 93.23 645 GLY A N 1
ATOM 4829 C CA . GLY A 1 645 ? 1.114 -5.612 48.757 1.00 94.46 645 GLY A CA 1
ATOM 4830 C C . GLY A 1 645 ? 0.426 -6.853 49.292 1.00 91.54 645 GLY A C 1
ATOM 4831 O O . GLY A 1 645 ? -0.478 -6.757 50.123 1.00 102.22 645 GLY A O 1
ATOM 4832 N N . TYR A 1 646 ? 0.846 -8.021 48.818 1.00 97.33 646 TYR A N 1
ATOM 4833 C CA . TYR A 1 646 ? 0.286 -9.276 49.305 1.00 107.85 646 TYR A CA 1
ATOM 4834 C C . TYR A 1 646 ? 0.759 -9.581 50.723 1.00 104.55 646 TYR A C 1
ATOM 4835 O O . TYR A 1 646 ? 1.852 -9.182 51.127 1.00 106.04 646 TYR A O 1
ATOM 4844 N N . SER A 1 647 ? -0.073 -10.293 51.474 1.00 105.84 647 SER A N 1
ATOM 4845 C CA . SER A 1 647 ? 0.283 -10.703 52.824 1.00 107.83 647 SER A CA 1
ATOM 4846 C C . SER A 1 647 ? 1.376 -11.765 52.800 1.00 112.53 647 SER A C 1
ATOM 4847 O O . SER A 1 647 ? 1.324 -12.706 52.008 1.00 99.24 647 SER A O 1
ATOM 4850 N N . ILE A 1 648 ? 2.369 -11.600 53.667 1.00 124.77 648 ILE A N 1
ATOM 4851 C CA . ILE A 1 648 ? 3.413 -12.601 53.833 1.00 122.75 648 ILE A CA 1
ATOM 4852 C C . ILE A 1 648 ? 3.318 -13.213 55.225 1.00 122.11 648 ILE A C 1
ATOM 4853 O O . ILE A 1 648 ? 4.280 -13.794 55.725 1.00 122.96 648 ILE A O 1
ATOM 4858 N N . GLU A 1 649 ? 2.146 -13.075 55.839 1.00 127.17 649 GLU A N 1
ATOM 4859 C CA . GLU A 1 649 ? 1.914 -13.558 57.198 1.00 123.82 649 GLU A CA 1
ATOM 4860 C C . GLU A 1 649 ? 2.050 -15.075 57.294 1.00 126.14 649 GLU A C 1
ATOM 4861 O O . GLU A 1 649 ? 2.509 -15.599 58.309 1.00 121.34 649 GLU A O 1
ATOM 4863 N N . ALA A 1 650 ? 1.640 -15.774 56.239 1.00 127.11 650 ALA A N 1
ATOM 4864 C CA . ALA A 1 650 ? 1.822 -17.219 56.162 1.00 114.52 650 ALA A CA 1
ATOM 4865 C C . ALA A 1 650 ? 3.309 -17.536 56.190 1.00 119.92 650 ALA A C 1
ATOM 4866 O O . ALA A 1 650 ? 3.763 -18.406 56.935 1.00 110.16 650 ALA A O 1
ATOM 4868 N N . TYR A 1 651 ? 4.065 -16.804 55.378 1.00 131.16 651 TYR A N 1
ATOM 4869 C CA . TYR A 1 651 ? 5.518 -16.875 55.414 1.00 119.13 651 TYR A CA 1
ATOM 4870 C C . TYR A 1 651 ? 6.008 -16.155 56.663 1.00 120.74 651 TYR A C 1
ATOM 4871 O O . TYR A 1 651 ? 5.202 -15.777 57.514 1.00 136.59 651 TYR A O 1
ATOM 4880 N N . ASP A 1 652 ? 7.322 -15.978 56.777 1.00 119.02 652 ASP A N 1
ATOM 4881 C CA . ASP A 1 652 ? 7.950 -15.622 58.051 1.00 118.88 652 ASP A CA 1
ATOM 4882 C C . ASP A 1 652 ? 7.621 -16.700 59.083 1.00 118.33 652 ASP A C 1
ATOM 4883 O O . ASP A 1 652 ? 7.702 -16.475 60.290 1.00 97.65 652 ASP A O 1
ATOM 4888 N N . ARG A 1 653 ? 7.249 -17.876 58.581 1.00 140.96 653 ARG A N 1
ATOM 4889 C CA . ARG A 1 653 ? 7.091 -19.069 59.396 1.00 134.53 653 ARG A CA 1
ATOM 4890 C C . ARG A 1 653 ? 8.473 -19.671 59.585 1.00 140.15 653 ARG A C 1
ATOM 4891 O O . ARG A 1 653 ? 8.635 -20.726 60.197 1.00 143.34 653 ARG A O 1
ATOM 4893 N N . ALA A 1 654 ? 9.466 -18.972 59.041 1.00 134.63 654 ALA A N 1
ATOM 4894 C CA . ALA A 1 654 ? 10.869 -19.293 59.246 1.00 129.70 654 ALA A CA 1
ATOM 4895 C C . ALA A 1 654 ? 11.236 -19.134 60.717 1.00 130.53 654 ALA A C 1
ATOM 4896 O O . ALA A 1 654 ? 12.283 -19.605 61.158 1.00 143.77 654 ALA A O 1
ATOM 4898 N N . LEU A 1 655 ? 10.368 -18.458 61.468 1.00 124.99 655 LEU A N 1
ATOM 4899 C CA . LEU A 1 655 ? 10.494 -18.384 62.919 1.00 117.30 655 LEU A CA 1
ATOM 4900 C C . LEU A 1 655 ? 10.425 -19.786 63.517 1.00 117.81 655 LEU A C 1
ATOM 4901 O O . LEU A 1 655 ? 11.057 -20.071 64.533 1.00 133.98 655 LEU A O 1
ATOM 4903 N N . GLU A 1 656 ? 9.656 -20.657 62.870 1.00 122.50 656 GLU A N 1
ATOM 4904 C CA . GLU A 1 656 ? 9.578 -22.060 63.259 1.00 123.55 656 GLU A CA 1
ATOM 4905 C C . GLU A 1 656 ? 10.699 -22.867 62.605 1.00 133.93 656 GLU A C 1
ATOM 4906 O O . GLU A 1 656 ? 10.489 -23.999 62.166 1.00 138.88 656 GLU A O 1
ATOM 4908 N N . ASP A 1 657 ? 11.886 -22.273 62.542 1.00 118.27 657 ASP A N 1
ATOM 4909 C CA . ASP A 1 657 ? 13.053 -22.919 61.952 1.00 100.18 657 ASP A CA 1
ATOM 4910 C C . ASP A 1 657 ? 14.335 -22.339 62.545 1.00 120.50 657 ASP A C 1
ATOM 4911 O O . ASP A 1 657 ? 14.323 -21.250 63.122 1.00 117.35 657 ASP A O 1
ATOM 4913 N N . TYR A 1 658 ? 15.437 -23.070 62.405 1.00 134.55 658 TYR A N 1
ATOM 4914 C CA . TYR A 1 658 ? 16.723 -22.631 62.942 1.00 120.04 658 TYR A CA 1
ATOM 4915 C C . TYR A 1 658 ? 17.886 -23.328 62.244 1.00 107.43 658 TYR A C 1
ATOM 4916 O O . TYR A 1 658 ? 17.702 -24.348 61.578 1.00 98.56 658 TYR A O 1
ATOM 4918 N N . SER A 1 671 ? 18.093 -14.300 62.716 1.00 101.80 671 SER A N 1
ATOM 4919 C CA . SER A 1 671 ? 16.982 -14.928 62.012 1.00 105.26 671 SER A CA 1
ATOM 4920 C C . SER A 1 671 ? 17.351 -15.301 60.581 1.00 96.21 671 SER A C 1
ATOM 4921 O O . SER A 1 671 ? 18.343 -14.814 60.037 1.00 99.20 671 SER A O 1
ATOM 4924 N N . TYR A 1 672 ? 16.547 -16.173 59.979 1.00 98.97 672 TYR A N 1
ATOM 4925 C CA . TYR A 1 672 ? 16.722 -16.538 58.578 1.00 104.86 672 TYR A CA 1
ATOM 4926 C C . TYR A 1 672 ? 15.890 -15.633 57.676 1.00 107.11 672 TYR A C 1
ATOM 4927 O O . TYR A 1 672 ? 15.844 -15.822 56.463 1.00 107.00 672 TYR A O 1
ATOM 4936 N N . SER A 1 673 ? 15.227 -14.655 58.282 1.00 105.80 673 SER A N 1
ATOM 4937 C CA . SER A 1 673 ? 14.462 -13.672 57.532 1.00 101.15 673 SER A CA 1
ATOM 4938 C C . SER A 1 673 ? 15.420 -12.687 56.867 1.00 100.24 673 SER A C 1
ATOM 4939 O O . SER A 1 673 ? 16.377 -12.223 57.488 1.00 99.35 673 SER A O 1
ATOM 4942 N N . VAL A 1 674 ? 15.176 -12.383 55.596 1.00 92.12 674 VAL A N 1
ATOM 4943 C CA . VAL A 1 674 ? 15.988 -11.405 54.881 1.00 81.85 674 VAL A CA 1
ATOM 4944 C C . VAL A 1 674 ? 15.401 -10.006 55.050 1.00 71.51 674 VAL A C 1
ATOM 4945 O O . VAL A 1 674 ? 14.206 -9.796 54.828 1.00 77.53 674 VAL A O 1
ATOM 4949 N N . ARG A 1 675 ? 16.244 -9.060 55.456 1.00 80.58 675 ARG A N 1
ATOM 4950 C CA . ARG A 1 675 ? 15.826 -7.673 55.627 1.00 90.67 675 ARG A CA 1
ATOM 4951 C C . ARG A 1 675 ? 15.235 -7.123 54.333 1.00 101.41 675 ARG A C 1
ATOM 4952 O O . ARG A 1 675 ? 15.628 -7.530 53.239 1.00 93.63 675 ARG A O 1
ATOM 4954 N N . VAL A 1 676 ? 14.288 -6.201 54.467 1.00 116.49 676 VAL A N 1
ATOM 4955 C CA . VAL A 1 676 ? 13.546 -5.682 53.324 1.00 111.32 676 VAL A CA 1
ATOM 4956 C C . VAL A 1 676 ? 14.441 -4.915 52.349 1.00 99.46 676 VAL A C 1
ATOM 4957 O O . VAL A 1 676 ? 14.272 -5.018 51.135 1.00 112.29 676 VAL A O 1
ATOM 4961 N N . ASP A 1 677 ? 15.405 -4.162 52.871 1.00 85.31 677 ASP A N 1
ATOM 4962 C CA . ASP A 1 677 ? 16.273 -3.371 52.002 1.00 95.43 677 ASP A CA 1
ATOM 4963 C C . ASP A 1 677 ? 17.391 -4.227 51.407 1.00 90.13 677 ASP A C 1
ATOM 4964 O O . ASP A 1 677 ? 18.288 -3.717 50.734 1.00 84.66 677 ASP A O 1
ATOM 4969 N N . GLN A 1 678 ? 17.330 -5.532 51.657 1.00 80.22 678 GLN A N 1
ATOM 4970 C CA . GLN A 1 678 ? 18.215 -6.481 50.992 1.00 77.98 678 GLN A CA 1
ATOM 4971 C C . GLN A 1 678 ? 17.455 -7.227 49.899 1.00 86.57 678 GLN A C 1
ATOM 4972 O O . GLN A 1 678 ? 17.992 -8.139 49.268 1.00 88.39 678 GLN A O 1
ATOM 4978 N N . PHE A 1 679 ? 16.200 -6.837 49.686 1.00 83.15 679 PHE A N 1
ATOM 4979 C CA . PHE A 1 679 ? 15.396 -7.403 48.608 1.00 86.48 679 PHE A CA 1
ATOM 4980 C C . PHE A 1 679 ? 15.952 -6.987 47.255 1.00 84.24 679 PHE A C 1
ATOM 4981 O O . PHE A 1 679 ? 16.341 -5.835 47.060 1.00 80.64 679 PHE A O 1
ATOM 4989 N N . LYS A 1 680 ? 15.988 -7.931 46.323 1.00 81.27 680 LYS A N 1
ATOM 4990 C CA . LYS A 1 680 ? 16.438 -7.648 44.969 1.00 70.92 680 LYS A CA 1
ATOM 4991 C C . LYS A 1 680 ? 15.396 -6.821 44.225 1.00 66.74 680 LYS A C 1
ATOM 4992 O O . LYS A 1 680 ? 14.212 -7.159 44.230 1.00 64.32 680 LYS A O 1
ATOM 4998 N N . PRO A 1 681 ? 15.834 -5.725 43.587 1.00 60.25 681 PRO A N 1
ATOM 4999 C CA . PRO A 1 681 ? 14.951 -4.928 42.728 1.00 72.55 681 PRO A CA 1
ATOM 5000 C C . PRO A 1 681 ? 14.484 -5.726 41.511 1.00 72.29 681 PRO A C 1
ATOM 5001 O O . PRO A 1 681 ? 15.064 -6.769 41.209 1.00 70.27 681 PRO A O 1
ATOM 5005 N N . LEU A 1 682 ? 13.451 -5.239 40.829 1.00 73.31 682 LEU A N 1
ATOM 5006 C CA . LEU A 1 682 ? 12.859 -5.956 39.698 1.00 70.80 682 LEU A CA 1
ATOM 5007 C C . LEU A 1 682 ? 13.851 -6.303 38.569 1.00 73.59 682 LEU A C 1
ATOM 5008 O O . LEU A 1 682 ? 13.893 -7.455 38.135 1.00 56.65 682 LEU A O 1
ATOM 5013 N N . PRO A 1 683 ? 14.654 -5.327 38.090 1.00 69.50 683 PRO A N 1
ATOM 5014 C CA . PRO A 1 683 ? 15.560 -5.684 36.988 1.00 66.14 683 PRO A CA 1
ATOM 5015 C C . PRO A 1 683 ? 16.591 -6.751 37.358 1.00 70.64 683 PRO A C 1
ATOM 5016 O O . PRO A 1 683 ? 16.997 -7.526 36.492 1.00 71.69 683 PRO A O 1
ATOM 5020 N N . LEU A 1 684 ? 17.007 -6.788 38.620 1.00 68.29 684 LEU A N 1
ATOM 5021 C CA . LEU A 1 684 ? 17.955 -7.802 39.069 1.00 57.56 684 LEU A CA 1
ATOM 5022 C C . LEU A 1 684 ? 17.322 -9.190 39.015 1.00 60.78 684 LEU A C 1
ATOM 5023 O O . LEU A 1 684 ? 17.966 -10.160 38.614 1.00 59.85 684 LEU A O 1
ATOM 5028 N N . ARG A 1 685 ? 16.057 -9.280 39.411 1.00 57.77 685 ARG A N 1
ATOM 5029 C CA . ARG A 1 685 ? 15.346 -10.552 39.380 1.00 57.65 685 ARG A CA 1
ATOM 5030 C C . ARG A 1 685 ? 15.145 -11.006 37.940 1.00 60.02 685 ARG A C 1
ATOM 5031 O O . ARG A 1 685 ? 15.149 -12.205 37.652 1.00 62.05 685 ARG A O 1
ATOM 5039 N N . CYS A 1 686 ? 14.980 -10.042 37.038 1.00 59.75 686 CYS A N 1
ATOM 5040 C CA . CYS A 1 686 ? 14.813 -10.343 35.621 1.00 63.49 686 CYS A CA 1
ATOM 5041 C C . CYS A 1 686 ? 16.092 -10.926 35.038 1.00 72.28 686 CYS A C 1
ATOM 5042 O O . CYS A 1 686 ? 16.055 -11.919 34.309 1.00 63.60 686 CYS A O 1
ATOM 5045 N N . LEU A 1 687 ? 17.219 -10.297 35.362 1.00 56.99 687 LEU A N 1
ATOM 5046 C CA . LEU A 1 687 ? 18.524 -10.762 34.904 1.00 53.05 687 LEU A CA 1
ATOM 5047 C C . LEU A 1 687 ? 18.789 -12.188 35.368 1.00 56.13 687 LEU A C 1
ATOM 5048 O O . LEU A 1 687 ? 19.285 -13.017 34.603 1.00 56.04 687 LEU A O 1
ATOM 5053 N N . GLU A 1 688 ? 18.454 -12.464 36.626 1.00 54.88 688 GLU A N 1
ATOM 5054 C CA . GLU A 1 688 ? 18.636 -13.794 37.198 1.00 55.80 688 GLU A CA 1
ATOM 5055 C C . GLU A 1 688 ? 17.788 -14.819 36.460 1.00 56.30 688 GLU A C 1
ATOM 5056 O O . GLU A 1 688 ? 18.200 -15.962 36.275 1.00 72.05 688 GLU A O 1
ATOM 5062 N N . TYR A 1 689 ? 16.601 -14.397 36.040 1.00 53.40 689 TYR A N 1
ATOM 5063 C CA . TYR A 1 689 ? 15.714 -15.251 35.266 1.00 48.46 689 TYR A CA 1
ATOM 5064 C C . TYR A 1 689 ? 16.302 -15.542 33.888 1.00 51.48 689 TYR A C 1
ATOM 5065 O O . TYR A 1 689 ? 16.345 -16.692 33.453 1.00 52.35 689 TYR A O 1
ATOM 5074 N N . LEU A 1 690 ? 16.767 -14.493 33.214 1.00 54.58 690 LEU A N 1
ATOM 5075 C CA . LEU A 1 690 ? 17.298 -14.618 31.859 1.00 52.61 690 LEU A CA 1
ATOM 5076 C C . LEU A 1 690 ? 18.477 -15.585 31.764 1.00 52.44 690 LEU A C 1
ATOM 5077 O O . LEU A 1 690 ? 18.516 -16.430 30.872 1.00 51.77 690 LEU A O 1
ATOM 5082 N N . VAL A 1 691 ? 19.431 -15.468 32.683 1.00 48.96 691 VAL A N 1
ATOM 5083 C CA . VAL A 1 691 ? 20.614 -16.324 32.650 1.00 54.47 691 VAL A CA 1
ATOM 5084 C C . VAL A 1 691 ? 20.290 -17.755 33.073 1.00 56.83 691 VAL A C 1
ATOM 5085 O O . VAL A 1 691 ? 21.141 -18.640 32.994 1.00 61.74 691 VAL A O 1
ATOM 5089 N N . GLY A 1 692 ? 19.056 -17.974 33.518 1.00 53.48 692 GLY A N 1
ATOM 5090 C CA . GLY A 1 692 ? 18.613 -19.296 33.923 1.00 44.36 692 GLY A CA 1
ATOM 5091 C C . GLY A 1 692 ? 17.822 -20.020 32.848 1.00 52.55 692 GLY A C 1
ATOM 5092 O O . GLY A 1 692 ? 17.502 -21.200 32.992 1.00 57.35 692 GLY A O 1
ATOM 5093 N N . ILE A 1 693 ? 17.496 -19.315 31.768 1.00 58.31 693 ILE A N 1
ATOM 5094 C CA . ILE A 1 693 ? 16.765 -19.923 30.658 1.00 49.59 693 ILE A CA 1
ATOM 5095 C C . ILE A 1 693 ? 17.590 -20.986 29.911 1.00 59.81 693 ILE A C 1
ATOM 5096 O O . ILE A 1 693 ? 17.079 -22.076 29.645 1.00 52.35 693 ILE A O 1
ATOM 5101 N N . PRO A 1 694 ? 18.863 -20.692 29.572 1.00 58.45 694 PRO A N 1
ATOM 5102 C CA . PRO A 1 694 ? 19.603 -21.767 28.899 1.00 60.98 694 PRO A CA 1
ATOM 5103 C C . PRO A 1 694 ? 19.901 -22.936 29.830 1.00 55.12 694 PRO A C 1
ATOM 5104 O O . PRO A 1 694 ? 20.172 -22.718 31.010 1.00 67.68 694 PRO A O 1
ATOM 5108 N N . CYS A 1 695 ? 19.838 -24.152 29.296 1.00 56.59 695 CYS A N 1
ATOM 5109 C CA . CYS A 1 695 ? 20.204 -25.363 30.028 1.00 50.09 695 CYS A CA 1
ATOM 5110 C C . CYS A 1 695 ? 19.408 -25.532 31.323 1.00 54.02 695 CYS A C 1
ATOM 5111 O O . CYS A 1 695 ? 19.973 -25.728 32.398 1.00 71.27 695 CYS A O 1
ATOM 5114 N N . ARG A 1 696 ? 18.088 -25.455 31.196 1.00 56.54 696 ARG A N 1
ATOM 5115 C CA . ARG A 1 696 ? 17.164 -25.660 32.304 1.00 47.53 696 ARG A CA 1
ATOM 5116 C C . ARG A 1 696 ? 17.003 -27.142 32.639 1.00 61.16 696 ARG A C 1
ATOM 5117 O O . ARG A 1 696 ? 17.266 -28.009 31.805 1.00 67.86 696 ARG A O 1
ATOM 5125 N N . TYR A 1 697 ? 16.561 -27.427 33.860 1.00 55.96 697 TYR A N 1
ATOM 5126 C CA . TYR A 1 697 ? 16.067 -28.756 34.195 1.00 54.91 697 TYR A CA 1
ATOM 5127 C C . TYR A 1 697 ? 14.588 -28.827 33.852 1.00 55.78 697 TYR A C 1
ATOM 5128 O O . TYR A 1 697 ? 13.899 -27.807 33.848 1.00 53.30 697 TYR A O 1
ATOM 5137 N N . ASN A 1 698 ? 14.094 -30.027 33.571 1.00 47.84 698 ASN A N 1
ATOM 5138 C CA . ASN A 1 698 ? 12.656 -30.232 33.515 1.00 57.86 698 ASN A CA 1
ATOM 5139 C C . ASN A 1 698 ? 12.135 -30.360 34.947 1.00 57.66 698 ASN A C 1
ATOM 5140 O O . ASN A 1 698 ? 12.918 -30.317 35.896 1.00 67.00 698 ASN A O 1
ATOM 5145 N N . SER A 1 699 ? 10.825 -30.516 35.101 1.00 52.35 699 SER A N 1
ATOM 5146 C CA . SER A 1 699 ? 10.179 -30.384 36.406 1.00 53.35 699 SER A CA 1
ATOM 5147 C C . SER A 1 699 ? 10.717 -31.313 37.501 1.00 60.28 699 SER A C 1
ATOM 5148 O O . SER A 1 699 ? 10.762 -30.925 38.668 1.00 73.14 699 SER A O 1
ATOM 5151 N N . ASP A 1 700 ? 11.132 -32.523 37.139 1.00 53.18 700 ASP A N 1
ATOM 5152 C CA . ASP A 1 700 ? 11.589 -33.480 38.147 1.00 54.68 700 ASP A CA 1
ATOM 5153 C C . ASP A 1 700 ? 13.050 -33.899 37.965 1.00 59.97 700 ASP A C 1
ATOM 5154 O O . ASP A 1 700 ? 13.465 -34.959 38.442 1.00 67.14 700 ASP A O 1
ATOM 5159 N N . TYR A 1 701 ? 13.815 -33.063 37.268 1.00 53.94 701 TYR A N 1
ATOM 5160 C CA . TYR A 1 701 ? 15.250 -33.269 37.073 1.00 61.28 701 TYR A CA 1
ATOM 5161 C C . TYR A 1 701 ? 15.556 -34.578 36.345 1.00 63.40 701 TYR A C 1
ATOM 5162 O O . TYR A 1 701 ? 16.510 -35.279 36.683 1.00 75.28 701 TYR A O 1
ATOM 5171 N N . SER A 1 702 ? 14.743 -34.887 35.337 1.00 64.04 702 SER A N 1
ATOM 5172 C CA . SER A 1 702 ? 14.932 -36.078 34.513 1.00 52.33 702 SER A CA 1
ATOM 5173 C C . SER A 1 702 ? 15.761 -35.772 33.274 1.00 53.50 702 SER A C 1
ATOM 5174 O O . SER A 1 702 ? 16.302 -36.675 32.638 1.00 64.58 702 SER A O 1
ATOM 5177 N N . ASN A 1 703 ? 15.845 -34.494 32.926 1.00 55.63 703 ASN A N 1
ATOM 5178 C CA . ASN A 1 703 ? 16.440 -34.099 31.659 1.00 63.29 703 ASN A CA 1
ATOM 5179 C C . ASN A 1 703 ? 16.876 -32.637 31.665 1.00 60.99 703 ASN A C 1
ATOM 5180 O O . ASN A 1 703 ? 16.489 -31.867 32.546 1.00 57.45 703 ASN A O 1
ATOM 5185 N N . VAL A 1 704 ? 17.688 -32.266 30.681 1.00 64.66 704 VAL A N 1
ATOM 5186 C CA . VAL A 1 704 ? 18.122 -30.886 30.517 1.00 56.94 704 VAL A CA 1
ATOM 5187 C C . VAL A 1 704 ? 17.567 -30.326 29.212 1.00 60.89 704 VAL A C 1
ATOM 5188 O O . VAL A 1 704 ? 17.701 -30.946 28.158 1.00 62.17 704 VAL A O 1
ATOM 5192 N N . VAL A 1 705 ? 16.940 -29.155 29.287 1.00 66.63 705 VAL A N 1
ATOM 5193 C CA . VAL A 1 705 ? 16.304 -28.554 28.119 1.00 57.08 705 VAL A CA 1
ATOM 5194 C C . VAL A 1 705 ? 16.951 -27.222 27.747 1.00 61.61 705 VAL A C 1
ATOM 5195 O O . VAL A 1 705 ? 17.810 -26.721 28.471 1.00 63.85 705 VAL A O 1
ATOM 5199 N N . ASN A 1 706 ? 16.525 -26.662 26.615 1.00 52.88 706 ASN A N 1
ATOM 5200 C CA . ASN A 1 706 ? 17.059 -25.406 26.082 1.00 44.25 706 ASN A CA 1
ATOM 5201 C C . ASN A 1 706 ? 18.568 -25.458 25.868 1.00 53.20 706 ASN A C 1
ATOM 5202 O O . ASN A 1 706 ? 19.294 -24.535 26.240 1.00 59.81 706 ASN A O 1
ATOM 5207 N N . LEU A 1 707 ? 19.028 -26.545 25.256 1.00 52.80 707 LEU A N 1
ATOM 5208 C CA . LEU A 1 707 ? 20.446 -26.739 24.979 1.00 55.47 707 LEU A CA 1
ATOM 5209 C C . LEU A 1 707 ? 20.869 -26.045 23.690 1.00 56.93 707 LEU A C 1
ATOM 5210 O O . LEU A 1 707 ? 22.059 -25.861 23.435 1.00 62.40 707 LEU A O 1
ATOM 5215 N N . GLY A 1 708 ? 19.888 -25.662 22.881 1.00 54.58 708 GLY A N 1
ATOM 5216 C CA . GLY A 1 708 ? 20.154 -25.057 21.589 1.00 47.33 708 GLY A CA 1
ATOM 5217 C C . GLY A 1 708 ? 20.718 -23.652 21.671 1.00 56.83 708 GLY A C 1
ATOM 5218 O O . GLY A 1 708 ? 21.502 -23.244 20.814 1.00 60.00 708 GLY A O 1
ATOM 5219 N N . LEU A 1 709 ? 20.323 -22.915 22.706 1.00 44.04 709 LEU A N 1
ATOM 5220 C CA . LEU A 1 709 ? 20.750 -21.527 22.880 1.00 47.25 709 LEU A CA 1
ATOM 5221 C C . LEU A 1 709 ? 22.273 -21.370 22.908 1.00 55.18 709 LEU A C 1
ATOM 5222 O O . LEU A 1 709 ? 22.798 -20.337 22.496 1.00 56.31 709 LEU A O 1
ATOM 5227 N N . ARG A 1 710 ? 22.973 -22.401 23.379 1.00 60.58 710 ARG A N 1
ATOM 5228 C CA . ARG A 1 710 ? 24.432 -22.364 23.496 1.00 57.73 710 ARG A CA 1
ATOM 5229 C C . ARG A 1 710 ? 25.140 -22.177 22.155 1.00 53.32 710 ARG A C 1
ATOM 5230 O O . ARG A 1 710 ? 26.258 -21.664 22.105 1.00 60.35 710 ARG A O 1
ATOM 5238 N N . GLN A 1 711 ? 24.490 -22.600 21.074 1.00 46.85 711 GLN A N 1
ATOM 5239 C CA . GLN A 1 711 ? 25.125 -22.626 19.759 1.00 48.59 711 GLN A CA 1
ATOM 5240 C C . GLN A 1 711 ? 24.999 -21.301 19.014 1.00 54.35 711 GLN A C 1
ATOM 5241 O O . GLN A 1 711 ? 25.590 -21.122 17.949 1.00 55.16 711 GLN A O 1
ATOM 5247 N N . SER A 1 712 ? 24.226 -20.380 19.578 1.00 50.06 712 SER A N 1
ATOM 5248 C CA . SER A 1 712 ? 24.095 -19.038 19.022 1.00 47.81 712 SER A CA 1
ATOM 5249 C C . SER A 1 712 ? 25.439 -18.314 18.963 1.00 57.27 712 SER A C 1
ATOM 5250 O O . SER A 1 712 ? 26.253 -18.435 19.879 1.00 75.37 712 SER A O 1
ATOM 5253 N N . PRO A 1 713 ? 25.671 -17.556 17.880 1.00 56.79 713 PRO A N 1
ATOM 5254 C CA . PRO A 1 713 ? 26.897 -16.766 17.705 1.00 53.78 713 PRO A CA 1
ATOM 5255 C C . PRO A 1 713 ? 27.104 -15.751 18.825 1.00 60.56 713 PRO A C 1
ATOM 5256 O O . PRO A 1 713 ? 28.234 -15.548 19.270 1.00 67.08 713 PRO A O 1
ATOM 5260 N N . ARG A 1 714 ? 26.018 -15.132 19.276 1.00 48.06 714 ARG A N 1
ATOM 5261 C CA . ARG A 1 714 ? 26.090 -14.088 20.296 1.00 56.31 714 ARG A CA 1
ATOM 5262 C C . ARG A 1 714 ? 25.831 -14.599 21.709 1.00 61.01 714 ARG A C 1
ATOM 5263 O O . ARG A 1 714 ? 25.623 -13.803 22.624 1.00 60.28 714 ARG A O 1
ATOM 5271 N N . TYR A 1 715 ? 25.846 -15.917 21.889 1.00 56.43 715 TYR A N 1
ATOM 5272 C CA . TYR A 1 715 ? 25.458 -16.505 23.169 1.00 55.49 715 TYR A CA 1
ATOM 5273 C C . TYR A 1 715 ? 26.357 -16.075 24.326 1.00 51.44 715 TYR A C 1
ATOM 5274 O O . TYR A 1 715 ? 25.870 -15.573 25.340 1.00 50.92 715 TYR A O 1
ATOM 5283 N N . SER A 1 716 ? 27.661 -16.284 24.180 1.00 52.62 716 SER A N 1
ATOM 5284 C CA . SER A 1 716 ? 28.601 -15.973 25.255 1.00 54.08 716 SER A CA 1
ATOM 5285 C C . SER A 1 716 ? 28.644 -14.480 25.560 1.00 54.96 716 SER A C 1
ATOM 5286 O O . SER A 1 716 ? 28.673 -14.081 26.723 1.00 65.99 716 SER A O 1
ATOM 5289 N N . ALA A 1 717 ? 28.646 -13.662 24.511 1.00 59.72 717 ALA A N 1
ATOM 5290 C CA . ALA A 1 717 ? 28.646 -12.211 24.672 1.00 60.03 717 ALA A CA 1
ATOM 5291 C C . ALA A 1 717 ? 27.399 -11.747 25.417 1.00 63.42 717 ALA A C 1
ATOM 5292 O O . ALA A 1 717 ? 27.474 -10.885 26.293 1.00 55.82 717 ALA A O 1
ATOM 5294 N N . THR A 1 718 ? 26.255 -12.327 25.066 1.00 53.01 718 THR A N 1
ATOM 5295 C CA . THR A 1 718 ? 24.997 -11.997 25.723 1.00 46.54 718 THR A CA 1
ATOM 5296 C C . THR A 1 718 ? 25.054 -12.343 27.207 1.00 62.65 718 THR A C 1
ATOM 5297 O O . THR A 1 718 ? 24.640 -11.552 28.055 1.00 47.15 718 THR A O 1
ATOM 5301 N N . MET A 1 719 ? 25.577 -13.526 27.516 1.00 54.25 719 MET A N 1
ATOM 5302 C CA . MET A 1 719 ? 25.685 -13.974 28.899 1.00 52.43 719 MET A CA 1
ATOM 5303 C C . MET A 1 719 ? 26.680 -13.109 29.668 1.00 58.46 719 MET A C 1
ATOM 5304 O O . MET A 1 719 ? 26.466 -12.793 30.839 1.00 52.42 719 MET A O 1
ATOM 5309 N N . ALA A 1 720 ? 27.759 -12.717 29.000 1.00 55.55 720 ALA A N 1
ATOM 5310 C CA . ALA A 1 720 ? 28.766 -11.853 29.608 1.00 61.87 720 ALA A CA 1
ATOM 5311 C C . ALA A 1 720 ? 28.167 -10.501 29.986 1.00 64.01 720 ALA A C 1
ATOM 5312 O O . ALA A 1 720 ? 28.466 -9.952 31.046 1.00 67.00 720 ALA A O 1
ATOM 5314 N N . LEU A 1 721 ? 27.317 -9.977 29.110 1.00 56.16 721 LEU A N 1
ATOM 5315 C CA . LEU A 1 721 ? 26.671 -8.689 29.333 1.00 55.59 721 LEU A CA 1
ATOM 5316 C C . LEU A 1 721 ? 25.628 -8.771 30.441 1.00 59.89 721 LEU A C 1
ATOM 5317 O O . LEU A 1 721 ? 25.517 -7.865 31.268 1.00 64.33 721 LEU A O 1
ATOM 5322 N N . LEU A 1 722 ? 24.864 -9.858 30.449 1.00 59.62 722 LEU A N 1
ATOM 5323 C CA . LEU A 1 722 ? 23.833 -10.064 31.461 1.00 53.60 722 LEU A CA 1
ATOM 5324 C C . LEU A 1 722 ? 24.434 -10.158 32.859 1.00 61.70 722 LEU A C 1
ATOM 5325 O O . LEU A 1 722 ? 23.934 -9.543 33.800 1.00 66.63 722 LEU A O 1
ATOM 5330 N N . TYR A 1 723 ? 25.508 -10.930 32.991 1.00 50.08 723 TYR A N 1
ATOM 5331 C CA . TYR A 1 723 ? 26.181 -11.072 34.279 1.00 58.59 723 TYR A CA 1
ATOM 5332 C C . TYR A 1 723 ? 26.917 -9.796 34.668 1.00 57.79 723 TYR A C 1
ATOM 5333 O O . TYR A 1 723 ? 27.143 -9.541 35.848 1.00 61.24 723 TYR A O 1
ATOM 5342 N N . HIS A 1 724 ? 27.291 -9.000 33.671 1.00 66.09 724 HIS A N 1
ATOM 5343 C CA . HIS A 1 724 ? 27.903 -7.701 33.920 1.00 55.73 724 HIS A CA 1
ATOM 5344 C C . HIS A 1 724 ? 26.937 -6.806 34.688 1.00 61.48 724 HIS A C 1
ATOM 5345 O O . HIS A 1 724 ? 27.291 -6.229 35.716 1.00 54.90 724 HIS A O 1
ATOM 5352 N N . ALA A 1 725 ? 25.713 -6.699 34.180 1.00 52.62 725 ALA A N 1
ATOM 5353 C CA . ALA A 1 725 ? 24.679 -5.912 34.838 1.00 65.70 725 ALA A CA 1
ATOM 5354 C C . ALA A 1 725 ? 24.286 -6.551 36.164 1.00 67.52 725 ALA A C 1
ATOM 5355 O O . ALA A 1 725 ? 23.984 -5.857 37.136 1.00 79.64 725 ALA A O 1
ATOM 5357 N N . LEU A 1 726 ? 24.297 -7.880 36.195 1.00 62.90 726 LEU A N 1
ATOM 5358 C CA . LEU A 1 726 ? 23.937 -8.629 37.392 1.00 60.86 726 LEU A CA 1
ATOM 5359 C C . LEU A 1 726 ? 24.979 -8.412 38.484 1.00 65.10 726 LEU A C 1
ATOM 5360 O O . LEU A 1 726 ? 24.644 -8.344 39.665 1.00 69.82 726 LEU A O 1
ATOM 5365 N N . ARG A 1 727 ? 26.241 -8.302 38.081 1.00 68.22 727 ARG A N 1
ATOM 5366 C CA . ARG A 1 727 ? 27.324 -8.039 39.021 1.00 68.49 727 ARG A CA 1
ATOM 5367 C C . ARG A 1 727 ? 27.159 -6.669 39.666 1.00 79.39 727 ARG A C 1
ATOM 5368 O O . ARG A 1 727 ? 27.260 -6.528 40.884 1.00 85.56 727 ARG A O 1
ATOM 5376 N N . GLU A 1 728 ? 26.904 -5.665 38.833 1.00 77.06 728 GLU A N 1
ATOM 5377 C CA . GLU A 1 728 ? 26.732 -4.290 39.289 1.00 66.22 728 GLU A CA 1
ATOM 5378 C C . GLU A 1 728 ? 25.602 -4.156 40.306 1.00 69.38 728 GLU A C 1
ATOM 5379 O O . GLU A 1 728 ? 25.767 -3.524 41.350 1.00 74.79 728 GLU A O 1
ATOM 5385 N N . LEU A 1 729 ? 24.457 -4.755 39.996 1.00 66.95 729 LEU A N 1
ATOM 5386 C CA . LEU A 1 729 ? 23.280 -4.647 40.851 1.00 67.41 729 LEU A CA 1
ATOM 5387 C C . LEU A 1 729 ? 23.442 -5.417 42.160 1.00 67.83 729 LEU A C 1
ATOM 5388 O O . LEU A 1 729 ? 22.921 -5.007 43.196 1.00 79.49 729 LEU A O 1
ATOM 5393 N N . THR A 1 730 ? 24.161 -6.533 42.109 1.00 61.92 730 THR A N 1
ATOM 5394 C CA . THR A 1 730 ? 24.358 -7.362 43.292 1.00 62.88 730 THR A CA 1
ATOM 5395 C C . THR A 1 730 ? 25.351 -6.717 44.255 1.00 73.28 730 THR A C 1
ATOM 5396 O O . THR A 1 730 ? 25.152 -6.736 45.470 1.00 81.97 730 THR A O 1
ATOM 5400 N N . LEU A 1 731 ? 26.415 -6.140 43.704 1.00 72.11 731 LEU A N 1
ATOM 5401 C CA . LEU A 1 731 ? 27.435 -5.476 44.509 1.00 77.14 731 LEU A CA 1
ATOM 5402 C C . LEU A 1 731 ? 26.850 -4.312 45.295 1.00 87.27 731 LEU A C 1
ATOM 5403 O O . LEU A 1 731 ? 27.173 -4.122 46.468 1.00 99.19 731 LEU A O 1
ATOM 5408 N N . GLU A 1 732 ? 25.988 -3.539 44.645 1.00 77.59 732 GLU A N 1
ATOM 5409 C CA . GLU A 1 732 ? 25.341 -2.410 45.299 1.00 83.53 732 GLU A CA 1
ATOM 5410 C C . GLU A 1 732 ? 24.494 -2.893 46.475 1.00 100.50 732 GLU A C 1
ATOM 5411 O O . GLU A 1 732 ? 24.425 -2.240 47.519 1.00 96.27 732 GLU A O 1
ATOM 5417 N N . LEU A 1 733 ? 23.883 -4.061 46.309 1.00 77.60 733 LEU A N 1
ATOM 5418 C CA . LEU A 1 733 ? 23.069 -4.657 47.361 1.00 79.91 733 LEU A CA 1
ATOM 5419 C C . LEU A 1 733 ? 23.941 -5.223 48.481 1.00 93.82 733 LEU A C 1
ATOM 5420 O O . LEU A 1 733 ? 23.491 -5.366 49.619 1.00 105.48 733 LEU A O 1
ATOM 5425 N N . ARG A 1 734 ? 25.189 -5.544 48.151 1.00 78.06 734 ARG A N 1
ATOM 5426 C CA . ARG A 1 734 ? 26.116 -6.123 49.118 1.00 79.40 734 ARG A CA 1
ATOM 5427 C C . ARG A 1 734 ? 26.786 -5.039 49.961 1.00 92.35 734 ARG A C 1
ATOM 5428 O O . ARG A 1 734 ? 27.165 -5.272 51.110 1.00 83.90 734 ARG A O 1
ATOM 5436 N N . ASP A 1 735 ? 26.923 -3.852 49.379 1.00 92.06 735 ASP A N 1
ATOM 5437 C CA . ASP A 1 735 ? 27.572 -2.732 50.050 1.00 95.55 735 ASP A CA 1
ATOM 5438 C C . ASP A 1 735 ? 26.686 -2.122 51.135 1.00 87.11 735 ASP A C 1
ATOM 5439 O O . ASP A 1 735 ? 27.154 -1.336 51.957 1.00 105.77 735 ASP A O 1
ATOM 5444 N N . ARG A 1 736 ? 25.407 -2.486 51.132 1.00 95.55 736 ARG A N 1
ATOM 5445 C CA . ARG A 1 736 ? 24.470 -1.994 52.136 1.00 86.94 736 ARG A CA 1
ATOM 5446 C C . ARG A 1 736 ? 24.151 -3.067 53.171 1.00 94.98 736 ARG A C 1
ATOM 5447 O O . ARG A 1 736 ? 23.217 -2.921 53.958 1.00 109.80 736 ARG A O 1
ATOM 5455 N N . SER A 1 737 ? 24.922 -4.149 53.162 1.00 91.15 737 SER A N 1
ATOM 5456 C CA . SER A 1 737 ? 24.680 -5.252 54.084 1.00 94.12 737 SER A CA 1
ATOM 5457 C C . SER A 1 737 ? 25.843 -5.440 55.049 1.00 84.68 737 SER A C 1
ATOM 5458 O O . SER A 1 737 ? 26.904 -4.836 54.886 1.00 87.14 737 SER A O 1
ATOM 5461 N N . ASN A 1 738 ? 25.634 -6.280 56.057 1.00 91.49 738 ASN A N 1
ATOM 5462 C CA . ASN A 1 738 ? 26.709 -6.658 56.964 1.00 121.87 738 ASN A CA 1
ATOM 5463 C C . ASN A 1 738 ? 27.367 -7.948 56.491 1.00 120.01 738 ASN A C 1
ATOM 5464 O O . ASN A 1 738 ? 27.626 -8.858 57.279 1.00 138.28 738 ASN A O 1
ATOM 5469 N N . ALA A 1 739 ? 27.623 -8.020 55.189 1.00 101.83 739 ALA A N 1
ATOM 5470 C CA . ALA A 1 739 ? 28.314 -9.157 54.603 1.00 91.04 739 ALA A CA 1
ATOM 5471 C C . ALA A 1 739 ? 29.801 -9.078 54.916 1.00 100.77 739 ALA A C 1
ATOM 5472 O O . ALA A 1 739 ? 30.354 -7.986 55.059 1.00 98.10 739 ALA A O 1
ATOM 5474 N N . SER A 1 740 ? 30.442 -10.238 55.022 1.00 103.74 740 SER A N 1
ATOM 5475 C CA . SER A 1 740 ? 31.856 -10.314 55.372 1.00 98.05 740 SER A CA 1
ATOM 5476 C C . SER A 1 740 ? 32.734 -9.545 54.387 1.00 96.09 740 SER A C 1
ATOM 5477 O O . SER A 1 740 ? 32.704 -9.801 53.182 1.00 100.72 740 SER A O 1
ATOM 5480 N N . ARG A 1 741 ? 33.501 -8.592 54.908 1.00 87.55 741 ARG A N 1
ATOM 5481 C CA . ARG A 1 741 ? 34.458 -7.850 54.099 1.00 97.04 741 ARG A CA 1
ATOM 5482 C C . ARG A 1 741 ? 35.505 -8.808 53.544 1.00 99.67 741 ARG A C 1
ATOM 5483 O O . ARG A 1 741 ? 35.945 -9.724 54.237 1.00 107.80 741 ARG A O 1
ATOM 5485 N N . LYS A 1 742 ? 35.893 -8.603 52.290 1.00 100.36 742 LYS A N 1
ATOM 5486 C CA . LYS A 1 742 ? 36.853 -9.490 51.645 1.00 94.00 742 LYS A CA 1
ATOM 5487 C C . LYS A 1 742 ? 38.237 -8.855 51.584 1.00 96.13 742 LYS A C 1
ATOM 5488 O O . LYS A 1 742 ? 38.381 -7.641 51.727 1.00 91.18 742 LYS A O 1
ATOM 5494 N N . ALA A 1 743 ? 39.253 -9.686 51.378 1.00 100.02 743 ALA A N 1
ATOM 5495 C CA . ALA A 1 743 ? 40.635 -9.225 51.400 1.00 102.70 743 ALA A CA 1
ATOM 5496 C C . ALA A 1 743 ? 41.237 -9.201 50.000 1.00 103.18 743 ALA A C 1
ATOM 5497 O O . ALA A 1 743 ? 40.849 -9.983 49.134 1.00 105.25 743 ALA A O 1
ATOM 5499 N N . CYS A 1 744 ? 42.186 -8.297 49.787 1.00 110.79 744 CYS A N 1
ATOM 5500 C CA . CYS A 1 744 ? 42.855 -8.183 48.500 1.00 114.93 744 CYS A CA 1
ATOM 5501 C C . CYS A 1 744 ? 43.875 -9.300 48.327 1.00 109.21 744 CYS A C 1
ATOM 5502 O O . CYS A 1 744 ? 44.405 -9.821 49.309 1.00 103.81 744 CYS A O 1
ATOM 5505 N N . GLY A 1 745 ? 44.142 -9.669 47.079 1.00 105.19 745 GLY A N 1
ATOM 5506 C CA . GLY A 1 745 ? 45.184 -10.632 46.777 1.00 108.26 745 GLY A CA 1
ATOM 5507 C C . GLY A 1 745 ? 44.816 -12.074 47.069 1.00 100.41 745 GLY A C 1
ATOM 5508 O O . GLY A 1 745 ? 44.005 -12.351 47.954 1.00 89.90 745 GLY A O 1
ATOM 5509 N N . PRO A 1 746 ? 45.421 -13.006 46.321 1.00 95.91 746 PRO A N 1
ATOM 5510 C CA . PRO A 1 746 ? 45.174 -14.442 46.469 1.00 91.51 746 PRO A CA 1
ATOM 5511 C C . PRO A 1 746 ? 45.834 -15.037 47.709 1.00 103.10 746 PRO A C 1
ATOM 5512 O O . PRO A 1 746 ? 46.796 -14.472 48.228 1.00 107.83 746 PRO A O 1
ATOM 5516 N N . LEU A 1 747 ? 45.311 -16.168 48.174 1.00 109.54 747 LEU A N 1
ATOM 5517 C CA . LEU A 1 747 ? 45.927 -16.907 49.269 1.00 106.23 747 LEU A CA 1
ATOM 5518 C C . LEU A 1 747 ? 46.538 -18.203 48.753 1.00 111.20 747 LEU A C 1
ATOM 5519 O O . LEU A 1 747 ? 46.043 -18.795 47.793 1.00 103.40 747 LEU A O 1
ATOM 5524 N N . TRP A 1 748 ? 47.614 -18.639 49.398 1.00 111.82 748 TRP A N 1
ATOM 5525 C CA . TRP A 1 748 ? 48.307 -19.856 48.998 1.00 102.25 748 TRP A CA 1
ATOM 5526 C C . TRP A 1 748 ? 48.384 -20.824 50.173 1.00 105.51 748 TRP A C 1
ATOM 5527 O O . TRP A 1 748 ? 48.791 -20.447 51.273 1.00 111.21 748 TRP A O 1
ATOM 5538 N N . THR A 1 749 ? 47.984 -22.070 49.937 1.00 104.58 749 THR A N 1
ATOM 5539 C CA . THR A 1 749 ? 47.894 -23.062 51.004 1.00 108.69 749 THR A CA 1
ATOM 5540 C C . THR A 1 749 ? 48.418 -24.426 50.559 1.00 104.70 749 THR A C 1
ATOM 5541 O O . THR A 1 749 ? 48.060 -24.920 49.490 1.00 96.69 749 THR A O 1
ATOM 5545 N N . VAL A 1 750 ? 49.270 -25.027 51.386 1.00 103.00 750 VAL A N 1
ATOM 5546 C CA . VAL A 1 750 ? 49.843 -26.336 51.089 1.00 101.41 750 VAL A CA 1
ATOM 5547 C C . VAL A 1 750 ? 49.232 -27.429 51.968 1.00 105.17 750 VAL A C 1
ATOM 5548 O O . VAL A 1 750 ? 49.074 -27.246 53.174 1.00 112.94 750 VAL A O 1
ATOM 5552 N N . LEU A 1 751 ? 48.892 -28.564 51.360 1.00 103.39 751 LEU A N 1
ATOM 5553 C CA . LEU A 1 751 ? 48.309 -29.686 52.095 1.00 109.99 751 LEU A CA 1
ATOM 5554 C C . LEU A 1 751 ? 49.166 -30.945 52.003 1.00 124.62 751 LEU A C 1
ATOM 5555 O O . LEU A 1 751 ? 49.327 -31.520 50.926 1.00 130.84 751 LEU A O 1
ATOM 5560 N N . GLU A 1 752 ? 49.706 -31.374 53.140 1.00 129.13 752 GLU A N 1
ATOM 5561 C CA . GLU A 1 752 ? 50.475 -32.612 53.207 1.00 111.10 752 GLU A CA 1
ATOM 5562 C C . GLU A 1 752 ? 49.785 -33.628 54.114 1.00 117.00 752 GLU A C 1
ATOM 5563 O O . GLU A 1 752 ? 48.759 -33.329 54.723 1.00 120.08 752 GLU A O 1
ATOM 5565 N N . THR A 1 753 ? 50.353 -34.827 54.204 1.00 132.16 753 THR A N 1
ATOM 5566 C CA . THR A 1 753 ? 49.771 -35.888 55.018 1.00 129.86 753 THR A CA 1
ATOM 5567 C C . THR A 1 753 ? 50.401 -35.930 56.406 1.00 127.92 753 THR A C 1
ATOM 5568 O O . THR A 1 753 ? 49.713 -36.141 57.406 1.00 132.75 753 THR A O 1
ATOM 5572 N N . VAL A 1 762 ? 43.387 -36.786 58.207 1.00 119.24 762 VAL A N 1
ATOM 5573 C CA . VAL A 1 762 ? 43.047 -35.518 57.572 1.00 124.04 762 VAL A CA 1
ATOM 5574 C C . VAL A 1 762 ? 44.290 -34.659 57.350 1.00 127.11 762 VAL A C 1
ATOM 5575 O O . VAL A 1 762 ? 45.166 -34.580 58.216 1.00 126.28 762 VAL A O 1
ATOM 5577 N N . ARG A 1 763 ? 44.353 -34.013 56.189 1.00 119.99 763 ARG A N 1
ATOM 5578 C CA . ARG A 1 763 ? 45.529 -33.249 55.781 1.00 117.01 763 ARG A CA 1
ATOM 5579 C C . ARG A 1 763 ? 45.789 -32.023 56.655 1.00 123.38 763 ARG A C 1
ATOM 5580 O O . ARG A 1 763 ? 44.856 -31.363 57.115 1.00 133.78 763 ARG A O 1
ATOM 5582 N N . ARG A 1 764 ? 47.068 -31.728 56.879 1.00 114.84 764 ARG A N 1
ATOM 5583 C CA . ARG A 1 764 ? 47.473 -30.514 57.581 1.00 111.40 764 ARG A CA 1
ATOM 5584 C C . ARG A 1 764 ? 47.741 -29.410 56.566 1.00 111.63 764 ARG A C 1
ATOM 5585 O O . ARG A 1 764 ? 48.280 -29.670 55.490 1.00 123.54 764 ARG A O 1
ATOM 5587 N N . ASP A 1 765 ? 47.365 -28.181 56.907 1.00 103.43 765 ASP A N 1
ATOM 5588 C CA . ASP A 1 765 ? 47.493 -27.066 55.975 1.00 102.37 765 ASP A CA 1
ATOM 5589 C C . ASP A 1 765 ? 48.296 -25.902 56.548 1.00 105.40 765 ASP A C 1
ATOM 5590 O O . ASP A 1 765 ? 48.101 -25.503 57.696 1.00 119.76 765 ASP A O 1
ATOM 5592 N N . VAL A 1 766 ? 49.202 -25.367 55.735 1.00 104.23 766 VAL A N 1
ATOM 5593 C CA . VAL A 1 766 ? 49.948 -24.164 56.088 1.00 112.57 766 VAL A CA 1
ATOM 5594 C C . VAL A 1 766 ? 49.584 -23.051 55.112 1.00 108.85 766 VAL A C 1
ATOM 5595 O O . VAL A 1 766 ? 48.973 -23.311 54.077 1.00 120.97 766 VAL A O 1
ATOM 5597 N N . ALA A 1 767 ? 49.961 -21.817 55.431 1.00 99.89 767 ALA A N 1
ATOM 5598 C CA . ALA A 1 767 ? 49.575 -20.677 54.601 1.00 108.69 767 ALA A CA 1
ATOM 5599 C C . ALA A 1 767 ? 50.761 -19.807 54.185 1.00 117.82 767 ALA A C 1
ATOM 5600 O O . ALA A 1 767 ? 51.018 -18.774 54.806 1.00 129.30 767 ALA A O 1
ATOM 5602 N N . PRO A 1 768 ? 51.487 -20.226 53.132 1.00 119.43 768 PRO A N 1
ATOM 5603 C CA . PRO A 1 768 ? 52.593 -19.445 52.561 1.00 118.28 768 PRO A CA 1
ATOM 5604 C C . PRO A 1 768 ? 52.190 -18.017 52.192 1.00 132.32 768 PRO A C 1
ATOM 5605 O O . PRO A 1 768 ? 51.052 -17.781 51.777 1.00 129.82 768 PRO A O 1
ATOM 5609 N N . ASP A 1 769 ? 53.123 -17.080 52.332 1.00 137.51 769 ASP A N 1
ATOM 5610 C CA . ASP A 1 769 ? 52.859 -15.680 52.014 1.00 140.15 769 ASP A CA 1
ATOM 5611 C C . ASP A 1 769 ? 53.725 -15.201 50.852 1.00 139.35 769 ASP A C 1
ATOM 5612 O O . ASP A 1 769 ? 53.282 -14.408 50.021 1.00 147.18 769 ASP A O 1
ATOM 5614 N N . GLU A 1 770 ? 54.961 -15.689 50.798 1.00 126.35 770 GLU A N 1
ATOM 5615 C CA . GLU A 1 770 ? 55.889 -15.313 49.738 1.00 121.03 770 GLU A CA 1
ATOM 5616 C C . GLU A 1 770 ? 56.970 -16.373 49.555 1.00 137.80 770 GLU A C 1
ATOM 5617 O O . GLU A 1 770 ? 58.153 -16.116 49.786 1.00 128.00 770 GLU A O 1
ATOM 5619 N N . LEU A 1 771 ? 56.557 -17.567 49.140 1.00 149.35 771 LEU A N 1
ATOM 5620 C CA . LEU A 1 771 ? 57.491 -18.669 48.941 1.00 139.81 771 LEU A CA 1
ATOM 5621 C C . LEU A 1 771 ? 57.296 -19.340 47.584 1.00 136.25 771 LEU A C 1
ATOM 5622 O O . LEU A 1 771 ? 56.219 -19.856 47.280 1.00 105.62 771 LEU A O 1
ATOM 5624 N N . ALA A 1 772 ? 58.346 -19.320 46.771 1.00 147.63 772 ALA A N 1
ATOM 5625 C CA . ALA A 1 772 ? 58.346 -20.031 45.500 1.00 132.64 772 ALA A CA 1
ATOM 5626 C C . ALA A 1 772 ? 58.799 -21.467 45.724 1.00 131.60 772 ALA A C 1
ATOM 5627 O O . ALA A 1 772 ? 58.683 -22.316 44.839 1.00 130.21 772 ALA A O 1
ATOM 5629 N N . ALA A 1 773 ? 59.315 -21.726 46.922 1.00 129.43 773 ALA A N 1
ATOM 5630 C CA . ALA A 1 773 ? 59.789 -23.053 47.293 1.00 121.01 773 ALA A CA 1
ATOM 5631 C C . ALA A 1 773 ? 58.624 -24.015 47.493 1.00 117.87 773 ALA A C 1
ATOM 5632 O O . ALA A 1 773 ? 58.782 -25.230 47.371 1.00 119.43 773 ALA A O 1
ATOM 5634 N N . ALA A 1 774 ? 57.455 -23.463 47.803 1.00 122.05 774 ALA A N 1
ATOM 5635 C CA . ALA A 1 774 ? 56.252 -24.267 47.985 1.00 111.41 774 ALA A CA 1
ATOM 5636 C C . ALA A 1 774 ? 55.849 -24.944 46.679 1.00 107.60 774 ALA A C 1
ATOM 5637 O O . ALA A 1 774 ? 55.461 -26.112 46.671 1.00 108.21 774 ALA A O 1
ATOM 5639 N N . ILE A 1 775 ? 55.954 -24.202 45.580 1.00 109.37 775 ILE A N 1
ATOM 5640 C CA . ILE A 1 775 ? 55.587 -24.703 44.258 1.00 107.45 775 ILE A CA 1
ATOM 5641 C C . ILE A 1 775 ? 56.420 -25.920 43.859 1.00 112.66 775 ILE A C 1
ATOM 5642 O O . ILE A 1 775 ? 55.895 -26.892 43.313 1.00 102.05 775 ILE A O 1
ATOM 5647 N N . ALA A 1 776 ? 57.716 -25.867 44.149 1.00 125.97 776 ALA A N 1
ATOM 5648 C CA . ALA A 1 776 ? 58.633 -26.937 43.767 1.00 124.43 776 ALA A CA 1
ATOM 5649 C C . ALA A 1 776 ? 58.438 -28.199 44.607 1.00 129.08 776 ALA A C 1
ATOM 5650 O O . ALA A 1 776 ? 58.702 -29.308 44.143 1.00 130.16 776 ALA A O 1
ATOM 5652 N N . SER A 1 777 ? 57.972 -28.024 45.839 1.00 126.56 777 SER A N 1
ATOM 5653 C CA . SER A 1 777 ? 57.843 -29.135 46.779 1.00 122.28 777 SER A CA 1
ATOM 5654 C C . SER A 1 777 ? 56.534 -29.900 46.615 1.00 120.46 777 SER A C 1
ATOM 5655 O O . SER A 1 777 ? 56.350 -30.966 47.204 1.00 120.86 777 SER A O 1
ATOM 5658 N N . VAL A 1 778 ? 55.631 -29.352 45.810 1.00 111.31 778 VAL A N 1
ATOM 5659 C CA . VAL A 1 778 ? 54.265 -29.857 45.731 1.00 114.92 778 VAL A CA 1
ATOM 5660 C C . VAL A 1 778 ? 53.991 -30.625 44.435 1.00 109.21 778 VAL A C 1
ATOM 5661 O O . VAL A 1 778 ? 54.432 -30.224 43.358 1.00 121.11 778 VAL A O 1
ATOM 5665 N N . ASP A 1 779 ? 53.267 -31.736 44.557 1.00 89.13 779 ASP A N 1
ATOM 5666 C CA . ASP A 1 779 ? 52.919 -32.574 43.413 1.00 105.16 779 ASP A CA 1
ATOM 5667 C C . ASP A 1 779 ? 51.831 -31.953 42.532 1.00 103.74 779 ASP A C 1
ATOM 5668 O O . ASP A 1 779 ? 51.951 -31.936 41.307 1.00 93.14 779 ASP A O 1
ATOM 5673 N N . TRP A 1 780 ? 50.770 -31.449 43.157 1.00 95.37 780 TRP A N 1
ATOM 5674 C CA . TRP A 1 780 ? 4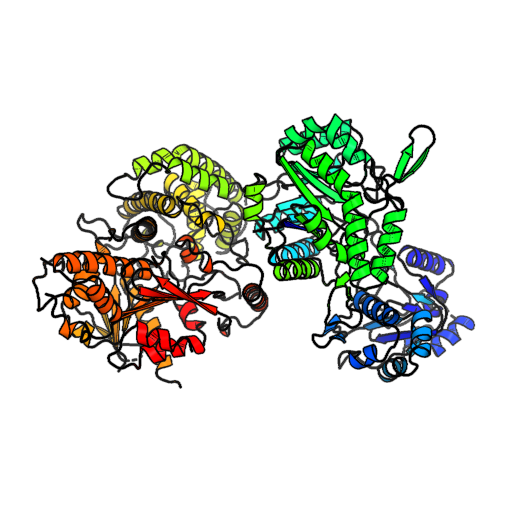9.634 -30.909 42.412 1.00 102.86 780 TRP A CA 1
ATOM 5675 C C . TRP A 1 780 ? 49.234 -29.504 42.849 1.00 104.59 780 TRP A C 1
ATOM 5676 O O . TRP A 1 780 ? 49.106 -29.223 44.040 1.00 101.95 780 TRP A O 1
ATOM 5687 N N . VAL A 1 781 ? 49.019 -28.630 41.872 1.00 100.48 781 VAL A N 1
ATOM 5688 C CA . VAL A 1 781 ? 48.475 -27.304 42.135 1.00 93.15 781 VAL A CA 1
ATOM 5689 C C . VAL A 1 781 ? 46.972 -27.301 41.877 1.00 93.24 781 VAL A C 1
ATOM 5690 O O . VAL A 1 781 ? 46.514 -27.771 40.839 1.00 91.14 781 VAL A O 1
ATOM 5694 N N . VAL A 1 782 ? 46.202 -26.782 42.828 1.00 92.73 782 VAL A N 1
ATOM 5695 C CA . VAL A 1 782 ? 44.757 -26.703 42.659 1.00 92.30 782 VAL A CA 1
ATOM 5696 C C . VAL A 1 782 ? 44.323 -25.265 42.391 1.00 92.26 782 VAL A C 1
ATOM 5697 O O . VAL A 1 782 ? 44.450 -24.394 43.252 1.00 93.06 782 VAL A O 1
ATOM 5701 N N . LEU A 1 783 ? 43.819 -25.027 41.184 1.00 82.34 783 LEU A N 1
ATOM 5702 C CA . LEU A 1 783 ? 43.345 -23.706 40.789 1.00 79.30 783 LEU A CA 1
ATOM 5703 C C . LEU A 1 783 ? 42.027 -23.376 41.485 1.00 75.35 783 LEU A C 1
ATOM 5704 O O . LEU A 1 783 ? 41.273 -24.278 41.847 1.00 91.37 783 LEU A O 1
ATOM 5709 N N . PRO A 1 784 ? 41.747 -22.079 41.681 1.00 73.04 784 PRO A N 1
ATOM 5710 C CA . PRO A 1 784 ? 40.505 -21.687 42.355 1.00 74.76 784 PRO A CA 1
ATOM 5711 C C . PRO A 1 784 ? 39.277 -21.812 41.458 1.00 82.08 784 PRO A C 1
ATOM 5712 O O . PRO A 1 784 ? 39.376 -21.650 40.241 1.00 73.73 784 PRO A O 1
ATOM 5716 N N . SER A 1 785 ? 38.132 -22.108 42.063 1.00 84.27 785 SER A N 1
ATOM 5717 C CA . SER A 1 785 ? 36.865 -22.082 41.348 1.00 80.39 785 SER A CA 1
ATOM 5718 C C . SER A 1 785 ? 36.197 -20.731 41.572 1.00 82.24 785 SER A C 1
ATOM 5719 O O . SER A 1 785 ? 36.837 -19.785 42.029 1.00 78.06 785 SER A O 1
ATOM 5722 N N . THR A 1 786 ? 34.911 -20.645 41.256 1.00 77.35 786 THR A N 1
ATOM 5723 C CA . THR A 1 786 ? 34.182 -19.385 41.364 1.00 77.40 786 THR A CA 1
ATOM 5724 C C . THR A 1 786 ? 33.932 -18.907 42.807 1.00 76.86 786 THR A C 1
ATOM 5725 O O . THR A 1 786 ? 34.164 -17.735 43.108 1.00 86.33 786 THR A O 1
ATOM 5729 N N . PRO A 1 787 ? 33.463 -19.794 43.709 1.00 81.90 787 PRO A N 1
ATOM 5730 C CA . PRO A 1 787 ? 33.146 -19.252 45.036 1.00 80.55 787 PRO A CA 1
ATOM 5731 C C . PRO A 1 787 ? 34.351 -19.106 45.966 1.00 88.20 787 PRO A C 1
ATOM 5732 O O . PRO A 1 787 ? 34.206 -18.563 47.062 1.00 94.57 787 PRO A O 1
ATOM 5736 N N . THR A 1 788 ? 35.518 -19.581 45.542 1.00 78.27 788 THR A N 1
ATOM 5737 C CA . THR A 1 788 ? 36.694 -19.573 46.407 1.00 84.01 788 THR A CA 1
ATOM 5738 C C . THR A 1 788 ? 37.452 -18.248 46.357 1.00 86.10 788 THR A C 1
ATOM 5739 O O . THR A 1 788 ? 38.545 -18.168 45.794 1.00 82.59 788 THR A O 1
ATOM 5743 N N . THR A 1 789 ? 36.869 -17.212 46.955 1.00 85.40 789 THR A N 1
ATOM 5744 C CA . THR A 1 789 ? 37.511 -15.902 47.024 1.00 82.51 789 THR A CA 1
ATOM 5745 C C . THR A 1 789 ? 38.097 -15.647 48.412 1.00 86.95 789 THR A C 1
ATOM 5746 O O . THR A 1 789 ? 37.866 -16.417 49.344 1.00 84.46 789 THR A O 1
ATOM 5750 N N . ASN A 1 790 ? 38.856 -14.563 48.542 1.00 95.30 790 ASN A N 1
ATOM 5751 C CA . ASN A 1 790 ? 39.581 -14.273 49.776 1.00 96.62 790 ASN A CA 1
ATOM 5752 C C . ASN A 1 790 ? 38.695 -13.679 50.868 1.00 99.30 790 ASN A C 1
ATOM 5753 O O . ASN A 1 790 ? 38.693 -12.466 51.084 1.00 96.33 790 ASN A O 1
ATOM 5758 N N . TYR A 1 791 ? 37.955 -14.544 51.557 1.00 87.62 791 TYR A N 1
ATOM 5759 C CA . TYR A 1 791 ? 37.105 -14.142 52.675 1.00 77.57 791 TYR A CA 1
ATOM 5760 C C . TYR A 1 791 ? 36.682 -15.408 53.429 1.00 86.50 791 TYR A C 1
ATOM 5761 O O . TYR A 1 791 ? 36.743 -16.496 52.858 1.00 96.34 791 TYR A O 1
ATOM 5770 N N . PRO A 1 792 ? 36.291 -15.276 54.716 1.00 94.15 792 PRO A N 1
ATOM 5771 C CA . PRO A 1 792 ? 35.964 -16.404 55.602 1.00 101.48 792 PRO A CA 1
ATOM 5772 C C . PRO A 1 792 ? 35.293 -17.611 54.939 1.00 88.45 792 PRO A C 1
ATOM 5773 O O . PRO A 1 792 ? 35.829 -18.715 55.027 1.00 94.62 792 PRO A O 1
ATOM 5777 N N . LEU A 1 793 ? 34.152 -17.413 54.288 1.00 94.09 793 LEU A N 1
ATOM 5778 C CA . LEU A 1 793 ? 33.471 -18.522 53.628 1.00 92.37 793 LEU A CA 1
ATOM 5779 C C . LEU A 1 793 ? 34.290 -19.055 52.454 1.00 95.23 793 LEU A C 1
ATOM 5780 O O . LEU A 1 793 ? 34.375 -20.266 52.244 1.00 90.94 793 LEU A O 1
ATOM 5785 N N . GLY A 1 794 ? 34.895 -18.142 51.698 1.00 77.13 794 GLY A N 1
ATOM 5786 C CA . GLY A 1 794 ? 35.683 -18.505 50.533 1.00 83.72 794 GLY A CA 1
ATOM 5787 C C . GLY A 1 794 ? 36.880 -19.382 50.849 1.00 84.72 794 GLY A C 1
ATOM 5788 O O . GLY A 1 794 ? 37.188 -20.313 50.105 1.00 79.38 794 GLY A O 1
ATOM 5789 N N . ILE A 1 795 ? 37.558 -19.085 51.953 1.00 91.67 795 ILE A N 1
ATOM 5790 C CA . ILE A 1 795 ? 38.713 -19.867 52.372 1.00 87.38 795 ILE A CA 1
ATOM 5791 C C . ILE A 1 795 ? 38.285 -21.266 52.801 1.00 97.52 795 ILE A C 1
ATOM 5792 O O . ILE A 1 795 ? 38.962 -22.251 52.502 1.00 108.08 795 ILE A O 1
ATOM 5797 N N . LYS A 1 796 ? 37.156 -21.344 53.499 1.00 89.83 796 LYS A N 1
ATOM 5798 C CA . LYS A 1 796 ? 36.618 -22.620 53.956 1.00 79.39 796 LYS A CA 1
ATOM 5799 C C . LYS A 1 796 ? 36.323 -23.533 52.774 1.00 89.81 796 LYS A C 1
ATOM 5800 O O . LYS A 1 796 ? 36.661 -24.717 52.790 1.00 96.31 796 LYS A O 1
ATOM 5802 N N . LEU A 1 797 ? 35.696 -22.967 51.747 1.00 96.34 797 LEU A N 1
ATOM 5803 C CA . LEU A 1 797 ? 35.379 -23.709 50.533 1.00 96.30 797 LEU A CA 1
ATOM 5804 C C . LEU A 1 797 ? 36.649 -24.077 49.773 1.00 93.51 797 LEU A C 1
ATOM 5805 O O . LEU A 1 797 ? 36.759 -25.173 49.222 1.00 98.52 797 LEU A O 1
ATOM 5810 N N . SER A 1 798 ? 37.605 -23.154 49.750 1.00 85.29 798 SER A N 1
ATOM 5811 C CA . SER A 1 798 ? 38.880 -23.382 49.082 1.00 87.47 798 SER A CA 1
ATOM 5812 C C . SER A 1 798 ? 39.632 -24.538 49.735 1.00 91.04 798 SER A C 1
ATOM 5813 O O . SER A 1 798 ? 40.281 -25.334 49.053 1.00 97.09 798 SER A O 1
ATOM 5816 N N . ASN A 1 799 ? 39.536 -24.626 51.058 1.00 79.81 799 ASN A N 1
ATOM 5817 C CA . ASN A 1 799 ? 40.160 -25.713 51.803 1.00 83.07 799 ASN A CA 1
ATOM 5818 C C . ASN A 1 799 ? 39.482 -27.049 51.524 1.00 90.82 799 ASN A C 1
ATOM 5819 O O . ASN A 1 799 ? 40.148 -28.048 51.248 1.00 99.11 799 ASN A O 1
ATOM 5824 N N . GLY A 1 800 ? 38.155 -27.056 51.603 1.00 94.36 800 GLY A N 1
ATOM 5825 C CA . GLY A 1 800 ? 37.374 -28.261 51.387 1.00 88.20 800 GLY A CA 1
ATOM 5826 C C . GLY A 1 800 ? 37.589 -28.868 50.015 1.00 91.24 800 GLY A C 1
ATOM 5827 O O . GLY A 1 800 ? 37.647 -30.090 49.870 1.00 103.10 800 GLY A O 1
ATOM 5828 N N . MET A 1 801 ? 37.707 -28.012 49.006 1.00 95.41 801 MET A N 1
ATOM 5829 C CA . MET A 1 801 ? 37.962 -28.468 47.646 1.00 90.34 801 MET A CA 1
ATOM 5830 C C . MET A 1 801 ? 39.353 -29.078 47.541 1.00 91.34 801 MET A C 1
ATOM 5831 O O . MET A 1 801 ? 39.557 -30.074 46.847 1.00 95.77 801 MET A O 1
ATOM 5836 N N . ALA A 1 802 ? 40.306 -28.472 48.240 1.00 81.10 802 ALA A N 1
ATOM 5837 C CA . ALA A 1 802 ? 41.682 -28.951 48.241 1.00 83.80 802 ALA A CA 1
ATOM 5838 C C . ALA A 1 802 ? 41.789 -30.298 48.943 1.00 96.53 802 ALA A C 1
ATOM 5839 O O . ALA A 1 802 ? 42.516 -31.187 48.497 1.00 96.82 802 ALA A O 1
ATOM 5841 N N . GLN A 1 803 ? 41.063 -30.440 50.048 1.00 101.20 803 GLN A N 1
ATOM 5842 C CA . GLN A 1 803 ? 41.065 -31.680 50.811 1.00 99.89 803 GLN A CA 1
ATOM 5843 C C . GLN A 1 803 ? 40.440 -32.809 50.005 1.00 90.22 803 GLN A C 1
ATOM 5844 O O . GLN A 1 803 ? 40.917 -33.944 50.037 1.00 94.23 803 GLN A O 1
ATOM 5850 N N . LEU A 1 804 ? 39.372 -32.490 49.281 1.00 91.31 804 LEU A N 1
ATOM 5851 C CA . LEU A 1 804 ? 38.718 -33.465 48.417 1.00 100.97 804 LEU A CA 1
ATOM 5852 C C . LEU A 1 804 ? 39.672 -33.984 47.344 1.00 101.25 804 LEU A C 1
ATOM 5853 O O . LEU A 1 804 ? 39.720 -35.184 47.070 1.00 97.19 804 LEU A O 1
ATOM 5858 N N . PHE A 1 805 ? 40.435 -33.070 46.749 1.00 98.09 805 PHE A N 1
ATOM 5859 C CA . PHE A 1 805 ? 41.386 -33.415 45.692 1.00 105.45 805 PHE A CA 1
ATOM 5860 C C . PHE A 1 805 ? 42.570 -34.215 46.203 1.00 113.06 805 PHE A C 1
ATOM 5861 O O . PHE A 1 805 ? 43.136 -35.035 45.476 1.00 117.00 805 PHE A O 1
ATOM 5869 N N . HIS A 1 806 ? 42.950 -33.966 47.451 1.00 103.33 806 HIS A N 1
ATOM 5870 C CA . HIS A 1 806 ? 44.094 -34.646 48.045 1.00 112.79 806 HIS A CA 1
ATOM 5871 C C . HIS A 1 806 ? 43.727 -36.006 48.607 1.00 110.41 806 HIS A C 1
ATOM 5872 O O . HIS A 1 806 ? 44.561 -36.902 48.671 1.00 118.28 806 HIS A O 1
ATOM 5879 N N . GLY A 1 807 ? 42.472 -36.155 49.006 1.00 102.59 807 GLY A N 1
ATOM 5880 C CA . GLY A 1 807 ? 41.979 -37.442 49.445 1.00 99.94 807 GLY A CA 1
ATOM 5881 C C . GLY A 1 807 ? 41.750 -38.319 48.231 1.00 109.04 807 GLY A C 1
ATOM 5882 O O . GLY A 1 807 ? 41.814 -39.547 48.298 1.00 115.17 807 GLY A O 1
ATOM 5883 N N . PHE A 1 808 ? 41.491 -37.664 47.106 1.00 106.99 808 PHE A N 1
ATOM 5884 C CA . PHE A 1 808 ? 41.252 -38.343 45.841 1.00 105.05 808 PHE A CA 1
ATOM 5885 C C . PHE A 1 808 ? 42.531 -38.955 45.266 1.00 98.05 808 PHE A C 1
ATOM 5886 O O . PHE A 1 808 ? 42.551 -40.126 44.884 1.00 106.62 808 PHE A O 1
ATOM 5894 N N . VAL A 1 809 ? 43.596 -38.162 45.211 1.00 91.46 809 VAL A N 1
ATOM 5895 C CA . VAL A 1 809 ? 44.862 -38.625 44.653 1.00 103.87 809 VAL A CA 1
ATOM 5896 C C . VAL A 1 809 ? 45.591 -39.558 45.629 1.00 111.51 809 VAL A C 1
ATOM 5897 O O . VAL A 1 809 ? 46.319 -40.459 45.208 1.00 113.45 809 VAL A O 1
ATOM 5901 N N . ALA A 1 810 ? 45.378 -39.362 46.928 1.00 106.89 810 ALA A N 1
ATOM 5902 C CA . ALA A 1 810 ? 45.989 -40.233 47.931 1.00 100.18 810 ALA A CA 1
ATOM 5903 C C . ALA A 1 810 ? 45.369 -41.627 47.895 1.00 100.16 810 ALA A C 1
ATOM 5904 O O . ALA A 1 810 ? 46.034 -42.618 48.192 1.00 103.96 810 ALA A O 1
ATOM 5906 N N . GLN A 1 811 ? 44.091 -41.698 47.535 1.00 100.62 811 GLN A N 1
ATOM 5907 C CA . GLN A 1 811 ? 43.412 -42.980 47.392 1.00 101.63 811 GLN A CA 1
ATOM 5908 C C . GLN A 1 811 ? 43.958 -43.724 46.178 1.00 104.26 811 GLN A C 1
ATOM 5909 O O . GLN A 1 811 ? 44.030 -44.952 46.167 1.00 107.81 811 GLN A O 1
ATOM 5911 N N . ILE A 1 812 ? 44.347 -42.963 45.160 1.00 105.47 812 ILE A N 1
ATOM 5912 C CA . ILE A 1 812 ? 44.940 -43.528 43.954 1.00 108.22 812 ILE A CA 1
ATOM 5913 C C . ILE A 1 812 ? 46.343 -44.057 44.260 1.00 111.24 812 ILE A C 1
ATOM 5914 O O . ILE A 1 812 ? 46.811 -45.012 43.636 1.00 113.05 812 ILE A O 1
ATOM 5919 N N . ALA A 1 813 ? 46.999 -43.447 45.242 1.00 108.64 813 ALA A N 1
ATOM 5920 C CA . ALA A 1 813 ? 48.338 -43.863 45.647 1.00 113.93 813 ALA A CA 1
ATOM 5921 C C . ALA A 1 813 ? 48.351 -45.287 46.203 1.00 109.32 813 ALA A C 1
ATOM 5922 O O . ALA A 1 813 ? 49.350 -45.997 46.084 1.00 103.32 813 ALA A O 1
ATOM 5924 N N . ALA A 1 814 ? 47.239 -45.699 46.806 1.00 116.21 814 ALA A N 1
ATOM 5925 C CA . ALA A 1 814 ? 47.123 -47.039 47.375 1.00 118.37 814 ALA A CA 1
ATOM 5926 C C . ALA A 1 814 ? 46.301 -47.950 46.467 1.00 139.59 814 ALA A C 1
ATOM 5927 O O . ALA A 1 814 ? 45.199 -48.367 46.823 1.00 149.21 814 ALA A O 1
ATOM 5929 N N . ASP A 1 815 ? 46.855 -48.257 45.299 1.00 145.25 815 ASP A N 1
ATOM 5930 C CA . ASP A 1 815 ? 46.181 -49.090 44.315 1.00 138.69 815 ASP A CA 1
ATOM 5931 C C . ASP A 1 815 ? 47.154 -49.522 43.216 1.00 160.05 815 ASP A C 1
ATOM 5932 O O . ASP A 1 815 ? 48.250 -48.958 43.112 1.00 156.82 815 ASP A O 1
ATOM 5934 N N . PRO A 1 816 ? 46.774 -50.542 42.421 1.00 171.99 816 PRO A N 1
ATOM 5935 C CA . PRO A 1 816 ? 47.500 -50.947 41.213 1.00 160.02 816 PRO A CA 1
ATOM 5936 C C . PRO A 1 816 ? 47.980 -49.761 40.370 1.00 147.18 816 PRO A C 1
ATOM 5937 O O . PRO A 1 816 ? 47.953 -49.846 39.142 1.00 119.91 816 PRO A O 1
ATOM 5941 N N . PRO A 1 829 ? 54.748 -38.879 50.777 1.00 106.60 829 PRO A N 1
ATOM 5942 C CA . PRO A 1 829 ? 54.336 -37.609 51.389 1.00 111.56 829 PRO A CA 1
ATOM 5943 C C . PRO A 1 829 ? 53.585 -36.712 50.407 1.00 112.72 829 PRO A C 1
ATOM 5944 O O . PRO A 1 829 ? 54.160 -35.758 49.881 1.00 113.07 829 PRO A O 1
ATOM 5948 N N . LEU A 1 830 ? 52.312 -37.019 50.173 1.00 119.26 830 LEU A N 1
ATOM 5949 C CA . LEU A 1 830 ? 51.503 -36.293 49.197 1.00 114.93 830 LEU A CA 1
ATOM 5950 C C . LEU A 1 830 ? 51.303 -34.830 49.584 1.00 121.13 830 LEU A C 1
ATOM 5951 O O . LEU A 1 830 ? 50.691 -34.527 50.608 1.00 123.45 830 LEU A O 1
ATOM 5953 N N . ARG A 1 831 ? 51.820 -33.930 48.753 1.00 119.05 831 ARG A N 1
ATOM 5954 C CA . ARG A 1 831 ? 51.703 -32.496 48.998 1.00 116.03 831 ARG A CA 1
ATOM 5955 C C . ARG A 1 831 ? 50.904 -31.804 47.896 1.00 118.35 831 ARG A C 1
ATOM 5956 O O . ARG A 1 831 ? 51.165 -32.004 46.709 1.00 114.48 831 ARG A O 1
ATOM 5958 N N . LEU A 1 832 ? 49.930 -30.991 48.293 1.00 116.42 832 LEU A N 1
ATOM 5959 C CA . LEU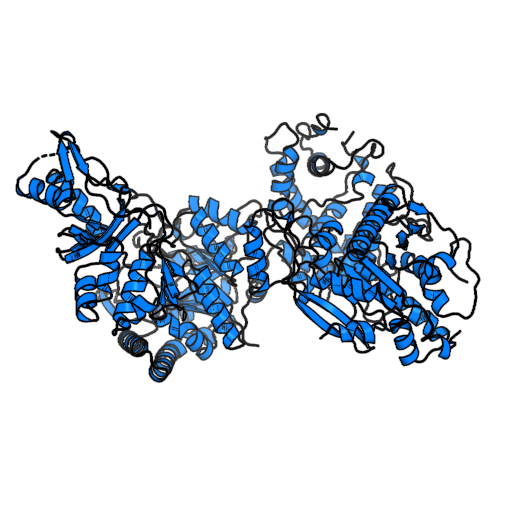 A 1 832 ? 49.105 -30.259 47.335 1.00 104.94 832 LEU A CA 1
ATOM 5960 C C . LEU A 1 832 ? 49.151 -28.756 47.587 1.00 101.81 832 LEU A C 1
ATOM 5961 O O . LEU A 1 832 ? 49.332 -28.316 48.720 1.00 109.80 832 LEU A O 1
ATOM 5966 N N . LEU A 1 833 ? 48.985 -27.974 46.525 1.00 97.67 833 LEU A N 1
ATOM 5967 C CA . LEU A 1 833 ? 48.942 -26.520 46.645 1.00 105.78 833 LEU A CA 1
ATOM 5968 C C . LEU A 1 833 ? 47.602 -25.970 46.169 1.00 107.33 833 LEU A C 1
ATOM 5969 O O . LEU A 1 833 ? 47.239 -26.117 45.002 1.00 106.84 833 LEU A O 1
ATOM 5974 N N . ALA A 1 834 ? 46.872 -25.333 47.079 1.00 102.68 834 ALA A N 1
ATOM 5975 C CA . ALA A 1 834 ? 45.564 -24.775 46.761 1.00 95.85 834 ALA A CA 1
ATOM 5976 C C . ALA A 1 834 ? 45.624 -23.257 46.642 1.00 94.26 834 ALA A C 1
ATOM 5977 O O . ALA A 1 834 ? 46.249 -22.584 47.463 1.00 95.11 834 ALA A O 1
ATOM 5979 N N . ILE A 1 835 ? 44.962 -22.725 45.620 1.00 81.78 835 ILE A N 1
ATOM 5980 C CA . ILE A 1 835 ? 44.947 -21.286 45.387 1.00 85.64 835 ILE A CA 1
ATOM 5981 C C . ILE A 1 835 ? 43.553 -20.705 45.608 1.00 91.99 835 ILE A C 1
ATOM 5982 O O . ILE A 1 835 ? 42.553 -21.268 45.162 1.00 86.91 835 ILE A O 1
ATOM 5987 N N . THR A 1 836 ? 43.499 -19.576 46.308 1.00 85.89 836 THR A N 1
ATOM 5988 C CA . THR A 1 836 ? 42.249 -18.868 46.546 1.00 85.55 836 THR A CA 1
ATOM 5989 C C . THR A 1 836 ? 42.263 -17.544 45.791 1.00 99.23 836 THR A C 1
ATOM 5990 O O . THR A 1 836 ? 43.262 -16.833 45.813 1.00 105.96 836 THR A O 1
ATOM 5994 N N . HIS A 1 837 ? 41.164 -17.219 45.117 1.00 94.80 837 HIS A N 1
ATOM 5995 C CA . HIS A 1 837 ? 41.078 -15.972 44.361 1.00 84.45 837 HIS A CA 1
ATOM 5996 C C . HIS A 1 837 ? 41.182 -14.740 45.254 1.00 97.75 837 HIS A C 1
ATOM 5997 O O . HIS A 1 837 ? 41.007 -14.820 46.470 1.00 90.91 837 HIS A O 1
ATOM 6004 N N . SER A 1 838 ? 41.474 -13.599 44.638 1.00 99.89 838 SER A N 1
ATOM 6005 C CA . SER A 1 838 ? 41.452 -12.326 45.342 1.00 89.28 838 SER A CA 1
ATOM 6006 C C . SER A 1 838 ? 40.008 -11.909 45.599 1.00 92.09 838 SER A C 1
ATOM 6007 O O . SER A 1 838 ? 39.141 -12.089 44.742 1.00 89.85 838 SER A O 1
ATOM 6010 N N . GLY A 1 839 ? 39.750 -11.360 46.781 1.00 89.57 839 GLY A N 1
ATOM 6011 C CA . GLY A 1 839 ? 38.406 -10.960 47.156 1.00 78.46 839 GLY A CA 1
ATOM 6012 C C . GLY A 1 839 ? 38.100 -9.517 46.804 1.00 83.42 839 GLY A C 1
ATOM 6013 O O . GLY A 1 839 ? 36.939 -9.111 46.764 1.00 82.64 839 GLY A O 1
ATOM 6014 N N . ARG A 1 840 ? 39.148 -8.740 46.552 1.00 87.52 840 ARG A N 1
ATOM 6015 C CA . ARG A 1 840 ? 39.000 -7.330 46.206 1.00 93.63 840 ARG A CA 1
ATOM 6016 C C . ARG A 1 840 ? 39.798 -7.001 44.949 1.00 94.73 840 ARG A C 1
ATOM 6017 O O . ARG A 1 840 ? 40.732 -7.719 44.594 1.00 110.58 840 ARG A O 1
ATOM 6025 N N . ARG A 1 841 ? 39.430 -5.913 44.279 1.00 91.57 841 ARG A N 1
ATOM 6026 C CA . ARG A 1 841 ? 40.139 -5.486 43.077 1.00 90.71 841 ARG A CA 1
ATOM 6027 C C . ARG A 1 841 ? 40.932 -4.206 43.321 1.00 101.26 841 ARG A C 1
ATOM 6028 O O . ARG A 1 841 ? 41.011 -3.719 44.450 1.00 107.29 841 ARG A O 1
ATOM 6036 N N . ASP A 1 842 ? 41.516 -3.671 42.252 1.00 91.99 842 ASP A N 1
ATOM 6037 C CA . ASP A 1 842 ? 42.357 -2.480 42.339 1.00 109.82 842 ASP A CA 1
ATOM 6038 C C . ASP A 1 842 ? 41.580 -1.267 42.841 1.00 120.45 842 ASP A C 1
ATOM 6039 O O . ASP A 1 842 ? 42.076 -0.501 43.667 1.00 128.36 842 ASP A O 1
ATOM 6041 N N . ASP A 1 843 ? 40.359 -1.103 42.341 1.00 113.57 843 ASP A N 1
ATOM 6042 C CA . ASP A 1 843 ? 39.517 0.026 42.724 1.00 103.99 843 ASP A CA 1
ATOM 6043 C C . ASP A 1 843 ? 38.783 -0.226 44.040 1.00 102.76 843 ASP A C 1
ATOM 6044 O O . ASP A 1 843 ? 38.019 0.620 44.506 1.00 97.77 843 ASP A O 1
ATOM 6049 N N . GLY A 1 844 ? 39.015 -1.394 44.632 1.00 100.72 844 GLY A N 1
ATOM 6050 C CA . GLY A 1 844 ? 38.403 -1.741 45.901 1.00 78.21 844 GLY A CA 1
ATOM 6051 C C . GLY A 1 844 ? 37.074 -2.454 45.749 1.00 89.12 844 GLY A C 1
ATOM 6052 O O . GLY A 1 844 ? 36.393 -2.731 46.737 1.00 96.42 844 GLY A O 1
ATOM 6053 N N . GLU A 1 845 ? 36.701 -2.753 44.508 1.00 80.71 845 GLU A N 1
ATOM 6054 C CA . GLU A 1 845 ? 35.448 -3.447 44.236 1.00 75.70 845 GLU A CA 1
ATOM 6055 C C . GLU A 1 845 ? 35.528 -4.891 44.717 1.00 78.85 845 GLU A C 1
ATOM 6056 O O . GLU A 1 845 ? 36.544 -5.560 44.531 1.00 83.23 845 GLU A O 1
ATOM 6062 N N . THR A 1 846 ? 34.456 -5.363 45.344 1.00 82.49 846 THR A N 1
ATOM 6063 C CA . THR A 1 846 ? 34.408 -6.720 45.877 1.00 81.36 846 THR A CA 1
ATOM 6064 C C . THR A 1 846 ? 34.230 -7.743 44.753 1.00 84.01 846 THR A C 1
ATOM 6065 O O . THR A 1 846 ? 33.490 -7.506 43.798 1.00 82.24 846 THR A O 1
ATOM 6069 N N . VAL A 1 847 ? 34.922 -8.873 44.868 1.00 78.82 847 VAL A N 1
ATOM 6070 C CA . VAL A 1 847 ? 34.806 -9.944 43.885 1.00 88.30 847 VAL A CA 1
ATOM 6071 C C . VAL A 1 847 ? 33.732 -10.946 44.297 1.00 86.51 847 VAL A C 1
ATOM 6072 O O . VAL A 1 847 ? 33.873 -11.642 45.303 1.00 94.75 847 VAL A O 1
ATOM 6076 N N . ILE A 1 848 ? 32.657 -11.007 43.518 1.00 77.29 848 ILE A N 1
ATOM 6077 C CA . ILE A 1 848 ? 31.573 -11.948 43.780 1.00 81.38 848 ILE A CA 1
ATOM 6078 C C . ILE A 1 848 ? 31.427 -12.953 42.643 1.00 78.21 848 ILE A C 1
ATOM 6079 O O . ILE A 1 848 ? 32.189 -12.925 41.675 1.00 83.16 848 ILE A O 1
ATOM 6084 N N . GLU A 1 849 ? 30.443 -13.837 42.769 1.00 77.03 849 GLU A N 1
ATOM 6085 C CA . GLU A 1 849 ? 30.239 -14.910 41.803 1.00 80.61 849 GLU A CA 1
ATOM 6086 C C . GLU A 1 849 ? 29.997 -14.376 40.391 1.00 80.96 849 GLU A C 1
ATOM 6087 O O . GLU A 1 849 ? 30.561 -14.887 39.423 1.00 73.94 849 GLU A O 1
ATOM 6093 N N . ALA A 1 850 ? 29.176 -13.335 40.282 1.00 64.82 850 ALA A N 1
ATOM 6094 C CA . ALA A 1 850 ? 28.857 -12.745 38.986 1.00 71.09 850 ALA A CA 1
ATOM 6095 C C . ALA A 1 850 ? 30.096 -12.160 38.313 1.00 78.15 850 ALA A C 1
ATOM 6096 O O . ALA A 1 850 ? 30.176 -12.111 37.086 1.00 71.47 850 ALA A O 1
ATOM 6098 N N . SER A 1 851 ? 31.055 -11.714 39.120 1.00 73.84 851 SER A N 1
ATOM 6099 C CA . SER A 1 851 ? 32.310 -11.186 38.597 1.00 73.50 851 SER A CA 1
ATOM 6100 C C . SER A 1 851 ? 33.071 -12.273 37.845 1.00 77.25 851 SER A C 1
ATOM 6101 O O . SER A 1 851 ? 33.607 -12.037 36.763 1.00 76.65 851 SER A O 1
ATOM 6104 N N . MET A 1 852 ? 33.109 -13.466 38.429 1.00 74.00 852 MET A N 1
ATOM 6105 C CA . MET A 1 852 ? 33.825 -14.589 37.837 1.00 71.91 852 MET A CA 1
ATOM 6106 C C . MET A 1 852 ? 33.067 -15.163 36.645 1.00 73.33 852 MET A C 1
ATOM 6107 O O . MET A 1 852 ? 33.671 -15.600 35.665 1.00 69.34 852 MET A O 1
ATOM 6112 N N . LEU A 1 853 ? 31.741 -15.162 36.737 1.00 71.22 853 LEU A N 1
ATOM 6113 C CA . LEU A 1 853 ? 30.902 -15.652 35.652 1.00 69.41 853 LEU A CA 1
ATOM 6114 C C . LEU A 1 853 ? 31.035 -14.762 34.421 1.00 60.61 853 LEU A C 1
ATOM 6115 O O . LEU A 1 853 ? 31.098 -15.255 33.295 1.00 56.41 853 LEU A O 1
ATOM 6120 N N . HIS A 1 854 ? 31.080 -13.451 34.636 1.00 60.93 854 HIS A N 1
ATOM 6121 C CA . HIS A 1 854 ? 31.285 -12.517 33.536 1.00 67.18 854 HIS A CA 1
ATOM 6122 C C . HIS A 1 854 ? 32.625 -12.768 32.863 1.00 67.15 854 HIS A C 1
ATOM 6123 O O . HIS A 1 854 ? 32.709 -12.850 31.639 1.00 65.69 854 HIS A O 1
ATOM 6130 N N . ASN A 1 855 ? 33.669 -12.882 33.677 1.00 65.77 855 ASN A N 1
ATOM 6131 C CA . ASN A 1 855 ? 35.009 -13.178 33.188 1.00 63.82 855 ASN A CA 1
ATOM 6132 C C . ASN A 1 855 ? 35.024 -14.450 32.351 1.00 70.24 855 ASN A C 1
ATOM 6133 O O . ASN A 1 855 ? 35.650 -14.509 31.291 1.00 65.17 855 ASN A O 1
ATOM 6138 N N . ARG A 1 856 ? 34.314 -15.459 32.844 1.00 66.97 856 ARG A N 1
ATOM 6139 C CA . ARG A 1 856 ? 34.165 -16.739 32.166 1.00 57.53 856 ARG A CA 1
ATOM 6140 C C . ARG A 1 856 ? 33.611 -16.571 30.751 1.00 66.31 856 ARG A C 1
ATOM 6141 O O . ARG A 1 856 ? 34.219 -17.016 29.777 1.00 54.30 856 ARG A O 1
ATOM 6149 N N . PHE A 1 857 ? 32.454 -15.923 30.648 1.00 53.20 857 PHE A N 1
ATOM 6150 C CA . PHE A 1 857 ? 31.781 -15.741 29.365 1.00 64.94 857 PHE A CA 1
ATOM 6151 C C . PHE A 1 857 ? 32.506 -14.754 28.456 1.00 69.30 857 PHE A C 1
ATOM 6152 O O . PHE A 1 857 ? 32.478 -14.893 27.234 1.00 70.82 857 PHE A O 1
ATOM 6160 N N . ALA A 1 858 ? 33.147 -13.754 29.051 1.00 64.50 858 ALA A N 1
ATOM 6161 C CA . ALA A 1 858 ? 33.913 -12.784 28.279 1.00 63.72 858 ALA A CA 1
ATOM 6162 C C . ALA A 1 858 ? 35.116 -13.461 27.632 1.00 65.10 858 ALA A C 1
ATOM 6163 O O . ALA A 1 858 ? 35.520 -13.106 26.525 1.00 60.64 858 ALA A O 1
ATOM 6165 N N . LEU A 1 859 ? 35.682 -14.439 28.332 1.00 67.63 859 LEU A N 1
ATOM 6166 C CA . LEU A 1 859 ? 36.796 -15.215 27.802 1.00 69.46 859 LEU A CA 1
ATOM 6167 C C . LEU A 1 859 ? 36.325 -16.057 26.624 1.00 69.01 859 LEU A C 1
ATOM 6168 O O . LEU A 1 859 ? 37.034 -16.201 25.627 1.00 72.96 859 LEU A O 1
ATOM 6173 N N . ASN A 1 860 ? 35.123 -16.612 26.750 1.00 64.57 860 ASN A N 1
ATOM 6174 C CA . ASN A 1 860 ? 34.492 -17.352 25.662 1.00 59.65 860 ASN A CA 1
ATOM 6175 C C . ASN A 1 860 ? 34.369 -16.517 24.393 1.00 66.82 860 ASN A C 1
ATOM 6176 O O . ASN A 1 860 ? 34.545 -17.025 23.285 1.00 65.97 860 ASN A O 1
ATOM 6181 N N . ALA A 1 861 ? 34.065 -15.233 24.569 1.00 68.67 861 ALA A N 1
ATOM 6182 C CA . ALA A 1 861 ? 33.787 -14.339 23.449 1.00 67.57 861 ALA A CA 1
ATOM 6183 C C . ALA A 1 861 ? 35.049 -13.680 22.911 1.00 66.37 861 ALA A C 1
ATOM 6184 O O . ALA A 1 861 ? 34.979 -12.797 22.056 1.00 84.24 861 ALA A O 1
ATOM 6186 N N . ASP A 1 862 ? 36.201 -14.110 23.414 1.00 69.44 862 ASP A N 1
ATOM 6187 C CA . ASP A 1 862 ? 37.479 -13.563 22.978 1.00 76.37 862 ASP A CA 1
ATOM 6188 C C . ASP A 1 862 ? 38.079 -14.425 21.868 1.00 87.61 862 ASP A C 1
ATOM 6189 O O . ASP A 1 862 ? 38.509 -15.550 22.116 1.00 97.65 862 ASP A O 1
ATOM 6194 N N . PRO A 1 863 ? 38.100 -13.898 20.634 1.00 93.35 863 PRO A N 1
ATOM 6195 C CA . PRO A 1 863 ? 38.602 -14.637 19.469 1.00 85.93 863 PRO A CA 1
ATOM 6196 C C . PRO A 1 863 ? 40.119 -14.834 19.497 1.00 96.08 863 PRO A C 1
ATOM 6197 O O . PRO A 1 863 ? 40.601 -15.917 19.167 1.00 109.81 863 PRO A O 1
ATOM 6201 N N . SER A 1 864 ? 40.854 -13.795 19.880 1.00 96.83 864 SER A N 1
ATOM 6202 C CA . SER A 1 864 ? 42.306 -13.875 20.001 1.00 108.02 864 SER A CA 1
ATOM 6203 C C . SER A 1 864 ? 42.694 -13.916 21.472 1.00 116.86 864 SER A C 1
ATOM 6204 O O . SER A 1 864 ? 42.091 -13.228 22.287 1.00 143.06 864 SER A O 1
ATOM 6207 N N . GLY A 1 865 ? 43.699 -14.716 21.813 1.00 95.52 865 GLY A N 1
ATOM 6208 C CA . GLY A 1 865 ? 44.111 -14.859 23.199 1.00 96.67 865 GLY A CA 1
ATOM 6209 C C . GLY A 1 865 ? 44.677 -13.581 23.793 1.00 99.43 865 GLY A C 1
ATOM 6210 O O . GLY A 1 865 ? 45.891 -13.449 23.949 1.00 99.27 865 GLY A O 1
ATOM 6211 N N . ILE A 1 866 ? 43.798 -12.640 24.131 1.00 100.36 866 ILE A N 1
ATOM 6212 C CA . ILE A 1 866 ? 44.229 -11.334 24.623 1.00 99.25 866 ILE A CA 1
ATOM 6213 C C . ILE A 1 866 ? 43.577 -10.932 25.946 1.00 85.06 866 ILE A C 1
ATOM 6214 O O . ILE A 1 866 ? 44.034 -10.000 26.608 1.00 89.76 866 ILE A O 1
ATOM 6219 N N . TYR A 1 867 ? 42.516 -11.632 26.334 1.00 79.91 867 TYR A N 1
ATOM 6220 C CA . TYR A 1 867 ? 41.743 -11.247 27.513 1.00 84.34 867 TYR A CA 1
ATOM 6221 C C . TYR A 1 867 ? 42.183 -11.977 28.781 1.00 92.44 867 TYR A C 1
ATOM 6222 O O . TYR A 1 867 ? 42.367 -13.195 28.778 1.00 88.58 867 TYR A O 1
ATOM 6231 N N . PHE A 1 868 ? 42.345 -11.218 29.862 1.00 86.14 868 PHE A N 1
ATOM 6232 C CA . PHE A 1 868 ? 42.642 -11.786 31.174 1.00 92.19 868 PHE A CA 1
ATOM 6233 C C . PHE A 1 868 ? 42.246 -10.815 32.288 1.00 94.98 868 PHE A C 1
ATOM 6234 O O . PHE A 1 868 ? 42.353 -9.599 32.130 1.00 100.17 868 PHE A O 1
ATOM 6242 N N . SER A 1 869 ? 41.789 -11.360 33.412 1.00 92.94 869 SER A N 1
ATOM 6243 C CA . SER A 1 869 ? 41.312 -10.544 34.525 1.00 89.23 869 SER A CA 1
ATOM 6244 C C . SER A 1 869 ? 42.434 -10.160 35.480 1.00 91.92 869 SER A C 1
ATOM 6245 O O . SER A 1 869 ? 43.553 -10.664 35.378 1.00 102.64 869 SER A O 1
ATOM 6248 N N . GLU A 1 870 ? 42.121 -9.266 36.413 1.00 87.18 870 GLU A N 1
ATOM 6249 C CA . GLU A 1 870 ? 43.079 -8.850 37.430 1.00 90.07 870 GLU A CA 1
ATOM 6250 C C . GLU A 1 870 ? 43.350 -9.990 38.406 1.00 89.00 870 GLU A C 1
ATOM 6251 O O . GLU A 1 870 ? 44.449 -10.109 38.947 1.00 106.22 870 GLU A O 1
ATOM 6253 N N . GLU A 1 871 ? 42.339 -10.827 38.622 1.00 96.51 871 GLU A N 1
ATOM 6254 C CA . GLU A 1 871 ? 42.467 -11.976 39.512 1.00 103.88 871 GLU A CA 1
ATOM 6255 C C . GLU A 1 871 ? 43.401 -13.024 38.917 1.00 109.35 871 GLU A C 1
ATOM 6256 O O . GLU A 1 871 ? 44.100 -13.732 39.643 1.00 109.14 871 GLU A O 1
ATOM 6262 N N . SER A 1 872 ? 43.406 -13.118 37.590 1.00 93.55 872 SER A N 1
ATOM 6263 C CA . SER A 1 872 ? 44.285 -14.046 36.891 1.00 83.21 872 SER A CA 1
ATOM 6264 C C . SER A 1 872 ? 45.736 -13.590 36.978 1.00 102.45 872 SER A C 1
ATOM 6265 O O . SER A 1 872 ? 46.648 -14.408 37.104 1.00 94.01 872 SER A O 1
ATOM 6268 N N . GLN A 1 873 ? 45.938 -12.277 36.913 1.00 102.93 873 GLN A N 1
ATOM 6269 C CA . GLN A 1 873 ? 47.273 -11.692 36.936 1.00 88.41 873 GLN A CA 1
ATOM 6270 C C . GLN A 1 873 ? 48.004 -12.027 38.232 1.00 95.22 873 GLN A C 1
ATOM 6271 O O . GLN A 1 873 ? 49.156 -12.458 38.209 1.00 95.36 873 GLN A O 1
ATOM 6277 N N . LEU A 1 874 ? 47.322 -11.835 39.356 1.00 93.98 874 LEU A N 1
ATOM 6278 C CA . LEU A 1 874 ? 47.898 -12.096 40.671 1.00 97.22 874 LEU A CA 1
ATOM 6279 C C . LEU A 1 874 ? 48.350 -13.545 40.827 1.00 103.26 874 LEU A C 1
ATOM 6280 O O . LEU A 1 874 ? 49.358 -13.825 41.475 1.00 111.41 874 LEU A O 1
ATOM 6285 N N . ILE A 1 875 ? 47.599 -14.462 40.227 1.00 94.28 875 ILE A N 1
ATOM 6286 C CA . ILE A 1 875 ? 47.945 -15.876 40.272 1.00 97.44 875 ILE A CA 1
ATOM 6287 C C . ILE A 1 875 ? 49.053 -16.192 39.271 1.00 95.82 875 ILE A C 1
ATOM 6288 O O . ILE A 1 875 ? 49.984 -16.935 39.578 1.00 95.21 875 ILE A O 1
ATOM 6293 N N . TYR A 1 876 ? 48.954 -15.610 38.079 1.00 94.01 876 TYR A N 1
ATOM 6294 C CA . TYR A 1 876 ? 49.914 -15.864 37.007 1.00 92.46 876 TYR A CA 1
ATOM 6295 C C . TYR A 1 876 ? 51.343 -15.463 37.362 1.00 102.65 876 TYR A C 1
ATOM 6296 O O . TYR A 1 876 ? 52.264 -16.274 37.270 1.00 101.91 876 TYR A O 1
ATOM 6305 N N . GLU A 1 877 ? 51.519 -14.209 37.763 1.00 90.73 877 GLU A N 1
ATOM 6306 C CA . GLU A 1 877 ? 52.850 -13.641 37.939 1.00 106.72 877 GLU A CA 1
ATOM 6307 C C . GLU A 1 877 ? 53.630 -14.289 39.084 1.00 102.78 877 GLU A C 1
ATOM 6308 O O . GLU A 1 877 ? 54.860 -14.262 39.093 1.00 97.61 877 GLU A O 1
ATOM 6314 N N . ARG A 1 878 ? 52.918 -14.882 40.036 1.00 103.80 878 ARG A N 1
ATOM 6315 C CA . ARG A 1 878 ? 53.567 -15.527 41.173 1.00 106.42 878 ARG A CA 1
ATOM 6316 C C . ARG A 1 878 ? 53.759 -17.027 40.950 1.00 108.80 878 ARG A C 1
ATOM 6317 O O . ARG A 1 878 ? 54.602 -17.652 41.593 1.00 97.36 878 ARG A O 1
ATOM 6319 N N . LEU A 1 879 ? 52.982 -17.597 40.032 1.00 107.39 879 LEU A N 1
ATOM 6320 C CA . LEU A 1 879 ? 52.994 -19.042 39.808 1.00 102.63 879 LEU A CA 1
ATOM 6321 C C . LEU A 1 879 ? 53.604 -19.453 38.467 1.00 107.23 879 LEU A C 1
ATOM 6322 O O . LEU A 1 879 ? 54.348 -20.431 38.396 1.00 123.23 879 LEU A O 1
ATOM 6327 N N . ILE A 1 880 ? 53.291 -18.713 37.407 1.00 98.30 880 ILE A N 1
ATOM 6328 C CA . ILE A 1 880 ? 53.702 -19.109 36.061 1.00 95.83 880 ILE A CA 1
ATOM 6329 C C . ILE A 1 880 ? 54.866 -18.276 35.518 1.00 102.83 880 ILE A C 1
ATOM 6330 O O . ILE A 1 880 ? 55.776 -18.814 34.886 1.00 103.67 880 ILE A O 1
ATOM 6335 N N . LEU A 1 881 ? 54.831 -16.969 35.763 1.00 107.95 881 LEU A N 1
ATOM 6336 C CA . LEU A 1 881 ? 55.874 -16.055 35.284 1.00 107.18 881 LEU A CA 1
ATOM 6337 C C . LEU A 1 881 ? 57.319 -16.447 35.651 1.00 109.43 881 LEU A C 1
ATOM 6338 O O . LEU A 1 881 ? 58.216 -16.291 34.821 1.00 101.98 881 LEU A O 1
ATOM 6343 N N . PRO A 1 882 ? 57.561 -16.941 36.885 1.00 111.52 882 PRO A N 1
ATOM 6344 C CA . PRO A 1 882 ? 58.945 -17.335 37.189 1.00 111.22 882 PRO A CA 1
ATOM 6345 C C . PRO A 1 882 ? 59.503 -18.437 36.283 1.00 118.11 882 PRO A C 1
ATOM 6346 O O . PRO A 1 882 ? 60.723 -18.583 36.189 1.00 115.38 882 PRO A O 1
ATOM 6350 N N . ARG A 1 883 ? 58.629 -19.192 35.624 1.00 103.01 883 ARG A N 1
ATOM 6351 C CA . ARG A 1 883 ? 59.064 -20.253 34.720 1.00 96.86 883 ARG A CA 1
ATOM 6352 C C . ARG A 1 883 ? 59.564 -19.686 33.392 1.00 114.37 883 ARG A C 1
ATOM 6353 O O . ARG A 1 883 ? 60.025 -20.430 32.526 1.00 120.84 883 ARG A O 1
ATOM 6361 N N . LEU A 1 884 ? 59.469 -18.368 33.241 1.00 116.80 884 LEU A N 1
ATOM 6362 C CA . LEU A 1 884 ? 59.882 -17.694 32.014 1.00 106.83 884 LEU A CA 1
ATOM 6363 C C . LEU A 1 884 ? 61.068 -16.755 32.234 1.00 118.82 884 LEU A C 1
ATOM 6364 O O . LEU A 1 884 ? 61.575 -16.153 31.287 1.00 109.90 884 LEU A O 1
ATOM 6369 N N . VAL A 1 885 ? 61.505 -16.630 33.484 1.00 116.56 885 VAL A N 1
ATOM 6370 C CA . VAL A 1 885 ? 62.584 -15.708 33.823 1.00 110.30 885 VAL A CA 1
ATOM 6371 C C . VAL A 1 885 ? 63.865 -16.442 34.210 1.00 121.71 885 VAL A C 1
ATOM 6372 O O . VAL A 1 885 ? 63.902 -17.672 34.249 1.00 128.64 885 VAL A O 1
ATOM 6374 N N . ASP A 1 886 ? 64.912 -15.675 34.499 1.00 129.88 886 ASP A N 1
ATOM 6375 C CA . ASP A 1 886 ? 66.214 -16.243 34.827 1.00 121.08 886 ASP A CA 1
ATOM 6376 C C . ASP A 1 886 ? 66.446 -16.321 36.335 1.00 137.03 886 ASP A C 1
ATOM 6377 O O . ASP A 1 886 ? 67.179 -17.187 36.812 1.00 143.96 886 ASP A O 1
ATOM 6379 N N . LYS A 1 887 ? 65.815 -15.419 37.080 1.00 153.81 887 LYS A N 1
ATOM 6380 C CA . LYS A 1 887 ? 66.043 -15.322 38.519 1.00 170.50 887 LYS A CA 1
ATOM 6381 C C . LYS A 1 887 ? 64.913 -14.560 39.216 1.00 176.41 887 LYS A C 1
ATOM 6382 O O . LYS A 1 887 ? 64.098 -13.921 38.549 1.00 186.65 887 LYS A O 1
ATOM 6384 N N . PRO A 1 888 ? 64.844 -14.654 40.559 1.00 164.22 888 PRO A N 1
ATOM 6385 C CA . PRO A 1 888 ? 63.948 -13.850 41.399 1.00 153.31 888 PRO A CA 1
ATOM 6386 C C . PRO A 1 888 ? 63.858 -12.379 40.985 1.00 150.88 888 PRO A C 1
ATOM 6387 O O . PRO A 1 888 ? 64.884 -11.708 40.846 1.00 132.36 888 PRO A O 1
ATOM 6391 N N . ALA A 1 889 ? 62.633 -11.892 40.801 1.00 140.92 889 ALA A N 1
ATOM 6392 C CA . ALA A 1 889 ? 62.399 -10.516 40.374 1.00 128.11 889 ALA A CA 1
ATOM 6393 C C . ALA A 1 889 ? 61.737 -9.688 41.475 1.00 122.11 889 ALA A C 1
ATOM 6394 O O . ALA A 1 889 ? 61.627 -10.132 42.619 1.00 111.55 889 ALA A O 1
ATOM 6396 N N . LYS A 1 890 ? 61.294 -8.486 41.118 1.00 116.40 890 LYS A N 1
ATOM 6397 C CA . LYS A 1 890 ? 60.704 -7.563 42.083 1.00 114.00 890 LYS A CA 1
ATOM 6398 C C . LYS A 1 890 ? 59.179 -7.631 42.088 1.00 121.11 890 LYS A C 1
ATOM 6399 O O . LYS A 1 890 ? 58.537 -7.469 41.050 1.00 120.41 890 LYS A O 1
ATOM 6401 N N . LEU A 1 891 ? 58.608 -7.863 43.265 1.00 126.32 891 LEU A N 1
ATOM 6402 C CA . LEU A 1 891 ? 57.160 -7.920 43.421 1.00 117.32 891 LEU A CA 1
ATOM 6403 C C . LEU A 1 891 ? 56.665 -6.793 44.325 1.00 130.70 891 LEU A C 1
ATOM 6404 O O . LEU A 1 891 ? 57.218 -6.561 45.401 1.00 142.06 891 LEU A O 1
ATOM 6406 N N . ALA A 1 892 ? 55.622 -6.097 43.883 1.00 131.77 892 ALA A N 1
ATOM 6407 C CA . ALA A 1 892 ? 55.073 -4.966 44.627 1.00 120.81 892 ALA A CA 1
ATOM 6408 C C . ALA A 1 892 ? 54.350 -5.417 45.894 1.00 132.51 892 ALA A C 1
ATOM 6409 O O . ALA A 1 892 ? 54.243 -6.612 46.169 1.00 134.67 892 ALA A O 1
ATOM 6411 N N . TYR A 1 893 ? 53.855 -4.450 46.661 1.00 140.91 893 TYR A N 1
ATOM 6412 C CA . TYR A 1 893 ? 53.114 -4.740 47.883 1.00 129.78 893 TYR A CA 1
ATOM 6413 C C . TYR A 1 893 ? 51.787 -5.419 47.563 1.00 123.73 893 TYR A C 1
ATOM 6414 O O . TYR A 1 893 ? 51.233 -6.143 48.390 1.00 138.28 893 TYR A O 1
ATOM 6416 N N . THR A 1 894 ? 51.284 -5.182 46.354 1.00 104.39 894 THR A N 1
ATOM 6417 C CA . THR A 1 894 ? 50.065 -5.832 45.883 1.00 106.59 894 THR A CA 1
ATOM 6418 C C . THR A 1 894 ? 50.383 -7.198 45.279 1.00 116.31 894 THR A C 1
ATOM 6419 O O . THR A 1 894 ? 49.545 -7.800 44.606 1.00 109.32 894 THR A O 1
ATOM 6421 N N . GLU A 1 895 ? 51.608 -7.663 45.520 1.00 128.95 895 GLU A N 1
ATOM 6422 C CA . GLU A 1 895 ? 52.086 -8.974 45.074 1.00 124.04 895 GLU A CA 1
ATOM 6423 C C . GLU A 1 895 ? 52.100 -9.120 43.551 1.00 129.71 895 GLU A C 1
ATOM 6424 O O . GLU A 1 895 ? 52.202 -10.231 43.030 1.00 127.92 895 GLU A O 1
ATOM 6426 N N . ARG A 1 896 ? 52.004 -8.000 42.842 1.00 126.54 896 ARG A N 1
ATOM 6427 C CA . ARG A 1 896 ? 52.142 -8.003 41.392 1.00 108.69 896 ARG A CA 1
ATOM 6428 C C . ARG A 1 896 ? 53.588 -7.685 41.021 1.00 125.91 896 ARG A C 1
ATOM 6429 O O . ARG A 1 896 ? 54.320 -7.082 41.807 1.00 115.31 896 ARG A O 1
ATOM 6431 N N . GLN A 1 897 ? 53.998 -8.094 39.825 1.00 131.30 897 GLN A N 1
ATOM 6432 C CA . GLN A 1 897 ? 55.379 -7.911 39.390 1.00 123.60 897 GLN A CA 1
ATOM 6433 C C . GLN A 1 897 ? 55.684 -6.453 39.064 1.00 128.22 897 GLN A C 1
ATOM 6434 O O . GLN A 1 897 ? 54.822 -5.583 39.187 1.00 135.49 897 GLN A O 1
ATOM 6436 N N . LEU A 1 898 ? 56.919 -6.195 38.645 1.00 125.18 898 LEU A N 1
ATOM 6437 C CA . LEU A 1 898 ? 57.354 -4.844 38.310 1.00 110.29 898 LEU A CA 1
ATOM 6438 C C . LEU A 1 898 ? 57.869 -4.766 36.875 1.00 109.90 898 LEU A C 1
ATOM 6439 O O . LEU A 1 898 ? 57.582 -3.810 36.152 1.00 105.63 898 LEU A O 1
ATOM 6441 N N . ARG A 1 917 ? 65.991 -14.574 31.064 1.00 117.51 917 ARG A N 1
ATOM 6442 C CA . ARG A 1 917 ? 64.962 -14.671 30.036 1.00 99.83 917 ARG A CA 1
ATOM 6443 C C . ARG A 1 917 ? 64.780 -16.110 29.559 1.00 122.70 917 ARG A C 1
ATOM 6444 O O . ARG A 1 917 ? 64.420 -16.990 30.343 1.00 127.04 917 ARG A O 1
ATOM 6446 N N . ILE A 1 918 ? 65.045 -16.339 28.274 1.00 136.88 918 ILE A N 1
ATOM 6447 C CA . ILE A 1 918 ? 64.749 -17.615 27.620 1.00 136.92 918 ILE A CA 1
ATOM 6448 C C . ILE A 1 918 ? 65.383 -18.827 28.298 1.00 132.70 918 ILE A C 1
ATOM 6449 O O . ILE A 1 918 ? 64.686 -19.615 28.942 1.00 126.52 918 ILE A O 1
ATOM 6454 N N . ASN A 1 919 ? 66.699 -18.964 28.149 1.00 136.24 919 ASN A N 1
ATOM 6455 C CA . ASN A 1 919 ? 67.418 -20.166 28.566 1.00 138.64 919 ASN A CA 1
ATOM 6456 C C . ASN A 1 919 ? 66.784 -21.400 27.933 1.00 150.37 919 ASN A C 1
ATOM 6457 O O . ASN A 1 919 ? 66.241 -22.259 28.628 1.00 165.81 919 ASN A O 1
ATOM 6459 N N . ALA A 1 920 ? 66.861 -21.469 26.606 1.00 141.11 920 ALA A N 1
ATOM 6460 C CA . ALA A 1 920 ? 66.165 -22.485 25.819 1.00 131.89 920 ALA A CA 1
ATOM 6461 C C . ALA A 1 920 ? 66.529 -23.914 26.217 1.00 136.06 920 ALA A C 1
ATOM 6462 O O . ALA A 1 920 ? 65.695 -24.817 26.136 1.00 133.10 920 ALA A O 1
ATOM 6464 N N . GLU A 1 921 ? 67.771 -24.115 26.642 1.00 133.99 921 GLU A N 1
ATOM 6465 C CA . GLU A 1 921 ? 68.230 -25.437 27.053 1.00 129.85 921 GLU A CA 1
ATOM 6466 C C . GLU A 1 921 ? 67.535 -25.889 28.335 1.00 140.68 921 GLU A C 1
ATOM 6467 O O . GLU A 1 921 ? 67.362 -27.085 28.570 1.00 134.61 921 GLU A O 1
ATOM 6469 N N . GLN A 1 922 ? 67.131 -24.924 29.155 1.00 156.89 922 GLN A N 1
ATOM 6470 C CA . GLN A 1 922 ? 66.509 -25.219 30.441 1.00 150.91 922 GLN A CA 1
ATOM 6471 C C . GLN A 1 922 ? 64.983 -25.229 30.361 1.00 147.76 922 GLN A C 1
ATOM 6472 O O . GLN A 1 922 ? 64.306 -25.474 31.360 1.00 151.78 922 GLN A O 1
ATOM 6474 N N . ILE A 1 923 ? 64.444 -24.960 29.175 1.00 130.96 923 ILE A N 1
ATOM 6475 C CA . ILE A 1 923 ? 62.997 -24.978 28.975 1.00 128.26 923 ILE A CA 1
ATOM 6476 C C . ILE A 1 923 ? 62.459 -26.397 29.146 1.00 127.98 923 ILE A C 1
ATOM 6477 O O . ILE A 1 923 ? 61.394 -26.606 29.730 1.00 120.21 923 ILE A O 1
ATOM 6482 N N . GLU A 1 924 ? 63.213 -27.373 28.650 1.00 133.74 924 GLU A N 1
ATOM 6483 C CA . GLU A 1 924 ? 62.853 -28.774 28.824 1.00 132.10 924 GLU A CA 1
ATOM 6484 C C . GLU A 1 924 ? 63.138 -29.228 30.253 1.00 135.12 924 GLU A C 1
ATOM 6485 O O . GLU A 1 924 ? 62.653 -30.271 30.694 1.00 126.35 924 GLU A O 1
ATOM 6487 N N . ARG A 1 925 ? 63.924 -28.432 30.973 1.00 134.70 925 ARG A N 1
ATOM 6488 C CA . ARG A 1 925 ? 64.321 -28.764 32.337 1.00 127.99 925 ARG A CA 1
ATOM 6489 C C . ARG A 1 925 ? 63.304 -28.275 33.366 1.00 126.65 925 ARG A C 1
ATOM 6490 O O . ARG A 1 925 ? 63.390 -28.624 34.544 1.00 121.40 925 ARG A O 1
ATOM 6492 N N . LEU A 1 926 ? 62.351 -27.462 32.920 1.00 129.58 926 LEU A N 1
ATOM 6493 C CA . LEU A 1 926 ? 61.270 -27.006 33.789 1.00 119.20 926 LEU A CA 1
ATOM 6494 C C . LEU A 1 926 ? 60.437 -28.196 34.247 1.00 112.84 926 LEU A C 1
ATOM 6495 O O . LEU A 1 926 ? 60.058 -29.035 33.434 1.00 117.64 926 LEU A O 1
ATOM 6500 N N . PRO A 1 927 ? 60.149 -28.272 35.555 1.00 108.00 927 PRO A N 1
ATOM 6501 C CA . PRO A 1 927 ? 59.389 -29.401 36.106 1.00 102.45 927 PRO A CA 1
ATOM 6502 C C . PRO A 1 927 ? 57.947 -29.431 35.605 1.00 112.52 927 PRO A C 1
ATOM 6503 O O . PRO A 1 927 ? 57.359 -28.378 35.357 1.00 112.53 927 PRO A O 1
ATOM 6507 N N . LEU A 1 928 ? 57.391 -30.630 35.456 1.00 110.85 928 LEU A N 1
ATOM 6508 C CA . LEU A 1 928 ? 56.022 -30.785 34.977 1.00 107.92 928 LEU A CA 1
ATOM 6509 C C . LEU A 1 928 ? 55.017 -30.215 35.972 1.00 117.11 928 LEU A C 1
ATOM 6510 O O . LEU A 1 928 ? 54.907 -30.691 37.102 1.00 128.69 928 LEU A O 1
ATOM 6515 N N . LEU A 1 929 ? 54.285 -29.193 35.542 1.00 111.60 929 LEU A N 1
ATOM 6516 C CA . LEU A 1 929 ? 53.286 -28.560 36.392 1.00 105.36 929 LEU A CA 1
ATOM 6517 C C . LEU A 1 929 ? 51.921 -29.218 36.214 1.00 105.98 929 LEU A C 1
ATOM 6518 O O . LEU A 1 929 ? 51.269 -29.048 35.183 1.00 106.10 929 LEU A O 1
ATOM 6523 N N . LYS A 1 930 ? 51.495 -29.971 37.222 1.00 98.31 930 LYS A N 1
ATOM 6524 C CA . LYS A 1 930 ? 50.213 -30.662 37.172 1.00 95.16 930 LYS A CA 1
ATOM 6525 C C . LYS A 1 930 ? 49.154 -29.897 37.956 1.00 102.72 930 LYS A C 1
ATOM 6526 O O . LYS A 1 930 ? 49.274 -29.718 39.169 1.00 99.79 930 LYS A O 1
ATOM 6532 N N . CYS A 1 931 ? 48.117 -29.447 37.254 1.00 106.44 931 CYS A N 1
ATOM 6533 C CA . CYS A 1 931 ? 47.080 -28.623 37.864 1.00 93.42 931 CYS A CA 1
ATOM 6534 C C . CYS A 1 931 ? 45.701 -29.272 37.817 1.00 86.26 931 CYS A C 1
ATOM 6535 O O . CYS A 1 931 ? 45.333 -29.907 36.829 1.00 83.12 931 CYS A O 1
ATOM 6538 N N . PHE A 1 932 ? 44.947 -29.107 38.899 1.00 88.84 932 PHE A N 1
ATOM 6539 C CA . PHE A 1 932 ? 43.550 -29.518 38.938 1.00 76.65 932 PHE A CA 1
ATOM 6540 C C . PHE A 1 932 ? 42.656 -28.306 38.713 1.00 80.99 932 PHE A C 1
ATOM 6541 O O . PHE A 1 932 ? 42.942 -27.214 39.207 1.00 85.63 932 PHE A O 1
ATOM 6549 N N . ALA A 1 933 ? 41.578 -28.501 37.963 1.00 72.47 933 ALA A N 1
ATOM 6550 C CA . ALA A 1 933 ? 40.646 -27.418 37.679 1.00 67.82 933 ALA A CA 1
ATOM 6551 C C . ALA A 1 933 ? 39.206 -27.856 37.900 1.00 63.98 933 ALA A C 1
ATOM 6552 O O . ALA A 1 933 ? 38.839 -28.994 37.605 1.00 71.38 933 ALA A O 1
ATOM 6554 N N . HIS A 1 934 ? 38.398 -26.944 38.427 1.00 69.68 934 HIS A N 1
ATOM 6555 C CA . HIS A 1 934 ? 36.970 -27.181 38.589 1.00 69.58 934 HIS A CA 1
ATOM 6556 C C . HIS A 1 934 ? 36.182 -25.909 38.303 1.00 73.91 934 HIS A C 1
ATOM 6557 O O . HIS A 1 934 ? 36.635 -24.808 38.623 1.00 60.80 934 HIS A O 1
ATOM 6564 N N . SER A 1 935 ? 35.007 -26.075 37.699 1.00 65.20 935 SER A N 1
ATOM 6565 C CA . SER A 1 935 ? 34.117 -24.960 37.384 1.00 74.04 935 SER A CA 1
ATOM 6566 C C . SER A 1 935 ? 34.811 -23.916 36.509 1.00 71.30 935 SER A C 1
ATOM 6567 O O . SER A 1 935 ? 35.159 -24.189 35.360 1.00 62.51 935 SER A O 1
ATOM 6570 N N . SER A 1 936 ? 35.017 -22.725 37.062 1.00 75.06 936 SER A N 1
ATOM 6571 C CA . SER A 1 936 ? 35.649 -21.636 36.325 1.00 77.21 936 SER A CA 1
ATOM 6572 C C . SER A 1 936 ? 37.168 -21.768 36.312 1.00 80.92 936 SER A C 1
ATOM 6573 O O . SER A 1 936 ? 37.867 -20.903 35.786 1.00 77.91 936 SER A O 1
ATOM 6576 N N . GLY A 1 937 ? 37.669 -22.854 36.894 1.00 90.06 937 GLY A N 1
ATOM 6577 C CA . GLY A 1 937 ? 39.098 -23.094 36.976 1.00 80.86 937 GLY A CA 1
ATOM 6578 C C . GLY A 1 937 ? 39.767 -23.178 35.618 1.00 73.36 937 GLY A C 1
ATOM 6579 O O . GLY A 1 937 ? 40.886 -22.698 35.437 1.00 66.66 937 GLY A O 1
ATOM 6580 N N . ILE A 1 938 ? 39.078 -23.785 34.657 1.00 61.11 938 ILE A N 1
ATOM 6581 C CA . ILE A 1 938 ? 39.619 -23.925 33.311 1.00 70.06 938 ILE A CA 1
ATOM 6582 C C . ILE A 1 938 ? 39.754 -22.556 32.636 1.00 79.50 938 ILE A C 1
ATOM 6583 O O . ILE A 1 938 ? 40.622 -22.355 31.785 1.00 83.37 938 ILE A O 1
ATOM 6588 N N . ALA A 1 939 ? 38.908 -21.612 33.037 1.00 65.10 939 ALA A N 1
ATOM 6589 C CA . ALA A 1 939 ? 38.962 -20.257 32.498 1.00 70.38 939 ALA A CA 1
ATOM 6590 C C . ALA A 1 939 ? 40.169 -19.505 33.045 1.00 79.51 939 ALA A C 1
ATOM 6591 O O . ALA A 1 939 ? 40.895 -18.847 32.299 1.00 76.70 939 ALA A O 1
ATOM 6593 N N . THR A 1 940 ? 40.371 -19.608 34.355 1.00 67.89 940 THR A N 1
ATOM 6594 C CA . THR A 1 940 ? 41.501 -18.967 35.017 1.00 73.29 940 THR A CA 1
ATOM 6595 C C . THR A 1 940 ? 42.813 -19.492 34.443 1.00 81.01 940 THR A C 1
ATOM 6596 O O . THR A 1 940 ? 43.768 -18.738 34.257 1.00 93.62 940 THR A O 1
ATOM 6600 N N . ALA A 1 941 ? 42.839 -20.788 34.148 1.00 84.49 941 ALA A N 1
ATOM 6601 C CA . ALA A 1 941 ? 44.025 -21.440 33.603 1.00 81.46 941 ALA A CA 1
ATOM 6602 C C . ALA A 1 941 ? 44.413 -20.879 32.239 1.00 81.33 941 ALA A C 1
ATOM 6603 O O . ALA A 1 941 ? 45.572 -20.539 32.008 1.00 89.90 941 ALA A O 1
ATOM 6605 N N . GLN A 1 942 ? 43.441 -20.786 31.337 1.00 88.22 942 GLN A N 1
ATOM 6606 C CA . GLN A 1 942 ? 43.698 -20.286 29.991 1.00 80.89 942 GLN A CA 1
ATOM 6607 C C . GLN A 1 942 ? 44.078 -18.809 30.004 1.00 77.44 942 GLN A C 1
ATOM 6608 O O . GLN A 1 942 ? 44.730 -18.322 29.081 1.00 77.96 942 GLN A O 1
ATOM 6614 N N . GLN A 1 943 ? 43.672 -18.099 31.051 1.00 76.77 943 GLN A N 1
ATOM 6615 C CA . GLN A 1 943 ? 44.062 -16.705 31.208 1.00 76.96 943 GLN A CA 1
ATOM 6616 C C . GLN A 1 943 ? 45.518 -16.604 31.657 1.00 78.77 943 GLN A C 1
ATOM 6617 O O . GLN A 1 943 ? 46.173 -15.587 31.431 1.00 76.98 943 GLN A O 1
ATOM 6623 N N . LEU A 1 944 ? 46.022 -17.661 32.289 1.00 74.10 944 LEU A N 1
ATOM 6624 C CA . LEU A 1 944 ? 47.434 -17.717 32.657 1.00 87.69 944 LEU A CA 1
ATOM 6625 C C . LEU A 1 944 ? 48.283 -17.944 31.412 1.00 89.92 944 LEU A C 1
ATOM 6626 O O . LEU A 1 944 ? 49.382 -17.402 31.287 1.00 90.64 944 LEU A O 1
ATOM 6631 N N . ASP A 1 945 ? 47.761 -18.755 30.497 1.00 86.72 945 ASP A N 1
ATOM 6632 C CA . ASP A 1 945 ? 48.441 -19.051 29.242 1.00 88.78 945 ASP A CA 1
ATOM 6633 C C . ASP A 1 945 ? 48.556 -17.797 28.384 1.00 95.95 945 ASP A C 1
ATOM 6634 O O . ASP A 1 945 ? 49.586 -17.556 27.753 1.00 102.19 945 ASP A O 1
ATOM 6639 N N . VAL A 1 946 ? 47.487 -17.006 28.369 1.00 97.67 946 VAL A N 1
ATOM 6640 C CA . VAL A 1 946 ? 47.447 -15.758 27.615 1.00 99.81 946 VAL A CA 1
ATOM 6641 C C . VAL A 1 946 ? 48.523 -14.785 28.090 1.00 100.67 946 VAL A C 1
ATOM 6642 O O . VAL A 1 946 ? 49.259 -14.215 27.283 1.00 97.35 946 VAL A O 1
ATOM 6646 N N . GLN A 1 947 ? 48.611 -14.605 29.404 1.00 99.19 947 GLN A N 1
ATOM 6647 C CA . GLN A 1 947 ? 49.597 -13.708 29.994 1.00 100.21 947 GLN A CA 1
ATOM 6648 C C . GLN A 1 947 ? 51.018 -14.200 29.749 1.00 102.17 947 GLN A C 1
ATOM 6649 O O . GLN A 1 947 ? 51.942 -13.400 29.595 1.00 113.87 947 GLN A O 1
ATOM 6655 N N . ALA A 1 948 ? 51.186 -15.519 29.719 1.00 93.92 948 ALA A N 1
ATOM 6656 C CA . ALA A 1 948 ? 52.488 -16.122 29.462 1.00 95.22 948 ALA A CA 1
ATOM 6657 C C . ALA A 1 948 ? 52.953 -15.809 28.044 1.00 109.82 948 ALA A C 1
ATOM 6658 O O . ALA A 1 948 ? 54.132 -15.543 27.812 1.00 120.37 948 ALA A O 1
ATOM 6660 N N . CYS A 1 949 ? 52.018 -15.841 27.100 1.00 110.28 949 CYS A N 1
ATOM 6661 C CA . CYS A 1 949 ? 52.318 -15.498 25.715 1.00 109.27 949 CYS A CA 1
ATOM 6662 C C . CYS A 1 949 ? 52.695 -14.025 25.587 1.00 109.40 949 CYS A C 1
ATOM 6663 O O . CYS A 1 949 ? 53.595 -13.671 24.827 1.00 108.89 949 CYS A O 1
ATOM 6666 N N . ARG A 1 950 ? 52.004 -13.173 26.338 1.00 106.03 950 ARG A N 1
ATOM 6667 C CA . ARG A 1 950 ? 52.263 -11.737 26.309 1.00 106.65 950 ARG A CA 1
ATOM 6668 C C . ARG A 1 950 ? 53.661 -11.417 26.833 1.00 115.81 950 ARG A C 1
ATOM 6669 O O . ARG A 1 950 ? 54.392 -10.629 26.232 1.00 121.98 950 ARG A O 1
ATOM 6671 N N . ASP A 1 951 ? 54.029 -12.031 27.953 1.00 111.54 951 ASP A N 1
ATOM 6672 C CA . ASP A 1 951 ? 55.364 -11.850 28.515 1.00 119.97 951 ASP A CA 1
ATOM 6673 C C . ASP A 1 951 ? 56.409 -12.613 27.709 1.00 124.48 951 ASP A C 1
ATOM 6674 O O . ASP A 1 951 ? 57.491 -12.094 27.435 1.00 131.74 951 ASP A O 1
ATOM 6679 N N . GLY A 1 952 ? 56.076 -13.845 27.333 1.00 118.08 952 GLY A N 1
ATOM 6680 C CA . GLY A 1 952 ? 56.982 -14.690 26.575 1.00 111.85 952 GLY A CA 1
ATOM 6681 C C . GLY A 1 952 ? 57.375 -14.103 25.233 1.00 131.70 952 GLY A C 1
ATOM 6682 O O . GLY A 1 952 ? 58.516 -14.246 24.795 1.00 132.58 952 GLY A O 1
ATOM 6683 N N . GLU A 1 953 ? 56.427 -13.442 24.575 1.00 145.09 953 GLU A N 1
ATOM 6684 C CA . GLU A 1 953 ? 56.703 -12.777 23.306 1.00 131.95 953 GLU A CA 1
ATOM 6685 C C . GLU A 1 953 ? 57.503 -11.501 23.541 1.00 133.13 953 GLU A C 1
ATOM 6686 O O . GLU A 1 953 ? 58.387 -11.159 22.757 1.00 137.51 953 GLU A O 1
ATOM 6688 N N . ARG A 1 954 ? 57.182 -10.803 24.627 1.00 122.77 954 ARG A N 1
ATOM 6689 C CA . ARG A 1 954 ? 57.900 -9.591 25.003 1.00 104.38 954 ARG A CA 1
ATOM 6690 C C . ARG A 1 954 ? 59.338 -9.921 25.388 1.00 110.35 954 ARG A C 1
ATOM 6691 O O . ARG A 1 954 ? 60.263 -9.171 25.078 1.00 115.36 954 ARG A O 1
ATOM 6693 N N . LEU A 1 955 ? 59.516 -11.052 26.066 1.00 119.05 955 LEU A N 1
ATOM 6694 C CA . LEU A 1 955 ? 60.843 -11.518 26.452 1.00 108.05 955 LEU A CA 1
ATOM 6695 C C . LEU A 1 955 ? 61.533 -12.201 25.276 1.00 123.19 955 LEU A C 1
ATOM 6696 O O . LEU A 1 955 ? 62.756 -12.346 25.257 1.00 132.86 955 LEU A O 1
ATOM 6698 N N . GLY A 1 956 ? 60.739 -12.621 24.297 1.00 126.22 956 GLY A N 1
ATOM 6699 C CA . GLY A 1 956 ? 61.267 -13.240 23.097 1.00 128.12 956 GLY A CA 1
ATOM 6700 C C . GLY A 1 956 ? 61.396 -14.745 23.210 1.00 140.60 956 GLY A C 1
ATOM 6701 O O . GLY A 1 956 ? 62.083 -15.254 24.094 1.00 153.35 956 GLY A O 1
ATOM 6702 N N . LEU A 1 957 ? 60.726 -15.454 22.308 1.00 137.89 957 LEU A N 1
ATOM 6703 C CA . LEU A 1 957 ? 60.806 -16.908 22.233 1.00 125.74 957 LEU A CA 1
ATOM 6704 C C . LEU A 1 957 ? 60.159 -17.386 20.941 1.00 127.12 957 LEU A C 1
ATOM 6705 O O . LEU A 1 957 ? 59.177 -16.803 20.482 1.00 111.45 957 LEU A O 1
ATOM 6707 N N . THR A 1 958 ? 60.716 -18.439 20.351 1.00 131.63 958 THR A N 1
ATOM 6708 C CA . THR A 1 958 ? 60.126 -19.032 19.159 1.00 129.45 958 THR A CA 1
ATOM 6709 C C . THR A 1 958 ? 58.728 -19.541 19.480 1.00 130.39 958 THR A C 1
ATOM 6710 O O . THR A 1 958 ? 58.437 -19.883 20.627 1.00 138.11 958 THR A O 1
ATOM 6712 N N . GLY A 1 959 ? 57.860 -19.572 18.474 1.00 122.72 959 GLY A N 1
ATOM 6713 C CA . GLY A 1 959 ? 56.524 -20.111 18.648 1.00 119.61 959 GLY A CA 1
ATOM 6714 C C . GLY A 1 959 ? 56.610 -21.551 19.107 1.00 126.45 959 GLY A C 1
ATOM 6715 O O . GLY A 1 959 ? 55.816 -22.005 19.930 1.00 126.32 959 GLY A O 1
ATOM 6716 N N . ASP A 1 960 ? 57.598 -22.264 18.576 1.00 124.26 960 ASP A N 1
ATOM 6717 C CA . ASP A 1 960 ? 57.862 -23.640 18.972 1.00 112.98 960 ASP A CA 1
ATOM 6718 C C . ASP A 1 960 ? 58.411 -23.699 20.395 1.00 113.60 960 ASP A C 1
ATOM 6719 O O . ASP A 1 960 ? 58.169 -24.663 21.121 1.00 115.53 960 ASP A O 1
ATOM 6721 N N . GLU A 1 961 ? 59.151 -22.666 20.787 1.00 110.41 961 GLU A N 1
ATOM 6722 C CA . GLU A 1 961 ? 59.700 -22.591 22.138 1.00 115.50 961 GLU A CA 1
ATOM 6723 C C . GLU A 1 961 ? 58.577 -22.452 23.161 1.00 123.16 961 GLU A C 1
ATOM 6724 O O . GLU A 1 961 ? 58.614 -23.070 24.225 1.00 125.29 961 GLU A O 1
ATOM 6726 N N . LEU A 1 962 ? 57.579 -21.639 22.827 1.00 124.68 962 LEU A N 1
ATOM 6727 C CA . LEU A 1 962 ? 56.409 -21.473 23.683 1.00 114.51 962 LEU A CA 1
ATOM 6728 C C . LEU A 1 962 ? 55.626 -22.776 23.798 1.00 110.37 962 LEU A C 1
ATOM 6729 O O . LEU A 1 962 ? 55.057 -23.074 24.847 1.00 116.18 962 LEU A O 1
ATOM 6734 N N . ARG A 1 963 ? 55.600 -23.548 22.715 1.00 107.87 963 ARG A N 1
ATOM 6735 C CA . ARG A 1 963 ? 54.950 -24.855 22.726 1.00 111.28 963 ARG A CA 1
ATOM 6736 C C . ARG A 1 963 ? 55.675 -25.808 23.668 1.00 117.07 963 ARG A C 1
ATOM 6737 O O . ARG A 1 963 ? 55.045 -26.583 24.388 1.00 116.50 963 ARG A O 1
ATOM 6745 N N . ALA A 1 964 ? 57.003 -25.745 23.654 1.00 119.20 964 ALA A N 1
ATOM 6746 C CA . ALA A 1 964 ? 57.818 -26.556 24.548 1.00 118.92 964 ALA A CA 1
ATOM 6747 C C . ALA A 1 964 ? 57.590 -26.135 25.993 1.00 116.28 964 ALA A C 1
ATOM 6748 O O . ALA A 1 964 ? 57.584 -26.966 26.902 1.00 118.91 964 ALA A O 1
ATOM 6750 N N . PHE A 1 965 ? 57.398 -24.835 26.193 1.00 107.39 965 PHE A N 1
ATOM 6751 C CA . PHE A 1 965 ? 57.123 -24.286 27.514 1.00 110.66 965 PHE A CA 1
ATOM 6752 C C . PHE A 1 965 ? 55.799 -24.809 28.064 1.00 113.63 965 PHE A C 1
ATOM 6753 O O . PHE A 1 965 ? 55.697 -25.146 29.244 1.00 115.78 965 PHE A O 1
ATOM 6761 N N . PHE A 1 966 ? 54.790 -24.878 27.200 1.00 108.56 966 PHE A N 1
ATOM 6762 C CA . PHE A 1 966 ? 53.461 -25.329 27.601 1.00 104.14 966 PHE A CA 1
ATOM 6763 C C . PHE A 1 966 ? 53.390 -26.846 27.741 1.00 99.14 966 PHE A C 1
ATOM 6764 O O . PHE A 1 966 ? 52.463 -27.375 28.354 1.00 99.04 966 PHE A O 1
ATOM 6772 N N . ASP A 1 967 ? 54.371 -27.542 27.174 1.00 106.56 967 ASP A N 1
ATOM 6773 C CA . ASP A 1 967 ? 54.422 -28.995 27.276 1.00 108.46 967 ASP A CA 1
ATOM 6774 C C . ASP A 1 967 ? 54.957 -29.409 28.644 1.00 109.04 967 ASP A C 1
ATOM 6775 O O . ASP A 1 967 ? 54.903 -30.581 29.017 1.00 108.02 967 ASP A O 1
ATOM 6780 N N . ARG A 1 968 ? 55.471 -28.435 29.389 1.00 106.81 968 ARG A N 1
ATOM 6781 C CA . ARG A 1 968 ? 55.960 -28.678 30.741 1.00 109.54 968 ARG A CA 1
ATOM 6782 C C . ARG A 1 968 ? 54.866 -28.414 31.772 1.00 113.62 968 ARG A C 1
ATOM 6783 O O . ARG A 1 968 ? 55.147 -28.204 32.953 1.00 112.22 968 ARG A O 1
ATOM 6791 N N . ALA A 1 969 ? 53.618 -28.425 31.315 1.00 116.48 969 ALA A N 1
ATOM 6792 C CA . ALA A 1 969 ? 52.471 -28.227 32.193 1.00 99.56 969 ALA A CA 1
ATOM 6793 C C . ALA A 1 969 ? 51.313 -29.128 31.776 1.00 98.91 969 ALA A C 1
ATOM 6794 O O . ALA A 1 969 ? 51.194 -29.502 30.609 1.00 99.11 969 ALA A O 1
ATOM 6796 N N . LEU A 1 970 ? 50.459 -29.470 32.734 1.00 103.06 970 LEU A N 1
ATOM 6797 C CA . LEU A 1 970 ? 49.345 -30.377 32.483 1.00 91.39 970 LEU A CA 1
ATOM 6798 C C . LEU A 1 970 ? 48.081 -29.910 33.201 1.00 93.66 970 LEU A C 1
ATOM 6799 O O . LEU A 1 970 ? 48.156 -29.301 34.268 1.00 104.91 970 LEU A O 1
ATOM 6804 N N . LEU A 1 971 ? 46.922 -30.201 32.617 1.00 83.57 971 LEU A N 1
ATOM 6805 C CA . LEU A 1 971 ? 45.653 -29.756 33.182 1.00 90.18 971 LEU A CA 1
ATOM 6806 C C . LEU A 1 971 ? 44.591 -30.851 33.207 1.00 90.28 971 LEU A C 1
ATOM 6807 O O . LEU A 1 971 ? 44.300 -31.475 32.187 1.00 89.47 971 LEU A O 1
ATOM 6812 N N . VAL A 1 972 ? 44.011 -31.074 34.381 1.00 82.70 972 VAL A N 1
ATOM 6813 C CA . VAL A 1 972 ? 42.873 -31.974 34.514 1.00 81.68 972 VAL A CA 1
ATOM 6814 C C . VAL A 1 972 ? 41.679 -31.197 35.059 1.00 80.13 972 VAL A C 1
ATOM 6815 O O . VAL A 1 972 ? 41.694 -30.739 36.202 1.00 81.04 972 VAL A O 1
ATOM 6819 N N . SER A 1 973 ? 40.649 -31.046 34.235 1.00 77.56 973 SER A N 1
ATOM 6820 C CA . SER A 1 973 ? 39.500 -30.225 34.596 1.00 77.01 973 SER A CA 1
ATOM 6821 C C . SER A 1 973 ? 38.243 -31.061 34.817 1.00 72.03 973 SER A C 1
ATOM 6822 O O . SER A 1 973 ? 37.817 -31.809 33.937 1.00 76.72 973 SER A O 1
ATOM 6825 N N . PHE A 1 974 ? 37.656 -30.931 36.003 1.00 68.13 974 PHE A N 1
ATOM 6826 C CA . PHE A 1 974 ? 36.381 -31.570 36.305 1.00 68.87 974 PHE A CA 1
ATOM 6827 C C . PHE A 1 974 ? 35.266 -30.533 36.285 1.00 77.63 974 PHE A C 1
ATOM 6828 O O . PHE A 1 974 ? 35.250 -29.606 37.097 1.00 76.10 974 PHE A O 1
ATOM 6836 N N . GLY A 1 975 ? 34.336 -30.694 35.350 1.00 76.86 975 GLY A N 1
ATOM 6837 C CA . GLY A 1 975 ? 33.262 -29.736 35.178 1.00 66.25 975 GLY A CA 1
ATOM 6838 C C . GLY A 1 975 ? 33.779 -28.420 34.632 1.00 69.75 975 GLY A C 1
ATOM 6839 O O . GLY A 1 975 ? 33.792 -27.409 35.334 1.00 70.43 975 GLY A O 1
ATOM 6840 N N . SER A 1 976 ? 34.215 -28.433 33.377 1.00 64.73 976 SER A N 1
ATOM 6841 C CA . SER A 1 976 ? 34.694 -27.221 32.725 1.00 61.61 976 SER A CA 1
ATOM 6842 C C . SER A 1 976 ? 33.533 -26.282 32.416 1.00 59.78 976 SER A C 1
ATOM 6843 O O . SER A 1 976 ? 32.677 -26.590 31.587 1.00 65.24 976 SER A O 1
ATOM 6846 N N . ALA A 1 977 ? 33.511 -25.138 33.091 1.00 59.20 977 ALA A N 1
ATOM 6847 C CA . ALA A 1 977 ? 32.414 -24.185 32.963 1.00 65.31 977 ALA A CA 1
ATOM 6848 C C . ALA A 1 977 ? 32.732 -23.087 31.952 1.00 64.03 977 ALA A C 1
ATOM 6849 O O . ALA A 1 977 ? 32.018 -22.088 31.857 1.00 67.54 977 ALA A O 1
ATOM 6851 N N . ALA A 1 978 ? 33.809 -23.281 31.199 1.00 61.89 978 ALA A N 1
ATOM 6852 C CA . ALA A 1 978 ? 34.208 -22.335 30.166 1.00 67.20 978 ALA A CA 1
ATOM 6853 C C . ALA A 1 978 ? 34.746 -23.089 28.959 1.00 68.29 978 ALA A C 1
ATOM 6854 O O . ALA A 1 978 ? 35.231 -24.213 29.090 1.00 69.91 978 ALA A O 1
ATOM 6856 N N . ASP A 1 979 ? 34.653 -22.473 27.785 1.00 64.96 979 ASP A N 1
ATOM 6857 C CA . ASP A 1 979 ? 35.131 -23.100 26.560 1.00 53.49 979 ASP A CA 1
ATOM 6858 C C . ASP A 1 979 ? 36.641 -23.278 26.574 1.00 72.97 979 ASP A C 1
ATOM 6859 O O . ASP A 1 979 ? 37.376 -22.417 27.059 1.00 62.00 979 ASP A O 1
ATOM 6864 N N . ILE A 1 980 ? 37.097 -24.408 26.046 1.00 74.58 980 ILE A N 1
ATOM 6865 C CA . ILE A 1 980 ? 38.521 -24.634 25.849 1.00 73.57 980 ILE A CA 1
ATOM 6866 C C . ILE A 1 980 ? 38.896 -24.242 24.429 1.00 73.98 980 ILE A C 1
ATOM 6867 O O . ILE A 1 980 ? 38.530 -24.922 23.469 1.00 71.43 980 ILE A O 1
ATOM 6872 N N . HIS A 1 981 ? 39.612 -23.132 24.297 1.00 73.81 981 HIS A N 1
ATOM 6873 C CA . HIS A 1 981 ? 40.033 -22.657 22.988 1.00 74.61 981 HIS A CA 1
ATOM 6874 C C . HIS A 1 981 ? 41.110 -23.576 22.432 1.00 82.90 981 HIS A C 1
ATOM 6875 O O . HIS A 1 981 ? 42.290 -23.444 22.758 1.00 92.24 981 HIS A O 1
ATOM 6882 N N . LEU A 1 982 ? 40.681 -24.510 21.592 1.00 80.07 982 LEU A N 1
ATOM 6883 C CA . LEU A 1 982 ? 41.540 -25.574 21.092 1.00 78.08 982 LEU A CA 1
ATOM 6884 C C . LEU A 1 982 ? 42.708 -25.058 20.252 1.00 81.23 982 LEU A C 1
ATOM 6885 O O . LEU A 1 982 ? 43.785 -25.651 20.252 1.00 88.18 982 LEU A O 1
ATOM 6890 N N . ASP A 1 983 ? 42.498 -23.947 19.553 1.00 94.57 983 ASP A N 1
ATOM 6891 C CA . ASP A 1 983 ? 43.500 -23.434 18.620 1.00 101.37 983 ASP A CA 1
ATOM 6892 C C . ASP A 1 983 ? 44.439 -22.397 19.238 1.00 105.76 983 ASP A C 1
ATOM 6893 O O . ASP A 1 983 ? 45.226 -21.771 18.528 1.00 111.49 983 ASP A O 1
ATOM 6898 N N . TRP A 1 984 ? 44.362 -22.217 20.552 1.00 91.75 984 TRP A N 1
ATOM 6899 C CA . TRP A 1 984 ? 45.246 -21.280 21.238 1.00 91.07 984 TRP A CA 1
ATOM 6900 C C . TRP A 1 984 ? 46.540 -21.948 21.691 1.00 96.46 984 TRP A C 1
ATOM 6901 O O . TRP A 1 984 ? 46.619 -23.174 21.783 1.00 91.09 984 TRP A O 1
ATOM 6912 N N . LEU A 1 985 ? 47.552 -21.132 21.970 1.00 83.90 985 LEU A N 1
ATOM 6913 C CA . LEU A 1 985 ? 48.754 -21.604 22.643 1.00 93.34 985 LEU A CA 1
ATOM 6914 C C . LEU A 1 985 ? 48.455 -21.798 24.123 1.00 106.17 985 LEU A C 1
ATOM 6915 O O . LEU A 1 985 ? 48.052 -20.854 24.804 1.00 124.95 985 LEU A O 1
ATOM 6920 N N . GLY A 1 986 ? 48.643 -23.013 24.626 1.00 89.49 986 GLY A N 1
ATOM 6921 C CA . GLY A 1 986 ? 48.365 -23.268 26.025 1.00 95.48 986 GLY A CA 1
ATOM 6922 C C . GLY A 1 986 ? 48.524 -24.696 26.507 1.00 95.20 986 GLY A C 1
ATOM 6923 O O . GLY A 1 986 ? 48.994 -25.574 25.784 1.00 90.76 986 GLY A O 1
ATOM 6924 N N . THR A 1 987 ? 48.115 -24.915 27.752 1.00 87.16 987 THR A N 1
ATOM 6925 C CA . THR A 1 987 ? 48.273 -26.198 28.420 1.00 89.64 987 THR A CA 1
ATOM 6926 C C . THR A 1 987 ? 47.291 -27.236 27.890 1.00 85.30 987 THR A C 1
ATOM 6927 O O . THR A 1 987 ? 46.117 -26.935 27.674 1.00 94.73 987 THR A O 1
ATOM 6931 N N . SER A 1 988 ? 47.775 -28.456 27.679 1.00 91.00 988 SER A N 1
ATOM 6932 C CA . SER A 1 988 ? 46.911 -29.554 27.261 1.00 87.07 988 SER A CA 1
ATOM 6933 C C . SER A 1 988 ? 46.009 -29.982 28.413 1.00 90.76 988 SER A C 1
ATOM 6934 O O . SER A 1 988 ? 46.433 -30.009 29.568 1.00 98.18 988 SER A O 1
ATOM 6937 N N . VAL A 1 989 ? 44.763 -30.316 28.092 1.00 81.50 989 VAL A N 1
ATOM 6938 C CA . VAL A 1 989 ? 43.754 -30.562 29.117 1.00 89.63 989 VAL A CA 1
ATOM 6939 C C . VAL A 1 989 ? 43.079 -31.923 28.985 1.00 85.19 989 VAL A C 1
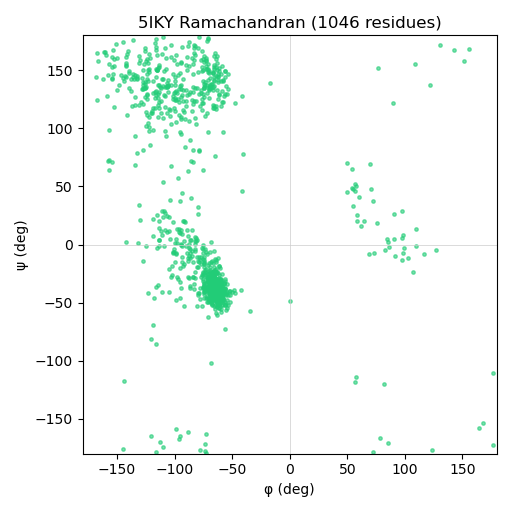ATOM 6940 O O . VAL A 1 989 ? 42.780 -32.376 27.882 1.00 95.04 989 VAL A O 1
ATOM 6944 N N . VAL A 1 990 ? 42.850 -32.574 30.121 1.00 85.34 990 VAL A N 1
ATOM 6945 C CA . VAL A 1 990 ? 41.923 -33.696 30.185 1.00 80.06 990 VAL A CA 1
ATOM 6946 C C . VAL A 1 990 ? 40.610 -33.168 30.751 1.00 85.17 990 VAL A C 1
ATOM 6947 O O . VAL A 1 990 ? 40.552 -32.735 31.902 1.00 88.17 990 VAL A O 1
ATOM 6951 N N . ASP A 1 991 ? 39.562 -33.193 29.937 1.00 76.17 991 ASP A N 1
ATOM 6952 C CA . ASP A 1 991 ? 38.311 -32.533 30.292 1.00 67.14 991 ASP A CA 1
ATOM 6953 C C . ASP A 1 991 ? 37.202 -33.521 30.646 1.00 70.11 991 ASP A C 1
ATOM 6954 O O . ASP A 1 991 ? 36.780 -34.327 29.816 1.00 74.28 991 ASP A O 1
ATOM 6959 N N . VAL A 1 992 ? 36.729 -33.441 31.886 1.00 69.67 992 VAL A N 1
ATOM 6960 C CA . VAL A 1 992 ? 35.645 -34.295 32.355 1.00 71.59 992 VAL A CA 1
ATOM 6961 C C . VAL A 1 992 ? 34.436 -33.457 32.767 1.00 74.08 992 VAL A C 1
ATOM 6962 O O . VAL A 1 992 ? 34.390 -32.922 33.875 1.00 71.54 992 VAL A O 1
ATOM 6966 N N . THR A 1 993 ? 33.460 -33.341 31.873 1.00 72.62 993 THR A N 1
ATOM 6967 C CA . THR A 1 993 ? 32.264 -32.554 32.157 1.00 80.41 993 THR A CA 1
ATOM 6968 C C . THR A 1 993 ? 30.999 -33.387 31.958 1.00 79.60 993 THR A C 1
ATOM 6969 O O . THR A 1 993 ? 30.866 -34.108 30.968 1.00 67.16 993 THR A O 1
ATOM 6973 N N . ALA A 1 994 ? 30.078 -33.283 32.911 1.00 70.42 994 ALA A N 1
ATOM 6974 C CA . ALA A 1 994 ? 28.857 -34.080 32.898 1.00 65.96 994 ALA A CA 1
ATOM 6975 C C . ALA A 1 994 ? 27.717 -33.394 32.146 1.00 72.46 994 ALA A C 1
ATOM 6976 O O . ALA A 1 994 ? 27.624 -32.167 32.113 1.00 65.10 994 ALA A O 1
ATOM 6978 N N . PHE A 1 995 ? 26.845 -34.201 31.550 1.00 73.97 995 PHE A N 1
ATOM 6979 C CA . PHE A 1 995 ? 25.714 -33.690 30.784 1.00 72.37 995 PHE A CA 1
ATOM 6980 C C . PHE A 1 995 ? 24.712 -32.953 31.665 1.00 74.75 995 PHE A C 1
ATOM 6981 O O . PHE A 1 995 ? 24.128 -31.954 31.250 1.00 69.70 995 PHE A O 1
ATOM 6989 N N . ASN A 1 996 ? 24.514 -33.448 32.883 1.00 62.34 996 ASN A N 1
ATOM 6990 C CA . ASN A 1 996 ? 23.568 -32.827 33.802 1.00 55.54 996 ASN A CA 1
ATOM 6991 C C . ASN A 1 996 ? 24.203 -31.695 34.599 1.00 68.01 996 ASN A C 1
ATOM 6992 O O . ASN A 1 996 ? 23.567 -31.110 35.477 1.00 67.55 996 ASN A O 1
ATOM 6997 N N . ASP A 1 997 ? 25.462 -31.393 34.300 1.00 64.67 997 ASP A N 1
ATOM 6998 C CA . ASP A 1 997 ? 26.113 -30.234 34.894 1.00 68.04 997 ASP A CA 1
ATOM 6999 C C . ASP A 1 997 ? 25.636 -28.990 34.156 1.00 66.97 997 ASP A C 1
ATOM 7000 O O . ASP A 1 997 ? 26.322 -28.479 33.269 1.00 64.30 997 ASP A O 1
ATOM 7005 N N . VAL A 1 998 ? 24.455 -28.511 34.532 1.00 55.54 998 VAL A N 1
ATOM 7006 C CA . VAL A 1 998 ? 23.800 -27.433 33.807 1.00 59.74 998 VAL A CA 1
ATOM 7007 C C . VAL A 1 998 ? 24.566 -26.113 33.908 1.00 66.07 998 VAL A C 1
ATOM 7008 O O . VAL A 1 998 ? 24.508 -25.289 32.997 1.00 66.36 998 VAL A O 1
ATOM 7012 N N . ARG A 1 999 ? 25.295 -25.917 35.002 1.00 69.20 999 ARG A N 1
ATOM 7013 C CA . ARG A 1 999 ? 26.060 -24.686 35.167 1.00 77.30 999 ARG A CA 1
ATOM 7014 C C . ARG A 1 999 ? 27.287 -24.698 34.263 1.00 70.04 999 ARG A C 1
ATOM 7015 O O . ARG A 1 999 ? 27.662 -23.662 33.707 1.00 68.08 999 ARG A O 1
ATOM 7023 N N . SER A 1 1000 ? 27.903 -25.869 34.111 1.00 53.29 1000 SER A N 1
ATOM 7024 C CA . SER A 1 1000 ? 29.004 -26.026 33.170 1.00 58.90 1000 SER A CA 1
ATOM 7025 C C . SER A 1 1000 ? 28.500 -25.977 31.733 1.00 62.58 1000 SER A C 1
ATOM 7026 O O . SER A 1 1000 ? 29.165 -25.428 30.856 1.00 58.77 1000 SER A O 1
ATOM 7029 N N . LEU A 1 1001 ? 27.326 -26.557 31.498 1.00 67.12 1001 LEU A N 1
ATOM 7030 C CA . LEU A 1 1001 ? 26.720 -26.532 30.172 1.00 69.68 1001 LEU A CA 1
ATOM 7031 C C . LEU A 1 1001 ? 26.400 -25.108 29.739 1.00 64.33 1001 LEU A C 1
ATOM 7032 O O . LEU A 1 1001 ? 26.720 -24.705 28.623 1.00 60.69 1001 LEU A O 1
ATOM 7037 N N . ALA A 1 1002 ? 25.773 -24.350 30.634 1.00 52.81 1002 ALA A N 1
ATOM 7038 C CA . ALA A 1 1002 ? 25.400 -22.968 30.347 1.00 55.15 1002 ALA A CA 1
ATOM 7039 C C . ALA A 1 1002 ? 26.624 -22.097 30.076 1.00 61.79 1002 ALA A C 1
ATOM 7040 O O . ALA A 1 1002 ? 26.530 -21.072 29.402 1.00 67.24 1002 ALA A O 1
ATOM 7042 N N . GLY A 1 1003 ? 27.772 -22.511 30.601 1.00 60.77 1003 GLY A N 1
ATOM 7043 C CA . GLY A 1 1003 ? 28.996 -21.748 30.447 1.00 55.49 1003 GLY A CA 1
ATOM 7044 C C . GLY A 1 1003 ? 29.841 -22.179 29.263 1.00 62.08 1003 GLY A C 1
ATOM 7045 O O . GLY A 1 1003 ? 30.890 -21.592 29.000 1.00 62.98 1003 GLY A O 1
ATOM 7046 N N . THR A 1 1004 ? 29.387 -23.203 28.545 1.00 54.11 1004 THR A N 1
ATOM 7047 C CA . THR A 1 1004 ? 30.152 -23.742 27.424 1.00 50.11 1004 THR A CA 1
ATOM 7048 C C . THR A 1 1004 ? 29.333 -23.785 26.140 1.00 58.16 1004 THR A C 1
ATOM 7049 O O . THR A 1 1004 ? 28.119 -23.582 26.159 1.00 54.33 1004 THR A O 1
ATOM 7053 N N . THR A 1 1005 ? 30.005 -24.050 25.023 1.00 55.04 1005 THR A N 1
ATOM 7054 C CA . THR A 1 1005 ? 29.341 -24.087 23.723 1.00 60.17 1005 THR A CA 1
ATOM 7055 C C . THR A 1 1005 ? 29.701 -25.339 22.931 1.00 59.56 1005 THR A C 1
ATOM 7056 O O . THR A 1 1005 ? 29.249 -25.515 21.801 1.00 71.10 1005 THR A O 1
ATOM 7060 N N . SER A 1 1006 ? 30.516 -26.205 23.525 1.00 77.83 1006 SER A N 1
ATOM 7061 C CA . SER A 1 1006 ? 30.917 -27.447 22.873 1.00 75.77 1006 SER A CA 1
ATOM 7062 C C . SER A 1 1006 ? 29.735 -28.404 22.760 1.00 75.13 1006 SER A C 1
ATOM 7063 O O . SER A 1 1006 ? 28.977 -28.574 23.714 1.00 66.70 1006 SER A O 1
ATOM 7066 N N . ARG A 1 1007 ? 29.584 -29.026 21.594 1.00 78.49 1007 ARG A N 1
ATOM 7067 C CA . ARG A 1 1007 ? 28.483 -29.958 21.362 1.00 79.38 1007 ARG A CA 1
ATOM 7068 C C . ARG A 1 1007 ? 28.745 -31.330 21.982 1.00 81.32 1007 ARG A C 1
ATOM 7069 O O . ARG A 1 1007 ? 27.828 -32.141 22.124 1.00 79.18 1007 ARG A O 1
ATOM 7077 N N . HIS A 1 1008 ? 29.998 -31.583 22.351 1.00 72.32 1008 HIS A N 1
ATOM 7078 C CA . HIS A 1 1008 ? 30.391 -32.869 22.921 1.00 69.03 1008 HIS A CA 1
ATOM 7079 C C . HIS A 1 1008 ? 29.736 -33.139 24.275 1.00 65.69 1008 HIS A C 1
ATOM 7080 O O . HIS A 1 1008 ? 29.573 -34.293 24.673 1.00 89.34 1008 HIS A O 1
ATOM 7087 N N . TYR A 1 1009 ? 29.361 -32.075 24.978 1.00 68.17 1009 TYR A N 1
ATOM 7088 C CA . TYR A 1 1009 ? 28.755 -32.202 26.302 1.00 65.57 1009 TYR A CA 1
ATOM 7089 C C . TYR A 1 1009 ? 27.287 -32.616 26.232 1.00 59.82 1009 TYR A C 1
ATOM 7090 O O . TYR A 1 1009 ? 26.683 -32.957 27.250 1.00 67.11 1009 TYR A O 1
ATOM 7099 N N . VAL A 1 1010 ? 26.716 -32.579 25.032 1.00 66.17 1010 VAL A N 1
ATOM 7100 C CA . VAL A 1 1010 ? 25.293 -32.849 24.853 1.00 68.85 1010 VAL A CA 1
ATOM 7101 C C . VAL A 1 1010 ? 25.025 -34.299 24.461 1.00 71.42 1010 VAL A C 1
ATOM 7102 O O . VAL A 1 1010 ? 25.539 -34.786 23.451 1.00 70.37 1010 VAL A O 1
ATOM 7106 N N . ILE A 1 1011 ? 24.211 -34.981 25.262 1.00 73.28 1011 ILE A N 1
ATOM 7107 C CA . ILE A 1 1011 ? 23.859 -36.372 24.999 1.00 83.05 1011 ILE A CA 1
ATOM 7108 C C . ILE A 1 1011 ? 22.603 -36.476 24.140 1.00 79.03 1011 ILE A C 1
ATOM 7109 O O . ILE A 1 1011 ? 21.548 -35.945 24.487 1.00 86.71 1011 ILE A O 1
ATOM 7114 N N . GLN A 1 1012 ? 22.731 -37.165 23.012 1.00 75.23 1012 GLN A N 1
ATOM 7115 C CA . GLN A 1 1012 ? 21.602 -37.420 22.123 1.00 75.67 1012 GLN A CA 1
ATOM 7116 C C . GLN A 1 1012 ? 21.248 -38.912 22.159 1.00 55.97 1012 GLN A C 1
ATOM 7117 O O . GLN A 1 1012 ? 22.042 -39.715 22.647 1.00 69.82 1012 GLN A O 1
ATOM 7123 N N . PRO A 1 1013 ? 20.050 -39.289 21.667 1.00 68.89 1013 PRO A N 1
ATOM 7124 C CA . PRO A 1 1013 ? 19.644 -40.705 21.666 1.00 68.50 1013 PRO A CA 1
ATOM 7125 C C . PRO A 1 1013 ? 20.716 -41.660 21.137 1.00 69.58 1013 PRO A C 1
ATOM 7126 O O . PRO A 1 1013 ? 21.170 -41.516 20.005 1.00 82.86 1013 PRO A O 1
ATOM 7130 N N . GLY A 1 1014 ? 21.116 -42.619 21.966 1.00 76.46 1014 GLY A N 1
ATOM 7131 C CA . GLY A 1 1014 ? 22.174 -43.545 21.606 1.00 60.53 1014 GLY A CA 1
ATOM 7132 C C . GLY A 1 1014 ? 22.669 -44.357 22.786 1.00 71.48 1014 GLY A C 1
ATOM 7133 O O . GLY A 1 1014 ? 21.930 -44.575 23.746 1.00 83.63 1014 GLY A O 1
ATOM 7134 N N . GLU A 1 1015 ? 23.923 -44.796 22.718 1.00 76.32 1015 GLU A N 1
ATOM 7135 C CA . GLU A 1 1015 ? 24.490 -45.672 23.738 1.00 83.88 1015 GLU A CA 1
ATOM 7136 C C . GLU A 1 1015 ? 24.568 -45.003 25.109 1.00 82.93 1015 GLU A C 1
ATOM 7137 O O . GLU A 1 1015 ? 24.152 -45.579 26.113 1.00 76.22 1015 GLU A O 1
ATOM 7143 N N . HIS A 1 1016 ? 25.103 -43.787 25.148 1.00 99.13 1016 HIS A N 1
ATOM 7144 C CA . HIS A 1 1016 ? 25.233 -43.048 26.401 1.00 93.32 1016 HIS A CA 1
ATOM 7145 C C . HIS A 1 1016 ? 23.864 -42.705 26.975 1.00 85.18 1016 HIS A C 1
ATOM 7146 O O . HIS A 1 1016 ? 23.677 -42.689 28.192 1.00 78.09 1016 HIS A O 1
ATOM 7153 N N . ALA A 1 1017 ? 22.906 -42.443 26.090 1.00 78.31 1017 ALA A N 1
ATOM 7154 C CA . ALA A 1 1017 ? 21.543 -42.136 26.505 1.00 70.60 1017 ALA A CA 1
ATOM 7155 C C . ALA A 1 1017 ? 20.868 -43.368 27.103 1.00 69.91 1017 ALA A C 1
ATOM 7156 O O . ALA A 1 1017 ? 19.986 -43.250 27.954 1.00 77.73 1017 ALA A O 1
ATOM 7158 N N . ASP A 1 1018 ? 21.288 -44.549 26.653 1.00 68.32 1018 ASP A N 1
ATOM 7159 C CA . ASP A 1 1018 ? 20.755 -45.804 27.176 1.00 70.99 1018 ASP A CA 1
ATOM 7160 C C . ASP A 1 1018 ? 21.223 -46.039 28.604 1.00 73.91 1018 ASP A C 1
ATOM 7161 O O . ASP A 1 1018 ? 20.431 -46.401 29.476 1.00 74.44 1018 ASP A O 1
ATOM 7166 N N . VAL A 1 1019 ? 22.518 -45.837 28.832 1.00 61.00 1019 VAL A N 1
ATOM 7167 C CA . VAL A 1 1019 ? 23.105 -45.999 30.155 1.00 61.94 1019 VAL A CA 1
ATOM 7168 C C . VAL A 1 1019 ? 22.441 -45.060 31.158 1.00 72.44 1019 VAL A C 1
ATOM 7169 O O . VAL A 1 1019 ? 22.144 -45.450 32.288 1.00 79.84 1019 VAL A O 1
ATOM 7173 N N . LEU A 1 1020 ? 22.197 -43.826 30.726 1.00 74.80 1020 LEU A N 1
ATOM 7174 C CA . LEU A 1 1020 ? 21.592 -42.808 31.577 1.00 77.77 1020 LEU A CA 1
ATOM 7175 C C . LEU A 1 1020 ? 20.210 -43.226 32.077 1.00 78.16 1020 LEU A C 1
ATOM 7176 O O . LEU A 1 1020 ? 19.911 -43.108 33.264 1.00 74.99 1020 LEU A O 1
ATOM 7181 N N . GLN A 1 1021 ? 19.372 -43.715 31.168 1.00 70.15 1021 GLN A N 1
ATOM 7182 C CA . GLN A 1 1021 ? 18.008 -44.107 31.520 1.00 80.48 1021 GLN A CA 1
ATOM 7183 C C . GLN A 1 1021 ? 17.968 -45.381 32.359 1.00 81.84 1021 GLN A C 1
ATOM 7184 O O . GLN A 1 1021 ? 17.025 -45.597 33.122 1.00 76.90 1021 GLN A O 1
ATOM 7190 N N . HIS A 1 1022 ? 18.993 -46.217 32.220 1.00 92.29 1022 HIS A N 1
ATOM 7191 C CA . HIS A 1 1022 ? 19.116 -47.404 33.056 1.00 84.31 1022 HIS A CA 1
ATOM 7192 C C . HIS A 1 1022 ? 19.455 -47.016 34.490 1.00 77.55 1022 HIS A C 1
ATOM 7193 O O . HIS A 1 1022 ? 18.978 -47.637 35.439 1.00 94.41 1022 HIS A O 1
ATOM 7200 N N . CYS A 1 1023 ? 20.282 -45.985 34.639 1.00 80.01 1023 CYS A N 1
ATOM 7201 C CA . CYS A 1 1023 ? 20.693 -45.514 35.957 1.00 72.41 1023 CYS A CA 1
ATOM 7202 C C . CYS A 1 1023 ? 19.638 -44.620 36.607 1.00 83.67 1023 CYS A C 1
ATOM 7203 O O . CYS A 1 1023 ? 19.734 -44.302 37.792 1.00 80.18 1023 CYS A O 1
ATOM 7206 N N . LEU A 1 1024 ? 18.636 -44.215 35.833 1.00 99.14 1024 LEU A N 1
ATOM 7207 C CA . LEU A 1 1024 ? 17.553 -43.393 36.366 1.00 99.21 1024 LEU A CA 1
ATOM 7208 C C . LEU A 1 1024 ? 16.562 -44.229 37.170 1.00 114.29 1024 LEU A C 1
ATOM 7209 O O . LEU A 1 1024 ? 15.909 -43.724 38.083 1.00 110.87 1024 LEU A O 1
ATOM 7214 N N . VAL A 1 1025 ? 16.453 -45.508 36.826 1.00 129.17 1025 VAL A N 1
ATOM 7215 C CA . VAL A 1 1025 ? 15.543 -46.409 37.522 1.00 123.83 1025 VAL A CA 1
ATOM 7216 C C . VAL A 1 1025 ? 16.291 -47.264 38.541 1.00 123.86 1025 VAL A C 1
ATOM 7217 O O . VAL A 1 1025 ? 15.683 -47.872 39.422 1.00 114.44 1025 VAL A O 1
ATOM 7221 N N . HIS A 1 1026 ? 17.614 -47.299 38.419 1.00 121.80 1026 HIS A N 1
ATOM 7222 C CA . HIS A 1 1026 ? 18.444 -48.131 39.281 1.00 116.87 1026 HIS A CA 1
ATOM 7223 C C . HIS A 1 1026 ? 18.574 -47.548 40.682 1.00 122.33 1026 HIS A C 1
ATOM 7224 O O . HIS A 1 1026 ? 18.810 -46.352 40.850 1.00 116.72 1026 HIS A O 1
ATOM 7226 N N . THR A 1 1027 ? 18.418 -48.403 41.686 1.00 138.92 1027 THR A N 1
ATOM 7227 C CA . THR A 1 1027 ? 18.631 -48.003 43.069 1.00 136.87 1027 THR A CA 1
ATOM 7228 C C . THR A 1 1027 ? 20.126 -47.950 43.364 1.00 147.94 1027 THR A C 1
ATOM 7229 O O . THR A 1 1027 ? 20.946 -48.175 42.473 1.00 154.11 1027 THR A O 1
ATOM 7231 N N . GLN A 1 1028 ? 20.466 -47.661 44.617 1.00 145.16 1028 GLN A N 1
ATOM 7232 C CA . GLN A 1 1028 ? 21.858 -47.533 45.051 1.00 140.67 1028 GLN A CA 1
ATOM 7233 C C . GLN A 1 1028 ? 22.673 -46.615 44.135 1.00 146.43 1028 GLN A C 1
ATOM 7234 O O . GLN A 1 1028 ? 23.546 -47.084 43.403 1.00 148.94 1028 GLN A O 1
ATOM 7236 N N . PRO A 1 1029 ? 22.386 -45.303 44.172 1.00 139.35 1029 PRO A N 1
ATOM 7237 C CA . PRO A 1 1029 ? 23.074 -44.334 43.310 1.00 124.44 1029 PRO A CA 1
ATOM 7238 C C . PRO A 1 1029 ? 24.542 -44.125 43.685 1.00 128.28 1029 PRO A C 1
ATOM 7239 O O . PRO A 1 1029 ? 25.326 -43.682 42.845 1.00 123.21 1029 PRO A O 1
ATOM 7243 N N . ALA A 1 1030 ? 24.903 -44.439 44.926 1.00 127.06 1030 ALA A N 1
ATOM 7244 C CA . ALA A 1 1030 ? 26.262 -44.211 45.413 1.00 109.61 1030 ALA A CA 1
ATOM 7245 C C . ALA A 1 1030 ? 27.276 -45.137 44.744 1.00 113.94 1030 ALA A C 1
ATOM 7246 O O . ALA A 1 1030 ? 28.478 -44.867 44.757 1.00 112.60 1030 ALA A O 1
ATOM 7248 N N . ASP A 1 1031 ? 26.787 -46.227 44.162 1.00 115.80 1031 ASP A N 1
ATOM 7249 C CA . ASP A 1 1031 ? 27.652 -47.195 43.498 1.00 120.29 1031 ASP A CA 1
ATOM 7250 C C . ASP A 1 1031 ? 28.034 -46.738 42.094 1.00 114.43 1031 ASP A C 1
ATOM 7251 O O . ASP A 1 1031 ? 29.018 -47.211 41.524 1.00 121.78 1031 ASP A O 1
ATOM 7256 N N . TYR A 1 1032 ? 27.250 -45.813 41.550 1.00 107.70 1032 TYR A N 1
ATOM 7257 C CA . TYR A 1 1032 ? 27.391 -45.389 40.159 1.00 101.06 1032 TYR A CA 1
ATOM 7258 C C . TYR A 1 1032 ? 28.764 -44.815 39.813 1.00 93.53 1032 TYR A C 1
ATOM 7259 O O . TYR A 1 1032 ? 29.298 -43.964 40.525 1.00 94.52 1032 TYR A O 1
ATOM 7268 N N . ARG A 1 1033 ? 29.317 -45.297 38.705 1.00 93.09 1033 ARG A N 1
ATOM 7269 C CA . ARG A 1 1033 ? 30.520 -44.729 38.108 1.00 98.82 1033 ARG A CA 1
ATOM 7270 C C . ARG A 1 1033 ? 30.298 -44.557 36.609 1.00 105.46 1033 ARG A C 1
ATOM 7271 O O . ARG A 1 1033 ? 29.651 -45.392 35.978 1.00 120.12 1033 ARG A O 1
ATOM 7279 N N . TYR A 1 1034 ? 30.829 -43.482 36.033 1.00 89.63 1034 TYR A N 1
ATOM 7280 C CA . TYR A 1 1034 ? 30.675 -43.263 34.597 1.00 88.58 1034 TYR A CA 1
ATOM 7281 C C . TYR A 1 1034 ? 31.806 -43.928 33.806 1.00 92.70 1034 TYR A C 1
ATOM 7282 O O . TYR A 1 1034 ? 32.588 -43.259 33.133 1.00 82.46 1034 TYR A O 1
ATOM 7291 N N . ASP A 1 1035 ? 31.877 -45.255 33.890 1.00 87.06 1035 ASP A N 1
ATOM 7292 C CA . ASP A 1 1035 ? 32.851 -46.028 33.121 1.00 91.74 1035 ASP A CA 1
ATOM 7293 C C . ASP A 1 1035 ? 32.541 -45.968 31.631 1.00 95.03 1035 ASP A C 1
ATOM 7294 O O . ASP A 1 1035 ? 33.445 -46.022 30.795 1.00 88.88 1035 ASP A O 1
ATOM 7299 N N . HIS A 1 1036 ? 31.256 -45.838 31.315 1.00 94.81 1036 HIS A N 1
ATOM 7300 C CA . HIS A 1 1036 ? 30.778 -45.820 29.936 1.00 89.31 1036 HIS A CA 1
ATOM 7301 C C . HIS A 1 1036 ? 31.294 -44.622 29.143 1.00 84.61 1036 HIS A C 1
ATOM 7302 O O . HIS A 1 1036 ? 31.176 -44.588 27.917 1.00 81.38 1036 HIS A O 1
ATOM 7309 N N . ALA A 1 1037 ? 31.848 -43.644 29.854 1.00 85.54 1037 ALA A N 1
ATOM 7310 C CA . ALA A 1 1037 ? 32.357 -42.421 29.244 1.00 83.37 1037 ALA A CA 1
ATOM 7311 C C . ALA A 1 1037 ? 33.383 -42.709 28.150 1.00 93.15 1037 ALA A C 1
ATOM 7312 O O . ALA A 1 1037 ? 34.256 -43.563 28.310 1.00 78.90 1037 ALA A O 1
ATOM 7314 N N . THR A 1 1038 ? 33.264 -41.991 27.038 1.00 110.42 1038 THR A N 1
ATOM 7315 C CA . THR A 1 1038 ? 34.160 -42.177 25.903 1.00 111.59 1038 THR A CA 1
ATOM 7316 C C . THR A 1 1038 ? 35.013 -40.937 25.668 1.00 99.42 1038 THR A C 1
ATOM 7317 O O . THR A 1 1038 ? 34.485 -39.853 25.421 1.00 98.91 1038 THR A O 1
ATOM 7321 N N . PRO A 1 1039 ? 36.341 -41.093 25.750 1.00 93.05 1039 PRO A N 1
ATOM 7322 C CA . PRO A 1 1039 ? 37.259 -39.978 25.500 1.00 92.10 1039 PRO A CA 1
ATOM 7323 C C . PRO A 1 1039 ? 37.374 -39.629 24.018 1.00 93.61 1039 PRO A C 1
ATOM 7324 O O . PRO A 1 1039 ? 37.644 -40.504 23.196 1.00 96.15 1039 PRO A O 1
ATOM 7328 N N . VAL A 1 1040 ? 37.159 -38.360 23.690 1.00 94.93 1040 VAL A N 1
ATOM 7329 C CA . VAL A 1 1040 ? 37.373 -37.864 22.335 1.00 86.01 1040 VAL A CA 1
ATOM 7330 C C . VAL A 1 1040 ? 38.642 -37.017 22.317 1.00 91.53 1040 VAL A C 1
ATOM 7331 O O . VAL A 1 1040 ? 38.865 -36.198 23.210 1.00 96.70 1040 VAL A O 1
ATOM 7335 N N . TRP A 1 1041 ? 39.477 -37.219 21.303 1.00 84.78 1041 TRP A N 1
ATOM 7336 C CA . TRP A 1 1041 ? 40.805 -36.618 21.291 1.00 81.18 1041 TRP A CA 1
ATOM 7337 C C . TRP A 1 1041 ? 40.981 -35.584 20.184 1.00 92.83 1041 TRP A C 1
ATOM 7338 O O . TRP A 1 1041 ? 40.740 -35.862 19.009 1.00 110.12 1041 TRP A O 1
ATOM 7349 N N . GLN A 1 1042 ? 41.407 -34.386 20.577 1.00 86.85 1042 GLN A N 1
ATOM 7350 C CA . GLN A 1 1042 ? 41.505 -33.260 19.655 1.00 88.96 1042 GLN A CA 1
ATOM 7351 C C . GLN A 1 1042 ? 42.884 -32.607 19.688 1.00 90.56 1042 GLN A C 1
ATOM 7352 O O . GLN A 1 1042 ? 43.482 -32.451 20.753 1.00 87.14 1042 GLN A O 1
ATOM 7358 N N . ASP A 1 1043 ? 43.379 -32.225 18.513 1.00 95.60 104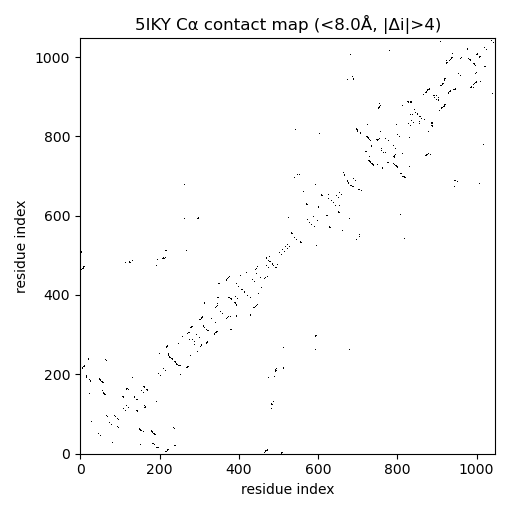3 ASP A N 1
ATOM 7359 C CA . ASP A 1 1043 ? 44.661 -31.536 18.398 1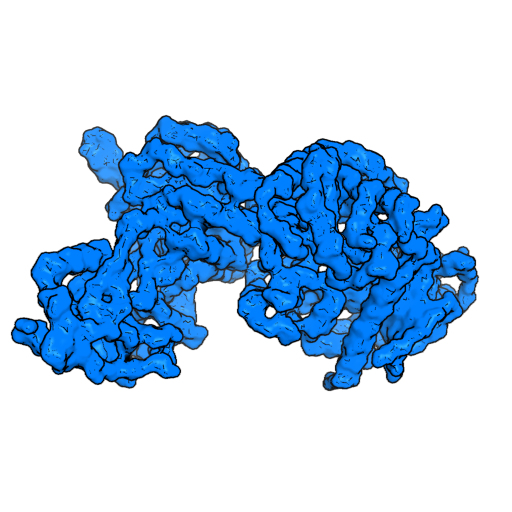.00 96.19 1043 ASP A CA 1
ATOM 7360 C C . ASP A 1 1043 ? 44.471 -30.138 17.821 1.00 104.18 1043 ASP A C 1
ATOM 7361 O O . ASP A 1 1043 ? 43.879 -29.973 16.755 1.00 107.68 1043 ASP A O 1
ATOM 7366 N N . GLY A 1 1044 ? 44.976 -29.134 18.529 1.00 105.74 1044 GLY A N 1
ATOM 7367 C CA . GLY A 1 1044 ? 44.823 -27.756 18.106 1.00 101.09 1044 GLY A CA 1
ATOM 7368 C C . GLY A 1 1044 ? 45.854 -27.329 17.080 1.00 99.36 1044 GLY A C 1
ATOM 7369 O O . GLY A 1 1044 ? 46.805 -28.059 16.800 1.00 92.41 1044 GLY A O 1
ATOM 7370 N N . ARG A 1 1045 ? 45.658 -26.139 16.521 1.00 102.57 1045 ARG A N 1
ATOM 7371 C CA . ARG A 1 1045 ? 46.574 -25.587 15.529 1.00 96.02 1045 ARG A CA 1
ATOM 7372 C C . ARG A 1 1045 ? 47.953 -25.344 16.129 1.00 94.87 1045 ARG A C 1
ATOM 7373 O O . ARG A 1 1045 ? 48.968 -25.459 15.442 1.00 116.96 1045 ARG A O 1
ATOM 7381 N N . GLN A 1 1046 ? 47.983 -25.012 17.415 1.00 94.67 1046 GLN A N 1
ATOM 7382 C CA . GLN A 1 1046 ? 49.236 -24.701 18.092 1.00 94.81 1046 GLN A CA 1
ATOM 7383 C C . GLN A 1 1046 ? 49.682 -25.841 19.004 1.00 98.55 1046 GLN A C 1
ATOM 7384 O O . GLN A 1 1046 ? 50.418 -25.626 19.966 1.00 96.86 1046 GLN A O 1
ATOM 7390 N N . GLY A 1 1047 ? 49.221 -27.051 18.702 1.00 94.40 1047 GLY A N 1
ATOM 7391 C CA . GLY A 1 1047 ? 49.680 -28.240 19.399 1.00 99.67 1047 GLY A CA 1
ATOM 7392 C C . GLY A 1 1047 ? 48.978 -28.558 20.706 1.00 101.00 1047 GLY A C 1
ATOM 7393 O O . GLY A 1 1047 ? 49.362 -29.500 21.401 1.00 99.31 1047 GLY A O 1
ATOM 7394 N N . LYS A 1 1048 ? 47.955 -27.783 21.049 1.00 100.01 1048 LYS A N 1
ATOM 7395 C CA . LYS A 1 1048 ? 47.197 -28.042 22.269 1.00 94.38 1048 LYS A CA 1
ATOM 7396 C C . LYS A 1 1048 ? 46.411 -29.343 22.139 1.00 90.26 1048 LYS A C 1
ATOM 7397 O O . LYS A 1 1048 ? 45.786 -29.601 21.111 1.00 94.84 1048 LYS A O 1
ATOM 7403 N N . ILE A 1 1049 ? 46.454 -30.164 23.183 1.00 94.34 1049 ILE A N 1
ATOM 7404 C CA . ILE A 1 1049 ? 45.753 -31.442 23.187 1.00 88.44 1049 ILE A CA 1
ATOM 7405 C C . ILE A 1 1049 ? 44.621 -31.439 24.210 1.00 80.99 1049 ILE A C 1
ATOM 7406 O O . ILE A 1 1049 ? 44.815 -31.047 25.359 1.00 92.84 1049 ILE A O 1
ATOM 7411 N N . VAL A 1 1050 ? 43.437 -31.872 23.789 1.00 78.76 1050 VAL A N 1
ATOM 7412 C CA . VAL A 1 1050 ? 42.287 -31.914 24.683 1.00 74.44 1050 VAL A CA 1
ATOM 7413 C C . VAL A 1 1050 ? 41.619 -33.287 24.693 1.00 85.87 1050 VAL A C 1
ATOM 7414 O O . VAL A 1 1050 ? 41.171 -33.780 23.657 1.00 95.59 1050 VAL A O 1
ATOM 7418 N N . ALA A 1 1051 ? 41.560 -33.897 25.873 1.00 83.26 1051 ALA A N 1
ATOM 7419 C CA . ALA A 1 1051 ? 40.880 -35.174 26.052 1.00 70.51 1051 ALA A CA 1
ATOM 7420 C C . ALA A 1 1051 ? 39.459 -34.951 26.549 1.00 76.65 1051 ALA A C 1
ATOM 7421 O O . ALA A 1 1051 ? 39.233 -34.779 27.747 1.00 99.63 1051 ALA A O 1
ATOM 7423 N N . ARG A 1 1052 ? 38.505 -34.959 25.627 1.00 79.82 1052 ARG A N 1
ATOM 7424 C CA . ARG A 1 1052 ? 37.112 -34.691 25.964 1.00 86.25 1052 ARG A CA 1
ATOM 7425 C C . ARG A 1 1052 ? 36.346 -35.977 26.261 1.00 88.86 1052 ARG A C 1
ATOM 7426 O O . ARG A 1 1052 ? 36.170 -36.818 25.380 1.00 108.07 1052 ARG A O 1
ATOM 7434 N N . LEU A 1 1053 ? 35.890 -36.129 27.501 1.00 76.76 1053 LEU A N 1
ATOM 7435 C CA . LEU A 1 1053 ? 35.061 -37.275 27.864 1.00 74.07 1053 LEU A CA 1
ATOM 7436 C C . LEU A 1 1053 ? 33.602 -37.009 27.510 1.00 80.42 1053 LEU A C 1
ATOM 7437 O O . LEU A 1 1053 ? 33.056 -35.953 27.840 1.00 77.38 1053 LEU A O 1
ATOM 7442 N N . THR A 1 1054 ? 32.972 -37.969 26.841 1.00 74.77 1054 THR A N 1
ATOM 7443 C CA . THR A 1 1054 ? 31.571 -37.838 26.460 1.00 86.59 1054 THR A CA 1
ATOM 7444 C C . THR A 1 1054 ? 30.710 -38.888 27.154 1.00 87.15 1054 THR A C 1
ATOM 7445 O O . THR A 1 1054 ? 31.184 -39.977 27.477 1.00 78.41 1054 THR A O 1
ATOM 7449 N N . GLY A 1 1055 ? 29.445 -38.548 27.382 1.00 80.63 1055 GLY A N 1
ATOM 7450 C CA . GLY A 1 1055 ? 28.506 -39.462 28.007 1.00 74.12 1055 GLY A CA 1
ATOM 7451 C C . GLY A 1 1055 ? 28.557 -39.417 29.520 1.00 84.20 1055 GLY A C 1
ATOM 7452 O O . GLY A 1 1055 ? 27.848 -40.161 30.198 1.00 92.09 1055 GLY A O 1
ATOM 7453 N N . VAL A 1 1056 ? 29.403 -38.542 30.052 1.00 80.70 1056 VAL A N 1
ATOM 7454 C CA . VAL A 1 1056 ? 29.528 -38.386 31.493 1.00 79.75 1056 VAL A CA 1
ATOM 7455 C C . VAL A 1 1056 ? 28.274 -37.740 32.071 1.00 79.13 1056 VAL A C 1
ATOM 7456 O O . VAL A 1 1056 ? 27.765 -36.758 31.531 1.00 74.56 1056 VAL A O 1
ATOM 7460 N N . PHE A 1 1057 ? 27.768 -38.310 33.159 1.00 77.04 1057 PHE A N 1
ATOM 7461 C CA . PHE A 1 1057 ? 26.695 -37.681 33.918 1.00 79.91 1057 PHE A CA 1
ATOM 7462 C C . PHE A 1 1057 ? 26.811 -38.078 35.384 1.00 78.37 1057 PHE A C 1
ATOM 7463 O O . PHE A 1 1057 ? 27.473 -39.060 35.717 1.00 88.03 1057 PHE A O 1
ATOM 7471 N N . LEU A 1 1058 ? 26.177 -37.306 36.259 1.00 63.76 1058 LEU A N 1
ATOM 7472 C CA . LEU A 1 1058 ? 26.283 -37.540 37.692 1.00 75.20 1058 LEU A CA 1
ATOM 7473 C C . LEU A 1 1058 ? 24.913 -37.735 38.326 1.00 83.56 1058 LEU A C 1
ATOM 7474 O O . LEU A 1 1058 ? 24.012 -36.917 38.142 1.00 100.09 1058 LEU A O 1
ATOM 7479 N N . LEU A 1 1059 ? 24.764 -38.821 39.075 1.00 78.78 1059 LEU A N 1
ATOM 7480 C CA . LEU A 1 1059 ? 23.519 -39.094 39.780 1.00 72.80 1059 LEU A CA 1
ATOM 7481 C C . LEU A 1 1059 ? 23.484 -38.360 41.113 1.00 74.90 1059 LEU A C 1
ATOM 7482 O O . LEU A 1 1059 ? 24.519 -38.166 41.751 1.00 78.51 1059 LEU A O 1
ATOM 7487 N N . ASP A 1 1060 ? 22.291 -37.944 41.528 1.00 76.07 1060 ASP A N 1
ATOM 7488 C CA . ASP A 1 1060 ? 22.121 -37.338 42.842 1.00 82.83 1060 ASP A CA 1
ATOM 7489 C C . ASP A 1 1060 ? 21.652 -38.404 43.831 1.00 90.31 1060 ASP A C 1
ATOM 7490 O O . ASP A 1 1060 ? 21.687 -39.596 43.524 1.00 90.32 1060 ASP A O 1
ATOM 7495 N N . ASP A 1 1061 ? 21.205 -37.977 45.007 1.00 93.20 1061 ASP A N 1
ATOM 7496 C CA . ASP A 1 1061 ? 20.783 -38.916 46.042 1.00 99.65 1061 ASP A CA 1
ATOM 7497 C C . ASP A 1 1061 ? 19.507 -39.668 45.663 1.00 95.89 1061 ASP A C 1
ATOM 7498 O O . ASP A 1 1061 ? 19.267 -40.777 46.141 1.00 92.80 1061 ASP A O 1
ATOM 7503 N N . HIS A 1 1062 ? 18.694 -39.068 44.800 1.00 95.24 1062 HIS A N 1
ATOM 7504 C CA . HIS A 1 1062 ? 17.449 -39.694 44.366 1.00 87.79 1062 HIS A CA 1
ATOM 7505 C C . HIS A 1 1062 ? 17.597 -40.325 42.986 1.00 82.54 1062 HIS A C 1
ATOM 7506 O O . HIS A 1 1062 ? 16.602 -40.571 42.300 1.00 84.20 1062 HIS A O 1
ATOM 7513 N N . ALA A 1 1063 ? 18.845 -40.577 42.593 1.00 76.89 1063 ALA A N 1
ATOM 7514 C CA . ALA A 1 1063 ? 19.179 -41.115 41.272 1.00 81.55 1063 ALA A CA 1
ATOM 7515 C C . ALA A 1 1063 ? 18.681 -40.210 40.142 1.00 89.94 1063 ALA A C 1
ATOM 7516 O O . ALA A 1 1063 ? 18.446 -40.668 39.024 1.00 86.65 1063 ALA A O 1
ATOM 7518 N N . ARG A 1 1064 ? 18.523 -38.925 40.443 1.00 95.19 1064 ARG A N 1
ATOM 7519 C CA . ARG A 1 1064 ? 18.126 -37.938 39.445 1.00 89.72 1064 ARG A CA 1
ATOM 7520 C C . ARG A 1 1064 ? 19.352 -37.186 38.934 1.00 95.85 1064 ARG A C 1
ATOM 7521 O O . ARG A 1 1064 ? 20.477 -37.672 39.055 1.00 98.58 1064 ARG A O 1
ATOM 7529 N N . LEU A 1 1065 ? 19.138 -36.000 38.373 1.00 93.37 1065 LEU A N 1
ATOM 7530 C CA . LEU A 1 1065 ? 20.222 -35.273 37.720 1.00 84.06 1065 LEU A CA 1
ATOM 7531 C C . LEU A 1 1065 ? 20.522 -33.913 38.352 1.00 76.45 1065 LEU A C 1
ATOM 7532 O O . LEU A 1 1065 ? 21.317 -33.139 37.818 1.00 68.57 1065 LEU A O 1
ATOM 7537 N N . ASP A 1 1066 ? 19.894 -33.626 39.487 1.00 69.13 1066 ASP A N 1
ATOM 7538 C CA . ASP A 1 1066 ? 20.137 -32.369 40.188 1.00 55.82 1066 ASP A CA 1
ATOM 7539 C C . ASP A 1 1066 ? 21.515 -32.382 40.847 1.00 69.63 1066 ASP A C 1
ATOM 7540 O O . ASP A 1 1066 ? 22.100 -33.449 41.053 1.00 74.66 1066 ASP A O 1
ATOM 7545 N N . ASP A 1 1067 ? 22.023 -31.191 41.164 1.00 70.98 1067 ASP A N 1
ATOM 7546 C CA . ASP A 1 1067 ? 23.296 -31.024 41.868 1.00 82.97 1067 ASP A CA 1
ATOM 7547 C C . ASP A 1 1067 ? 24.452 -31.681 41.109 1.00 83.93 1067 ASP A C 1
ATOM 7548 O O . ASP A 1 1067 ? 25.228 -32.452 41.675 1.00 93.66 1067 ASP A O 1
ATOM 7553 N N . GLY A 1 1068 ? 24.560 -31.366 39.822 1.00 75.54 1068 GLY A N 1
ATOM 7554 C CA . GLY A 1 1068 ? 25.552 -31.990 38.966 1.00 72.25 1068 GLY A CA 1
ATOM 7555 C C . GLY A 1 1068 ? 26.842 -31.204 38.825 1.00 75.30 1068 GLY A C 1
ATOM 7556 O O . GLY A 1 1068 ? 27.667 -31.508 37.964 1.00 87.32 1068 GLY A O 1
ATOM 7557 N N . HIS A 1 1069 ? 27.022 -30.197 39.673 1.00 66.90 1069 HIS A N 1
ATOM 7558 C CA . HIS A 1 1069 ? 28.211 -29.355 39.610 1.00 76.15 1069 HIS A CA 1
ATOM 7559 C C . HIS A 1 1069 ? 29.149 -29.598 40.795 1.00 83.35 1069 HIS A C 1
ATOM 7560 O O . HIS A 1 1069 ? 30.212 -28.985 40.891 1.00 88.38 1069 HIS A O 1
ATOM 7567 N N . SER A 1 1070 ? 28.757 -30.496 41.694 1.00 79.12 1070 SER A N 1
ATOM 7568 C CA . SER A 1 1070 ? 29.556 -30.762 42.886 1.00 95.22 1070 SER A CA 1
ATOM 7569 C C . SER A 1 1070 ? 30.850 -31.487 42.530 1.00 87.05 1070 SER A C 1
ATOM 7570 O O . SER A 1 1070 ? 30.832 -32.530 41.874 1.00 76.53 1070 SER A O 1
ATOM 7573 N N . ILE A 1 1071 ? 31.972 -30.926 42.971 1.00 69.79 1071 ILE A N 1
ATOM 7574 C CA . ILE A 1 1071 ? 33.280 -31.506 42.697 1.00 78.27 1071 ILE A CA 1
ATOM 7575 C C . ILE A 1 1071 ? 33.415 -32.876 43.366 1.00 84.03 1071 ILE A C 1
ATOM 7576 O O . ILE A 1 1071 ? 34.184 -33.726 42.914 1.00 82.90 1071 ILE A O 1
ATOM 7581 N N . ARG A 1 1072 ? 32.646 -33.090 44.430 1.00 81.90 1072 ARG A N 1
ATOM 7582 C CA . ARG A 1 1072 ? 32.656 -34.364 45.140 1.00 89.78 1072 ARG A CA 1
ATOM 7583 C C . ARG A 1 1072 ? 32.163 -35.501 44.249 1.00 86.83 1072 ARG A C 1
ATOM 7584 O O . ARG A 1 1072 ? 32.851 -36.508 44.089 1.00 83.79 1072 ARG A O 1
ATOM 7586 N N . ARG A 1 1073 ? 30.977 -35.335 43.666 1.00 89.22 1073 ARG A N 1
ATOM 7587 C CA . ARG A 1 1073 ? 30.404 -36.358 42.792 1.00 78.51 1073 ARG A CA 1
ATOM 7588 C C . ARG A 1 1073 ? 31.268 -36.597 41.560 1.00 79.89 1073 ARG A C 1
ATOM 7589 O O . ARG A 1 1073 ? 31.328 -37.714 41.046 1.00 89.39 1073 ARG A O 1
ATOM 7597 N N . TYR A 1 1074 ? 31.927 -35.545 41.086 1.00 78.44 1074 TYR A N 1
ATOM 7598 C CA . TYR A 1 1074 ? 32.823 -35.662 39.941 1.00 79.78 1074 TYR A CA 1
ATOM 7599 C C . TYR A 1 1074 ? 33.965 -36.620 40.249 1.00 74.70 1074 TYR A C 1
ATOM 7600 O O . TYR A 1 1074 ? 34.373 -37.412 39.399 1.00 72.55 1074 TYR A O 1
ATOM 7609 N N . LEU A 1 1075 ? 34.470 -36.543 41.475 1.00 69.80 1075 LEU A N 1
ATOM 7610 C CA . LEU A 1 1075 ? 35.572 -37.392 41.905 1.00 74.82 1075 LEU A CA 1
ATOM 7611 C C . LEU A 1 1075 ? 35.075 -38.735 42.434 1.00 73.32 1075 LEU A C 1
ATOM 7612 O O . LEU A 1 1075 ? 35.717 -39.765 42.234 1.00 78.16 1075 LEU A O 1
ATOM 7617 N N . ALA A 1 1076 ? 33.928 -38.719 43.107 1.00 78.84 1076 ALA A N 1
ATOM 7618 C CA . ALA A 1 1076 ? 33.367 -39.933 43.692 1.00 76.41 1076 ALA A CA 1
ATOM 7619 C C . ALA A 1 1076 ? 32.958 -40.933 42.618 1.00 88.73 1076 ALA A C 1
ATOM 7620 O O . ALA A 1 1076 ? 33.295 -42.114 42.697 1.00 104.88 1076 ALA A O 1
ATOM 7622 N N . ALA A 1 1077 ? 32.236 -40.451 41.611 1.00 83.36 1077 ALA A N 1
ATOM 7623 C CA . ALA A 1 1077 ? 31.737 -41.312 40.544 1.00 80.20 1077 ALA A CA 1
ATOM 7624 C C . ALA A 1 1077 ? 32.799 -41.576 39.479 1.00 82.68 1077 ALA A C 1
ATOM 7625 O O . ALA A 1 1077 ? 32.515 -42.183 38.447 1.00 78.26 1077 ALA A O 1
ATOM 7627 N N . SER A 1 1078 ? 34.022 -41.119 39.735 1.00 84.31 1078 SER A N 1
ATOM 7628 C CA . SER A 1 1078 ? 35.125 -41.322 38.803 1.00 87.03 1078 SER A CA 1
ATOM 7629 C C . SER A 1 1078 ? 35.407 -42.807 38.590 1.00 98.44 1078 SER A C 1
ATOM 7630 O O . SER A 1 1078 ? 35.553 -43.564 39.552 1.00 104.96 1078 SER A O 1
ATOM 7633 N N . PRO A 1 1079 ? 35.479 -43.225 37.318 1.00 99.38 1079 PRO A N 1
ATOM 7634 C CA . PRO A 1 1079 ? 35.722 -44.614 36.916 1.00 99.34 1079 PRO A CA 1
ATOM 7635 C C . PRO A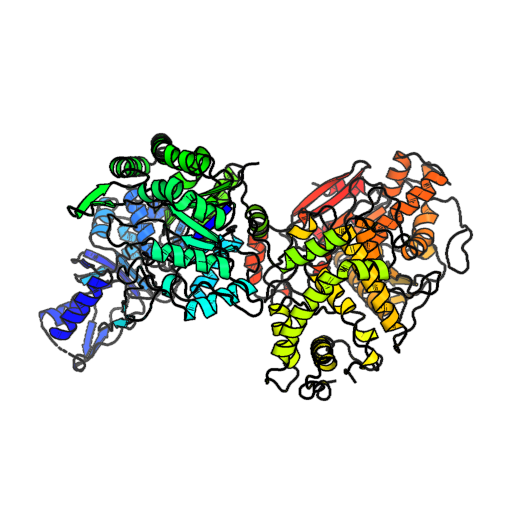 1 1079 ? 37.163 -45.050 37.160 1.00 104.96 1079 PRO A C 1
ATOM 7636 O O . PRO A 1 1079 ? 38.057 -44.207 37.236 1.00 95.21 1079 PRO A O 1
ATOM 7640 N N . LEU A 1 1080 ? 37.376 -46.358 37.270 1.00 114.44 1080 LEU A N 1
ATOM 7641 C CA . LEU A 1 1080 ? 38.689 -46.911 37.588 1.00 107.15 1080 LEU A CA 1
ATOM 7642 C C . LEU A 1 1080 ? 39.724 -46.591 36.511 1.00 108.14 1080 LEU A C 1
ATOM 7643 O O . LEU A 1 1080 ? 40.881 -46.303 36.822 1.00 108.26 1080 LEU A O 1
ATOM 7648 N N . TRP A 1 1081 ? 39.309 -46.644 35.249 1.00 105.60 1081 TRP A N 1
ATOM 7649 C CA . TRP A 1 1081 ? 40.236 -46.426 34.143 1.00 104.42 1081 TRP A CA 1
ATOM 7650 C C . TRP A 1 1081 ? 40.718 -44.979 34.088 1.00 107.28 1081 TRP A C 1
ATOM 7651 O O . TRP A 1 1081 ? 41.827 -44.706 33.629 1.00 105.31 1081 TRP A O 1
ATOM 7662 N N . LEU A 1 1082 ? 39.886 -44.058 34.565 1.00 94.97 1082 LEU A N 1
ATOM 7663 C CA . LEU A 1 1082 ? 40.255 -42.646 34.597 1.00 102.42 1082 LEU A CA 1
ATOM 7664 C C . LEU A 1 1082 ? 41.320 -42.380 35.656 1.00 97.29 1082 LEU A C 1
ATOM 7665 O O . LEU A 1 1082 ? 42.227 -41.572 35.449 1.00 86.86 1082 LEU A O 1
ATOM 7670 N N . ARG A 1 1083 ? 41.209 -43.069 36.788 1.00 100.29 1083 ARG A N 1
ATOM 7671 C CA . ARG A 1 1083 ? 42.157 -42.901 37.883 1.00 95.16 1083 ARG A CA 1
ATOM 7672 C C . ARG A 1 1083 ? 43.547 -43.382 37.483 1.00 89.65 1083 ARG A C 1
ATOM 7673 O O . ARG A 1 1083 ? 44.553 -42.893 37.996 1.00 98.56 1083 ARG A O 1
ATOM 7681 N N . GLN A 1 1084 ? 43.593 -44.337 36.558 1.00 92.26 1084 GLN A N 1
ATOM 7682 C CA . GLN A 1 1084 ? 44.859 -44.835 36.031 1.00 106.94 1084 GLN A CA 1
ATOM 7683 C C . GLN A 1 1084 ? 45.614 -43.732 35.294 1.00 104.82 1084 GLN A C 1
ATOM 7684 O O . GLN A 1 1084 ? 46.843 -43.659 35.356 1.00 104.62 1084 GLN A O 1
ATOM 7690 N N . TRP A 1 1085 ? 44.870 -42.871 34.605 1.00 96.70 1085 TRP A N 1
ATOM 7691 C CA . TRP A 1 1085 ? 45.468 -41.754 33.879 1.00 97.03 1085 TRP A CA 1
ATOM 7692 C C . TRP A 1 1085 ? 46.123 -40.781 34.852 1.00 99.72 1085 TRP A C 1
ATOM 7693 O O . TRP A 1 1085 ? 47.248 -40.329 34.636 1.00 101.39 1085 TRP A O 1
ATOM 7704 N N . ILE A 1 1086 ? 45.405 -40.468 35.925 1.00 105.11 1086 ILE A N 1
ATOM 7705 C CA . ILE A 1 1086 ? 45.907 -39.577 36.963 1.00 113.43 1086 ILE A CA 1
ATOM 7706 C C . ILE A 1 1086 ? 47.063 -40.235 37.715 1.00 107.57 1086 ILE A C 1
ATOM 7707 O O . ILE A 1 1086 ? 48.014 -39.565 38.124 1.00 111.61 1086 ILE A O 1
ATOM 7712 N N . ALA A 1 1087 ? 46.983 -41.553 37.875 1.00 95.39 1087 ALA A N 1
ATOM 7713 C CA . ALA A 1 1087 ? 48.064 -42.321 38.485 1.00 95.66 1087 ALA A CA 1
ATOM 7714 C C . ALA A 1 1087 ? 49.343 -42.202 37.663 1.00 98.83 1087 ALA A C 1
ATOM 7715 O O . ALA A 1 1087 ? 50.427 -41.997 38.210 1.00 97.68 1087 ALA A O 1
ATOM 7717 N N . ARG A 1 1088 ? 49.208 -42.330 36.346 1.00 100.57 1088 ARG A N 1
ATOM 7718 C CA . ARG A 1 1088 ? 50.345 -42.204 35.442 1.00 107.22 1088 ARG A CA 1
ATOM 7719 C C . ARG A 1 1088 ? 50.889 -40.779 35.460 1.00 117.77 1088 ARG A C 1
ATOM 7720 O O . ARG A 1 1088 ? 52.100 -40.567 35.399 1.00 126.91 1088 ARG A O 1
ATOM 7722 N N . PHE A 1 1089 ? 49.982 -39.810 35.545 1.00 110.41 1089 PHE A N 1
ATOM 7723 C CA . PHE A 1 1089 ? 50.357 -38.404 35.659 1.00 109.23 1089 PHE A CA 1
ATOM 7724 C C . PHE A 1 1089 ? 51.170 -38.153 36.924 1.00 102.59 1089 PHE A C 1
ATOM 7725 O O . PHE A 1 1089 ? 52.231 -37.528 36.883 1.00 88.70 1089 PHE A O 1
ATOM 7733 N N . HIS A 1 1090 ? 50.654 -38.646 38.045 1.00 103.39 1090 HIS A N 1
ATOM 7734 C CA . HIS A 1 1090 ? 51.296 -38.470 39.341 1.00 116.90 1090 HIS A CA 1
ATOM 7735 C C . HIS A 1 1090 ? 52.655 -39.162 39.383 1.00 118.68 1090 HIS A C 1
ATOM 7736 O O . HIS A 1 1090 ? 53.681 -38.522 39.617 1.00 110.04 1090 HIS A O 1
ATOM 7743 N N . ASP A 1 1091 ? 52.652 -40.471 39.152 1.00 132.42 1091 ASP A N 1
ATOM 7744 C CA . ASP A 1 1091 ? 53.882 -41.257 39.155 1.00 140.38 1091 ASP A CA 1
ATOM 7745 C C . ASP A 1 1091 ? 54.587 -41.181 37.805 1.00 142.23 1091 ASP A C 1
ATOM 7746 O O . ASP A 1 1091 ? 54.624 -42.159 37.058 1.00 144.43 1091 ASP A O 1
ATOM 7751 N N . ALA A 1 1092 ? 55.147 -40.016 37.499 1.00 138.07 1092 ALA A N 1
ATOM 7752 C CA . ALA A 1 1092 ? 55.839 -39.812 36.234 1.00 125.42 1092 ALA A CA 1
ATOM 7753 C C . ALA A 1 1092 ? 57.160 -39.080 36.439 1.00 131.30 1092 ALA A C 1
ATOM 7754 O O . ALA A 1 1092 ? 57.255 -38.187 37.282 1.00 131.22 1092 ALA A O 1
ATOM 7756 N N . PRO A 1 1093 ? 58.189 -39.461 35.667 1.00 138.89 1093 PRO A N 1
ATOM 7757 C CA . PRO A 1 1093 ? 59.480 -38.767 35.708 1.00 140.54 1093 PRO A CA 1
ATOM 7758 C C . PRO A 1 1093 ? 59.404 -37.405 35.023 1.00 145.11 1093 PRO A C 1
ATOM 7759 O O . PRO A 1 1093 ? 58.326 -37.015 34.569 1.00 154.91 1093 PRO A O 1
ATOM 7763 N N . ALA A 1 1094 ? 60.527 -36.695 34.958 1.00 134.15 1094 ALA A N 1
ATOM 7764 C CA . ALA A 1 1094 ? 60.586 -35.428 34.238 1.00 129.39 1094 ALA A CA 1
ATOM 7765 C C . ALA A 1 1094 ? 60.194 -35.652 32.783 1.00 136.08 1094 ALA A C 1
ATOM 7766 O O . ALA A 1 1094 ? 61.015 -36.061 31.963 1.00 145.35 1094 ALA A O 1
ATOM 7768 N N . ASP A 1 1095 ? 58.930 -35.389 32.471 1.00 124.33 1095 ASP A N 1
ATOM 7769 C CA . ASP A 1 1095 ? 58.382 -35.749 31.171 1.00 138.15 1095 ASP A CA 1
ATOM 7770 C C . ASP A 1 1095 ? 57.452 -34.673 30.619 1.00 147.30 1095 ASP A C 1
ATOM 7771 O O . ASP A 1 1095 ? 57.042 -33.761 31.338 1.00 151.85 1095 ASP A O 1
ATOM 7776 N N . THR A 1 1096 ? 57.125 -34.788 29.336 1.00 145.79 1096 THR A N 1
ATOM 7777 C CA . THR A 1 1096 ? 56.268 -33.816 28.670 1.00 136.43 1096 THR A CA 1
ATOM 7778 C C . THR A 1 1096 ? 54.811 -34.262 28.675 1.00 119.54 1096 THR A C 1
ATOM 7779 O O . THR A 1 1096 ? 54.515 -35.453 28.793 1.00 114.19 1096 THR A O 1
ATOM 7781 N N . GLY A 1 1097 ? 53.905 -33.297 28.550 1.00 106.84 1097 GLY A N 1
ATOM 7782 C CA . GLY A 1 1097 ? 52.487 -33.589 28.471 1.00 93.21 1097 GLY A CA 1
ATOM 7783 C C . GLY A 1 1097 ? 52.174 -34.409 27.237 1.00 102.68 1097 GLY A C 1
ATOM 7784 O O . GLY A 1 1097 ? 51.694 -35.536 27.346 1.00 107.95 1097 GLY A O 1
ATOM 7785 N N . ALA A 1 1098 ? 52.473 -33.845 26.068 1.00 109.98 1098 ALA A N 1
ATOM 7786 C CA . ALA A 1 1098 ? 52.202 -34.483 24.779 1.00 106.52 1098 ALA A CA 1
ATOM 7787 C C . ALA A 1 1098 ? 52.659 -35.938 24.745 1.00 105.89 1098 ALA A C 1
ATOM 7788 O O . ALA A 1 1098 ? 51.954 -36.802 24.231 1.00 93.96 1098 ALA A O 1
ATOM 7790 N N . HIS A 1 1099 ? 53.834 -36.202 25.307 1.00 111.06 1099 HIS A N 1
ATOM 7791 C CA . HIS A 1 1099 ? 54.349 -37.563 25.390 1.00 106.19 1099 HIS A CA 1
ATOM 7792 C C . HIS A 1 1099 ? 53.471 -38.429 26.290 1.00 112.58 1099 HIS A C 1
ATOM 7793 O O . HIS A 1 1099 ? 53.024 -39.506 25.889 1.00 107.68 1099 HIS A O 1
ATOM 7795 N N . ALA A 1 1100 ? 53.223 -37.946 27.504 1.00 112.16 1100 ALA A N 1
ATOM 7796 C CA . ALA A 1 1100 ? 52.456 -38.692 28.496 1.00 106.85 1100 ALA A CA 1
ATOM 7797 C C . ALA A 1 1100 ? 51.030 -38.965 28.030 1.00 113.92 1100 ALA A C 1
ATOM 7798 O O . ALA A 1 1100 ? 50.540 -40.090 28.135 1.00 116.17 1100 ALA A O 1
ATOM 7800 N N . ILE A 1 1101 ? 50.369 -37.936 27.511 1.00 112.17 1101 ILE A N 1
ATOM 7801 C CA . ILE A 1 1101 ? 48.977 -38.067 27.101 1.00 114.53 1101 ILE A CA 1
ATOM 7802 C C . ILE A 1 1101 ? 48.832 -38.953 25.864 1.00 123.21 1101 ILE A C 1
ATOM 7803 O O . ILE A 1 1101 ? 47.896 -39.744 25.777 1.00 129.87 1101 ILE A O 1
ATOM 7808 N N . LEU A 1 1102 ? 49.762 -38.832 24.918 1.00 124.45 1102 LEU A N 1
ATOM 7809 C CA . LEU A 1 1102 ? 49.708 -39.624 23.688 1.00 111.85 1102 LEU A CA 1
ATOM 7810 C C . LEU A 1 1102 ? 49.839 -41.117 23.974 1.00 116.01 1102 LEU A C 1
ATOM 7811 O O . LEU A 1 1102 ? 49.261 -41.946 23.270 1.00 103.04 1102 LEU A O 1
ATOM 7813 N N . ARG A 1 1103 ? 50.602 -41.452 25.010 1.00 127.17 1103 ARG A N 1
ATOM 7814 C CA . ARG A 1 1103 ? 50.769 -42.841 25.420 1.00 123.41 1103 ARG A CA 1
ATOM 7815 C C . ARG A 1 1103 ? 49.446 -43.412 25.920 1.00 122.19 1103 ARG A C 1
ATOM 7816 O O . ARG A 1 1103 ? 49.181 -44.607 25.788 1.00 131.72 1103 ARG A O 1
ATOM 7818 N N . GLU A 1 1104 ? 48.610 -42.543 26.480 1.00 108.87 1104 GLU A N 1
ATOM 7819 C CA . GLU A 1 1104 ? 47.316 -42.952 27.015 1.00 109.92 1104 GLU A CA 1
ATOM 7820 C C . GLU A 1 1104 ? 46.309 -43.271 25.908 1.00 120.35 1104 GLU A C 1
ATOM 7821 O O . GLU A 1 1104 ? 45.188 -43.699 26.185 1.00 102.97 1104 GLU A O 1
ATOM 7823 N N . LEU A 1 1105 ? 46.709 -43.065 24.656 1.00 139.59 1105 LEU A N 1
ATOM 7824 C CA . LEU A 1 1105 ? 45.853 -43.389 23.517 1.00 128.49 1105 LEU A CA 1
ATOM 7825 C C . LEU A 1 1105 ? 46.177 -44.772 22.967 1.00 142.35 1105 LEU A C 1
ATOM 7826 O O . LEU A 1 1105 ? 46.154 -44.989 21.756 1.00 155.05 1105 LEU A O 1
ATOM 7831 N N . GLN A 1 1106 ? 46.483 -45.705 23.860 1.00 132.12 1106 GLN A N 1
ATOM 7832 C CA . GLN A 1 1106 ? 46.810 -47.063 23.452 1.00 113.16 1106 GLN A CA 1
ATOM 7833 C C . GLN A 1 1106 ? 46.554 -48.041 24.590 1.00 114.82 1106 GLN A C 1
ATOM 7834 O O . GLN A 1 1106 ? 45.712 -47.792 25.452 1.00 108.80 1106 GLN A O 1
#

Nearest PDB structures (foldseek):
  5iky-assembly1_A  TM=1.001E+00  e=0.000E+00  Burkholderia thailandensis E264
  5ikz-assembly1_A  TM=1.000E+00  e=0.000E+00  Burkholderia thailandensis E264
  4nna-assembly1_A  TM=9.786E-01  e=2.685E-58  Burkholderia glumae BGR1
  4nnb-assembly1_A  TM=9.860E-01  e=1.056E-57  Burkholderia glumae BGR1
  4nnc-assembly1_A  TM=9.776E-01  e=8.662E-57  Burkholderia glumae BGR1